Protein AF-0000000080648997 (afdb_homodimer)

InterPro domains:
  IPR002478 PUA domain [PF01472] (532-586)
  IPR002478 PUA domain [SM00359] (521-588)
  IPR002616 tRNA-guanine(15) transglycosylase-like [PF01702] (117-253)
  IPR004521 Uncharacterised domain CHP00451 [TIGR00451] (531-585)
  IPR015947 PUA-like superfamily [SSF88697] (525-586)
  IPR036511 Queuine tRNA-ribosyltransferase-like [G3DSA:3.20.20.105] (109-276)
  IPR036511 Queuine tRNA-ribosyltransferase-like [SSF51713] (10-275)
  IPR036895 Uracil-DNA glycosylase-like domain superfamily [SSF52141] (299-440)
  IPR036974 PUA domain superfamily [G3DSA:2.30.130.10] (521-588)
  IPR038250 TGT, patch-forming C2 domain superfamily [G3DSA:3.10.450.90] (456-517)
  IPR040777 Domain of unknown function DUF5591 [PF17884] (297-441)
  IPR050076 Archaeosine Synthase Type 1/Queuine TRNA-Ribosyltransferase [PTHR46499] (116-573)
  IPR053418 Archaeosine Synthase Type 1 [NF040592] (15-586)

Solvent-accessible surface area (backbone atoms only — not comparable to full-atom values): 60617 Å² total; per-residue (Å²): 131,78,77,77,73,77,87,52,74,70,41,80,32,24,36,64,76,44,64,44,34,49,17,48,34,29,39,37,62,35,70,66,67,40,60,29,58,38,74,54,59,70,86,46,48,47,65,64,41,47,32,82,81,34,98,36,64,66,53,28,51,48,50,39,70,65,46,75,84,60,80,34,29,36,34,26,49,40,36,76,88,49,56,74,92,44,74,79,86,69,83,64,79,82,71,91,65,96,54,44,29,30,41,79,44,53,65,70,58,85,68,72,68,78,67,39,22,26,40,31,44,41,42,33,64,69,55,72,49,31,69,56,39,44,50,32,48,51,51,51,57,72,53,42,62,74,33,36,39,31,31,36,48,38,59,40,41,39,40,46,38,53,49,44,26,48,63,39,41,27,31,30,26,59,56,39,34,36,54,36,2,60,71,38,35,37,54,40,56,71,44,74,41,54,53,86,75,46,92,64,74,38,58,82,46,73,39,47,59,47,40,76,78,41,93,47,37,65,37,36,15,51,39,21,47,50,41,34,52,32,40,50,38,43,43,52,52,23,37,77,50,57,40,40,69,50,50,28,65,22,40,22,47,62,40,33,54,45,35,23,24,53,57,53,46,51,68,41,45,69,69,44,49,56,42,28,52,63,62,70,90,46,70,46,68,41,60,51,77,71,44,58,56,32,54,66,35,48,49,48,37,47,30,50,62,67,18,36,67,74,76,90,32,46,24,37,36,38,34,56,67,62,88,46,55,35,46,73,76,20,70,64,44,44,50,51,51,60,43,42,51,76,56,54,49,21,43,42,55,34,28,40,35,82,78,47,25,64,39,46,62,64,48,27,50,21,57,52,63,28,38,52,46,54,46,75,74,79,71,70,53,62,56,55,41,52,51,28,44,50,50,50,52,55,40,47,71,75,47,71,56,81,38,36,38,29,35,32,44,68,54,60,34,48,41,45,55,71,67,65,60,80,55,49,74,33,43,46,56,84,47,73,65,31,36,48,42,41,30,51,52,48,51,62,61,36,70,83,39,59,74,51,77,57,65,66,60,50,24,50,30,33,46,33,6,48,73,63,30,62,60,37,20,58,46,59,50,53,85,48,62,42,78,59,90,58,35,34,22,34,69,86,66,43,60,23,34,31,60,45,97,66,43,42,68,44,66,30,69,61,26,38,62,50,46,54,86,74,45,59,38,39,34,31,36,45,87,47,67,73,93,54,56,40,40,9,69,48,36,68,43,41,28,71,75,30,26,20,62,34,63,34,36,35,38,36,74,29,19,39,29,27,28,33,23,61,32,19,14,61,44,23,52,61,18,64,52,44,62,24,26,50,53,77,48,77,42,80,93,130,80,76,76,71,76,88,51,75,70,42,82,28,27,36,65,76,45,64,44,34,50,19,49,34,29,39,37,62,36,70,66,66,40,58,29,59,37,74,54,57,70,87,46,49,47,64,61,40,49,33,83,83,35,98,37,65,66,53,28,49,48,50,42,69,65,46,75,85,61,80,35,30,38,34,27,50,40,35,76,87,50,56,73,92,44,75,81,87,70,84,63,78,83,70,90,64,96,52,44,30,31,41,79,42,54,64,70,58,86,69,72,66,77,66,37,22,27,38,31,43,40,43,35,62,68,56,72,50,32,70,57,38,45,51,31,48,49,51,50,58,71,55,42,62,73,32,35,40,32,30,36,47,37,57,39,40,39,40,45,37,54,50,44,27,50,61,38,42,27,31,32,26,59,56,37,34,37,55,36,1,59,72,38,36,37,54,40,57,71,42,72,40,54,52,87,75,45,93,62,75,38,60,83,46,72,39,46,57,48,39,74,77,40,92,44,38,65,36,37,14,52,39,21,48,50,43,35,51,32,41,49,37,43,43,52,52,24,36,77,50,57,41,40,68,50,51,28,65,23,41,22,46,62,41,34,53,46,36,23,25,52,56,54,45,51,68,40,44,69,69,44,47,55,41,28,52,62,62,70,90,46,71,46,66,41,60,50,78,70,44,57,56,33,53,66,36,48,48,48,38,46,30,52,63,68,19,36,66,76,76,90,32,45,24,36,36,38,34,56,68,64,90,45,56,35,46,73,77,22,69,63,44,43,52,49,50,60,42,41,53,76,57,54,50,22,43,42,55,35,28,41,37,84,78,46,24,62,40,44,62,63,48,27,50,21,57,53,63,28,36,52,47,54,45,74,74,77,72,70,53,64,55,56,43,50,51,28,44,51,51,49,51,55,40,49,73,77,48,70,58,82,39,35,38,30,36,32,43,67,54,61,34,49,41,44,54,73,66,64,60,80,54,50,74,33,42,48,56,84,46,74,66,30,37,48,41,42,30,51,51,48,52,63,60,40,67,83,40,59,74,51,76,60,65,66,60,50,24,49,30,32,47,32,6,48,72,63,29,62,61,35,19,58,44,60,50,52,85,48,62,40,77,58,92,56,34,34,22,35,70,86,66,44,60,23,35,32,59,45,97,66,44,42,66,44,64,30,69,61,26,38,62,50,46,54,85,75,44,60,40,38,35,31,36,46,87,48,67,73,91,55,57,38,39,8,68,47,37,70,42,42,27,71,74,31,25,21,62,35,63,33,36,36,39,36,74,30,19,38,29,26,29,34,24,61,32,18,15,61,43,23,53,62,18,65,54,44,60,25,27,50,54,77,45,76,42,80,94

Foldseek 3Di:
DPDPFQPDDAQDFKDFDFFQFLFTFIWGHFVDIDTWLDADDPVQEAELEECVVDPGLVVQLVSLQPDDPPGGHEYEGYDHADALPDDDPDDRDDDDDPHAYEYEDHLNDPDQDHAGQEYEYGNLLVPQALLSNLSSLLVNCVRYAVRHAYERELHDFLLCNLVCSNSNHIYYHLVNLLVCLQVQWAGANLGIDRVVVDPADPDDDPLSVVCVVPVGSNSRSVNRVVRRVVSRVVSVVCGVQSNSVVVQCVSQVSDPSSVVNLLSNLVVLVSRLQRHAQDGDAFAEDEDPSSLSHNNQVLLLCLCLFQFDFFQAQEEEEAEADQAPPRCPDPQNVLLCVLQDPLVQRYWYWYADPPNLIDTNLQCLAPPNGGYDYDDPLDDDPVRLVNNLVSVVSNCVRHPHNAYAYAEDGVNVVSNVVSVDDYHYLYHDSDPRSSNSSSVRSCVSRVPTDGTDDSLLSSQLRQLRSQQHHCSSVQLCPQHWDDDVQWIAHPVRHTAWGADSSRHIFGDLVVCVSCVVVDQAEWEFEPDFDPWFAWLQRTQFGHQNAAAQGWHWYDYPFKTFIFTARRGRVSSPNHPGDGGTGTDDMDTD/DPDDFQPDDAQDFKDFDFFQFLFTWIWGHFVDIDTWLDADDPVQEAELEECVVDPGLVVQLVSLQPDDQPGGHEYEGYDHADALPDDDPDDRDDDDDPHAYEYEDHLNDPDQDHAGQEYEYGNLLVPQALLSNLSSLLVNCVRYAVRHAYERELHDFLLCNLVCSNSNHIYYHLVNLLVCLQVQWAGANLGIDRVVVDPADPDDDPLSVVCVVPVGSNSSSVNRVVRRVVSRVVSVVCGVQSNSVVVQCVSQVSDVSSVVNLLSNLVVLVSRLQRHAQDGPAFAEDEDPSSLSHNNQVLLLCLCLFQFDFFQAQEEEEAEADQAPPRCPDPQNVLLCVLQDPLVQRYWYWYADPPNLIDTNLQCLAPPNGGYHYDDPLDDDPVRLVNNLVSVVSNCVRHPHNAYAYAEAGVNVVSNVVSVDDYHYLYHDSDPRSSNSSSVRSCVSRVPTDGTDDSLLSSQLRQLRSQQHHCSSVLLCPQHWDDDVQWIAHPVRHTAWGADSSRHIFGDLNVCVSCVVVDQAEWEFEPDFDPWFDWLQRTQFGHQNAAAQGWHWYDYPFKTFIFTARRGRVSSPNHPGDGGTGTDDMDTD

Secondary structure (DSSP, 8-state):
-------SPPP-SEEEEEEETTEEEEEE-SSS-EEESEE--GGGEEE--BGGGSS-HHHHHHHHHHS---TTSEEE--B----TTS----PPPP---SS-EEEEE-TT--SPPPP-SEEEETTGGG--SHHHHHHHHHHHHHHS-TTSEEEETT---TTTHHHHHHHT--EE-SHHHHHHHHTTEEEETTEEEEGGG-SS-S--SHHHHHHHH---HHHHHHHHHHHHHHHHHHHHHHHHHT-HHHHHHHHGGGSHHHHHHHHHHHH-HHHHHTTS-S--SS-EE--SGGGGGSHHHHHHHHHHHHT------SEEEEEE--SSSSGGGSHHHHHHHHHHGGGGGGSEEEEEETTTEEEEGGGTTSTTTTTEE----S---HHHHHHHHHHHHHHHHHS--SEEEE---HHHHHHHHHHT---EE--S--SHHHHHHHHHHHHHHTTTPPPPPPHHHHHHHHHHHHHH-TTHHHHHTTT-EEEETTEEEETT--EEEEE-TTS-EEE-HHHHHHHHTT-SSEEEE-SS--SSSEEGGGEEEE-TT--TT-EEEEE-SSEEEEEEESS-HHHHHH-SSSEEEEEEEEEE-/------SSPPP-SEEEEEEETTEEEEEE-SSS-EEESEE--GGGEEE--BGGGSSSHHHHHHHHHHS---TTSEEE--B----TTS----PPPP---SS-EEEEE-TT--SPPPP-SEEEETTGGG--SHHHHHHHHHHHHHHS-TTSEEEETT---TTTHHHHHHHT--EE-SHHHHHHHHTTEEEETTEEEEGGG-SS-S--SHHHHHHHH---HHHHHHHHHHHHHHHHHHHHHHHHHT-HHHHHHHHGGGSHHHHHHHHHHHH-HHHHHTTS-S--SS-EE--SGGGGGSHHHHHHHHHHHHT----S-SEEEEEE--SSSSGGGSHHHHHHHHHHGGGGGGSEEEEEETTTEEEEGGGTTSTTTTTEE----S---HHHHHHHHHHHHHHHHHS--SEEEE---HHHHHHHHHHT---EE--S--SHHHHHHHHHHHHHHTTTPPPPPPHHHHHHHHHHHHHH-TTHHHHHTTT-EEEETTEEEETT--EEEEE-TTS-EEE-HHHHHHHGGG-SSEEEE-SS--SSSEEGGGEEEE-TT--TT-EEEEE-SSEEEEEEESS-HHHHHH-SSSEEEEEEEEEE-

pLDDT: mean 92.35, std 8.34, range [25.53, 98.75]

Organism: Methanothrix harundinacea (strain 6Ac) (NCBI:txid1110509)

Radius of gyration: 33.57 Å; Cα contacts (8 Å, |Δi|>4): 2545; chains: 2; bounding box: 84×98×78 Å

Nearest PDB structures (foldseek):
  1it7-assembly1_B  TM=6.652E-01  e=1.684E-29  Pyrococcus horikoshii
  5lpq-assembly1_B  TM=6.885E-01  e=4.358E-09  Zymomonas mobilis subsp. mobilis ZM4 = ATCC 31821
  6yh1-assembly1_A-2  TM=6.629E-01  e=2.624E-09  Zymomonas mobilis subsp. mobilis ZM4 = ATCC 31821
  1r5y-assembly1_A-2  TM=6.917E-01  e=1.015E-08  Zymomonas mobilis
  6ygr-assembly1_A-2  TM=6.531E-01  e=5.160E-09  Zymomonas mobilis subsp. mobilis ZM4 = ATCC 31821

Structure (mmCIF, N/CA/C/O backbone):
data_AF-0000000080648997-model_v1
#
loop_
_entity.id
_entity.type
_entity.pdbx_description
1 polymer 'Archaeosine tRNA-ribosyltransferase'
#
loop_
_atom_site.group_PDB
_atom_site.id
_atom_site.type_symbol
_atom_site.label_atom_id
_atom_site.label_alt_id
_atom_site.label_comp_id
_atom_site.label_asym_id
_atom_site.label_entity_id
_atom_site.label_seq_id
_atom_site.pdbx_PDB_ins_code
_atom_site.Cartn_x
_atom_site.Cartn_y
_atom_site.Cartn_z
_atom_site.occupancy
_atom_site.B_iso_or_equiv
_atom_site.auth_seq_id
_atom_site.auth_comp_id
_atom_site.auth_asym_id
_atom_site.auth_atom_id
_atom_site.pdbx_PDB_model_num
ATOM 1 N N . MET A 1 1 ? 14.328 -26.734 -28.219 1 25.86 1 MET A N 1
ATOM 2 C CA . MET A 1 1 ? 15.328 -27.688 -27.75 1 25.86 1 MET A CA 1
ATOM 3 C C . MET A 1 1 ? 15.297 -27.797 -26.234 1 25.86 1 MET A C 1
ATOM 5 O O . MET A 1 1 ? 15.477 -26.812 -25.531 1 25.86 1 MET A O 1
ATOM 9 N N . GLY A 1 2 ? 14.547 -28.812 -25.688 1 32.19 2 GLY A N 1
ATOM 10 C CA . GLY A 1 2 ? 14.336 -29.078 -24.266 1 32.19 2 GLY A CA 1
ATOM 11 C C . GLY A 1 2 ? 15.633 -29.156 -23.469 1 32.19 2 GLY A C 1
ATOM 12 O O . GLY A 1 2 ? 16.672 -29.547 -24 1 32.19 2 GLY A O 1
ATOM 13 N N . ARG A 1 3 ? 15.797 -28.172 -22.625 1 45.62 3 ARG A N 1
ATOM 14 C CA . ARG A 1 3 ? 17.047 -28.141 -21.859 1 45.62 3 ARG A CA 1
ATOM 15 C C . ARG A 1 3 ? 17.438 -29.547 -21.422 1 45.62 3 ARG A C 1
ATOM 17 O O . ARG A 1 3 ? 16.578 -30.391 -21.141 1 45.62 3 ARG A O 1
ATOM 24 N N . PRO A 1 4 ? 18.656 -30.062 -21.625 1 43.81 4 PRO A N 1
ATOM 25 C CA . PRO A 1 4 ? 19.125 -31.375 -21.188 1 43.81 4 PRO A CA 1
ATOM 26 C C . PRO A 1 4 ? 18.812 -31.641 -19.719 1 43.81 4 PRO A C 1
ATOM 28 O O . PRO A 1 4 ? 18.766 -30.703 -18.922 1 43.81 4 PRO A O 1
ATOM 31 N N . PRO A 1 5 ? 18.25 -32.875 -19.391 1 47.06 5 PRO A N 1
ATOM 32 C CA . PRO A 1 5 ? 18 -33.281 -18.016 1 47.06 5 PRO A CA 1
ATOM 33 C C . PRO A 1 5 ? 19.203 -33.062 -17.109 1 47.06 5 PRO A C 1
ATOM 35 O O . PRO A 1 5 ? 20.344 -33.031 -17.578 1 47.06 5 PRO A O 1
ATOM 38 N N . TRP A 1 6 ? 19.031 -32.469 -15.984 1 47.78 6 TRP A N 1
ATOM 39 C CA . TRP A 1 6 ? 20.094 -32.312 -15 1 47.78 6 TRP A CA 1
ATOM 40 C C . TRP A 1 6 ? 20.953 -33.562 -14.922 1 47.78 6 TRP A C 1
ATOM 42 O O . TRP A 1 6 ? 20.438 -34.688 -14.898 1 47.78 6 TRP A O 1
ATOM 52 N N . GLU A 1 7 ? 21.984 -33.75 -15.633 1 45.06 7 GLU A N 1
ATOM 53 C CA . GLU A 1 7 ? 22.875 -34.875 -15.672 1 45.06 7 GLU A CA 1
ATOM 54 C C . GLU A 1 7 ? 23.094 -35.469 -14.281 1 45.06 7 GLU A C 1
ATOM 56 O O . GLU A 1 7 ? 23.641 -36.562 -14.133 1 45.06 7 GLU A O 1
ATOM 61 N N . GLY A 1 8 ? 23 -34.75 -13.133 1 47.62 8 GLY A N 1
ATOM 62 C CA . GLY A 1 8 ? 23.422 -35.219 -11.828 1 47.62 8 GLY A CA 1
ATOM 63 C C . GLY A 1 8 ? 22.281 -35.844 -11.016 1 47.62 8 GLY A C 1
ATOM 64 O O . GLY A 1 8 ? 21.125 -35.781 -11.438 1 47.62 8 GLY A O 1
ATOM 65 N N . GLU A 1 9 ? 22.703 -36.688 -9.859 1 52.25 9 GLU A N 1
ATOM 66 C CA . GLU A 1 9 ? 21.781 -37.312 -8.906 1 52.25 9 GLU A CA 1
ATOM 67 C C . GLU A 1 9 ? 20.734 -36.312 -8.422 1 52.25 9 GLU A C 1
ATOM 69 O O . GLU A 1 9 ? 21.047 -35.156 -8.133 1 52.25 9 GLU A O 1
ATOM 74 N N . MET A 1 10 ? 19.469 -36.594 -8.648 1 55.84 10 MET A N 1
ATOM 75 C CA . MET A 1 10 ? 18.188 -35.938 -8.453 1 55.84 10 MET A CA 1
ATOM 76 C C . MET A 1 10 ? 18.062 -35.406 -7.027 1 55.84 10 MET A C 1
ATOM 78 O O . MET A 1 10 ? 18.672 -35.938 -6.109 1 55.84 10 MET A O 1
ATOM 82 N N . THR A 1 11 ? 17.562 -34.188 -6.766 1 64.75 11 THR A N 1
ATOM 83 C CA . THR A 1 11 ? 17.125 -33.656 -5.477 1 64.75 11 THR A CA 1
ATOM 84 C C . THR A 1 11 ? 16.234 -34.656 -4.746 1 64.75 11 THR A C 1
ATOM 86 O O . THR A 1 11 ? 15.297 -35.188 -5.324 1 64.75 11 THR A O 1
ATOM 89 N N . ARG A 1 12 ? 16.719 -35.125 -3.564 1 81.31 12 ARG A N 1
ATOM 90 C CA . ARG A 1 12 ? 16 -36.219 -2.889 1 81.31 12 ARG A CA 1
ATOM 91 C C . ARG A 1 12 ? 15.445 -35.75 -1.547 1 81.31 12 ARG A C 1
ATOM 93 O O . ARG A 1 12 ? 14.57 -36.406 -0.976 1 81.31 12 ARG A O 1
ATOM 100 N N . HIS A 1 13 ? 15.812 -34.594 -1.245 1 90.44 13 HIS A N 1
ATOM 101 C CA . HIS A 1 13 ? 15.531 -34.312 0.16 1 90.44 13 HIS A CA 1
ATOM 102 C C . HIS A 1 13 ? 14.633 -33.094 0.314 1 90.44 13 HIS A C 1
ATOM 104 O O . HIS A 1 13 ? 14.5 -32.562 1.413 1 90.44 13 HIS A O 1
ATOM 110 N N . PHE A 1 14 ? 14.047 -32.625 -0.745 1 93.12 14 PHE A N 1
ATOM 111 C CA . PHE A 1 14 ? 13.117 -31.516 -0.634 1 93.12 14 PHE A CA 1
ATOM 112 C C . PHE A 1 14 ? 11.852 -31.766 -1.435 1 93.12 14 PHE A C 1
ATOM 114 O O . PHE A 1 14 ? 11.914 -32.25 -2.572 1 93.12 14 PHE A O 1
ATOM 121 N N . GLU A 1 15 ? 10.766 -31.516 -0.809 1 91.5 15 GLU A N 1
ATOM 122 C CA . GLU A 1 15 ? 9.453 -31.719 -1.429 1 91.5 15 GLU A CA 1
ATOM 123 C C . GLU A 1 15 ? 8.562 -30.5 -1.245 1 91.5 15 GLU A C 1
ATOM 125 O O . GLU A 1 15 ? 8.484 -29.938 -0.149 1 91.5 15 GLU A O 1
ATOM 130 N N . VAL A 1 16 ? 7.969 -30.078 -2.293 1 92.56 16 VAL A N 1
ATOM 131 C CA . VAL A 1 16 ? 7.016 -28.984 -2.217 1 92.56 16 VAL A CA 1
ATOM 132 C C . VAL A 1 16 ? 5.621 -29.516 -1.9 1 92.56 16 VAL A C 1
ATOM 134 O O . VAL A 1 16 ? 5.129 -30.422 -2.584 1 92.56 16 VAL A O 1
ATOM 137 N N . LYS A 1 17 ? 4.988 -28.969 -0.915 1 91.56 17 LYS A N 1
ATOM 138 C CA . LYS A 1 17 ? 3.688 -29.469 -0.46 1 91.56 17 LYS A CA 1
ATOM 139 C C . LYS A 1 17 ? 2.566 -28.516 -0.886 1 91.56 17 LYS A C 1
ATOM 141 O O . LYS A 1 17 ? 1.443 -28.953 -1.144 1 91.56 17 LYS A O 1
ATOM 146 N N . ASP A 1 18 ? 2.82 -27.344 -0.823 1 91.94 18 ASP A N 1
ATOM 147 C CA . ASP A 1 18 ? 1.86 -26.297 -1.167 1 91.94 18 ASP A CA 1
ATOM 148 C C . ASP A 1 18 ? 2.568 -25.062 -1.717 1 91.94 18 ASP A C 1
ATOM 150 O O . ASP A 1 18 ? 3.793 -24.953 -1.646 1 91.94 18 ASP A O 1
ATOM 154 N N . ARG A 1 19 ? 1.78 -24.281 -2.367 1 93.25 19 ARG A N 1
ATOM 155 C CA . ARG A 1 19 ? 2.424 -23.109 -2.941 1 93.25 19 ARG A CA 1
ATOM 156 C C . ARG A 1 19 ? 1.451 -21.938 -3.025 1 93.25 19 ARG A C 1
ATOM 158 O O . ARG A 1 19 ? 0.234 -22.125 -3.041 1 93.25 19 ARG A O 1
ATOM 165 N N . ASP A 1 20 ? 1.901 -20.719 -3.051 1 94.88 20 ASP A N 1
ATOM 166 C CA . ASP A 1 20 ? 1.238 -19.453 -3.33 1 94.88 20 ASP A CA 1
ATOM 167 C C . ASP A 1 20 ? 2.123 -18.547 -4.184 1 94.88 20 ASP A C 1
ATOM 169 O O . ASP A 1 20 ? 2.795 -17.656 -3.66 1 94.88 20 ASP A O 1
ATOM 173 N N . GLY A 1 21 ? 1.97 -18.75 -5.488 1 93.94 21 GLY A N 1
ATOM 174 C CA . GLY A 1 21 ? 2.961 -18.141 -6.359 1 93.94 21 GLY A CA 1
ATOM 175 C C . GLY A 1 21 ? 4.332 -18.781 -6.242 1 93.94 21 GLY A C 1
ATOM 176 O O . GLY A 1 21 ? 4.453 -20.016 -6.273 1 93.94 21 GLY A O 1
ATOM 177 N N . PRO A 1 22 ? 5.367 -17.953 -6.16 1 95.88 22 PRO A N 1
ATOM 178 C CA . PRO A 1 22 ? 6.711 -18.516 -5.996 1 95.88 22 PRO A CA 1
ATOM 179 C C . PRO A 1 22 ? 6.969 -19.016 -4.578 1 95.88 22 PRO A C 1
ATOM 181 O O . PRO A 1 22 ? 7.941 -19.734 -4.344 1 95.88 22 PRO A O 1
ATOM 184 N N . ALA A 1 23 ? 6.141 -18.547 -3.654 1 97.56 23 ALA A N 1
ATOM 185 C CA . ALA A 1 23 ? 6.293 -19 -2.273 1 97.56 23 ALA A CA 1
ATOM 186 C C . ALA A 1 23 ? 5.812 -20.438 -2.111 1 97.56 23 ALA A C 1
ATOM 188 O O . ALA A 1 23 ? 4.797 -20.828 -2.689 1 97.56 23 ALA A O 1
ATOM 189 N N . ARG A 1 24 ? 6.523 -21.203 -1.328 1 94.88 24 ARG A N 1
ATOM 190 C CA . ARG A 1 24 ? 6.234 -22.641 -1.219 1 94.88 24 ARG A CA 1
ATOM 191 C C . ARG A 1 24 ? 6.312 -23.094 0.231 1 94.88 24 ARG A C 1
ATOM 193 O O . ARG A 1 24 ? 7.188 -22.672 0.981 1 94.88 24 ARG A O 1
ATOM 200 N N . MET A 1 25 ? 5.328 -23.906 0.521 1 95.62 25 MET A N 1
ATOM 201 C CA . MET A 1 25 ? 5.461 -24.734 1.705 1 95.62 25 MET A CA 1
ATOM 202 C C . MET A 1 25 ? 6.102 -26.078 1.352 1 95.62 25 MET A C 1
ATOM 204 O O . MET A 1 25 ? 5.629 -26.781 0.454 1 95.62 25 MET A O 1
ATOM 208 N N . GLY A 1 26 ? 7.219 -26.344 1.975 1 95.25 26 GLY A N 1
ATOM 209 C CA . GLY A 1 26 ? 7.906 -27.578 1.659 1 95.25 26 GLY A CA 1
ATOM 210 C C . GLY A 1 26 ? 8.422 -28.312 2.887 1 95.25 26 GLY A C 1
ATOM 211 O O . GLY A 1 26 ? 8.094 -27.938 4.016 1 95.25 26 GLY A O 1
ATOM 212 N N . ARG A 1 27 ? 9.008 -29.375 2.607 1 94.81 27 ARG A N 1
ATOM 213 C CA . ARG A 1 27 ? 9.641 -30.203 3.629 1 94.81 27 ARG A CA 1
ATOM 214 C C . ARG A 1 27 ? 11.055 -30.594 3.225 1 94.81 27 ARG A C 1
ATOM 216 O O . ARG A 1 27 ? 11.266 -31.203 2.18 1 94.81 27 ARG A O 1
ATOM 223 N N . LEU A 1 28 ? 11.953 -30.094 3.998 1 94.38 28 LEU A N 1
ATOM 224 C CA . LEU A 1 28 ? 13.344 -30.531 3.867 1 94.38 28 LEU A CA 1
ATOM 225 C C . LEU A 1 28 ? 13.625 -31.75 4.746 1 94.38 28 LEU A C 1
ATOM 227 O O . LEU A 1 28 ? 13.57 -31.656 5.973 1 94.38 28 LEU A O 1
ATOM 231 N N . ARG A 1 29 ? 13.93 -32.812 4.102 1 91.69 29 ARG A N 1
ATOM 232 C CA . ARG A 1 29 ? 14.047 -34.125 4.781 1 91.69 29 ARG A CA 1
ATOM 233 C C . ARG A 1 29 ? 15.445 -34.312 5.348 1 91.69 29 ARG A C 1
ATOM 235 O O . ARG A 1 29 ? 16.266 -35.031 4.781 1 91.69 29 ARG A O 1
ATOM 242 N N . LEU A 1 30 ? 15.617 -33.781 6.512 1 92.25 30 LEU A N 1
ATOM 243 C CA . LEU A 1 30 ? 16.828 -33.969 7.309 1 92.25 30 LEU A CA 1
ATOM 244 C C . LEU A 1 30 ? 16.594 -35 8.406 1 92.25 30 LEU A C 1
ATOM 246 O O . LEU A 1 30 ? 15.578 -35.719 8.391 1 92.25 30 LEU A O 1
ATOM 250 N N . ALA A 1 31 ? 17.578 -35.188 9.281 1 87.5 31 ALA A N 1
ATOM 251 C CA . ALA A 1 31 ? 17.312 -36.062 10.422 1 87.5 31 ALA A CA 1
ATOM 252 C C . ALA A 1 31 ? 16.062 -35.625 11.172 1 87.5 31 ALA A C 1
ATOM 254 O O . ALA A 1 31 ? 15.203 -36.469 11.484 1 87.5 31 ALA A O 1
ATOM 255 N N . ALA A 1 32 ? 16.031 -34.375 11.375 1 88 32 ALA A N 1
ATOM 256 C CA . ALA A 1 32 ? 14.789 -33.75 11.797 1 88 32 ALA A CA 1
ATOM 257 C C . ALA A 1 32 ? 14.195 -32.906 10.672 1 88 32 ALA A C 1
ATOM 259 O O . ALA A 1 32 ? 14.773 -31.875 10.289 1 88 32 ALA A O 1
ATOM 260 N N . PRO A 1 33 ? 13.109 -33.344 10.219 1 91.88 33 PRO A N 1
ATOM 261 C CA . PRO A 1 33 ? 12.531 -32.656 9.07 1 91.88 33 PRO A CA 1
ATOM 262 C C . PRO A 1 33 ? 12.234 -31.188 9.367 1 91.88 33 PRO A C 1
ATOM 264 O O . PRO A 1 33 ? 11.812 -30.859 10.484 1 91.88 33 PRO A O 1
ATOM 267 N N . VAL A 1 34 ? 12.461 -30.391 8.375 1 95 34 VAL A N 1
ATOM 268 C CA . VAL A 1 34 ? 12.227 -28.953 8.5 1 95 34 VAL A CA 1
ATOM 269 C C . VAL A 1 34 ? 11.133 -28.531 7.52 1 95 34 VAL A C 1
ATOM 271 O O . VAL A 1 34 ? 11.25 -28.766 6.312 1 95 34 VAL A O 1
ATOM 274 N N . GLU A 1 35 ? 10.094 -27.984 8.047 1 95.81 35 GLU A N 1
ATOM 275 C CA . GLU A 1 35 ? 9.07 -27.406 7.18 1 95.81 35 GLU A CA 1
ATOM 276 C C . GLU A 1 35 ? 9.469 -26 6.707 1 95.81 35 GLU A C 1
ATOM 278 O O . GLU A 1 35 ? 9.914 -25.172 7.504 1 95.81 35 GLU A O 1
ATOM 283 N N . THR A 1 36 ? 9.414 -25.781 5.434 1 96.88 36 THR A N 1
ATOM 284 C CA . THR A 1 36 ? 9.75 -24.469 4.875 1 96.88 36 THR A CA 1
ATOM 285 C C . THR A 1 36 ? 8.492 -23.688 4.547 1 96.88 36 THR A C 1
ATOM 287 O O . THR A 1 36 ? 7.438 -24.266 4.277 1 96.88 36 THR A O 1
ATOM 290 N N . PRO A 1 37 ? 8.594 -22.359 4.551 1 97.94 37 PRO A N 1
ATOM 291 C CA . PRO A 1 37 ? 9.781 -21.562 4.871 1 97.94 37 PRO A CA 1
ATOM 292 C C . PRO A 1 37 ? 10.211 -21.703 6.328 1 97.94 37 PRO A C 1
ATOM 294 O O . PRO A 1 37 ? 9.391 -22 7.195 1 97.94 37 PRO A O 1
ATOM 297 N N . ALA A 1 38 ? 11.578 -21.469 6.551 1 98 38 ALA A N 1
ATOM 298 C CA . ALA A 1 38 ? 12.094 -21.688 7.902 1 98 38 ALA A CA 1
ATOM 299 C C . ALA A 1 38 ? 13.32 -20.828 8.164 1 98 38 ALA A C 1
ATOM 301 O O . ALA A 1 38 ? 13.977 -20.359 7.227 1 98 38 ALA A O 1
ATOM 302 N N . ILE A 1 39 ? 13.461 -20.547 9.445 1 97.75 39 ILE A N 1
ATOM 303 C CA . ILE A 1 39 ? 14.719 -19.984 9.922 1 97.75 39 ILE A CA 1
ATOM 304 C C . ILE A 1 39 ? 15.688 -21.109 10.289 1 97.75 39 ILE A C 1
ATOM 306 O O . ILE A 1 39 ? 15.461 -21.828 11.258 1 97.75 39 ILE A O 1
ATOM 310 N N . LEU A 1 40 ? 16.672 -21.172 9.508 1 95.06 40 LEU A N 1
ATOM 311 C CA . LEU A 1 40 ? 17.609 -22.281 9.633 1 95.06 40 LEU A CA 1
ATOM 312 C C . LEU A 1 40 ? 18.562 -22.062 10.805 1 95.06 40 LEU A C 1
ATOM 314 O O . LEU A 1 40 ? 19.141 -20.984 10.938 1 95.06 40 LEU A O 1
ATOM 318 N N . SER A 1 41 ? 18.656 -23.031 11.594 1 91.44 41 SER A N 1
ATOM 319 C CA . SER A 1 41 ? 19.641 -23.031 12.672 1 91.44 41 SER A CA 1
ATOM 320 C C . SER A 1 41 ? 21.016 -23.484 12.172 1 91.44 41 SER A C 1
ATOM 322 O O . SER A 1 41 ? 21.109 -24.344 11.297 1 91.44 41 SER A O 1
ATOM 324 N N . ARG A 1 42 ? 22.047 -23.109 12.766 1 85.81 42 ARG A N 1
ATOM 325 C CA . ARG A 1 42 ? 23.422 -23.406 12.352 1 85.81 42 ARG A CA 1
ATOM 326 C C . ARG A 1 42 ? 23.75 -24.875 12.57 1 85.81 42 ARG A C 1
ATOM 328 O O . ARG A 1 42 ? 24.578 -25.453 11.852 1 85.81 42 ARG A O 1
ATOM 335 N N . ASP A 1 43 ? 23.062 -25.406 13.445 1 88.75 43 ASP A N 1
ATOM 336 C CA . ASP A 1 43 ? 23.359 -26.797 13.797 1 88.75 43 ASP A CA 1
ATOM 337 C C . ASP A 1 43 ? 22.875 -27.75 12.711 1 88.75 43 ASP A C 1
ATOM 339 O O . ASP A 1 43 ? 23.281 -28.922 12.68 1 88.75 43 ASP A O 1
ATOM 343 N N . LEU A 1 44 ? 22.109 -27.234 11.789 1 92.31 44 LEU A N 1
ATOM 344 C CA . LEU A 1 44 ? 21.578 -28.078 10.727 1 92.31 44 LEU A CA 1
ATOM 345 C C . LEU A 1 44 ? 22.469 -28.031 9.484 1 92.31 44 LEU A C 1
ATOM 347 O O . LEU A 1 44 ? 22.203 -28.703 8.492 1 92.31 44 LEU A O 1
ATOM 351 N N . ILE A 1 45 ? 23.562 -27.266 9.586 1 91.94 45 ILE A N 1
ATOM 352 C CA . ILE A 1 45 ? 24.438 -27.094 8.445 1 91.94 45 ILE A CA 1
ATOM 353 C C . ILE A 1 45 ? 25.828 -27.625 8.781 1 91.94 45 ILE A C 1
ATOM 355 O O . ILE A 1 45 ? 26.359 -27.344 9.859 1 91.94 45 ILE A O 1
ATOM 359 N N . GLN A 1 46 ? 26.344 -28.438 8.039 1 90.31 46 GLN A N 1
ATOM 360 C CA . GLN A 1 46 ? 27.734 -28.844 8.062 1 90.31 46 GLN A CA 1
ATOM 361 C C . GLN A 1 46 ? 28.5 -28.25 6.879 1 90.31 46 GLN A C 1
ATOM 363 O O . GLN A 1 46 ? 28.422 -28.766 5.762 1 90.31 46 GLN A O 1
ATOM 368 N N . SER A 1 47 ? 29.219 -27.266 7.121 1 89.44 47 SER A N 1
ATOM 369 C CA . SER A 1 47 ? 29.906 -26.562 6.047 1 89.44 47 SER A CA 1
ATOM 370 C C . SER A 1 47 ? 31.422 -26.766 6.141 1 89.44 47 SER A C 1
ATOM 372 O O . SER A 1 47 ? 32 -26.688 7.23 1 89.44 47 SER A O 1
ATOM 374 N N . VAL A 1 48 ? 32 -27.062 5.004 1 88 48 VAL A N 1
ATOM 375 C CA . VAL A 1 48 ? 33.438 -27.156 4.938 1 88 48 VAL A CA 1
ATOM 376 C C . VAL A 1 48 ? 34.062 -25.75 5 1 88 48 VAL A C 1
ATOM 378 O O . VAL A 1 48 ? 35.156 -25.562 5.551 1 88 48 VAL A O 1
ATOM 381 N N . GLY A 1 49 ? 33.312 -24.828 4.43 1 86.56 49 GLY A N 1
ATOM 382 C CA . GLY A 1 49 ? 33.781 -23.438 4.477 1 86.56 49 GLY A CA 1
ATOM 383 C C . GLY A 1 49 ? 34.406 -22.984 3.176 1 86.56 49 GLY A C 1
ATOM 384 O O . GLY A 1 49 ? 34.438 -23.719 2.191 1 86.56 49 GLY A O 1
ATOM 385 N N . PRO A 1 50 ? 34.938 -21.781 3.201 1 88.75 50 PRO A N 1
ATOM 386 C CA . PRO A 1 50 ? 35.531 -21.219 1.992 1 88.75 50 PRO A CA 1
ATOM 387 C C . PRO A 1 50 ? 36.906 -21.828 1.681 1 88.75 50 PRO A C 1
ATOM 389 O O . PRO A 1 50 ? 37.656 -22.172 2.598 1 88.75 50 PRO A O 1
ATOM 392 N N . ILE A 1 51 ? 37.25 -21.875 0.483 1 88.94 51 ILE A N 1
ATOM 393 C CA . ILE A 1 51 ? 38.469 -22.484 0.032 1 88.94 51 ILE A CA 1
ATOM 394 C C . ILE A 1 51 ? 39.688 -21.672 0.53 1 88.94 51 ILE A C 1
ATOM 396 O O . ILE A 1 51 ? 40.781 -22.203 0.674 1 88.94 51 ILE A O 1
ATOM 400 N N . TRP A 1 52 ? 39.344 -20.453 0.794 1 87.62 52 TRP A N 1
ATOM 401 C CA . TRP A 1 52 ? 40.438 -19.562 1.208 1 87.62 52 TRP A CA 1
ATOM 402 C C . TRP A 1 52 ? 41 -19.984 2.553 1 87.62 52 TRP A C 1
ATOM 404 O O . TRP A 1 52 ? 42.094 -19.562 2.932 1 87.62 52 TRP A O 1
ATOM 414 N N . ALA A 1 53 ? 40.281 -20.766 3.254 1 87.38 53 ALA A N 1
ATOM 415 C CA . ALA A 1 53 ? 40.719 -21.25 4.559 1 87.38 53 ALA A CA 1
ATOM 416 C C . ALA A 1 53 ? 41.688 -22.406 4.414 1 87.38 53 ALA A C 1
ATOM 418 O O . ALA A 1 53 ? 42.312 -22.844 5.395 1 87.38 53 ALA A O 1
ATOM 419 N N . PHE A 1 54 ? 41.906 -22.812 3.205 1 89.94 54 PHE A N 1
ATOM 420 C CA . PHE A 1 54 ? 42.75 -23.969 2.922 1 89.94 54 PHE A CA 1
ATOM 421 C C . PHE A 1 54 ? 43.938 -23.547 2.045 1 89.94 54 PHE A C 1
ATOM 423 O O . PHE A 1 54 ? 43.844 -22.578 1.303 1 89.94 54 PHE A O 1
ATOM 430 N N . PRO A 1 55 ? 45.031 -24.328 2.168 1 90.31 55 PRO A N 1
ATOM 431 C CA . PRO A 1 55 ? 46.188 -24.016 1.351 1 90.31 55 PRO A CA 1
ATOM 432 C C . PRO A 1 55 ? 45.938 -24.203 -0.143 1 90.31 55 PRO A C 1
ATOM 434 O O . PRO A 1 55 ? 46.594 -23.578 -0.972 1 90.31 55 PRO A O 1
ATOM 437 N N . SER A 1 56 ? 45.062 -25.156 -0.466 1 88.31 56 SER A N 1
ATOM 438 C CA . SER A 1 56 ? 44.719 -25.406 -1.862 1 88.31 56 SER A CA 1
ATOM 439 C C . SER A 1 56 ? 43.281 -25.922 -2 1 88.31 56 SER A C 1
ATOM 441 O O . SER A 1 56 ? 42.688 -26.344 -1.017 1 88.31 56 SER A O 1
ATOM 443 N N . ILE A 1 57 ? 42.844 -25.828 -3.213 1 87.88 57 ILE A N 1
ATOM 444 C CA . ILE A 1 57 ? 41.5 -26.312 -3.514 1 87.88 57 ILE A CA 1
ATOM 445 C C . ILE A 1 57 ? 41.438 -27.828 -3.256 1 87.88 57 ILE A C 1
ATOM 447 O O . ILE A 1 57 ? 40.438 -28.328 -2.748 1 87.88 57 ILE A O 1
ATOM 451 N N . GLU A 1 58 ? 42.531 -28.453 -3.564 1 87.81 58 GLU A N 1
ATOM 452 C CA . GLU A 1 58 ? 42.594 -29.906 -3.383 1 87.81 58 GLU A CA 1
ATOM 453 C C . GLU A 1 58 ? 42.469 -30.281 -1.912 1 87.81 58 GLU A C 1
ATOM 455 O O . GLU A 1 58 ? 41.781 -31.25 -1.575 1 87.81 58 GLU A O 1
ATOM 460 N N . GLU A 1 59 ? 43.031 -29.531 -1.166 1 90.38 59 GLU A N 1
ATOM 461 C CA . GLU A 1 59 ? 42.938 -29.781 0.269 1 90.38 59 GLU A CA 1
ATOM 462 C C . GLU A 1 59 ? 41.531 -29.5 0.804 1 90.38 59 GLU A C 1
ATOM 464 O O . GLU A 1 59 ? 41.062 -30.188 1.702 1 90.38 59 GLU A O 1
ATOM 469 N N . ALA A 1 60 ? 41.031 -28.5 0.267 1 88.69 60 ALA A N 1
ATOM 470 C CA . ALA A 1 60 ? 39.688 -28.172 0.669 1 88.69 60 ALA A CA 1
ATOM 471 C C . ALA A 1 60 ? 38.719 -29.312 0.302 1 88.69 60 ALA A C 1
ATOM 473 O O . ALA A 1 60 ? 37.875 -29.688 1.105 1 88.69 60 ALA A O 1
ATOM 474 N N . VAL A 1 61 ? 38.906 -29.797 -0.885 1 88.06 61 VAL A N 1
ATOM 475 C CA . VAL A 1 61 ? 38.062 -30.891 -1.375 1 88.06 61 VAL A CA 1
ATOM 476 C C . VAL A 1 61 ? 38.281 -32.156 -0.547 1 88.06 61 VAL A C 1
ATOM 478 O O . VAL A 1 61 ? 37.344 -32.875 -0.205 1 88.06 61 VAL A O 1
ATOM 481 N N . SER A 1 62 ? 39.562 -32.312 -0.235 1 88.06 62 SER A N 1
ATOM 482 C CA . SER A 1 62 ? 39.906 -33.469 0.585 1 88.06 62 SER A CA 1
ATOM 483 C C . SER A 1 62 ? 39.281 -33.375 1.977 1 88.06 62 SER A C 1
ATOM 485 O O . SER A 1 62 ? 38.812 -34.375 2.523 1 88.06 62 SER A O 1
ATOM 487 N N . ALA A 1 63 ? 39.344 -32.25 2.461 1 85.5 63 ALA A N 1
ATOM 488 C CA . ALA A 1 63 ? 38.719 -32 3.77 1 85.5 63 ALA A CA 1
ATOM 489 C C . ALA A 1 63 ? 37.219 -32.281 3.732 1 85.5 63 ALA A C 1
ATOM 491 O O . ALA A 1 63 ? 36.656 -32.812 4.684 1 85.5 63 ALA A O 1
ATOM 492 N N . GLY A 1 64 ? 36.625 -31.859 2.715 1 85.06 64 GLY A N 1
ATOM 493 C CA . GLY A 1 64 ? 35.219 -32.094 2.533 1 85.06 64 GLY A CA 1
ATOM 494 C C . GLY A 1 64 ? 34.875 -33.594 2.396 1 85.06 64 GLY A C 1
ATOM 495 O O . GLY A 1 64 ? 33.906 -34.062 2.977 1 85.06 64 GLY A O 1
ATOM 496 N N . SER A 1 65 ? 35.688 -34.219 1.653 1 82.25 65 SER A N 1
ATOM 497 C CA . SER A 1 65 ? 35.469 -35.625 1.432 1 82.25 65 SER A CA 1
ATOM 498 C C . SER A 1 65 ? 35.656 -36.438 2.717 1 82.25 65 SER A C 1
ATOM 500 O O . SER A 1 65 ? 35.031 -37.469 2.908 1 82.25 65 SER A O 1
ATOM 502 N N . ALA A 1 66 ? 36.469 -35.906 3.539 1 80.31 66 ALA A N 1
ATOM 503 C CA . ALA A 1 66 ? 36.812 -36.594 4.781 1 80.31 66 ALA A CA 1
ATOM 504 C C . ALA A 1 66 ? 35.75 -36.344 5.855 1 80.31 66 ALA A C 1
ATOM 506 O O . ALA A 1 66 ? 35.688 -37.062 6.852 1 80.31 66 ALA A O 1
ATOM 507 N N . SER A 1 67 ? 35.031 -35.312 5.59 1 77 67 SER A N 1
ATOM 508 C CA . SER A 1 67 ? 34.031 -34.969 6.59 1 77 67 SER A CA 1
ATOM 509 C C . SER A 1 67 ? 32.969 -36.062 6.746 1 77 67 SER A C 1
ATOM 511 O O . SER A 1 67 ? 32.594 -36.719 5.766 1 77 67 SER A O 1
ATOM 513 N N . SER A 1 68 ? 32.75 -36.469 7.945 1 65.38 68 SER A N 1
ATOM 514 C CA . SER A 1 68 ? 31.797 -37.531 8.25 1 65.38 68 SER A CA 1
ATOM 515 C C . SER A 1 68 ? 30.422 -37.25 7.672 1 65.38 68 SER A C 1
ATOM 517 O O . SER A 1 68 ? 29.984 -36.094 7.641 1 65.38 68 SER A O 1
ATOM 519 N N . GLU A 1 69 ? 30.062 -38.281 6.977 1 63.88 69 GLU A N 1
ATOM 520 C CA . GLU A 1 69 ? 28.703 -38.188 6.469 1 63.88 69 GLU A CA 1
ATOM 521 C C . GLU A 1 69 ? 27.688 -38.25 7.605 1 63.88 69 GLU A C 1
ATOM 523 O O . GLU A 1 69 ? 27.531 -39.281 8.273 1 63.88 69 GLU A O 1
ATOM 528 N N . GLU A 1 70 ? 27.578 -37.188 8.414 1 60.31 70 GLU A N 1
ATOM 529 C CA . GLU A 1 70 ? 26.484 -37.219 9.375 1 60.31 70 GLU A CA 1
ATOM 530 C C . GLU A 1 70 ? 25.125 -37.062 8.688 1 60.31 70 GLU A C 1
ATOM 532 O O . GLU A 1 70 ? 24.828 -35.969 8.156 1 60.31 70 GLU A O 1
ATOM 537 N N . GLY A 1 71 ? 24.422 -38.156 8.484 1 63.53 71 GLY A N 1
ATOM 538 C CA . GLY A 1 71 ? 23.078 -38.312 7.926 1 63.53 71 GLY A CA 1
ATOM 539 C C . GLY A 1 71 ? 22.062 -37.375 8.562 1 63.53 71 GLY A C 1
ATOM 540 O O . GLY A 1 71 ? 22.188 -37.031 9.742 1 63.53 71 GLY A O 1
ATOM 541 N N . GLY A 1 72 ? 21.703 -36.125 7.922 1 80.5 72 GLY A N 1
ATOM 542 C CA . GLY A 1 72 ? 20.594 -35.375 8.469 1 80.5 72 GLY A CA 1
ATOM 543 C C . GLY A 1 72 ? 20.812 -33.875 8.469 1 80.5 72 GLY A C 1
ATOM 544 O O . GLY A 1 72 ? 19.953 -33.094 8.898 1 80.5 72 GLY A O 1
ATOM 545 N N . ARG A 1 73 ? 22.109 -33.562 8.188 1 90.38 73 ARG A N 1
ATOM 546 C CA . ARG A 1 73 ? 22.406 -32.156 8.062 1 90.38 73 ARG A CA 1
ATOM 547 C C . ARG A 1 73 ? 22.688 -31.781 6.605 1 90.38 73 ARG A C 1
ATOM 549 O O . ARG A 1 73 ? 23 -32.625 5.785 1 90.38 73 ARG A O 1
ATOM 556 N N . ILE A 1 74 ? 22.5 -30.484 6.34 1 92.88 74 ILE A N 1
ATOM 557 C CA . ILE A 1 74 ? 22.828 -30 5.004 1 92.88 74 ILE A CA 1
ATOM 558 C C . ILE A 1 74 ? 24.328 -29.875 4.859 1 92.88 74 ILE A C 1
ATOM 560 O O . ILE A 1 74 ? 24.969 -29.109 5.586 1 92.88 74 ILE A O 1
ATOM 564 N N . PHE A 1 75 ? 24.859 -30.594 3.979 1 92.19 75 PHE A N 1
ATOM 565 C CA . PHE A 1 75 ? 26.297 -30.516 3.742 1 92.19 75 PHE A CA 1
ATOM 566 C C . PHE A 1 75 ? 26.625 -29.469 2.676 1 92.19 75 PHE A C 1
ATOM 568 O O . PHE A 1 75 ? 26.156 -29.578 1.537 1 92.19 75 PHE A O 1
ATOM 575 N N . ILE A 1 76 ? 27.375 -28.531 3.045 1 91.56 76 ILE A N 1
ATOM 576 C CA . ILE A 1 76 ? 27.859 -27.531 2.098 1 91.56 76 ILE A CA 1
ATOM 577 C C . ILE A 1 76 ? 29.359 -27.719 1.87 1 91.56 76 ILE A C 1
ATOM 579 O O . ILE A 1 76 ? 30.156 -27.5 2.779 1 91.56 76 ILE A O 1
ATOM 583 N N . GLY A 1 77 ? 29.688 -28.109 0.695 1 88.38 77 GLY A N 1
ATOM 584 C CA . GLY A 1 77 ? 31.078 -28.328 0.355 1 88.38 77 GLY A CA 1
ATOM 585 C C . GLY A 1 77 ? 31.891 -27.047 0.282 1 88.38 77 GLY A C 1
ATOM 586 O O . GLY A 1 77 ? 31.359 -25.953 0.503 1 88.38 77 GLY A O 1
ATOM 587 N N . PRO A 1 78 ? 33.188 -27.219 0.035 1 89.88 78 PRO A N 1
ATOM 588 C CA . PRO A 1 78 ? 34.031 -26.016 -0.132 1 89.88 78 PRO A CA 1
ATOM 589 C C . PRO A 1 78 ? 33.5 -25.109 -1.24 1 89.88 78 PRO A C 1
ATOM 591 O O . PRO A 1 78 ? 33 -25.594 -2.26 1 89.88 78 PRO A O 1
ATOM 594 N N . HIS A 1 79 ? 33.562 -23.891 -0.972 1 89.12 79 HIS A N 1
ATOM 595 C CA . HIS A 1 79 ? 33.062 -22.922 -1.948 1 89.12 79 HIS A CA 1
ATOM 596 C C . HIS A 1 79 ? 33.938 -21.672 -1.972 1 89.12 79 HIS A C 1
ATOM 598 O O . HIS A 1 79 ? 34.75 -21.469 -1.067 1 89.12 79 HIS A O 1
ATOM 604 N N . ALA A 1 80 ? 33.906 -20.953 -3.006 1 86.88 80 ALA A N 1
ATOM 605 C CA . ALA A 1 80 ? 34.656 -19.703 -3.168 1 86.88 80 ALA A CA 1
ATOM 606 C C . ALA A 1 80 ? 33.719 -18.5 -3.02 1 86.88 80 ALA A C 1
ATOM 608 O O . ALA A 1 80 ? 32.969 -18.172 -3.934 1 86.88 80 ALA A O 1
ATOM 609 N N . PRO A 1 81 ? 33.844 -17.891 -1.875 1 82.56 81 PRO A N 1
ATOM 610 C CA . PRO A 1 81 ? 33 -16.734 -1.677 1 82.56 81 PRO A CA 1
ATOM 611 C C . PRO A 1 81 ? 33.469 -15.508 -2.457 1 82.56 81 PRO A C 1
ATOM 613 O O . PRO A 1 81 ? 34.625 -15.141 -2.383 1 82.56 81 PRO A O 1
ATOM 616 N N . PHE A 1 82 ? 32.625 -14.969 -3.324 1 85.94 82 PHE A N 1
ATOM 617 C CA . PHE A 1 82 ? 32.875 -13.75 -4.082 1 85.94 82 PHE A CA 1
ATOM 618 C C . PHE A 1 82 ? 31.891 -12.664 -3.711 1 85.94 82 PHE A C 1
ATOM 620 O O . PHE A 1 82 ? 30.75 -12.953 -3.338 1 85.94 82 PHE A O 1
ATOM 627 N N . SER A 1 83 ? 32.406 -11.477 -3.826 1 86.69 83 SER A N 1
ATOM 628 C CA . SER A 1 83 ? 31.469 -10.359 -3.666 1 86.69 83 SER A CA 1
ATOM 629 C C . SER A 1 83 ? 30.469 -10.312 -4.809 1 86.69 83 SER A C 1
ATOM 631 O O . SER A 1 83 ? 30.688 -10.906 -5.863 1 86.69 83 SER A O 1
ATOM 633 N N . LEU A 1 84 ? 29.422 -9.664 -4.586 1 88.56 84 LEU A N 1
ATOM 634 C CA . LEU A 1 84 ? 28.297 -9.672 -5.516 1 88.56 84 LEU A CA 1
ATOM 635 C C . LEU A 1 84 ? 28.734 -9.227 -6.906 1 88.56 84 LEU A C 1
ATOM 637 O O . LEU A 1 84 ? 28.344 -9.836 -7.906 1 88.56 84 LEU A O 1
ATOM 641 N N . HIS A 1 85 ? 29.641 -8.219 -6.973 1 87.75 85 HIS A N 1
ATOM 642 C CA . HIS A 1 85 ? 29.969 -7.629 -8.258 1 87.75 85 HIS A CA 1
ATOM 643 C C . HIS A 1 85 ? 31.312 -8.164 -8.773 1 87.75 85 HIS A C 1
ATOM 645 O O . HIS A 1 85 ? 31.938 -7.547 -9.641 1 87.75 85 HIS A O 1
ATOM 651 N N . THR A 1 86 ? 31.719 -9.281 -8.195 1 85.31 86 THR A N 1
ATOM 652 C CA . THR A 1 86 ? 32.906 -9.977 -8.664 1 85.31 86 THR A CA 1
ATOM 653 C C . THR A 1 86 ? 32.531 -11.273 -9.383 1 85.31 86 THR A C 1
ATOM 655 O O . THR A 1 86 ? 31.922 -12.156 -8.789 1 85.31 86 THR A O 1
ATOM 658 N N . GLU A 1 87 ? 32.906 -11.344 -10.609 1 82.81 87 GLU A N 1
ATOM 659 C CA . GLU A 1 87 ? 32.625 -12.562 -11.375 1 82.81 87 GLU A CA 1
ATOM 660 C C . GLU A 1 87 ? 33.438 -13.742 -10.836 1 82.81 87 GLU A C 1
ATOM 662 O O . GLU A 1 87 ? 34.656 -13.648 -10.664 1 82.81 87 GLU A O 1
ATOM 667 N N . PRO A 1 88 ? 32.719 -14.828 -10.594 1 80.38 88 PRO A N 1
ATOM 668 C CA . PRO A 1 88 ? 33.469 -16 -10.117 1 80.38 88 PRO A CA 1
ATOM 669 C C . PRO A 1 88 ? 34.438 -16.547 -11.156 1 80.38 88 PRO A C 1
ATOM 671 O O . PRO A 1 88 ? 34.062 -16.812 -12.289 1 80.38 88 PRO A O 1
ATOM 674 N N . THR A 1 89 ? 35.656 -16.625 -10.812 1 77.94 89 THR A N 1
ATOM 675 C CA . THR A 1 89 ? 36.656 -17.094 -11.734 1 77.94 89 THR A CA 1
ATOM 676 C C . THR A 1 89 ? 37.125 -18.5 -11.359 1 77.94 89 THR A C 1
ATOM 678 O O . THR A 1 89 ? 37.906 -19.125 -12.078 1 77.94 89 THR A O 1
ATOM 681 N N . LEU A 1 90 ? 36.625 -18.906 -10.281 1 80.12 90 LEU A N 1
ATOM 682 C CA . LEU A 1 90 ? 37.031 -20.219 -9.789 1 80.12 90 LEU A CA 1
ATOM 683 C C . LEU A 1 90 ? 35.844 -21.094 -9.516 1 80.12 90 LEU A C 1
ATOM 685 O O . LEU A 1 90 ? 34.844 -20.641 -8.945 1 80.12 90 LEU A O 1
ATOM 689 N N . ALA A 1 91 ? 35.781 -22.219 -10.078 1 77.38 91 ALA A N 1
ATOM 690 C CA . ALA A 1 91 ? 34.781 -23.219 -9.789 1 77.38 91 ALA A CA 1
ATOM 691 C C . ALA A 1 91 ? 35.312 -24.328 -8.891 1 77.38 91 ALA A C 1
ATOM 693 O O . ALA A 1 91 ? 36.438 -24.797 -9.094 1 77.38 91 ALA A O 1
ATOM 694 N N . VAL A 1 92 ? 34.594 -24.547 -7.836 1 82.25 92 VAL A N 1
ATOM 695 C CA . VAL A 1 92 ? 35 -25.625 -6.922 1 82.25 92 VAL A CA 1
ATOM 696 C C . VAL A 1 92 ? 34.219 -26.906 -7.266 1 82.25 92 VAL A C 1
ATOM 698 O O . VAL A 1 92 ? 33 -26.891 -7.352 1 82.25 92 VAL A O 1
ATOM 701 N N . PRO A 1 93 ? 34.906 -27.953 -7.5 1 79.38 93 PRO A N 1
ATOM 702 C CA . PRO A 1 93 ? 34.219 -29.203 -7.824 1 79.38 93 PRO A CA 1
ATOM 703 C C . PRO A 1 93 ? 33.281 -29.672 -6.715 1 79.38 93 PRO A C 1
ATOM 705 O O . PRO A 1 93 ? 33.594 -29.547 -5.531 1 79.38 93 PRO A O 1
ATOM 708 N N . PRO A 1 94 ? 32.125 -30.078 -7.07 1 78.38 94 PRO A N 1
ATOM 709 C CA . PRO A 1 94 ? 31.188 -30.594 -6.055 1 78.38 94 PRO A CA 1
ATOM 710 C C . PRO A 1 94 ? 31.688 -31.891 -5.414 1 78.38 94 PRO A C 1
ATOM 712 O O . PRO A 1 94 ? 32.375 -32.688 -6.059 1 78.38 94 PRO A O 1
ATOM 715 N N . ILE A 1 95 ? 31.406 -32 -4.262 1 79.94 95 ILE A N 1
ATOM 716 C CA . ILE A 1 95 ? 31.672 -33.25 -3.545 1 79.94 95 ILE A CA 1
ATOM 717 C C . ILE A 1 95 ? 30.406 -34.094 -3.48 1 79.94 95 ILE A C 1
ATOM 719 O O . ILE A 1 95 ? 29.422 -33.688 -2.84 1 79.94 95 ILE A O 1
ATOM 723 N N . PRO A 1 96 ? 30.391 -35.156 -4.148 1 75.31 96 PRO A N 1
ATOM 724 C CA . PRO A 1 96 ? 29.188 -36 -4.109 1 75.31 96 PRO A CA 1
ATOM 725 C C . PRO A 1 96 ? 28.906 -36.562 -2.711 1 75.31 96 PRO A C 1
ATOM 727 O O . PRO A 1 96 ? 29.812 -36.969 -2.002 1 75.31 96 PRO A O 1
ATOM 730 N N . ARG A 1 97 ? 27.75 -36.312 -2.305 1 76 97 ARG A N 1
ATOM 731 C CA . ARG A 1 97 ? 27.297 -36.844 -1.02 1 76 97 ARG A CA 1
ATOM 732 C C . ARG A 1 97 ? 25.953 -37.562 -1.161 1 76 97 ARG A C 1
ATOM 734 O O . ARG A 1 97 ? 25.156 -37.25 -2.045 1 76 97 ARG A O 1
ATOM 741 N N . GLY A 1 98 ? 25.812 -38.656 -0.382 1 74.69 98 GLY A N 1
ATOM 742 C CA . GLY A 1 98 ? 24.547 -39.406 -0.387 1 74.69 98 GLY A CA 1
ATOM 743 C C . GLY A 1 98 ? 23.453 -38.719 0.392 1 74.69 98 GLY A C 1
ATOM 744 O O . GLY A 1 98 ? 22.266 -39 0.202 1 74.69 98 GLY A O 1
ATOM 745 N N . GLY A 1 99 ? 23.797 -37.781 1.236 1 83.69 99 GLY A N 1
ATOM 746 C CA . GLY A 1 99 ? 22.828 -37.062 2.066 1 83.69 99 GLY A CA 1
ATOM 747 C C . GLY A 1 99 ? 22.438 -35.719 1.504 1 83.69 99 GLY A C 1
ATOM 748 O O . GLY A 1 99 ? 22.734 -35.406 0.347 1 83.69 99 GLY A O 1
ATOM 749 N N . PRO A 1 100 ? 21.625 -35.031 2.354 1 90.12 100 PRO A N 1
ATOM 750 C CA . PRO A 1 100 ? 21.234 -33.688 1.909 1 90.12 100 PRO A CA 1
ATOM 751 C C . PRO A 1 100 ? 22.422 -32.781 1.592 1 90.12 100 PRO A C 1
ATOM 753 O O . PRO A 1 100 ? 23.328 -32.656 2.416 1 90.12 100 PRO A O 1
ATOM 756 N N . SER A 1 101 ? 22.375 -32.219 0.501 1 90.38 101 SER A N 1
ATOM 757 C CA . SER A 1 101 ? 23.531 -31.469 0.022 1 90.38 101 SER A CA 1
ATOM 758 C C . SER A 1 101 ? 23.141 -30.016 -0.26 1 90.38 101 SER A C 1
ATOM 760 O O . SER A 1 101 ? 22 -29.719 -0.599 1 90.38 101 SER A O 1
ATOM 762 N N . GLY A 1 102 ? 24.156 -29.172 -0.093 1 92.25 102 GLY A N 1
ATOM 763 C CA . GLY A 1 102 ? 24.016 -27.766 -0.398 1 92.25 102 GLY A CA 1
ATOM 764 C C . GLY A 1 102 ? 25.125 -27.234 -1.296 1 92.25 102 GLY A C 1
ATOM 765 O O . GLY A 1 102 ? 26.266 -27.656 -1.194 1 92.25 102 GLY A O 1
ATOM 766 N N . VAL A 1 103 ? 24.734 -26.328 -2.162 1 92.25 103 VAL A N 1
ATOM 767 C CA . VAL A 1 103 ? 25.703 -25.734 -3.074 1 92.25 103 VAL A CA 1
ATOM 768 C C . VAL A 1 103 ? 25.531 -24.203 -3.066 1 92.25 103 VAL A C 1
ATOM 770 O O . VAL A 1 103 ? 24.422 -23.703 -3.127 1 92.25 103 VAL A O 1
ATOM 773 N N . VAL A 1 104 ? 26.672 -23.516 -2.928 1 93.19 104 VAL A N 1
ATOM 774 C CA . VAL A 1 104 ? 26.641 -22.047 -2.984 1 93.19 104 VAL A CA 1
ATOM 775 C C . VAL A 1 104 ? 26.625 -21.594 -4.438 1 93.19 104 VAL A C 1
ATOM 777 O O . VAL A 1 104 ? 27.453 -22.016 -5.25 1 93.19 104 VAL A O 1
ATOM 780 N N . VAL A 1 105 ? 25.656 -20.797 -4.777 1 93.38 105 VAL A N 1
ATOM 781 C CA . VAL A 1 105 ? 25.5 -20.312 -6.148 1 93.38 105 VAL A CA 1
ATOM 782 C C . VAL A 1 105 ? 25.641 -18.797 -6.176 1 93.38 105 VAL A C 1
ATOM 784 O O . VAL A 1 105 ? 24.844 -18.094 -5.543 1 93.38 105 VAL A O 1
ATOM 787 N N . HIS A 1 106 ? 26.609 -18.312 -6.906 1 92.62 106 HIS A N 1
ATOM 788 C CA . HIS A 1 106 ? 26.797 -16.875 -7.062 1 92.62 106 HIS A CA 1
ATOM 789 C C . HIS A 1 106 ? 25.812 -16.297 -8.07 1 92.62 106 HIS A C 1
ATOM 791 O O . HIS A 1 106 ? 25.562 -16.891 -9.117 1 92.62 106 HIS A O 1
ATOM 797 N N . PRO A 1 107 ? 25.219 -15.117 -7.816 1 91.75 107 PRO A N 1
ATOM 798 C CA . PRO A 1 107 ? 24.203 -14.523 -8.688 1 91.75 107 PRO A CA 1
ATOM 799 C C . PRO A 1 107 ? 24.719 -14.258 -10.102 1 91.75 107 PRO A C 1
ATOM 801 O O . PRO A 1 107 ? 23.953 -14.242 -11.055 1 91.75 107 PRO A O 1
ATOM 804 N N . LEU A 1 108 ? 26.016 -14.062 -10.258 1 89.62 108 LEU A N 1
ATOM 805 C CA . LEU A 1 108 ? 26.562 -13.719 -11.562 1 89.62 108 LEU A CA 1
ATOM 806 C C . LEU A 1 108 ? 27.031 -14.969 -12.305 1 89.62 108 LEU A C 1
ATOM 808 O O . LEU A 1 108 ? 27.594 -14.875 -13.398 1 89.62 108 LEU A O 1
ATOM 812 N N . THR A 1 109 ? 26.781 -16.094 -11.68 1 87.5 109 THR A N 1
ATOM 813 C CA . THR A 1 109 ? 27.188 -17.328 -12.352 1 87.5 109 THR A CA 1
ATOM 814 C C . THR A 1 109 ? 26.453 -17.484 -13.68 1 87.5 109 THR A C 1
ATOM 816 O O . THR A 1 109 ? 25.266 -17.172 -13.773 1 87.5 109 THR A O 1
ATOM 819 N N . MET A 1 110 ? 27.078 -18 -14.68 1 83.56 110 MET A N 1
ATOM 820 C CA . MET A 1 110 ? 26.469 -18.188 -15.992 1 83.56 110 MET A CA 1
ATOM 821 C C . MET A 1 110 ? 26.141 -19.672 -16.219 1 83.56 110 MET A C 1
ATOM 823 O O . MET A 1 110 ? 25.266 -20 -17.016 1 83.56 110 MET A O 1
ATOM 827 N N . ASP A 1 111 ? 26.828 -20.469 -15.492 1 84.56 111 ASP A N 1
ATOM 828 C CA . ASP A 1 111 ? 26.641 -21.906 -15.68 1 84.56 111 ASP A CA 1
ATOM 829 C C . ASP A 1 111 ? 25.609 -22.469 -14.695 1 84.56 111 ASP A C 1
ATOM 831 O O . ASP A 1 111 ? 25.484 -21.969 -13.57 1 84.56 111 ASP A O 1
ATOM 835 N N . ARG A 1 112 ? 24.953 -23.438 -15.086 1 87.38 112 ARG A N 1
ATOM 836 C CA . ARG A 1 112 ? 24.016 -24.141 -14.211 1 87.38 112 ARG A CA 1
ATOM 837 C C . ARG A 1 112 ? 24.75 -24.859 -13.086 1 87.38 112 ARG A C 1
ATOM 839 O O . ARG A 1 112 ? 25.703 -25.609 -13.336 1 87.38 112 ARG A O 1
ATOM 846 N N . PRO A 1 113 ? 24.312 -24.656 -11.93 1 88.62 113 PRO A N 1
ATOM 847 C CA . PRO A 1 113 ? 24.953 -25.359 -10.812 1 88.62 113 PRO A CA 1
ATOM 848 C C . PRO A 1 113 ? 24.609 -26.844 -10.781 1 88.62 113 PRO A C 1
ATOM 850 O O . PRO A 1 113 ? 23.625 -27.266 -11.406 1 88.62 113 PRO A O 1
ATOM 853 N N . PRO A 1 114 ? 25.469 -27.594 -10.156 1 85.88 114 PRO A N 1
ATOM 854 C CA . PRO A 1 114 ? 25.141 -29 -10.016 1 85.88 114 PRO A CA 1
ATOM 855 C C . PRO A 1 114 ? 23.875 -29.234 -9.188 1 85.88 114 PRO A C 1
ATOM 857 O O . PRO A 1 114 ? 23.453 -28.344 -8.438 1 85.88 114 PRO A O 1
ATOM 860 N N . ALA A 1 115 ? 23.297 -30.375 -9.367 1 84.69 115 ALA A N 1
ATOM 861 C CA . ALA A 1 115 ? 22.078 -30.703 -8.625 1 84.69 115 ALA A CA 1
ATOM 862 C C . ALA A 1 115 ? 22.359 -30.766 -7.125 1 84.69 115 ALA A C 1
ATOM 864 O O . ALA A 1 115 ? 23.375 -31.297 -6.699 1 84.69 115 ALA A O 1
ATOM 865 N N . ALA A 1 116 ? 21.578 -30.141 -6.395 1 91.06 116 ALA A N 1
ATOM 866 C CA . ALA A 1 116 ? 21.656 -30.109 -4.938 1 91.06 116 ALA A CA 1
ATOM 867 C C . ALA A 1 116 ? 20.281 -29.969 -4.312 1 91.06 116 ALA A C 1
ATOM 869 O O . ALA A 1 116 ? 19.312 -29.609 -5 1 91.06 116 ALA A O 1
ATOM 870 N N . ASP A 1 117 ? 20.234 -30.312 -3.051 1 92.75 117 ASP A N 1
ATOM 871 C CA . ASP A 1 117 ? 18.969 -30.219 -2.344 1 92.75 117 ASP A CA 1
ATOM 872 C C . ASP A 1 117 ? 18.703 -28.781 -1.884 1 92.75 117 ASP A C 1
ATOM 874 O O . ASP A 1 117 ? 17.562 -28.359 -1.756 1 92.75 117 ASP A O 1
ATOM 878 N N . VAL A 1 118 ? 19.781 -28.156 -1.562 1 95.5 118 VAL A N 1
ATOM 879 C CA . VAL A 1 118 ? 19.703 -26.781 -1.091 1 95.5 118 VAL A CA 1
ATOM 880 C C . VAL A 1 118 ? 20.688 -25.906 -1.862 1 95.5 118 VAL A C 1
ATOM 882 O O . VAL A 1 118 ? 21.875 -26.234 -1.945 1 95.5 118 VAL A O 1
ATOM 885 N N . TYR A 1 119 ? 20.188 -24.906 -2.459 1 95.94 119 TYR A N 1
ATOM 886 C CA . TYR A 1 119 ? 21.047 -23.906 -3.09 1 95.94 119 TYR A CA 1
ATOM 887 C C . TYR A 1 119 ? 21.188 -22.672 -2.211 1 95.94 119 TYR A C 1
ATOM 889 O O . TYR A 1 119 ? 20.188 -22.062 -1.828 1 95.94 119 TYR A O 1
ATOM 897 N N . VAL A 1 120 ? 22.453 -22.328 -1.906 1 95.5 120 VAL A N 1
ATOM 898 C CA . VAL A 1 120 ? 22.75 -21.188 -1.046 1 95.5 120 VAL A CA 1
ATOM 899 C C . VAL A 1 120 ? 23.031 -19.953 -1.901 1 95.5 120 VAL A C 1
ATOM 901 O O . VAL A 1 120 ? 23.922 -19.969 -2.752 1 95.5 120 VAL A O 1
ATOM 904 N N . LEU A 1 121 ? 22.266 -18.875 -1.693 1 95.75 121 LEU A N 1
ATOM 905 C CA . LEU A 1 121 ? 22.469 -17.625 -2.408 1 95.75 121 LEU A CA 1
ATOM 906 C C . LEU A 1 121 ? 23.781 -16.953 -1.993 1 95.75 121 LEU A C 1
ATOM 908 O O . LEU A 1 121 ? 23.891 -16.422 -0.89 1 95.75 121 LEU A O 1
ATOM 912 N N . GLY A 1 122 ? 24.734 -17 -2.893 1 92.19 122 GLY A N 1
ATOM 913 C CA . GLY A 1 122 ? 26.016 -16.391 -2.631 1 92.19 122 GLY A CA 1
ATOM 914 C C . GLY A 1 122 ? 25.938 -14.875 -2.527 1 92.19 122 GLY A C 1
ATOM 915 O O . GLY A 1 122 ? 25.203 -14.227 -3.281 1 92.19 122 GLY A O 1
ATOM 916 N N . ALA A 1 123 ? 26.641 -14.312 -1.56 1 90.5 123 ALA A N 1
ATOM 917 C CA . ALA A 1 123 ? 26.75 -12.875 -1.346 1 90.5 123 ALA A CA 1
ATOM 918 C C . ALA A 1 123 ? 25.391 -12.266 -1.021 1 90.5 123 ALA A C 1
ATOM 920 O O . ALA A 1 123 ? 25.141 -11.094 -1.333 1 90.5 123 ALA A O 1
ATOM 921 N N . ALA A 1 124 ? 24.531 -13.008 -0.468 1 90.31 124 ALA A N 1
ATOM 922 C CA . ALA A 1 124 ? 23.172 -12.578 -0.203 1 90.31 124 ALA A CA 1
ATOM 923 C C . ALA A 1 124 ? 23.141 -11.328 0.673 1 90.31 124 ALA A C 1
ATOM 925 O O . ALA A 1 124 ? 22.359 -10.406 0.432 1 90.31 124 ALA A O 1
ATOM 926 N N . GLY A 1 125 ? 24 -11.25 1.646 1 86.56 125 GLY A N 1
ATOM 927 C CA . GLY A 1 125 ? 24.016 -10.156 2.604 1 86.56 125 GLY A CA 1
ATOM 928 C C . GLY A 1 125 ? 24.297 -8.805 1.961 1 86.56 125 GLY A C 1
ATOM 929 O O . GLY A 1 125 ? 24.031 -7.766 2.561 1 86.56 125 GLY A O 1
ATOM 930 N N . SER A 1 126 ? 24.719 -8.836 0.714 1 86.25 126 SER A N 1
ATOM 931 C CA . SER A 1 126 ? 25.078 -7.602 0.032 1 86.25 126 SER A CA 1
ATOM 932 C C . SER A 1 126 ? 24 -7.168 -0.945 1 86.25 126 SER A C 1
ATOM 934 O O . SER A 1 126 ? 24.125 -6.129 -1.598 1 86.25 126 SER A O 1
ATOM 936 N N . LEU A 1 127 ? 23.016 -7.914 -1.04 1 91.38 127 LEU A N 1
ATOM 937 C CA . LEU A 1 127 ? 21.953 -7.602 -1.988 1 91.38 127 LEU A CA 1
ATOM 938 C C . LEU A 1 127 ? 21.031 -6.523 -1.432 1 91.38 127 LEU A C 1
ATOM 940 O O . LEU A 1 127 ? 19.922 -6.82 -0.981 1 91.38 127 LEU A O 1
ATOM 944 N N . ARG A 1 128 ? 21.438 -5.285 -1.594 1 86.56 128 ARG A N 1
ATOM 945 C CA . ARG A 1 128 ? 20.688 -4.141 -1.104 1 86.56 128 ARG A CA 1
ATOM 946 C C . ARG A 1 128 ? 19.859 -3.504 -2.225 1 86.56 128 ARG A C 1
ATOM 948 O O . ARG A 1 128 ? 18.797 -2.951 -1.979 1 86.56 128 ARG A O 1
ATOM 955 N N . ASN A 1 129 ? 20.406 -3.615 -3.381 1 92.75 129 ASN A N 1
ATOM 956 C CA . ASN A 1 129 ? 19.719 -3.086 -4.555 1 92.75 129 ASN A CA 1
ATOM 957 C C . ASN A 1 129 ? 18.547 -3.977 -4.969 1 92.75 129 ASN A C 1
ATOM 959 O O . ASN A 1 129 ? 18.75 -5.156 -5.266 1 92.75 129 ASN A O 1
ATOM 963 N N . PRO A 1 130 ? 17.375 -3.359 -5.031 1 95.62 130 PRO A N 1
ATOM 964 C CA . PRO A 1 130 ? 16.203 -4.172 -5.348 1 95.62 130 PRO A CA 1
ATOM 965 C C . PRO A 1 130 ? 16.312 -4.875 -6.695 1 95.62 130 PRO A C 1
ATOM 967 O O . PRO A 1 130 ? 15.867 -6.016 -6.844 1 95.62 130 PRO A O 1
ATOM 970 N N . ARG A 1 131 ? 16.859 -4.23 -7.695 1 94.88 131 ARG A N 1
ATOM 971 C CA . ARG A 1 131 ? 17.016 -4.836 -9.016 1 94.88 131 ARG A CA 1
ATOM 972 C C . ARG A 1 131 ? 17.906 -6.07 -8.953 1 94.88 131 ARG A C 1
ATOM 974 O O . ARG A 1 131 ? 17.594 -7.105 -9.531 1 94.88 131 ARG A O 1
ATOM 981 N N . GLU A 1 132 ? 18.953 -5.938 -8.227 1 95.44 132 GLU A N 1
ATOM 982 C CA . GLU A 1 132 ? 19.891 -7.051 -8.078 1 95.44 132 GLU A CA 1
ATOM 983 C C . GLU A 1 132 ? 19.266 -8.18 -7.258 1 95.44 132 GLU A C 1
ATOM 985 O O . GLU A 1 132 ? 19.469 -9.359 -7.559 1 95.44 132 GLU A O 1
ATOM 990 N N . LEU A 1 133 ? 18.594 -7.793 -6.262 1 96.94 133 LEU A N 1
ATOM 991 C CA . LEU A 1 133 ? 17.938 -8.781 -5.406 1 96.94 133 LEU A CA 1
ATOM 992 C C . LEU A 1 133 ? 16.984 -9.656 -6.211 1 96.94 133 LEU A C 1
ATOM 994 O O . LEU A 1 133 ? 17.078 -10.883 -6.188 1 96.94 133 LEU A O 1
ATOM 998 N N . VAL A 1 134 ? 16.047 -9.031 -6.953 1 97.75 134 VAL A N 1
ATOM 999 C CA . VAL A 1 134 ? 15.031 -9.75 -7.715 1 97.75 134 VAL A CA 1
ATOM 1000 C C . VAL A 1 134 ? 15.688 -10.555 -8.828 1 97.75 134 VAL A C 1
ATOM 1002 O O . VAL A 1 134 ? 15.406 -11.742 -8.992 1 97.75 134 VAL A O 1
ATOM 1005 N N . ALA A 1 135 ? 16.656 -9.922 -9.508 1 96.38 135 ALA A N 1
ATOM 1006 C CA . ALA A 1 135 ? 17.312 -10.586 -10.617 1 96.38 135 ALA A CA 1
ATOM 1007 C C . ALA A 1 135 ? 18.078 -11.82 -10.148 1 96.38 135 ALA A C 1
ATOM 1009 O O . ALA A 1 135 ? 18.062 -12.867 -10.812 1 96.38 135 ALA A O 1
ATOM 1010 N N . SER A 1 136 ? 18.734 -11.703 -9.016 1 96.56 136 SER A N 1
ATOM 1011 C CA . SER A 1 136 ? 19.531 -12.805 -8.484 1 96.56 136 SER A CA 1
ATOM 1012 C C . SER A 1 136 ? 18.656 -14 -8.125 1 96.56 136 SER A C 1
ATOM 1014 O O . SER A 1 136 ? 18.953 -15.125 -8.516 1 96.56 136 SER A O 1
ATOM 1016 N N . ILE A 1 137 ? 17.609 -13.773 -7.406 1 97.38 137 ILE A N 1
ATOM 1017 C CA . ILE A 1 137 ? 16.766 -14.852 -6.91 1 97.38 137 ILE A CA 1
ATOM 1018 C C . ILE A 1 137 ? 16.031 -15.508 -8.078 1 97.38 137 ILE A C 1
ATOM 1020 O O . ILE A 1 137 ? 15.984 -16.734 -8.18 1 97.38 137 ILE A O 1
ATOM 1024 N N . VAL A 1 138 ? 15.484 -14.68 -9 1 97.31 138 VAL A N 1
ATOM 1025 C CA . VAL A 1 138 ? 14.758 -15.203 -10.156 1 97.31 138 VAL A CA 1
ATOM 1026 C C . VAL A 1 138 ? 15.695 -16.047 -11.016 1 97.31 138 VAL A C 1
ATOM 1028 O O . VAL A 1 138 ? 15.344 -17.156 -11.422 1 97.31 138 VAL A O 1
ATOM 1031 N N . LYS A 1 139 ? 16.906 -15.531 -11.203 1 96 139 LYS A N 1
ATOM 1032 C CA . LYS A 1 139 ? 17.875 -16.25 -12.023 1 96 139 LYS A CA 1
ATOM 1033 C C . LYS A 1 139 ? 18.219 -17.594 -11.414 1 96 139 LYS A C 1
ATOM 1035 O O . LYS A 1 139 ? 18.203 -18.625 -12.102 1 96 139 LYS A O 1
ATOM 1040 N N . ILE A 1 140 ? 18.484 -17.656 -10.18 1 95.81 140 ILE A N 1
ATOM 1041 C CA . ILE A 1 140 ? 18.891 -18.891 -9.516 1 95.81 140 ILE A CA 1
ATOM 1042 C C . ILE A 1 140 ? 17.719 -19.875 -9.531 1 95.81 140 ILE A C 1
ATOM 1044 O O . ILE A 1 140 ? 17.906 -21.062 -9.805 1 95.81 140 ILE A O 1
ATOM 1048 N N . ARG A 1 141 ? 16.531 -19.391 -9.297 1 95.5 141 ARG A N 1
ATOM 1049 C CA . ARG A 1 141 ? 15.359 -20.25 -9.297 1 95.5 141 ARG A CA 1
ATOM 1050 C C . ARG A 1 141 ? 15.117 -20.844 -10.688 1 95.5 141 ARG A C 1
ATOM 1052 O O . ARG A 1 141 ? 14.672 -21.984 -10.812 1 95.5 141 ARG A O 1
ATOM 1059 N N . GLU A 1 142 ? 15.43 -20.125 -11.68 1 92.94 142 GLU A N 1
ATOM 1060 C CA . GLU A 1 142 ? 15.219 -20.594 -13.039 1 92.94 142 GLU A CA 1
ATOM 1061 C C . GLU A 1 142 ? 16.281 -21.609 -13.445 1 92.94 142 GLU A C 1
ATOM 1063 O O . GLU A 1 142 ? 16.047 -22.453 -14.312 1 92.94 142 GLU A O 1
ATOM 1068 N N . MET A 1 143 ? 17.422 -21.578 -12.719 1 92.56 143 MET A N 1
ATOM 1069 C CA . MET A 1 143 ? 18.531 -22.438 -13.109 1 92.56 143 MET A CA 1
ATOM 1070 C C . MET A 1 143 ? 18.594 -23.688 -12.227 1 92.56 143 MET A C 1
ATOM 1072 O O . MET A 1 143 ? 19.422 -24.562 -12.445 1 92.56 143 MET A O 1
ATOM 1076 N N . THR A 1 144 ? 17.781 -23.781 -11.281 1 92.81 144 THR A N 1
ATOM 1077 C CA . THR A 1 144 ? 17.859 -24.891 -10.328 1 92.81 144 THR A CA 1
ATOM 1078 C C . THR A 1 144 ? 16.578 -25.719 -10.375 1 92.81 144 THR A C 1
ATOM 1080 O O . THR A 1 144 ? 15.539 -25.25 -10.844 1 92.81 144 THR A O 1
ATOM 1083 N N . PRO A 1 145 ? 16.656 -26.984 -9.969 1 91.5 145 PRO A N 1
ATOM 1084 C CA . PRO A 1 145 ? 15.461 -27.844 -9.977 1 91.5 145 PRO A CA 1
ATOM 1085 C C . PRO A 1 145 ? 14.328 -27.266 -9.125 1 91.5 145 PRO A C 1
ATOM 1087 O O . PRO A 1 145 ? 14.578 -26.688 -8.07 1 91.5 145 PRO A O 1
ATOM 1090 N N . PRO A 1 146 ? 13.094 -27.5 -9.547 1 91.75 146 PRO A N 1
ATOM 1091 C CA . PRO A 1 146 ? 11.953 -26.953 -8.805 1 91.75 146 PRO A CA 1
ATOM 1092 C C . PRO A 1 146 ? 11.805 -27.547 -7.414 1 91.75 146 PRO A C 1
ATOM 1094 O O . PRO A 1 146 ? 11.227 -26.922 -6.523 1 91.75 146 PRO A O 1
ATOM 1097 N N . ASP A 1 147 ? 12.266 -28.734 -7.184 1 92.31 147 ASP A N 1
ATOM 1098 C CA . ASP A 1 147 ? 12.141 -29.391 -5.879 1 92.31 147 ASP A CA 1
ATOM 1099 C C . ASP A 1 147 ? 13.43 -29.25 -5.07 1 92.31 147 ASP A C 1
ATOM 1101 O O . ASP A 1 147 ? 13.906 -30.219 -4.488 1 92.31 147 ASP A O 1
ATOM 1105 N N . SER A 1 148 ? 14.062 -28.203 -5.141 1 94.81 148 SER A N 1
ATOM 1106 C CA . SER A 1 148 ? 15.203 -27.812 -4.312 1 94.81 148 SER A CA 1
ATOM 1107 C C . SER A 1 148 ? 14.906 -26.562 -3.506 1 94.81 148 SER A C 1
ATOM 1109 O O . SER A 1 148 ? 14.078 -25.734 -3.912 1 94.81 148 SER A O 1
ATOM 1111 N N . ALA A 1 149 ? 15.555 -26.484 -2.346 1 96.81 149 ALA A N 1
ATOM 1112 C CA . ALA A 1 149 ? 15.328 -25.328 -1.484 1 96.81 149 ALA A CA 1
ATOM 1113 C C . ALA A 1 149 ? 16.328 -24.203 -1.801 1 96.81 149 ALA A C 1
ATOM 1115 O O . ALA A 1 149 ? 17.453 -24.469 -2.201 1 96.81 149 ALA A O 1
ATOM 1116 N N . LEU A 1 150 ? 15.891 -23.016 -1.733 1 97.75 150 LEU A N 1
ATOM 1117 C CA . LEU A 1 150 ? 16.766 -21.859 -1.844 1 97.75 150 LEU A CA 1
ATOM 1118 C C . LEU A 1 150 ? 17 -21.219 -0.478 1 97.75 150 LEU A C 1
ATOM 1120 O O . LEU A 1 150 ? 16.047 -20.859 0.216 1 97.75 150 LEU A O 1
ATOM 1124 N N . TYR A 1 151 ? 18.25 -21.141 -0.073 1 97.56 151 TYR A N 1
ATOM 1125 C CA . TYR A 1 151 ? 18.688 -20.594 1.208 1 97.56 151 TYR A CA 1
ATOM 1126 C C . TYR A 1 151 ? 19.328 -19.219 1.021 1 97.56 151 TYR A C 1
ATOM 1128 O O . TYR A 1 151 ? 20.297 -19.078 0.277 1 97.56 151 TYR A O 1
ATOM 1136 N N . ALA A 1 152 ? 18.766 -18.156 1.651 1 97.38 152 ALA A N 1
ATOM 1137 C CA . ALA A 1 152 ? 19.312 -16.812 1.619 1 97.38 152 ALA A CA 1
ATOM 1138 C C . ALA A 1 152 ? 19.891 -16.422 2.975 1 97.38 152 ALA A C 1
ATOM 1140 O O . ALA A 1 152 ? 19.172 -15.891 3.834 1 97.38 152 ALA A O 1
ATOM 1141 N N . PRO A 1 153 ? 21.203 -16.484 3.137 1 95.38 153 PRO A N 1
ATOM 1142 C CA . PRO A 1 153 ? 21.797 -16.188 4.438 1 95.38 153 PRO A CA 1
ATOM 1143 C C . PRO A 1 153 ? 21.938 -14.688 4.695 1 95.38 153 PRO A C 1
ATOM 1145 O O . PRO A 1 153 ? 22.188 -13.914 3.764 1 95.38 153 PRO A O 1
ATOM 1148 N N . ALA A 1 154 ? 21.75 -14.273 5.918 1 94.94 154 ALA A N 1
ATOM 1149 C CA . ALA A 1 154 ? 22.047 -12.945 6.441 1 94.94 154 ALA A CA 1
ATOM 1150 C C . ALA A 1 154 ? 21.281 -11.867 5.676 1 94.94 154 ALA A C 1
ATOM 1152 O O . ALA A 1 154 ? 21.797 -10.781 5.438 1 94.94 154 ALA A O 1
ATOM 1153 N N . LEU A 1 155 ? 20.125 -12.172 5.238 1 95.81 155 LEU A N 1
ATOM 1154 C CA . LEU A 1 155 ? 19.344 -11.234 4.438 1 95.81 155 LEU A CA 1
ATOM 1155 C C . LEU A 1 155 ? 18.031 -10.891 5.121 1 95.81 155 LEU A C 1
ATOM 1157 O O . LEU A 1 155 ? 17.531 -9.773 4.984 1 95.81 155 LEU A O 1
ATOM 1161 N N . ALA A 1 156 ? 17.5 -11.789 5.859 1 97.06 156 ALA A N 1
ATOM 1162 C CA . ALA A 1 156 ? 16.125 -11.711 6.309 1 97.06 156 ALA A CA 1
ATOM 1163 C C . ALA A 1 156 ? 15.984 -10.781 7.512 1 97.06 156 ALA A C 1
ATOM 1165 O O . ALA A 1 156 ? 16.828 -10.797 8.414 1 97.06 156 ALA A O 1
ATOM 1166 N N . THR A 1 157 ? 15.094 -9.945 7.523 1 96.75 157 THR A N 1
ATOM 1167 C CA . THR A 1 157 ? 14.578 -9.133 8.617 1 96.75 157 THR A CA 1
ATOM 1168 C C . THR A 1 157 ? 13.062 -9.297 8.734 1 96.75 157 THR A C 1
ATOM 1170 O O . THR A 1 157 ? 12.406 -9.766 7.809 1 96.75 157 THR A O 1
ATOM 1173 N N . PRO A 1 158 ? 12.516 -8.953 9.867 1 96.62 158 PRO A N 1
ATOM 1174 C CA . PRO A 1 158 ? 11.055 -9.039 9.961 1 96.62 158 PRO A CA 1
ATOM 1175 C C . PRO A 1 158 ? 10.344 -8.211 8.891 1 96.62 158 PRO A C 1
ATOM 1177 O O . PRO A 1 158 ? 9.25 -8.57 8.453 1 96.62 158 PRO A O 1
ATOM 1180 N N . ALA A 1 159 ? 10.977 -7.199 8.438 1 96.31 159 ALA A N 1
ATOM 1181 C CA . ALA A 1 159 ? 10.344 -6.25 7.523 1 96.31 159 ALA A CA 1
ATOM 1182 C C . ALA A 1 159 ? 10.414 -6.75 6.082 1 96.31 159 ALA A C 1
ATOM 1184 O O . ALA A 1 159 ? 9.641 -6.297 5.227 1 96.31 159 ALA A O 1
ATOM 1185 N N . ASN A 1 160 ? 11.273 -7.676 5.719 1 97 160 ASN A N 1
ATOM 1186 C CA . ASN A 1 160 ? 11.414 -8.039 4.312 1 97 160 ASN A CA 1
ATOM 1187 C C . ASN A 1 160 ? 11.156 -9.531 4.09 1 97 160 ASN A C 1
ATOM 1189 O O . ASN A 1 160 ? 11.172 -10 2.951 1 97 160 ASN A O 1
ATOM 1193 N N . LEU A 1 161 ? 10.898 -10.242 5.156 1 98.25 161 LEU A N 1
ATOM 1194 C CA . LEU A 1 161 ? 10.797 -11.695 5.074 1 98.25 161 LEU A CA 1
ATOM 1195 C C . LEU A 1 161 ? 9.688 -12.117 4.117 1 98.25 161 LEU A C 1
ATOM 1197 O O . LEU A 1 161 ? 9.867 -13.031 3.309 1 98.25 161 LEU A O 1
ATOM 1201 N N . ALA A 1 162 ? 8.539 -11.484 4.207 1 98 162 ALA A N 1
ATOM 1202 C CA . ALA A 1 162 ? 7.41 -11.828 3.344 1 98 162 ALA A CA 1
ATOM 1203 C C . ALA A 1 162 ? 7.789 -11.703 1.87 1 98 162 ALA A C 1
ATOM 1205 O O . ALA A 1 162 ? 7.449 -12.57 1.062 1 98 162 ALA A O 1
ATOM 1206 N N . LEU A 1 163 ? 8.484 -10.625 1.543 1 98.19 163 LEU A N 1
ATOM 1207 C CA . LEU A 1 163 ? 8.906 -10.398 0.165 1 98.19 163 LEU A CA 1
ATOM 1208 C C . LEU A 1 163 ? 9.898 -11.469 -0.28 1 98.19 163 LEU A C 1
ATOM 1210 O O . LEU A 1 163 ? 9.797 -11.992 -1.395 1 98.19 163 LEU A O 1
ATOM 1214 N N . LEU A 1 164 ? 10.867 -11.789 0.629 1 98.25 164 LEU A N 1
ATOM 1215 C CA . LEU A 1 164 ? 11.867 -12.805 0.297 1 98.25 164 LEU A CA 1
ATOM 1216 C C . LEU A 1 164 ? 11.203 -14.148 0.005 1 98.25 164 LEU A C 1
ATOM 1218 O O . LEU A 1 164 ? 11.539 -14.805 -0.986 1 98.25 164 LEU A O 1
ATOM 1222 N N . VAL A 1 165 ? 10.297 -14.484 0.836 1 98.75 165 VAL A N 1
ATOM 1223 C CA . VAL A 1 165 ? 9.594 -15.758 0.655 1 98.75 165 VAL A CA 1
ATOM 1224 C C . VAL A 1 165 ? 8.758 -15.703 -0.619 1 98.75 165 VAL A C 1
ATOM 1226 O O . VAL A 1 165 ? 8.703 -16.672 -1.373 1 98.75 165 VAL A O 1
ATOM 1229 N N . TYR A 1 166 ? 8.156 -14.609 -0.887 1 98.38 166 TYR A N 1
ATOM 1230 C CA . TYR A 1 166 ? 7.34 -14.469 -2.088 1 98.38 166 TYR A CA 1
ATOM 1231 C C . TYR A 1 166 ? 8.203 -14.484 -3.342 1 98.38 166 TYR A C 1
ATOM 1233 O O . TYR A 1 166 ? 7.723 -14.805 -4.43 1 98.38 166 TYR A O 1
ATOM 1241 N N . LEU A 1 167 ? 9.492 -14.125 -3.195 1 98.12 167 LEU A N 1
ATOM 1242 C CA . LEU A 1 167 ? 10.438 -14.195 -4.305 1 98.12 167 LEU A CA 1
ATOM 1243 C C . LEU A 1 167 ? 10.836 -15.641 -4.586 1 98.12 167 LEU A C 1
ATOM 1245 O O . LEU A 1 167 ? 11.359 -15.945 -5.66 1 98.12 167 LEU A O 1
ATOM 1249 N N . GLY A 1 168 ? 10.633 -16.516 -3.625 1 97.69 168 GLY A N 1
ATOM 1250 C CA . GLY A 1 168 ? 10.93 -17.922 -3.826 1 97.69 168 GLY A CA 1
ATOM 1251 C C . GLY A 1 168 ? 11.953 -18.469 -2.846 1 97.69 168 GLY A C 1
ATOM 1252 O O . GLY A 1 168 ? 12.445 -19.578 -3.004 1 97.69 168 GLY A O 1
ATOM 1253 N N . VAL A 1 169 ? 12.297 -17.672 -1.819 1 98.44 169 VAL A N 1
ATOM 1254 C CA . VAL A 1 169 ? 13.25 -18.109 -0.808 1 98.44 169 VAL A CA 1
ATOM 1255 C C . VAL A 1 169 ? 12.562 -19.062 0.163 1 98.44 169 VAL A C 1
ATOM 1257 O O . VAL A 1 169 ? 11.453 -18.797 0.631 1 98.44 169 VAL A O 1
ATOM 1260 N N . ASP A 1 170 ? 13.242 -20.156 0.515 1 98.38 170 ASP A N 1
ATOM 1261 C CA . ASP A 1 170 ? 12.664 -21.172 1.385 1 98.38 170 ASP A CA 1
ATOM 1262 C C . ASP A 1 170 ? 13.273 -21.109 2.783 1 98.38 170 ASP A C 1
ATOM 1264 O O . ASP A 1 170 ? 12.609 -21.438 3.77 1 98.38 170 ASP A O 1
ATOM 1268 N N . LEU A 1 171 ? 14.531 -20.844 2.768 1 98.19 171 LEU A N 1
ATOM 1269 C CA . LEU A 1 171 ? 15.289 -20.875 4.016 1 98.19 171 LEU A CA 1
ATOM 1270 C C . LEU A 1 171 ? 16.016 -19.547 4.246 1 98.19 171 LEU A C 1
ATOM 1272 O O . LEU A 1 171 ? 16.562 -18.969 3.307 1 98.19 171 LEU A O 1
ATOM 1276 N N . VAL A 1 172 ? 15.875 -19.062 5.438 1 98.25 172 VAL A N 1
ATOM 1277 C CA . VAL A 1 172 ? 16.625 -17.875 5.871 1 98.25 172 VAL A CA 1
ATOM 1278 C C . VAL A 1 172 ? 17.312 -18.172 7.203 1 98.25 172 VAL A C 1
ATOM 1280 O O . VAL A 1 172 ? 17.203 -19.281 7.734 1 98.25 172 VAL A O 1
ATOM 1283 N N . ASP A 1 173 ? 18.125 -17.25 7.656 1 96.81 173 ASP A N 1
ATOM 1284 C CA . ASP A 1 173 ? 18.719 -17.375 8.984 1 96.81 173 ASP A CA 1
ATOM 1285 C C . ASP A 1 173 ? 18.594 -16.062 9.766 1 96.81 173 ASP A C 1
ATOM 1287 O O . ASP A 1 173 ? 18.031 -15.094 9.266 1 96.81 173 ASP A O 1
ATOM 1291 N N . GLY A 1 174 ? 18.984 -16.141 11.039 1 95.62 174 GLY A N 1
ATOM 1292 C CA . GLY A 1 174 ? 18.844 -14.977 11.906 1 95.62 174 GLY A CA 1
ATOM 1293 C C . GLY A 1 174 ? 20.125 -14.188 12.055 1 95.62 174 GLY A C 1
ATOM 1294 O O . GLY A 1 174 ? 20.234 -13.328 12.93 1 95.62 174 GLY A O 1
ATOM 1295 N N . ALA A 1 175 ? 21.078 -14.406 11.156 1 94.06 175 ALA A N 1
ATOM 1296 C CA . ALA A 1 175 ? 22.391 -13.789 11.32 1 94.06 175 ALA A CA 1
ATOM 1297 C C . ALA A 1 175 ? 22.297 -12.273 11.273 1 94.06 175 ALA A C 1
ATOM 1299 O O . ALA A 1 175 ? 22.844 -11.578 12.141 1 94.06 175 ALA A O 1
ATOM 1300 N N . ARG A 1 176 ? 21.594 -11.766 10.344 1 94.75 176 ARG A N 1
ATOM 1301 C CA . ARG A 1 176 ? 21.484 -10.32 10.156 1 94.75 176 ARG A CA 1
ATOM 1302 C C . ARG A 1 176 ? 20.828 -9.664 11.367 1 94.75 176 ARG A C 1
ATOM 1304 O O . ARG A 1 176 ? 21.359 -8.672 11.891 1 94.75 176 ARG A O 1
ATOM 1311 N N . ILE A 1 177 ? 19.766 -10.164 11.891 1 95.81 177 ILE A N 1
ATOM 1312 C CA . ILE A 1 177 ? 18.984 -9.508 12.938 1 95.81 177 ILE A CA 1
ATOM 1313 C C . ILE A 1 177 ? 19.719 -9.641 14.273 1 95.81 177 ILE A C 1
ATOM 1315 O O . ILE A 1 177 ? 19.609 -8.766 15.141 1 95.81 177 ILE A O 1
ATOM 1319 N N . VAL A 1 178 ? 20.422 -10.758 14.422 1 95.81 178 VAL A N 1
ATOM 1320 C CA . VAL A 1 178 ? 21.203 -10.93 15.648 1 95.81 178 VAL A CA 1
ATOM 1321 C C . VAL A 1 178 ? 22.328 -9.898 15.695 1 95.81 178 VAL A C 1
ATOM 1323 O O . VAL A 1 178 ? 22.5 -9.211 16.703 1 95.81 178 VAL A O 1
ATOM 1326 N N . VAL A 1 179 ? 23.078 -9.734 14.625 1 96 179 VAL A N 1
ATOM 1327 C CA . VAL A 1 179 ? 24.172 -8.758 14.555 1 96 179 VAL A CA 1
ATOM 1328 C C . VAL A 1 179 ? 23.609 -7.352 14.758 1 96 179 VAL A C 1
ATOM 1330 O O . VAL A 1 179 ? 24.156 -6.562 15.531 1 96 179 VAL A O 1
ATOM 1333 N N . ASP A 1 180 ? 22.531 -7.016 14.109 1 96.19 180 ASP A N 1
ATOM 1334 C CA . ASP A 1 180 ? 21.891 -5.711 14.266 1 96.19 180 ASP A CA 1
ATOM 1335 C C . ASP A 1 180 ? 21.469 -5.469 15.711 1 96.19 180 ASP A C 1
ATOM 1337 O O . ASP A 1 180 ? 21.625 -4.363 16.234 1 96.19 180 ASP A O 1
ATOM 1341 N N . GLY A 1 181 ? 20.938 -6.531 16.297 1 97.19 181 GLY A N 1
ATOM 1342 C CA . GLY A 1 181 ? 20.562 -6.41 17.688 1 97.19 181 GLY A CA 1
ATOM 1343 C C . GLY A 1 181 ? 21.734 -6.086 18.609 1 97.19 181 GLY A C 1
ATOM 1344 O O . GLY A 1 181 ? 21.625 -5.223 19.484 1 97.19 181 GLY A O 1
ATOM 1345 N N . LEU A 1 182 ? 22.875 -6.723 18.375 1 96.88 182 LEU A N 1
ATOM 1346 C CA . LEU A 1 182 ? 24.078 -6.492 19.172 1 96.88 182 LEU A CA 1
ATOM 1347 C C . LEU A 1 182 ? 24.625 -5.082 18.953 1 96.88 182 LEU A C 1
ATOM 1349 O O . LEU A 1 182 ? 25.297 -4.531 19.812 1 96.88 182 LEU A O 1
ATOM 1353 N N . LEU A 1 183 ? 24.281 -4.461 17.812 1 96.12 183 LEU A N 1
ATOM 1354 C CA . LEU A 1 183 ? 24.688 -3.102 17.484 1 96.12 183 LEU A CA 1
ATOM 1355 C C . LEU A 1 183 ? 23.641 -2.09 17.922 1 96.12 183 LEU A C 1
ATOM 1357 O O . LEU A 1 183 ? 23.75 -0.9 17.625 1 96.12 183 LEU A O 1
ATOM 1361 N N . GLY A 1 184 ? 22.656 -2.566 18.531 1 94.81 184 GLY A N 1
ATOM 1362 C CA . GLY A 1 184 ? 21.656 -1.672 19.094 1 94.81 184 GLY A CA 1
ATOM 1363 C C . GLY A 1 184 ? 20.547 -1.318 18.109 1 94.81 184 GLY A C 1
ATOM 1364 O O . GLY A 1 184 ? 19.844 -0.329 18.297 1 94.81 184 GLY A O 1
ATOM 1365 N N . ARG A 1 185 ? 20.453 -2.035 17.094 1 96.5 185 ARG A N 1
ATOM 1366 C CA . ARG A 1 185 ? 19.391 -1.801 16.109 1 96.5 185 ARG A CA 1
ATOM 1367 C C . ARG A 1 185 ? 18.156 -2.645 16.406 1 96.5 185 ARG A C 1
ATOM 1369 O O . ARG A 1 185 ? 18.219 -3.875 16.375 1 96.5 185 ARG A O 1
ATOM 1376 N N . TYR A 1 186 ? 17.047 -2.055 16.703 1 96.69 186 TYR A N 1
ATOM 1377 C CA . TYR A 1 186 ? 15.781 -2.631 17.125 1 96.69 186 TYR A CA 1
ATOM 1378 C C . TYR A 1 186 ? 14.852 -2.869 15.945 1 96.69 186 TYR A C 1
ATOM 1380 O O . TYR A 1 186 ? 14.367 -1.918 15.32 1 96.69 186 TYR A O 1
ATOM 1388 N N . HIS A 1 187 ? 14.609 -4.215 15.672 1 96.81 187 HIS A N 1
ATOM 1389 C CA . HIS A 1 187 ? 13.844 -4.566 14.484 1 96.81 187 HIS A CA 1
ATOM 1390 C C . HIS A 1 187 ? 12.383 -4.848 14.828 1 96.81 187 HIS A C 1
ATOM 1392 O O . HIS A 1 187 ? 12.094 -5.484 15.844 1 96.81 187 HIS A O 1
ATOM 1398 N N . LEU A 1 188 ? 11.484 -4.34 14.109 1 94.81 188 LEU A N 1
ATOM 1399 C CA . LEU A 1 188 ? 10.086 -4.734 14.016 1 94.81 188 LEU A CA 1
ATOM 1400 C C . LEU A 1 188 ? 9.703 -5.016 12.562 1 94.81 188 LEU A C 1
ATOM 1402 O O . LEU A 1 188 ? 10.508 -4.816 11.656 1 94.81 188 LEU A O 1
ATOM 1406 N N . ARG A 1 189 ? 8.555 -5.523 12.352 1 93.88 189 ARG A N 1
ATOM 1407 C CA . ARG A 1 189 ? 8.039 -5.73 11 1 93.88 189 ARG A CA 1
ATOM 1408 C C . ARG A 1 189 ? 7.891 -4.402 10.266 1 93.88 189 ARG A C 1
ATOM 1410 O O . ARG A 1 189 ? 7.832 -4.371 9.031 1 93.88 189 ARG A O 1
ATOM 1417 N N . ASP A 1 190 ? 7.891 -3.324 11.016 1 91.44 190 ASP A N 1
ATOM 1418 C CA . ASP A 1 190 ? 7.578 -1.999 10.484 1 91.44 190 ASP A CA 1
ATOM 1419 C C . ASP A 1 190 ? 8.852 -1.216 10.18 1 91.44 190 ASP A C 1
ATOM 1421 O O . ASP A 1 190 ? 8.797 -0.125 9.602 1 91.44 190 ASP A O 1
ATOM 1425 N N . GLY A 1 191 ? 9.977 -1.773 10.586 1 90.12 191 GLY A N 1
ATOM 1426 C CA . GLY A 1 191 ? 11.227 -1.067 10.352 1 90.12 191 GLY A CA 1
ATOM 1427 C C . GLY A 1 191 ? 12.273 -1.345 11.414 1 90.12 191 GLY A C 1
ATOM 1428 O O . GLY A 1 191 ? 12.172 -2.322 12.156 1 90.12 191 GLY A O 1
ATOM 1429 N N . VAL A 1 192 ? 13.305 -0.571 11.359 1 94.5 192 VAL A N 1
ATOM 1430 C CA . VAL A 1 192 ? 14.438 -0.703 12.273 1 94.5 192 VAL A CA 1
ATOM 1431 C C . VAL A 1 192 ? 14.758 0.654 12.891 1 94.5 192 VAL A C 1
ATOM 1433 O O . VAL A 1 192 ? 14.719 1.682 12.211 1 94.5 192 VAL A O 1
ATOM 1436 N N . TRP A 1 193 ? 14.977 0.693 14.203 1 93.5 193 TRP A N 1
ATOM 1437 C CA . TRP A 1 193 ? 15.312 1.915 14.93 1 93.5 193 TRP A CA 1
ATOM 1438 C C . TRP A 1 193 ? 16.516 1.692 15.836 1 93.5 193 TRP A C 1
ATOM 1440 O O . TRP A 1 193 ? 16.719 0.593 16.359 1 93.5 193 TRP A O 1
ATOM 1450 N N . PRO A 1 194 ? 17.312 2.76 16 1 93.88 194 PRO A N 1
ATOM 1451 C CA . PRO A 1 194 ? 18.203 2.678 17.156 1 93.88 194 PRO A CA 1
ATOM 1452 C C . PRO A 1 194 ? 17.453 2.613 18.484 1 93.88 194 PRO A C 1
ATOM 1454 O O . PRO A 1 194 ? 16.562 3.445 18.734 1 93.88 194 PRO A O 1
ATOM 1457 N N . VAL A 1 195 ? 17.781 1.662 19.219 1 92.81 195 VAL A N 1
ATOM 1458 C CA . VAL A 1 195 ? 17.031 1.428 20.453 1 92.81 195 VAL A CA 1
ATOM 1459 C C . VAL A 1 195 ? 17.078 2.674 21.328 1 92.81 195 VAL A C 1
ATOM 1461 O O . VAL A 1 195 ? 16.094 3.012 22 1 92.81 195 VAL A O 1
ATOM 1464 N N . GLU A 1 196 ? 18.141 3.459 21.281 1 89.94 196 GLU A N 1
ATOM 1465 C CA . GLU A 1 196 ? 18.328 4.637 22.125 1 89.94 196 GLU A CA 1
ATOM 1466 C C . GLU A 1 196 ? 17.438 5.789 21.672 1 89.94 196 GLU A C 1
ATOM 1468 O O . GLU A 1 196 ? 17.156 6.707 22.453 1 89.94 196 GLU A O 1
ATOM 1473 N N . ALA A 1 197 ? 17.016 5.684 20.469 1 88.06 197 ALA A N 1
ATOM 1474 C CA . ALA A 1 197 ? 16.188 6.762 19.922 1 88.06 197 ALA A CA 1
ATOM 1475 C C . ALA A 1 197 ? 14.719 6.57 20.281 1 88.06 197 ALA A C 1
ATOM 1477 O O . ALA A 1 197 ? 13.914 7.496 20.141 1 88.06 197 ALA A O 1
ATOM 1478 N N . LEU A 1 198 ? 14.398 5.383 20.844 1 89.69 198 LEU A N 1
ATOM 1479 C CA . LEU A 1 198 ? 13.008 5.078 21.156 1 89.69 198 LEU A CA 1
ATOM 1480 C C . LEU A 1 198 ? 12.648 5.535 22.562 1 89.69 198 LEU A C 1
ATOM 1482 O O . LEU A 1 198 ? 13.281 5.105 23.531 1 89.69 198 LEU A O 1
ATOM 1486 N N . LYS A 1 199 ? 11.688 6.477 22.609 1 86.81 199 LYS A N 1
ATOM 1487 C CA . LYS A 1 199 ? 11.227 6.93 23.922 1 86.81 199 LYS A CA 1
ATOM 1488 C C . LYS A 1 199 ? 10.633 5.773 24.719 1 86.81 199 LYS A C 1
ATOM 1490 O O . LYS A 1 199 ? 10.82 5.695 25.938 1 86.81 199 LYS A O 1
ATOM 1495 N N . GLU A 1 200 ? 9.891 4.961 24.047 1 87.94 200 GLU A N 1
ATOM 1496 C CA . GLU A 1 200 ? 9.32 3.73 24.594 1 87.94 200 GLU A CA 1
ATOM 1497 C C . GLU A 1 200 ? 9.406 2.59 23.578 1 87.94 200 GLU A C 1
ATOM 1499 O O . GLU A 1 200 ? 9.281 2.814 22.375 1 87.94 200 GLU A O 1
ATOM 1504 N N . LEU A 1 201 ? 9.656 1.419 24.125 1 90.5 201 LEU A N 1
ATOM 1505 C CA . LEU A 1 201 ? 9.695 0.27 23.234 1 90.5 201 LEU A CA 1
ATOM 1506 C C . LEU A 1 201 ? 8.289 -0.136 22.812 1 90.5 201 LEU A C 1
ATOM 1508 O O . LEU A 1 201 ? 7.43 -0.386 23.656 1 90.5 201 LEU A O 1
ATOM 1512 N N . PRO A 1 202 ? 8.109 -0.273 21.609 1 87.88 202 PRO A N 1
ATOM 1513 C CA . PRO A 1 202 ? 6.754 -0.569 21.141 1 87.88 202 PRO A CA 1
ATOM 1514 C C . PRO A 1 202 ? 6.348 -2.021 21.375 1 87.88 202 PRO A C 1
ATOM 1516 O O . PRO A 1 202 ? 5.16 -2.348 21.344 1 87.88 202 PRO A O 1
ATOM 1519 N N . CYS A 1 203 ? 7.234 -2.846 21.578 1 89.5 203 CYS A N 1
ATOM 1520 C CA . CYS A 1 203 ? 6.98 -4.266 21.797 1 89.5 203 CYS A CA 1
ATOM 1521 C C . CYS A 1 203 ? 6.871 -4.578 23.281 1 89.5 203 CYS A C 1
ATOM 1523 O O . CYS A 1 203 ? 7.531 -3.943 24.109 1 89.5 203 CYS A O 1
ATOM 1525 N N . ARG A 1 204 ? 6.035 -5.559 23.594 1 87.12 204 ARG A N 1
ATOM 1526 C CA . ARG A 1 204 ? 5.844 -5.934 25 1 87.12 204 ARG A CA 1
ATOM 1527 C C . ARG A 1 204 ? 6.324 -7.359 25.25 1 87.12 204 ARG A C 1
ATOM 1529 O O . ARG A 1 204 ? 5.781 -8.055 26.109 1 87.12 204 ARG A O 1
ATOM 1536 N N . CYS A 1 205 ? 7.223 -7.809 24.516 1 89.25 205 CYS A N 1
ATOM 1537 C CA . CYS A 1 205 ? 7.754 -9.148 24.719 1 89.25 205 CYS A CA 1
ATOM 1538 C C . CYS A 1 205 ? 8.625 -9.211 25.969 1 89.25 205 CYS A C 1
ATOM 1540 O O . CYS A 1 205 ? 8.969 -8.172 26.531 1 89.25 205 CYS A O 1
ATOM 1542 N N . PRO A 1 206 ? 8.953 -10.406 26.344 1 88.62 206 PRO A N 1
ATOM 1543 C CA . PRO A 1 206 ? 9.742 -10.547 27.578 1 88.62 206 PRO A CA 1
ATOM 1544 C C . PRO A 1 206 ? 11.109 -9.867 27.484 1 88.62 206 PRO A C 1
ATOM 1546 O O . PRO A 1 206 ? 11.602 -9.32 28.469 1 88.62 206 PRO A O 1
ATOM 1549 N N . PHE A 1 207 ? 11.703 -9.891 26.359 1 93.56 207 PHE A N 1
ATOM 1550 C CA . PHE A 1 207 ? 13.023 -9.289 26.188 1 93.56 207 PHE A CA 1
ATOM 1551 C C . PHE A 1 207 ? 12.938 -7.766 26.281 1 93.56 207 PHE A C 1
ATOM 1553 O O . PHE A 1 207 ? 13.812 -7.125 26.875 1 93.56 207 PHE A O 1
ATOM 1560 N N . CYS A 1 208 ? 11.914 -7.207 25.719 1 92.75 208 CYS A N 1
ATOM 1561 C CA . CYS A 1 208 ? 11.719 -5.766 25.797 1 92.75 208 CYS A CA 1
ATOM 1562 C C . CYS A 1 208 ? 11.461 -5.328 27.234 1 92.75 208 CYS A C 1
ATOM 1564 O O . CYS A 1 208 ? 11.938 -4.273 27.656 1 92.75 208 CYS A O 1
ATOM 1566 N N . ARG A 1 209 ? 10.656 -6.09 27.938 1 89.06 209 ARG A N 1
ATOM 1567 C CA . ARG A 1 209 ? 10.422 -5.789 29.344 1 89.06 209 ARG A CA 1
ATOM 1568 C C . ARG A 1 209 ? 11.734 -5.781 30.125 1 89.06 209 ARG A C 1
ATOM 1570 O O . ARG A 1 209 ? 11.961 -4.902 30.953 1 89.06 209 ARG A O 1
ATOM 1577 N N . ALA A 1 210 ? 12.539 -6.719 29.812 1 92.25 210 ALA A N 1
ATOM 1578 C CA . ALA A 1 210 ? 13.844 -6.805 30.469 1 92.25 210 ALA A CA 1
ATOM 1579 C C . ALA A 1 210 ? 14.734 -5.633 30.062 1 92.25 210 ALA A C 1
ATOM 1581 O O . ALA A 1 210 ? 15.531 -5.141 30.875 1 92.25 210 ALA A O 1
ATOM 1582 N N . LEU A 1 211 ? 14.609 -5.238 28.859 1 91.62 211 LEU A N 1
ATOM 1583 C CA . LEU A 1 211 ? 15.414 -4.148 28.297 1 91.62 211 LEU A CA 1
ATOM 1584 C C . LEU A 1 211 ? 15.094 -2.832 29 1 91.62 211 LEU A C 1
ATOM 1586 O O . LEU A 1 211 ? 15.938 -1.935 29.062 1 91.62 211 LEU A O 1
ATOM 1590 N N . GLU A 1 212 ? 13.875 -2.691 29.406 1 87.06 212 GLU A N 1
ATOM 1591 C CA . GLU A 1 212 ? 13.492 -1.48 30.141 1 87.06 212 GLU A CA 1
ATOM 1592 C C . GLU A 1 212 ? 14.273 -1.348 31.438 1 87.06 212 GLU A C 1
ATOM 1594 O O . GLU A 1 212 ? 14.523 -0.236 31.906 1 87.06 212 GLU A O 1
ATOM 1599 N N . GLU A 1 213 ? 14.75 -2.398 31.953 1 86.62 213 GLU A N 1
ATOM 1600 C CA . GLU A 1 213 ? 15.492 -2.408 33.219 1 86.62 213 GLU A CA 1
ATOM 1601 C C . GLU A 1 213 ? 17 -2.453 32.969 1 86.62 213 GLU A C 1
ATOM 1603 O O . GLU A 1 213 ? 17.766 -1.814 33.688 1 86.62 213 GLU A O 1
ATOM 1608 N N . GLU A 1 214 ? 17.359 -3.316 32 1 85.56 214 GLU A N 1
ATOM 1609 C CA . GLU A 1 214 ? 18.766 -3.551 31.688 1 85.56 214 GLU A CA 1
ATOM 1610 C C . GLU A 1 214 ? 19.078 -3.197 30.234 1 85.56 214 GLU A C 1
ATOM 1612 O O . GLU A 1 214 ? 18.484 -3.756 29.312 1 85.56 214 GLU A O 1
ATOM 1617 N N . GLN A 1 215 ? 19.938 -2.26 30.109 1 83.88 215 GLN A N 1
ATOM 1618 C CA . GLN A 1 215 ? 20.328 -1.932 28.75 1 83.88 215 GLN A CA 1
ATOM 1619 C C . GLN A 1 215 ? 21.391 -2.896 28.234 1 83.88 215 GLN A C 1
ATOM 1621 O O . GLN A 1 215 ? 22.578 -2.598 28.281 1 83.88 215 GLN A O 1
ATOM 1626 N N . ASP A 1 216 ? 21 -4.105 27.75 1 91.12 216 ASP A N 1
ATOM 1627 C CA . ASP A 1 216 ? 21.859 -5.156 27.219 1 91.12 216 ASP A CA 1
ATOM 1628 C C . ASP A 1 216 ? 21.562 -5.438 25.75 1 91.12 216 ASP A C 1
ATOM 1630 O O . ASP A 1 216 ? 20.469 -5.902 25.406 1 91.12 216 ASP A O 1
ATOM 1634 N N . PRO A 1 217 ? 22.516 -5.219 24.953 1 92.38 217 PRO A N 1
ATOM 1635 C CA . PRO A 1 217 ? 22.328 -5.457 23.531 1 92.38 217 PRO A CA 1
ATOM 1636 C C . PRO A 1 217 ? 21.891 -6.891 23.219 1 92.38 217 PRO A C 1
ATOM 1638 O O . PRO A 1 217 ? 21.234 -7.137 22.203 1 92.38 217 PRO A O 1
ATOM 1641 N N . LYS A 1 218 ? 22.25 -7.785 24.031 1 95.5 218 LYS A N 1
ATOM 1642 C CA . LYS A 1 218 ? 21.844 -9.18 23.828 1 95.5 218 LYS A CA 1
ATOM 1643 C C . LYS A 1 218 ? 20.328 -9.328 23.859 1 95.5 218 LYS A C 1
ATOM 1645 O O . LYS A 1 218 ? 19.766 -10.18 23.172 1 95.5 218 LYS A O 1
ATOM 1650 N N . LEU A 1 219 ? 19.719 -8.531 24.672 1 96.69 219 LEU A N 1
ATOM 1651 C CA . LEU A 1 219 ? 18.266 -8.57 24.781 1 96.69 219 LEU A CA 1
ATOM 1652 C C . LEU A 1 219 ? 17.625 -8.039 23.5 1 96.69 219 LEU A C 1
ATOM 1654 O O . LEU A 1 219 ? 16.547 -8.516 23.094 1 96.69 219 LEU A O 1
ATOM 1658 N N . VAL A 1 220 ? 18.312 -7.062 22.859 1 96.88 220 VAL A N 1
ATOM 1659 C CA . VAL A 1 220 ? 17.812 -6.547 21.594 1 96.88 220 VAL A CA 1
ATOM 1660 C C . VAL A 1 220 ? 17.906 -7.637 20.516 1 96.88 220 VAL A C 1
ATOM 1662 O O . VAL A 1 220 ? 16.969 -7.809 19.719 1 96.88 220 VAL A O 1
ATOM 1665 N N . ALA A 1 221 ? 19 -8.359 20.531 1 97.38 221 ALA A N 1
ATOM 1666 C CA . ALA A 1 221 ? 19.203 -9.453 19.578 1 97.38 221 ALA A CA 1
ATOM 1667 C C . ALA A 1 221 ? 18.125 -10.523 19.75 1 97.38 221 ALA A C 1
ATOM 1669 O O . ALA A 1 221 ? 17.594 -11.039 18.766 1 97.38 221 ALA A O 1
ATOM 1670 N N . GLU A 1 222 ? 17.859 -10.844 20.984 1 96.56 222 GLU A N 1
ATOM 1671 C CA . GLU A 1 222 ? 16.828 -11.844 21.281 1 96.56 222 GLU A CA 1
ATOM 1672 C C . GLU A 1 222 ? 15.445 -11.359 20.828 1 96.56 222 GLU A C 1
ATOM 1674 O O . GLU A 1 222 ? 14.664 -12.133 20.281 1 96.56 222 GLU A O 1
ATOM 1679 N N . HIS A 1 223 ? 15.211 -10.125 21.125 1 96.06 223 HIS A N 1
ATOM 1680 C CA . HIS A 1 223 ? 13.977 -9.508 20.641 1 96.06 223 HIS A CA 1
ATOM 1681 C C . HIS A 1 223 ? 13.867 -9.617 19.125 1 96.06 223 HIS A C 1
ATOM 1683 O O . HIS A 1 223 ? 12.82 -10.016 18.594 1 96.06 223 HIS A O 1
ATOM 1689 N N . ASN A 1 224 ? 14.93 -9.258 18.453 1 97.62 224 ASN A N 1
ATOM 1690 C CA . ASN A 1 224 ? 14.938 -9.281 16.984 1 97.62 224 ASN A CA 1
ATOM 1691 C C . ASN A 1 224 ? 14.656 -10.68 16.453 1 97.62 224 ASN A C 1
ATOM 1693 O O . ASN A 1 224 ? 13.898 -10.844 15.5 1 97.62 224 ASN A O 1
ATOM 1697 N N . GLN A 1 225 ? 15.25 -11.641 17.078 1 96.5 225 GLN A N 1
ATOM 1698 C CA . GLN A 1 225 ? 15.031 -13.031 16.688 1 96.5 225 GLN A CA 1
ATOM 1699 C C . GLN A 1 225 ? 13.57 -13.438 16.859 1 96.5 225 GLN A C 1
ATOM 1701 O O . GLN A 1 225 ? 12.992 -14.094 16 1 96.5 225 GLN A O 1
ATOM 1706 N N . LEU A 1 226 ? 13.055 -13.062 17.938 1 94.94 226 LEU A N 1
ATOM 1707 C CA . LEU A 1 226 ? 11.656 -13.375 18.219 1 94.94 226 LEU A CA 1
ATOM 1708 C C . LEU A 1 226 ? 10.742 -12.75 17.172 1 94.94 226 LEU A C 1
ATOM 1710 O O . LEU A 1 226 ? 9.789 -13.383 16.703 1 94.94 226 LEU A O 1
ATOM 1714 N N . LYS A 1 227 ? 11.023 -11.492 16.828 1 95.88 227 LYS A N 1
ATOM 1715 C CA . LYS A 1 227 ? 10.195 -10.805 15.836 1 95.88 227 LYS A CA 1
ATOM 1716 C C . LYS A 1 227 ? 10.297 -11.477 14.477 1 95.88 227 LYS A C 1
ATOM 1718 O O . LYS A 1 227 ? 9.312 -11.523 13.727 1 95.88 227 LYS A O 1
ATOM 1723 N N . LEU A 1 228 ? 11.453 -11.961 14.117 1 97.31 228 LEU A N 1
ATOM 1724 C CA . LEU A 1 228 ? 11.617 -12.695 12.867 1 97.31 228 LEU A CA 1
ATOM 1725 C C . LEU A 1 228 ? 10.805 -13.992 12.891 1 97.31 228 LEU A C 1
ATOM 1727 O O . LEU A 1 228 ? 10.156 -14.344 11.898 1 97.31 228 LEU A O 1
ATOM 1731 N N . GLU A 1 229 ? 10.812 -14.672 13.992 1 95.56 229 GLU A N 1
ATOM 1732 C CA . GLU A 1 229 ? 10.047 -15.906 14.148 1 95.56 229 GLU A CA 1
ATOM 1733 C C . GLU A 1 229 ? 8.547 -15.648 14.031 1 95.56 229 GLU A C 1
ATOM 1735 O O . GLU A 1 229 ? 7.828 -16.422 13.398 1 95.56 229 GLU A O 1
ATOM 1740 N N . GLU A 1 230 ? 8.148 -14.625 14.664 1 93.88 230 GLU A N 1
ATOM 1741 C CA . GLU A 1 230 ? 6.742 -14.258 14.57 1 93.88 230 GLU A CA 1
ATOM 1742 C C . GLU A 1 230 ? 6.348 -13.945 13.133 1 93.88 230 GLU A C 1
ATOM 1744 O O . GLU A 1 230 ? 5.281 -14.359 12.672 1 93.88 230 GLU A O 1
ATOM 1749 N N . GLU A 1 231 ? 7.219 -13.227 12.477 1 96.5 231 GLU A N 1
ATOM 1750 C CA . GLU A 1 231 ? 6.961 -12.898 11.078 1 96.5 231 GLU A CA 1
ATOM 1751 C C . GLU A 1 231 ? 6.883 -14.156 10.219 1 96.5 231 GLU A C 1
ATOM 1753 O O . GLU A 1 231 ? 6.027 -14.266 9.336 1 96.5 231 GLU A O 1
ATOM 1758 N N . LEU A 1 232 ? 7.754 -15.094 10.477 1 97.25 232 LEU A N 1
ATOM 1759 C CA . LEU A 1 232 ? 7.734 -16.344 9.734 1 97.25 232 LEU A CA 1
ATOM 1760 C C . LEU A 1 232 ? 6.406 -17.078 9.922 1 97.25 232 LEU A C 1
ATOM 1762 O O . LEU A 1 232 ? 5.852 -17.625 8.961 1 97.25 232 LEU A O 1
ATOM 1766 N N . SER A 1 233 ? 5.957 -17.047 11.086 1 94.81 233 SER A N 1
ATOM 1767 C CA . SER A 1 233 ? 4.691 -17.719 11.375 1 94.81 233 SER A CA 1
ATOM 1768 C C . SER A 1 233 ? 3.541 -17.078 10.602 1 94.81 233 SER A C 1
ATOM 1770 O O . SER A 1 233 ? 2.684 -17.781 10.062 1 94.81 233 SER A O 1
ATOM 1772 N N . ILE A 1 234 ? 3.529 -15.797 10.57 1 94.94 234 ILE A N 1
ATOM 1773 C CA . ILE A 1 234 ? 2.49 -15.094 9.828 1 94.94 234 ILE A CA 1
ATOM 1774 C C . ILE A 1 234 ? 2.621 -15.406 8.344 1 94.94 234 ILE A C 1
ATOM 1776 O O . ILE A 1 234 ? 1.619 -15.609 7.652 1 94.94 234 ILE A O 1
ATOM 1780 N N . VAL A 1 235 ? 3.809 -15.414 7.848 1 97 235 VAL A N 1
ATOM 1781 C CA . VAL A 1 235 ? 4.066 -15.688 6.438 1 97 235 VAL A CA 1
ATOM 1782 C C . VAL A 1 235 ? 3.545 -17.078 6.074 1 97 235 VAL A C 1
ATOM 1784 O O . VAL A 1 235 ? 2.873 -17.25 5.055 1 97 235 VAL A O 1
ATOM 1787 N N . LYS A 1 236 ? 3.811 -18.047 6.902 1 96.19 236 LYS A N 1
ATOM 1788 C CA . LYS A 1 236 ? 3.318 -19.406 6.668 1 96.19 236 LYS A CA 1
ATOM 1789 C C . LYS A 1 236 ? 1.793 -19.438 6.656 1 96.19 236 LYS A C 1
ATOM 1791 O O . LYS A 1 236 ? 1.191 -20.125 5.816 1 96.19 236 LYS A O 1
ATOM 1796 N N . THR A 1 237 ? 1.238 -18.734 7.566 1 93.12 237 THR A N 1
ATOM 1797 C CA . THR A 1 237 ? -0.217 -18.641 7.613 1 93.12 237 THR A CA 1
ATOM 1798 C C . THR A 1 237 ? -0.767 -18.047 6.32 1 93.12 237 THR A C 1
ATOM 1800 O O . THR A 1 237 ? -1.769 -18.531 5.789 1 93.12 237 THR A O 1
ATOM 1803 N N . MET A 1 238 ? -0.102 -17.047 5.82 1 95.12 238 MET A N 1
ATOM 1804 C CA . MET A 1 238 ? -0.54 -16.391 4.594 1 95.12 238 MET A CA 1
ATOM 1805 C C . MET A 1 238 ? -0.393 -17.328 3.396 1 95.12 238 MET A C 1
ATOM 1807 O O . MET A 1 238 ? -1.244 -17.344 2.504 1 95.12 238 MET A O 1
ATOM 1811 N N . ILE A 1 239 ? 0.678 -18.078 3.391 1 95.94 239 ILE A N 1
ATOM 1812 C CA . ILE A 1 239 ? 0.862 -19.031 2.303 1 95.94 239 ILE A CA 1
ATOM 1813 C C . ILE A 1 239 ? -0.271 -20.062 2.318 1 95.94 239 ILE A C 1
ATOM 1815 O O . ILE A 1 239 ? -0.887 -20.328 1.284 1 95.94 239 ILE A O 1
ATOM 1819 N N . ARG A 1 240 ? -0.601 -20.594 3.455 1 92.25 240 ARG A N 1
ATOM 1820 C CA . ARG A 1 240 ? -1.633 -21.625 3.592 1 92.25 240 ARG A CA 1
ATOM 1821 C C . ARG A 1 240 ? -2.994 -21.078 3.156 1 92.25 240 ARG A C 1
ATOM 1823 O O . ARG A 1 240 ? -3.803 -21.828 2.59 1 92.25 240 ARG A O 1
ATOM 1830 N N . SER A 1 241 ? -3.182 -19.828 3.354 1 90.38 241 SER A N 1
ATOM 1831 C CA . SER A 1 241 ? -4.465 -19.219 3.014 1 90.38 241 SER A CA 1
ATOM 1832 C C . SER A 1 241 ? -4.453 -18.656 1.597 1 90.38 241 SER A C 1
ATOM 1834 O O . SER A 1 241 ? -5.469 -18.156 1.11 1 90.38 241 SER A O 1
ATOM 1836 N N . GLY A 1 242 ? -3.338 -18.688 0.935 1 92.62 242 GLY A N 1
ATOM 1837 C CA . GLY A 1 242 ? -3.225 -18.156 -0.419 1 92.62 242 GLY A CA 1
ATOM 1838 C C . GLY A 1 242 ? -3.283 -16.641 -0.484 1 92.62 242 GLY A C 1
ATOM 1839 O O . GLY A 1 242 ? -3.828 -16.078 -1.434 1 92.62 242 GLY A O 1
ATOM 1840 N N . THR A 1 243 ? -2.797 -15.953 0.6 1 94.44 243 THR A N 1
ATOM 1841 C CA . THR A 1 243 ? -2.93 -14.5 0.657 1 94.44 243 THR A CA 1
ATOM 1842 C C . THR A 1 243 ? -1.574 -13.844 0.895 1 94.44 243 THR A C 1
ATOM 1844 O O . THR A 1 243 ? -1.505 -12.711 1.376 1 94.44 243 THR A O 1
ATOM 1847 N N . LEU A 1 244 ? -0.471 -14.531 0.599 1 96.94 244 LEU A N 1
ATOM 1848 C CA . LEU A 1 244 ? 0.853 -13.969 0.845 1 96.94 244 LEU A CA 1
ATOM 1849 C C . LEU A 1 244 ? 1.092 -12.734 -0.024 1 96.94 244 LEU A C 1
ATOM 1851 O O . LEU A 1 244 ? 1.746 -11.781 0.406 1 96.94 244 LEU A O 1
ATOM 1855 N N . ARG A 1 245 ? 0.587 -12.75 -1.261 1 97.06 245 ARG A N 1
ATOM 1856 C CA . ARG A 1 245 ? 0.758 -11.602 -2.145 1 97.06 245 ARG A CA 1
ATOM 1857 C C . ARG A 1 245 ? 0.159 -10.344 -1.526 1 97.06 245 ARG A C 1
ATOM 1859 O O . ARG A 1 245 ? 0.788 -9.281 -1.531 1 97.06 245 ARG A O 1
ATOM 1866 N N . GLU A 1 246 ? -1.05 -10.43 -0.951 1 96.31 246 GLU A N 1
ATOM 1867 C CA . GLU A 1 246 ? -1.685 -9.305 -0.273 1 96.31 246 GLU A CA 1
ATOM 1868 C C . GLU A 1 246 ? -0.837 -8.82 0.899 1 96.31 246 GLU A C 1
ATOM 1870 O O . GLU A 1 246 ? -0.65 -7.613 1.078 1 96.31 246 GLU A O 1
ATOM 1875 N N . TYR A 1 247 ? -0.386 -9.781 1.627 1 97.12 247 TYR A N 1
ATOM 1876 C CA . TYR A 1 247 ? 0.444 -9.445 2.777 1 97.12 247 TYR A CA 1
ATOM 1877 C C . TYR A 1 247 ? 1.734 -8.758 2.338 1 97.12 247 TYR A C 1
ATOM 1879 O O . TYR A 1 247 ? 2.172 -7.789 2.959 1 97.12 247 TYR A O 1
ATOM 1887 N N . ALA A 1 248 ? 2.367 -9.273 1.306 1 97.38 248 ALA A N 1
ATOM 1888 C CA . ALA A 1 248 ? 3.586 -8.672 0.77 1 97.38 248 ALA A CA 1
ATOM 1889 C C . ALA A 1 248 ? 3.338 -7.246 0.302 1 97.38 248 ALA A C 1
ATOM 1891 O O . ALA A 1 248 ? 4.176 -6.363 0.506 1 97.38 248 ALA A O 1
ATOM 1892 N N . GLU A 1 249 ? 2.211 -7 -0.346 1 96.44 249 GLU A N 1
ATOM 1893 C CA . GLU A 1 249 ? 1.864 -5.66 -0.807 1 96.44 249 GLU A CA 1
ATOM 1894 C C . GLU A 1 249 ? 1.799 -4.676 0.357 1 96.44 249 GLU A C 1
ATOM 1896 O O . GLU A 1 249 ? 2.121 -3.496 0.199 1 96.44 249 GLU A O 1
ATOM 1901 N N . ARG A 1 250 ? 1.391 -5.203 1.445 1 95.56 250 ARG A N 1
ATOM 1902 C CA . ARG A 1 250 ? 1.348 -4.383 2.652 1 95.56 250 ARG A CA 1
ATOM 1903 C C . ARG A 1 250 ? 2.75 -4.148 3.205 1 95.56 250 ARG A C 1
ATOM 1905 O O . ARG A 1 250 ? 3.146 -3.004 3.439 1 95.56 250 ARG A O 1
ATOM 1912 N N . GLN A 1 251 ? 3.539 -5.164 3.316 1 95.81 251 GLN A N 1
ATOM 1913 C CA . GLN A 1 251 ? 4.82 -5.141 4.012 1 95.81 251 GLN A CA 1
ATOM 1914 C C . GLN A 1 251 ? 5.859 -4.348 3.221 1 95.81 251 GLN A C 1
ATOM 1916 O O . GLN A 1 251 ? 6.727 -3.693 3.805 1 95.81 251 GLN A O 1
ATOM 1921 N N . VAL A 1 252 ? 5.703 -4.297 1.952 1 96.25 252 VAL A N 1
ATOM 1922 C CA . VAL A 1 252 ? 6.75 -3.701 1.129 1 96.25 252 VAL A CA 1
ATOM 1923 C C . VAL A 1 252 ? 6.703 -2.18 1.248 1 96.25 252 VAL A C 1
ATOM 1925 O O . VAL A 1 252 ? 7.605 -1.485 0.774 1 96.25 252 VAL A O 1
ATOM 1928 N N . ARG A 1 253 ? 5.711 -1.656 1.934 1 95.5 253 ARG A N 1
ATOM 1929 C CA . ARG A 1 253 ? 5.574 -0.21 2.072 1 95.5 253 ARG A CA 1
ATOM 1930 C C . ARG A 1 253 ? 6.469 0.32 3.189 1 95.5 253 ARG A C 1
ATOM 1932 O O . ARG A 1 253 ? 6.559 1.532 3.396 1 95.5 253 ARG A O 1
ATOM 1939 N N . VAL A 1 254 ? 7.156 -0.549 3.883 1 92.62 254 VAL A N 1
ATOM 1940 C CA . VAL A 1 254 ? 8.023 -0.169 4.992 1 92.62 254 VAL A CA 1
ATOM 1941 C C . VAL A 1 254 ? 9.195 0.66 4.473 1 92.62 254 VAL A C 1
ATOM 1943 O O . VAL A 1 254 ? 9.625 1.618 5.121 1 92.62 254 VAL A O 1
ATOM 1946 N N . ALA A 1 255 ? 9.672 0.342 3.283 1 91.81 255 ALA A N 1
ATOM 1947 C CA . ALA A 1 255 ? 10.812 1.023 2.678 1 91.81 255 ALA A CA 1
ATOM 1948 C C . ALA A 1 255 ? 10.68 1.067 1.157 1 91.81 255 ALA A C 1
ATOM 1950 O O . ALA A 1 255 ? 10.172 0.124 0.544 1 91.81 255 ALA A O 1
ATOM 1951 N N . PRO A 1 256 ? 11.141 2.102 0.554 1 94 256 PRO A N 1
ATOM 1952 C CA . PRO A 1 256 ? 11.008 2.234 -0.899 1 94 256 PRO A CA 1
ATOM 1953 C C . PRO A 1 256 ? 11.672 1.085 -1.658 1 94 256 PRO A C 1
ATOM 1955 O O . PRO A 1 256 ? 11.156 0.653 -2.695 1 94 256 PRO A O 1
ATOM 1958 N N . GLU A 1 257 ? 12.773 0.579 -1.13 1 94.5 257 GLU A N 1
ATOM 1959 C CA . GLU A 1 257 ? 13.508 -0.483 -1.814 1 94.5 257 GLU A CA 1
ATOM 1960 C C . GLU A 1 257 ? 12.664 -1.752 -1.922 1 94.5 257 GLU A C 1
ATOM 1962 O O . GLU A 1 257 ? 12.75 -2.477 -2.914 1 94.5 257 GLU A O 1
ATOM 1967 N N . GLU A 1 258 ? 11.906 -2.016 -0.906 1 96.12 258 GLU A N 1
ATOM 1968 C CA . GLU A 1 258 ? 11.062 -3.201 -0.923 1 96.12 258 GLU A CA 1
ATOM 1969 C C . GLU A 1 258 ? 9.906 -3.041 -1.913 1 96.12 258 GLU A C 1
ATOM 1971 O O . GLU A 1 258 ? 9.539 -3.994 -2.602 1 96.12 258 GLU A O 1
ATOM 1976 N N . THR A 1 259 ? 9.32 -1.836 -1.955 1 96.12 259 THR A N 1
ATOM 1977 C CA . THR A 1 259 ? 8.281 -1.561 -2.943 1 96.12 259 THR A CA 1
ATOM 1978 C C . THR A 1 259 ? 8.836 -1.706 -4.359 1 96.12 259 THR A C 1
ATOM 1980 O O . THR A 1 259 ? 8.188 -2.305 -5.223 1 96.12 259 THR A O 1
ATOM 1983 N N . ALA A 1 260 ? 10.047 -1.153 -4.551 1 96.56 260 ALA A N 1
ATOM 1984 C CA . ALA A 1 260 ? 10.695 -1.277 -5.852 1 96.56 260 ALA A CA 1
ATOM 1985 C C . ALA A 1 260 ? 10.906 -2.742 -6.223 1 96.56 260 ALA A C 1
ATOM 1987 O O . ALA A 1 260 ? 10.703 -3.133 -7.371 1 96.56 260 ALA A O 1
ATOM 1988 N N . ALA A 1 261 ? 11.305 -3.545 -5.254 1 97.62 261 ALA A N 1
ATOM 1989 C CA . ALA A 1 261 ? 11.555 -4.961 -5.5 1 97.62 261 ALA A CA 1
ATOM 1990 C C . ALA A 1 261 ? 10.281 -5.672 -5.957 1 97.62 261 ALA A C 1
ATOM 1992 O O . ALA A 1 261 ? 10.312 -6.477 -6.891 1 97.62 261 ALA A O 1
ATOM 1993 N N . LEU A 1 262 ? 9.195 -5.395 -5.297 1 97.5 262 LEU A N 1
ATOM 1994 C CA . LEU A 1 262 ? 7.934 -6.02 -5.691 1 97.5 262 LEU A CA 1
ATOM 1995 C C . LEU A 1 262 ? 7.539 -5.605 -7.102 1 97.5 262 LEU A C 1
ATOM 1997 O O . LEU A 1 262 ? 7.09 -6.434 -7.895 1 97.5 262 LEU A O 1
ATOM 2001 N N . ARG A 1 263 ? 7.688 -4.324 -7.398 1 95.94 263 ARG A N 1
ATOM 2002 C CA . ARG A 1 263 ? 7.355 -3.822 -8.727 1 95.94 263 ARG A CA 1
ATOM 2003 C C . ARG A 1 263 ? 8.219 -4.488 -9.797 1 95.94 263 ARG A C 1
ATOM 2005 O O . ARG A 1 263 ? 7.727 -4.832 -10.875 1 95.94 263 ARG A O 1
ATOM 2012 N N . LEU A 1 264 ? 9.508 -4.609 -9.477 1 97.06 264 LEU A N 1
ATOM 2013 C CA . LEU A 1 264 ? 10.414 -5.277 -10.398 1 97.06 264 LEU A CA 1
ATOM 2014 C C . LEU A 1 264 ? 10.031 -6.742 -10.578 1 97.06 264 LEU A C 1
ATOM 2016 O O . LEU A 1 264 ? 10.07 -7.266 -11.695 1 97.06 264 LEU A O 1
ATOM 2020 N N . LEU A 1 265 ? 9.672 -7.387 -9.484 1 97.62 265 LEU A N 1
ATOM 2021 C CA . LEU A 1 265 ? 9.227 -8.773 -9.562 1 97.62 265 LEU A CA 1
ATOM 2022 C C . LEU A 1 265 ? 8 -8.898 -10.461 1 97.62 265 LEU A C 1
ATOM 2024 O O . LEU A 1 265 ? 7.879 -9.859 -11.219 1 97.62 265 LEU A O 1
ATOM 2028 N N . ASP A 1 266 ? 7.113 -7.969 -10.367 1 95.88 266 ASP A N 1
ATOM 2029 C CA . ASP A 1 266 ? 5.891 -7.988 -11.164 1 95.88 266 ASP A CA 1
ATOM 2030 C C . ASP A 1 266 ? 6.207 -7.949 -12.656 1 95.88 266 ASP A C 1
ATOM 2032 O O . ASP A 1 266 ? 5.383 -8.344 -13.484 1 95.88 266 ASP A O 1
ATOM 2036 N N . GLN A 1 267 ? 7.395 -7.477 -12.992 1 94.88 267 GLN A N 1
ATOM 2037 C CA . GLN A 1 267 ? 7.812 -7.449 -14.391 1 94.88 267 GLN A CA 1
ATOM 2038 C C . GLN A 1 267 ? 8.312 -8.82 -14.844 1 94.88 267 GLN A C 1
ATOM 2040 O O . GLN A 1 267 ? 8.43 -9.078 -16.047 1 94.88 267 GLN A O 1
ATOM 2045 N N . GLU A 1 268 ? 8.695 -9.586 -13.844 1 96.44 268 GLU A N 1
ATOM 2046 C CA . GLU A 1 268 ? 9.07 -10.961 -14.148 1 96.44 268 GLU A CA 1
ATOM 2047 C C . GLU A 1 268 ? 7.84 -11.844 -14.305 1 96.44 268 GLU A C 1
ATOM 2049 O O . GLU A 1 268 ? 7.68 -12.828 -13.578 1 96.44 268 GLU A O 1
ATOM 2054 N N . HIS A 1 269 ? 7.066 -11.555 -15.336 1 94.38 269 HIS A N 1
ATOM 2055 C CA . HIS A 1 269 ? 5.742 -12.156 -15.492 1 94.38 269 HIS A CA 1
ATOM 2056 C C . HIS A 1 269 ? 5.844 -13.656 -15.75 1 94.38 269 HIS A C 1
ATOM 2058 O O . HIS A 1 269 ? 5.066 -14.438 -15.203 1 94.38 269 HIS A O 1
ATOM 2064 N N . ARG A 1 270 ? 6.77 -14.039 -16.609 1 94.56 270 ARG A N 1
ATOM 2065 C CA . ARG A 1 270 ? 6.922 -15.461 -16.922 1 94.56 270 ARG A CA 1
ATOM 2066 C C . ARG A 1 270 ? 7.238 -16.266 -15.656 1 94.56 270 ARG A C 1
ATOM 2068 O O . ARG A 1 270 ? 6.664 -17.328 -15.43 1 94.56 270 ARG A O 1
ATOM 2075 N N . TYR A 1 271 ? 8.164 -15.711 -14.898 1 96.62 271 TYR A N 1
ATOM 2076 C CA . TYR A 1 271 ? 8.547 -16.344 -13.641 1 96.62 271 TYR A CA 1
ATOM 2077 C C . TYR A 1 271 ? 7.344 -16.531 -12.727 1 96.62 271 TYR A C 1
ATOM 2079 O O . TYR A 1 271 ? 7.137 -17.609 -12.164 1 96.62 271 TYR A O 1
ATOM 2087 N N . LEU A 1 272 ? 6.547 -15.5 -12.578 1 97.19 272 LEU A N 1
ATOM 2088 C CA . LEU A 1 272 ? 5.395 -15.516 -11.688 1 97.19 272 LEU A CA 1
ATOM 2089 C C . LEU A 1 272 ? 4.281 -16.391 -12.25 1 97.19 272 LEU A C 1
ATOM 2091 O O . LEU A 1 272 ? 3.688 -17.188 -11.523 1 97.19 272 LEU A O 1
ATOM 2095 N N . GLU A 1 273 ? 4.012 -16.266 -13.523 1 96.12 273 GLU A N 1
ATOM 2096 C CA . GLU A 1 273 ? 2.91 -16.969 -14.172 1 96.12 273 GLU A CA 1
ATOM 2097 C C . GLU A 1 273 ? 3.088 -18.484 -14.07 1 96.12 273 GLU A C 1
ATOM 2099 O O . GLU A 1 273 ? 2.137 -19.203 -13.758 1 96.12 273 GLU A O 1
ATOM 2104 N N . ARG A 1 274 ? 4.262 -18.953 -14.242 1 94.5 274 ARG A N 1
ATOM 2105 C CA . ARG A 1 274 ? 4.535 -20.391 -14.258 1 94.5 274 ARG A CA 1
ATOM 2106 C C . ARG A 1 274 ? 4.359 -21 -12.867 1 94.5 274 ARG A C 1
ATOM 2108 O O . ARG A 1 274 ? 4.211 -22.219 -12.727 1 94.5 274 ARG A O 1
ATOM 2115 N N . ARG A 1 275 ? 4.32 -20.188 -11.883 1 95 275 ARG A N 1
ATOM 2116 C CA . ARG A 1 275 ? 4.355 -20.703 -10.516 1 95 275 ARG A CA 1
ATOM 2117 C C . ARG A 1 275 ? 3.055 -20.391 -9.781 1 95 275 ARG A C 1
ATOM 2119 O O . ARG A 1 275 ? 2.826 -20.906 -8.68 1 95 275 ARG A O 1
ATOM 2126 N N . THR A 1 276 ? 2.197 -19.609 -10.352 1 95.81 276 THR A N 1
ATOM 2127 C CA . THR A 1 276 ? 0.996 -19.141 -9.672 1 95.81 276 THR A CA 1
ATOM 2128 C C . THR A 1 276 ? -0.194 -20.031 -9.992 1 95.81 276 THR A C 1
ATOM 2130 O O . THR A 1 276 ? -0.503 -20.266 -11.164 1 95.81 276 THR A O 1
ATOM 2133 N N . PRO A 1 277 ? -0.86 -20.516 -8.984 1 94.19 277 PRO A N 1
ATOM 2134 C CA . PRO A 1 277 ? -2.043 -21.344 -9.219 1 94.19 277 PRO A CA 1
ATOM 2135 C C . PRO A 1 277 ? -3.154 -20.594 -9.953 1 94.19 277 PRO A C 1
ATOM 2137 O O . PRO A 1 277 ? -3.197 -19.359 -9.922 1 94.19 277 PRO A O 1
ATOM 2140 N N . THR A 1 278 ? -4.039 -21.344 -10.578 1 93.94 278 THR A N 1
ATOM 2141 C CA . THR A 1 278 ? -5.09 -20.75 -11.398 1 93.94 278 THR A CA 1
ATOM 2142 C C . THR A 1 278 ? -6.262 -20.297 -10.531 1 93.94 278 THR A C 1
ATOM 2144 O O . THR A 1 278 ? -7.102 -19.516 -10.977 1 93.94 278 THR A O 1
ATOM 2147 N N . ALA A 1 279 ? -6.344 -20.828 -9.32 1 90.5 279 ALA A N 1
ATOM 2148 C CA . ALA A 1 279 ? -7.438 -20.453 -8.43 1 90.5 279 ALA A CA 1
ATOM 2149 C C . ALA A 1 279 ? -7.008 -20.531 -6.969 1 90.5 279 ALA A C 1
ATOM 2151 O O . ALA A 1 279 ? -6.012 -21.188 -6.645 1 90.5 279 ALA A O 1
ATOM 2152 N N . ARG A 1 280 ? -7.699 -19.844 -6.18 1 88.31 280 ARG A N 1
ATOM 2153 C CA . ARG A 1 280 ? -7.5 -19.906 -4.734 1 88.31 280 ARG A CA 1
ATOM 2154 C C . ARG A 1 280 ? -8.836 -19.906 -3.998 1 88.31 280 ARG A C 1
ATOM 2156 O O . ARG A 1 280 ? -9.867 -19.578 -4.578 1 88.31 280 ARG A O 1
ATOM 2163 N N . ARG A 1 281 ? -8.805 -20.25 -2.85 1 81 281 ARG A N 1
ATOM 2164 C CA . ARG A 1 281 ? -10.016 -20.344 -2.037 1 81 281 ARG A CA 1
ATOM 2165 C C . ARG A 1 281 ? -10.312 -19.031 -1.341 1 81 281 ARG A C 1
ATOM 2167 O O . ARG A 1 281 ? -11.461 -18.719 -1.027 1 81 281 ARG A O 1
ATOM 2174 N N . SER A 1 282 ? -9.32 -18.234 -1.204 1 88.69 282 SER A N 1
ATOM 2175 C CA . SER A 1 282 ? -9.469 -16.969 -0.489 1 88.69 282 SER A CA 1
ATOM 2176 C C . SER A 1 282 ? -9.898 -15.844 -1.429 1 88.69 282 SER A C 1
ATOM 2178 O O . SER A 1 282 ? -9.852 -16 -2.65 1 88.69 282 SER A O 1
ATOM 2180 N N . VAL A 1 283 ? -10.383 -14.797 -0.828 1 92.81 283 VAL A N 1
ATOM 2181 C CA . VAL A 1 283 ? -10.734 -13.586 -1.568 1 92.81 283 VAL A CA 1
ATOM 2182 C C . VAL A 1 283 ? -9.461 -12.883 -2.035 1 92.81 283 VAL A C 1
ATOM 2184 O O . VAL A 1 283 ? -8.492 -12.773 -1.28 1 92.81 283 VAL A O 1
ATOM 2187 N N . MET A 1 284 ? -9.414 -12.523 -3.254 1 94.88 284 MET A N 1
ATOM 2188 C CA . MET A 1 284 ? -8.289 -11.75 -3.768 1 94.88 284 MET A CA 1
ATOM 2189 C C . MET A 1 284 ? -8.492 -10.258 -3.521 1 94.88 284 MET A C 1
ATOM 2191 O O . MET A 1 284 ? -9.375 -9.641 -4.129 1 94.88 284 MET A O 1
ATOM 2195 N N . TYR A 1 285 ? -7.742 -9.688 -2.666 1 95.31 285 TYR A N 1
ATOM 2196 C CA . TYR A 1 285 ? -7.824 -8.25 -2.4 1 95.31 285 TYR A CA 1
ATOM 2197 C C . TYR A 1 285 ? -6.93 -7.469 -3.354 1 95.31 285 TYR A C 1
ATOM 2199 O O . TYR A 1 285 ? -5.73 -7.734 -3.451 1 95.31 285 TYR A O 1
ATOM 2207 N N . ALA A 1 286 ? -7.484 -6.582 -4.062 1 94.56 286 ALA A N 1
ATOM 2208 C CA . ALA A 1 286 ? -6.738 -5.66 -4.914 1 94.56 286 ALA A CA 1
ATOM 2209 C C . ALA A 1 286 ? -6.758 -4.246 -4.344 1 94.56 286 ALA A C 1
ATOM 2211 O O . ALA A 1 286 ? -7.5 -3.387 -4.824 1 94.56 286 ALA A O 1
ATOM 2212 N N . ASN A 1 287 ? -5.812 -3.959 -3.41 1 93.31 287 ASN A N 1
ATOM 2213 C CA . ASN A 1 287 ? -5.883 -2.756 -2.59 1 93.31 287 ASN A CA 1
ATOM 2214 C C . ASN A 1 287 ? -4.934 -1.676 -3.096 1 93.31 287 ASN A C 1
ATOM 2216 O O . ASN A 1 287 ? -4.906 -0.565 -2.562 1 93.31 287 ASN A O 1
ATOM 2220 N N . CYS A 1 288 ? -4.121 -1.979 -4.082 1 91.88 288 CYS A N 1
ATOM 2221 C CA . CYS A 1 288 ? -3.131 -1.003 -4.523 1 91.88 288 CYS A CA 1
ATOM 2222 C C . CYS A 1 288 ? -2.854 -1.144 -6.016 1 91.88 288 CYS A C 1
ATOM 2224 O O . CYS A 1 288 ? -3.395 -2.037 -6.672 1 91.88 288 CYS A O 1
ATOM 2226 N N . ALA A 1 289 ? -2.107 -0.303 -6.566 1 89.38 289 ALA A N 1
ATOM 2227 C CA . ALA A 1 289 ? -1.81 -0.275 -7.996 1 89.38 289 ALA A CA 1
ATOM 2228 C C . ALA A 1 289 ? -1.078 -1.542 -8.43 1 89.38 289 ALA A C 1
ATOM 2230 O O . ALA A 1 289 ? -1.307 -2.053 -9.531 1 89.38 289 ALA A O 1
ATOM 2231 N N . GLU A 1 290 ? -0.181 -2.045 -7.535 1 92.12 290 GLU A N 1
ATOM 2232 C CA . GLU A 1 290 ? 0.583 -3.244 -7.859 1 92.12 290 GLU A CA 1
ATOM 2233 C C . GLU A 1 290 ? -0.333 -4.453 -8.031 1 92.12 290 GLU A C 1
ATOM 2235 O O . GLU A 1 290 ? 0.004 -5.395 -8.75 1 92.12 290 GLU A O 1
ATOM 2240 N N . SER A 1 291 ? -1.531 -4.367 -7.438 1 93.44 291 SER A N 1
ATOM 2241 C CA . SER A 1 291 ? -2.465 -5.484 -7.516 1 93.44 291 SER A CA 1
ATOM 2242 C C . SER A 1 291 ? -2.904 -5.738 -8.953 1 93.44 291 SER A C 1
ATOM 2244 O O . SER A 1 291 ? -3.238 -6.867 -9.32 1 93.44 291 SER A O 1
ATOM 2246 N N . LEU A 1 292 ? -2.91 -4.723 -9.859 1 90.69 292 LEU A N 1
ATOM 2247 C CA . LEU A 1 292 ? -3.332 -4.852 -11.25 1 90.69 292 LEU A CA 1
ATOM 2248 C C . LEU A 1 292 ? -2.312 -5.656 -12.055 1 90.69 292 LEU A C 1
ATOM 2250 O O . LEU A 1 292 ? -2.621 -6.145 -13.148 1 90.69 292 LEU A O 1
ATOM 2254 N N . GLN A 1 293 ? -1.099 -5.797 -11.461 1 92.19 293 GLN A N 1
ATOM 2255 C CA . GLN A 1 293 ? -0.029 -6.492 -12.164 1 92.19 293 GLN A CA 1
ATOM 2256 C C . GLN A 1 293 ? 0.029 -7.961 -11.766 1 92.19 293 GLN A C 1
ATOM 2258 O O . GLN A 1 293 ? 0.832 -8.727 -12.305 1 92.19 293 GLN A O 1
ATOM 2263 N N . ARG A 1 294 ? -0.808 -8.336 -10.891 1 95.38 294 ARG A N 1
ATOM 2264 C CA . ARG A 1 294 ? -0.819 -9.727 -10.43 1 95.38 294 ARG A CA 1
ATOM 2265 C C . ARG A 1 294 ? -1.138 -10.68 -11.578 1 95.38 294 ARG A C 1
ATOM 2267 O O . ARG A 1 294 ? -1.971 -10.367 -12.438 1 95.38 294 ARG A O 1
ATOM 2274 N N . VAL A 1 295 ? -0.578 -11.812 -11.477 1 95.81 295 VAL A N 1
ATOM 2275 C CA . VAL A 1 295 ? -0.743 -12.844 -12.5 1 95.81 295 VAL A CA 1
ATOM 2276 C C . VAL A 1 295 ? -2.217 -13.234 -12.609 1 95.81 295 VAL A C 1
ATOM 2278 O O . VAL A 1 295 ? -2.719 -13.492 -13.703 1 95.81 295 VAL A O 1
ATOM 2281 N N . GLU A 1 296 ? -2.934 -13.305 -11.516 1 95.88 296 GLU A N 1
ATOM 2282 C CA . GLU A 1 296 ? -4.34 -13.695 -11.523 1 95.88 296 GLU A CA 1
ATOM 2283 C C . GLU A 1 296 ? -5.184 -12.734 -12.344 1 95.88 296 GLU A C 1
ATOM 2285 O O . GLU A 1 296 ? -6.102 -13.148 -13.055 1 95.88 296 GLU A O 1
ATOM 2290 N N . VAL A 1 297 ? -4.812 -11.477 -12.258 1 96.12 297 VAL A N 1
ATOM 2291 C CA . VAL A 1 297 ? -5.535 -10.422 -12.969 1 96.12 297 VAL A CA 1
ATOM 2292 C C . VAL A 1 297 ? -5.176 -10.469 -14.453 1 96.12 297 VAL A C 1
ATOM 2294 O O . VAL A 1 297 ? -6.062 -10.523 -15.312 1 96.12 297 VAL A O 1
ATOM 2297 N N . THR A 1 298 ? -3.924 -10.5 -14.758 1 95.94 298 THR A N 1
ATOM 2298 C CA . THR A 1 298 ? -3.475 -10.438 -16.141 1 95.94 298 THR A CA 1
ATOM 2299 C C . THR A 1 298 ? -3.836 -11.727 -16.891 1 95.94 298 THR A C 1
ATOM 2301 O O . THR A 1 298 ? -4.219 -11.68 -18.062 1 95.94 298 THR A O 1
ATOM 2304 N N . ARG A 1 299 ? -3.658 -12.836 -16.156 1 96.19 299 ARG A N 1
ATOM 2305 C CA . ARG A 1 299 ? -4.043 -14.102 -16.766 1 96.19 299 ARG A CA 1
ATOM 2306 C C . ARG A 1 299 ? -5.523 -14.102 -17.141 1 96.19 299 ARG A C 1
ATOM 2308 O O . ARG A 1 299 ? -5.895 -14.539 -18.234 1 96.19 299 ARG A O 1
ATOM 2315 N N . PHE A 1 300 ? -6.379 -13.758 -16.281 1 97.06 300 PHE A N 1
ATOM 2316 C CA . PHE A 1 300 ? -7.812 -13.727 -16.547 1 97.06 300 PHE A CA 1
ATOM 2317 C C . PHE A 1 300 ? -8.109 -12.875 -17.781 1 97.06 300 PHE A C 1
ATOM 2319 O O . PHE A 1 300 ? -8.828 -13.305 -18.688 1 97.06 300 PHE A O 1
ATOM 2326 N N . ALA A 1 301 ? -7.613 -11.648 -17.75 1 97.38 301 ALA A N 1
ATOM 2327 C CA . ALA A 1 301 ? -7.836 -10.734 -18.875 1 97.38 301 ALA A CA 1
ATOM 2328 C C . ALA A 1 301 ? -7.309 -11.32 -20.172 1 97.38 301 ALA A C 1
ATOM 2330 O O . ALA A 1 301 ? -7.977 -11.258 -21.203 1 97.38 301 ALA A O 1
ATOM 2331 N N . GLU A 1 302 ? -6.164 -11.875 -20.109 1 96.44 302 GLU A N 1
ATOM 2332 C CA . GLU A 1 302 ? -5.559 -12.461 -21.297 1 96.44 302 GLU A CA 1
ATOM 2333 C C . GLU A 1 302 ? -6.398 -13.617 -21.828 1 96.44 302 GLU A C 1
ATOM 2335 O O . GLU A 1 302 ? -6.605 -13.727 -23.047 1 96.44 302 GLU A O 1
ATOM 2340 N N . ARG A 1 303 ? -6.805 -14.445 -20.906 1 97.06 303 ARG A N 1
ATOM 2341 C CA . ARG A 1 303 ? -7.617 -15.578 -21.328 1 97.06 303 ARG A CA 1
ATOM 2342 C C . ARG A 1 303 ? -8.945 -15.109 -21.922 1 97.06 303 ARG A C 1
ATOM 2344 O O . ARG A 1 303 ? -9.438 -15.68 -22.891 1 97.06 303 ARG A O 1
ATOM 2351 N N . VAL A 1 304 ? -9.516 -14.086 -21.359 1 97.81 304 VAL A N 1
ATOM 2352 C CA . VAL A 1 304 ? -10.766 -13.539 -21.891 1 97.81 304 VAL A CA 1
ATOM 2353 C C . VAL A 1 304 ? -10.523 -12.945 -23.266 1 97.81 304 VAL A C 1
ATOM 2355 O O . VAL A 1 304 ? -11.344 -13.125 -24.172 1 97.81 304 VAL A O 1
ATOM 2358 N N . LEU A 1 305 ? -9.453 -12.328 -23.469 1 97.69 305 LEU A N 1
ATOM 2359 C CA . LEU A 1 305 ? -9.188 -11.602 -24.703 1 97.69 305 LEU A CA 1
ATOM 2360 C C . LEU A 1 305 ? -8.68 -12.539 -25.781 1 97.69 305 LEU A C 1
ATOM 2362 O O . LEU A 1 305 ? -8.93 -12.312 -26.969 1 97.69 305 LEU A O 1
ATOM 2366 N N . GLU A 1 306 ? -8.039 -13.602 -25.359 1 96.44 306 GLU A N 1
ATOM 2367 C CA . GLU A 1 306 ? -7.348 -14.398 -26.375 1 96.44 306 GLU A CA 1
ATOM 2368 C C . GLU A 1 306 ? -8.023 -15.75 -26.578 1 96.44 306 GLU A C 1
ATOM 2370 O O . GLU A 1 306 ? -7.961 -16.328 -27.656 1 96.44 306 GLU A O 1
ATOM 2375 N N . ARG A 1 307 ? -8.617 -16.234 -25.516 1 96.88 307 ARG A N 1
ATOM 2376 C CA . ARG A 1 307 ? -9.156 -17.594 -25.578 1 96.88 307 ARG A CA 1
ATOM 2377 C C . ARG A 1 307 ? -10.672 -17.578 -25.703 1 96.88 307 ARG A C 1
ATOM 2379 O O . ARG A 1 307 ? -11.258 -18.359 -26.453 1 96.88 307 ARG A O 1
ATOM 2386 N N . TYR A 1 308 ? -11.305 -16.656 -25.047 1 96.06 308 TYR A N 1
ATOM 2387 C CA . TYR A 1 308 ? -12.758 -16.578 -24.969 1 96.06 308 TYR A CA 1
ATOM 2388 C C . TYR A 1 308 ? -13.352 -16.031 -26.25 1 96.06 308 TYR A C 1
ATOM 2390 O O . TYR A 1 308 ? -12.805 -15.094 -26.844 1 96.06 308 TYR A O 1
ATOM 2398 N N . ARG A 1 309 ? -14.398 -16.672 -26.688 1 92.25 309 ARG A N 1
ATOM 2399 C CA . ARG A 1 309 ? -15.211 -16.141 -27.781 1 92.25 309 ARG A CA 1
ATOM 2400 C C . ARG A 1 309 ? -16.641 -15.883 -27.328 1 92.25 309 ARG A C 1
ATOM 2402 O O . ARG A 1 309 ? -17.312 -16.781 -26.828 1 92.25 309 ARG A O 1
ATOM 2409 N N . ALA A 1 310 ? -17.078 -14.734 -27.562 1 94.69 310 ALA A N 1
ATOM 2410 C CA . ALA A 1 310 ? -18.438 -14.352 -27.188 1 94.69 310 ALA A CA 1
ATOM 2411 C C . ALA A 1 310 ? -19.484 -15.07 -28.031 1 94.69 310 ALA A C 1
ATOM 2413 O O . ALA A 1 310 ? -19.188 -15.508 -29.141 1 94.69 310 ALA A O 1
ATOM 2414 N N . PRO A 1 311 ? -20.641 -15.211 -27.422 1 92.94 311 PRO A N 1
ATOM 2415 C CA . PRO A 1 311 ? -21.719 -15.719 -28.25 1 92.94 311 PRO A CA 1
ATOM 2416 C C . PRO A 1 311 ? -22.016 -14.812 -29.453 1 92.94 311 PRO A C 1
ATOM 2418 O O . PRO A 1 311 ? -21.781 -13.609 -29.391 1 92.94 311 PRO A O 1
ATOM 2421 N N . GLU A 1 312 ? -22.438 -15.469 -30.469 1 90.19 312 GLU A N 1
ATOM 2422 C CA . GLU A 1 312 ? -22.781 -14.688 -31.641 1 90.19 312 GLU A CA 1
ATOM 2423 C C . GLU A 1 312 ? -24.031 -13.852 -31.391 1 90.19 312 GLU A C 1
ATOM 2425 O O . GLU A 1 312 ? -25.156 -14.32 -31.578 1 90.19 312 GLU A O 1
ATOM 2430 N N . SER A 1 313 ? -23.828 -12.633 -31 1 92.5 313 SER A N 1
ATOM 2431 C CA . SER A 1 313 ? -24.891 -11.703 -30.688 1 92.5 313 SER A CA 1
ATOM 2432 C C . SER A 1 313 ? -24.75 -10.406 -31.469 1 92.5 313 SER A C 1
ATOM 2434 O O . SER A 1 313 ? -23.641 -9.953 -31.734 1 92.5 313 SER A O 1
ATOM 2436 N N . ASP A 1 314 ? -25.906 -9.797 -31.781 1 95.25 314 ASP A N 1
ATOM 2437 C CA . ASP A 1 314 ? -25.906 -8.5 -32.469 1 95.25 314 ASP A CA 1
ATOM 2438 C C . ASP A 1 314 ? -25.75 -7.359 -31.453 1 95.25 314 ASP A C 1
ATOM 2440 O O . ASP A 1 314 ? -25.359 -6.25 -31.812 1 95.25 314 ASP A O 1
ATOM 2444 N N . VAL A 1 315 ? -26.109 -7.691 -30.234 1 98.12 315 VAL A N 1
ATOM 2445 C CA . VAL A 1 315 ? -26.203 -6.617 -29.25 1 98.12 315 VAL A CA 1
ATOM 2446 C C . VAL A 1 315 ? -25.312 -6.926 -28.062 1 98.12 315 VAL A C 1
ATOM 2448 O O . VAL A 1 315 ? -25.344 -8.031 -27.516 1 98.12 315 VAL A O 1
ATOM 2451 N N . LEU A 1 316 ? -24.469 -5.926 -27.672 1 98.38 316 LEU A N 1
ATOM 2452 C CA . LEU A 1 316 ? -23.641 -6.004 -26.484 1 98.38 316 LEU A CA 1
ATOM 2453 C C . LEU A 1 316 ? -24.141 -5.055 -25.406 1 98.38 316 LEU A C 1
ATOM 2455 O O . LEU A 1 316 ? -24.422 -3.887 -25.688 1 98.38 316 LEU A O 1
ATOM 2459 N N . LEU A 1 317 ? -24.344 -5.547 -24.25 1 98.56 317 LEU A N 1
ATOM 2460 C CA . LEU A 1 317 ? -24.719 -4.727 -23.109 1 98.56 317 LEU A CA 1
ATOM 2461 C C . LEU A 1 317 ? -23.562 -4.629 -22.109 1 98.56 317 LEU A C 1
ATOM 2463 O O . LEU A 1 317 ? -23.109 -5.645 -21.578 1 98.56 317 LEU A O 1
ATOM 2467 N N . LEU A 1 318 ? -23.062 -3.424 -21.891 1 98.5 318 LEU A N 1
ATOM 2468 C CA . LEU A 1 318 ? -22.031 -3.158 -20.891 1 98.5 318 LEU A CA 1
ATOM 2469 C C . LEU A 1 318 ? -22.656 -2.832 -19.531 1 98.5 318 LEU A C 1
ATOM 2471 O O . LEU A 1 318 ? -23.516 -1.956 -19.438 1 98.5 318 LEU A O 1
ATOM 2475 N N . LEU A 1 319 ? -22.266 -3.539 -18.547 1 98.25 319 LEU A N 1
ATOM 2476 C CA . LEU A 1 319 ? -22.812 -3.361 -17.203 1 98.25 319 LEU A CA 1
ATOM 2477 C C . LEU A 1 319 ? -21.703 -3.084 -16.203 1 98.25 319 LEU A C 1
ATOM 2479 O O . LEU A 1 319 ? -20.547 -3.496 -16.406 1 98.25 319 LEU A O 1
ATOM 2483 N N . PRO A 1 320 ? -22 -2.383 -15.125 1 95.88 320 PRO A N 1
ATOM 2484 C CA . PRO A 1 320 ? -21.016 -2.168 -14.07 1 95.88 320 PRO A CA 1
ATOM 2485 C C . PRO A 1 320 ? -20.844 -3.383 -13.156 1 95.88 320 PRO A C 1
ATOM 2487 O O . PRO A 1 320 ? -21.672 -4.293 -13.18 1 95.88 320 PRO A O 1
ATOM 2490 N N . CYS A 1 321 ? -19.844 -3.383 -12.391 1 93.94 321 CYS A N 1
ATOM 2491 C CA . CYS A 1 321 ? -19.609 -4.445 -11.414 1 93.94 321 CYS A CA 1
ATOM 2492 C C . CYS A 1 321 ? -20.484 -4.258 -10.18 1 93.94 321 CYS A C 1
ATOM 2494 O O . CYS A 1 321 ? -21.281 -3.324 -10.117 1 93.94 321 CYS A O 1
ATOM 2496 N N . SER A 1 322 ? -20.422 -5.223 -9.242 1 92.81 322 SER A N 1
ATOM 2497 C CA . SER A 1 322 ? -21.172 -5.188 -7.992 1 92.81 322 SER A CA 1
ATOM 2498 C C . SER A 1 322 ? -20.297 -5.598 -6.809 1 92.81 322 SER A C 1
ATOM 2500 O O . SER A 1 322 ? -19.219 -6.164 -6.996 1 92.81 322 SER A O 1
ATOM 2502 N N . ALA A 1 323 ? -20.734 -5.27 -5.664 1 88.5 323 ALA A N 1
ATOM 2503 C CA . ALA A 1 323 ? -20.016 -5.645 -4.453 1 88.5 323 ALA A CA 1
ATOM 2504 C C . ALA A 1 323 ? -20.078 -7.148 -4.219 1 88.5 323 ALA A C 1
ATOM 2506 O O . ALA A 1 323 ? -19.078 -7.773 -3.867 1 88.5 323 ALA A O 1
ATOM 2507 N N . ARG A 1 324 ? -21.219 -7.652 -4.441 1 91.75 324 ARG A N 1
ATOM 2508 C CA . ARG A 1 324 ? -21.406 -9.086 -4.254 1 91.75 324 ARG A CA 1
ATOM 2509 C C . ARG A 1 324 ? -21.078 -9.852 -5.535 1 91.75 324 ARG A C 1
ATOM 2511 O O . ARG A 1 324 ? -21.469 -9.43 -6.629 1 91.75 324 ARG A O 1
ATOM 2518 N N . LYS A 1 325 ? -20.328 -10.922 -5.453 1 92.19 325 LYS A N 1
ATOM 2519 C CA . LYS A 1 325 ? -20.031 -11.828 -6.559 1 92.19 325 LYS A CA 1
ATOM 2520 C C . LYS A 1 325 ? -20.469 -13.25 -6.242 1 92.19 325 LYS A C 1
ATOM 2522 O O . LYS A 1 325 ? -20.484 -13.664 -5.082 1 92.19 325 LYS A O 1
ATOM 2527 N N . PRO A 1 326 ? -20.734 -13.992 -7.215 1 94.25 326 PRO A N 1
ATOM 2528 C CA . PRO A 1 326 ? -20.844 -13.594 -8.617 1 94.25 326 PRO A CA 1
ATOM 2529 C C . PRO A 1 326 ? -21.859 -12.477 -8.836 1 94.25 326 PRO A C 1
ATOM 2531 O O . PRO A 1 326 ? -22.812 -12.344 -8.062 1 94.25 326 PRO A O 1
ATOM 2534 N N . TYR A 1 327 ? -21.719 -11.688 -9.938 1 96.56 327 TYR A N 1
ATOM 2535 C CA . TYR A 1 327 ? -22.469 -10.461 -10.172 1 96.56 327 TYR A CA 1
ATOM 2536 C C . TYR A 1 327 ? -23.969 -10.742 -10.234 1 96.56 327 TYR A C 1
ATOM 2538 O O . TYR A 1 327 ? -24.766 -9.953 -9.727 1 96.56 327 TYR A O 1
ATOM 2546 N N . SER A 1 328 ? -24.328 -11.883 -10.75 1 95.25 328 SER A N 1
ATOM 2547 C CA . SER A 1 328 ? -25.719 -12.219 -10.984 1 95.25 328 SER A CA 1
ATOM 2548 C C . SER A 1 328 ? -26.484 -12.367 -9.672 1 95.25 328 SER A C 1
ATOM 2550 O O . SER A 1 328 ? -27.719 -12.289 -9.648 1 95.25 328 SER A O 1
ATOM 2552 N N . THR A 1 329 ? -25.781 -12.562 -8.602 1 94.75 329 THR A N 1
ATOM 2553 C CA . THR A 1 329 ? -26.422 -12.773 -7.312 1 94.75 329 THR A CA 1
ATOM 2554 C C . THR A 1 329 ? -26.594 -11.445 -6.574 1 94.75 329 THR A C 1
ATOM 2556 O O . THR A 1 329 ? -27.219 -11.391 -5.516 1 94.75 329 THR A O 1
ATOM 2559 N N . SER A 1 330 ? -26.109 -10.453 -7.125 1 95.94 330 SER A N 1
ATOM 2560 C CA . SER A 1 330 ? -26.203 -9.141 -6.484 1 95.94 330 SER A CA 1
ATOM 2561 C C . SER A 1 330 ? -27.562 -8.5 -6.723 1 95.94 330 SER A C 1
ATOM 2563 O O . SER A 1 330 ? -28.25 -8.82 -7.699 1 95.94 330 SER A O 1
ATOM 2565 N N . ARG A 1 331 ? -27.938 -7.59 -5.875 1 95.5 331 ARG A N 1
ATOM 2566 C CA . ARG A 1 331 ? -29.203 -6.875 -6.012 1 95.5 331 ARG A CA 1
ATOM 2567 C C . ARG A 1 331 ? -29.234 -6.059 -7.301 1 95.5 331 ARG A C 1
ATOM 2569 O O . ARG A 1 331 ? -30.234 -6.086 -8.031 1 95.5 331 ARG A O 1
ATOM 2576 N N . SER A 1 332 ? -28.219 -5.355 -7.605 1 96.06 332 SER A N 1
ATOM 2577 C CA . SER A 1 332 ? -28.172 -4.508 -8.789 1 96.06 332 SER A CA 1
ATOM 2578 C C . SER A 1 332 ? -28.359 -5.328 -10.062 1 96.06 332 SER A C 1
ATOM 2580 O O . SER A 1 332 ? -29.203 -4.992 -10.906 1 96.06 332 SER A O 1
ATOM 2582 N N . HIS A 1 333 ? -27.656 -6.445 -10.18 1 97.56 333 HIS A N 1
ATOM 2583 C CA . HIS A 1 333 ? -27.719 -7.234 -11.398 1 97.56 333 HIS A CA 1
ATOM 2584 C C . HIS A 1 333 ? -29.047 -7.973 -11.516 1 97.56 333 HIS A C 1
ATOM 2586 O O . HIS A 1 333 ? -29.516 -8.258 -12.617 1 97.56 333 HIS A O 1
ATOM 2592 N N . ARG A 1 334 ? -29.656 -8.242 -10.375 1 97.25 334 ARG A N 1
ATOM 2593 C CA . ARG A 1 334 ? -31.016 -8.797 -10.422 1 97.25 334 ARG A CA 1
ATOM 2594 C C . ARG A 1 334 ? -32 -7.773 -10.961 1 97.25 334 ARG A C 1
ATOM 2596 O O . ARG A 1 334 ? -32.906 -8.117 -11.727 1 97.25 334 ARG A O 1
ATOM 2603 N N . LEU A 1 335 ? -31.781 -6.539 -10.562 1 97.75 335 LEU A N 1
ATOM 2604 C CA . LEU A 1 335 ? -32.625 -5.465 -11.055 1 97.75 335 LEU A CA 1
ATOM 2605 C C . LEU A 1 335 ? -32.375 -5.223 -12.547 1 97.75 335 LEU A C 1
ATOM 2607 O O . LEU A 1 335 ? -33.344 -4.969 -13.297 1 97.75 335 LEU A O 1
ATOM 2611 N N . PHE A 1 336 ? -31.156 -5.289 -13.008 1 98.25 336 PHE A N 1
ATOM 2612 C CA . PHE A 1 336 ? -30.859 -5.172 -14.43 1 98.25 336 PHE A CA 1
ATOM 2613 C C . PHE A 1 336 ? -31.562 -6.277 -15.219 1 98.25 336 PHE A C 1
ATOM 2615 O O . PHE A 1 336 ? -32.188 -6.012 -16.25 1 98.25 336 PHE A O 1
ATOM 2622 N N . ALA A 1 337 ? -31.406 -7.523 -14.703 1 97.44 337 ALA A N 1
ATOM 2623 C CA . ALA A 1 337 ? -32 -8.672 -15.375 1 97.44 337 ALA A CA 1
ATOM 2624 C C . ALA A 1 337 ? -33.531 -8.5 -15.492 1 97.44 337 ALA A C 1
ATOM 2626 O O . ALA A 1 337 ? -34.125 -8.836 -16.531 1 97.44 337 ALA A O 1
ATOM 2627 N N . SER A 1 338 ? -34.094 -8.016 -14.43 1 97.25 338 SER A N 1
ATOM 2628 C CA . SER A 1 338 ? -35.531 -7.785 -14.43 1 97.25 338 SER A CA 1
ATOM 2629 C C . SER A 1 338 ? -35.906 -6.727 -15.461 1 97.25 338 SER A C 1
ATOM 2631 O O . SER A 1 338 ? -36.938 -6.848 -16.125 1 97.25 338 SER A O 1
ATOM 2633 N N . ALA A 1 339 ? -35.125 -5.734 -15.531 1 97.5 339 ALA A N 1
ATOM 2634 C CA . ALA A 1 339 ? -35.375 -4.656 -16.484 1 97.5 339 ALA A CA 1
ATOM 2635 C C . ALA A 1 339 ? -35.25 -5.148 -17.922 1 97.5 339 ALA A C 1
ATOM 2637 O O . ALA A 1 339 ? -35.938 -4.672 -18.812 1 97.5 339 ALA A O 1
ATOM 2638 N N . LEU A 1 340 ? -34.375 -6.035 -18.172 1 97.25 340 LEU A N 1
ATOM 2639 C CA . LEU A 1 340 ? -34.125 -6.566 -19.516 1 97.25 340 LEU A CA 1
ATOM 2640 C C . LEU A 1 340 ? -35.25 -7.48 -19.953 1 97.25 340 LEU A C 1
ATOM 2642 O O . LEU A 1 340 ? -35.625 -7.492 -21.141 1 97.25 340 LEU A O 1
ATOM 2646 N N . GLY A 1 341 ? -35.781 -8.312 -18.984 1 95.12 341 GLY A N 1
ATOM 2647 C CA . GLY A 1 341 ? -36.844 -9.242 -19.297 1 95.12 341 GLY A CA 1
ATOM 2648 C C . GLY A 1 341 ? -36.438 -10.289 -20.328 1 95.12 341 GLY A C 1
ATOM 2649 O O . GLY A 1 341 ? -35.406 -10.922 -20.188 1 95.12 341 GLY A O 1
ATOM 2650 N N . GLU A 1 342 ? -37.219 -10.422 -21.375 1 94.06 342 GLU A N 1
ATOM 2651 C CA . GLU A 1 342 ? -36.969 -11.453 -22.375 1 94.06 342 GLU A CA 1
ATOM 2652 C C . GLU A 1 342 ? -35.844 -11.039 -23.344 1 94.06 342 GLU A C 1
ATOM 2654 O O . GLU A 1 342 ? -35.25 -11.891 -23.969 1 94.06 342 GLU A O 1
ATOM 2659 N N . ALA A 1 343 ? -35.656 -9.773 -23.359 1 96.06 343 ALA A N 1
ATOM 2660 C CA . ALA A 1 343 ? -34.625 -9.266 -24.25 1 96.06 343 ALA A CA 1
ATOM 2661 C C . ALA A 1 343 ? -33.25 -9.797 -23.859 1 96.06 343 ALA A C 1
ATOM 2663 O O . ALA A 1 343 ? -32.312 -9.781 -24.656 1 96.06 343 ALA A O 1
ATOM 2664 N N . ARG A 1 344 ? -33.156 -10.258 -22.594 1 95.44 344 ARG A N 1
ATOM 2665 C CA . ARG A 1 344 ? -31.891 -10.758 -22.078 1 95.44 344 ARG A CA 1
ATOM 2666 C C . ARG A 1 344 ? -31.391 -11.961 -22.875 1 95.44 344 ARG A C 1
ATOM 2668 O O . ARG A 1 344 ? -30.188 -12.234 -22.922 1 95.44 344 ARG A O 1
ATOM 2675 N N . ARG A 1 345 ? -32.281 -12.633 -23.547 1 95.31 345 ARG A N 1
ATOM 2676 C CA . ARG A 1 345 ? -31.938 -13.82 -24.312 1 95.31 345 ARG A CA 1
ATOM 2677 C C . ARG A 1 345 ? -31.406 -13.453 -25.688 1 95.31 345 ARG A C 1
ATOM 2679 O O . ARG A 1 345 ? -30.984 -14.32 -26.453 1 95.31 345 ARG A O 1
ATOM 2686 N N . ARG A 1 346 ? -31.359 -12.172 -25.984 1 96.88 346 ARG A N 1
ATOM 2687 C CA . ARG A 1 346 ? -30.984 -11.734 -27.328 1 96.88 346 ARG A CA 1
ATOM 2688 C C . ARG A 1 346 ? -29.75 -10.852 -27.297 1 96.88 346 ARG A C 1
ATOM 2690 O O . ARG A 1 346 ? -29.406 -10.203 -28.281 1 96.88 346 ARG A O 1
ATOM 2697 N N . LEU A 1 347 ? -29.125 -10.781 -26.125 1 97.44 347 LEU A N 1
ATOM 2698 C CA . LEU A 1 347 ? -27.969 -9.906 -26.047 1 97.44 347 LEU A CA 1
ATOM 2699 C C . LEU A 1 347 ? -26.859 -10.555 -25.219 1 97.44 347 LEU A C 1
ATOM 2701 O O . LEU A 1 347 ? -27.109 -11.492 -24.469 1 97.44 347 LEU A O 1
ATOM 2705 N N . HIS A 1 348 ? -25.609 -10.109 -25.469 1 97.56 348 HIS A N 1
ATOM 2706 C CA . HIS A 1 348 ? -24.422 -10.523 -24.719 1 97.56 348 HIS A CA 1
ATOM 2707 C C . HIS A 1 348 ? -24.109 -9.531 -23.594 1 97.56 348 HIS A C 1
ATOM 2709 O O . HIS A 1 348 ? -24.094 -8.32 -23.828 1 97.56 348 HIS A O 1
ATOM 2715 N N . GLU A 1 349 ? -23.969 -10 -22.406 1 98.12 349 GLU A N 1
ATOM 2716 C CA . GLU A 1 349 ? -23.656 -9.141 -21.266 1 98.12 349 GLU A CA 1
ATOM 2717 C C . GLU A 1 349 ? -22.172 -9.156 -20.953 1 98.12 349 GLU A C 1
ATOM 2719 O O . GLU A 1 349 ? -21.562 -10.227 -20.891 1 98.12 349 GLU A O 1
ATOM 2724 N N . LEU A 1 350 ? -21.594 -8.016 -20.75 1 98.44 350 LEU A N 1
ATOM 2725 C CA . LEU A 1 350 ? -20.203 -7.836 -20.391 1 98.44 350 LEU A CA 1
ATOM 2726 C C . LEU A 1 350 ? -20.062 -6.891 -19.203 1 98.44 350 LEU A C 1
ATOM 2728 O O . LEU A 1 350 ? -20.5 -5.738 -19.266 1 98.44 350 LEU A O 1
ATOM 2732 N N . ILE A 1 351 ? -19.516 -7.379 -18.156 1 98.31 351 ILE A N 1
ATOM 2733 C CA . ILE A 1 351 ? -19.359 -6.566 -16.953 1 98.31 351 ILE A CA 1
ATOM 2734 C C . ILE A 1 351 ? -18 -5.867 -16.984 1 98.31 351 ILE A C 1
ATOM 2736 O O . ILE A 1 351 ? -16.984 -6.504 -17.25 1 98.31 351 ILE A O 1
ATOM 2740 N N . LEU A 1 352 ? -18.031 -4.605 -16.797 1 97 352 LEU A N 1
ATOM 2741 C CA . LEU A 1 352 ? -16.812 -3.807 -16.703 1 97 352 LEU A CA 1
ATOM 2742 C C . LEU A 1 352 ? -16.391 -3.605 -15.25 1 97 352 LEU A C 1
ATOM 2744 O O . LEU A 1 352 ? -17.219 -3.229 -14.414 1 97 352 LEU A O 1
ATOM 2748 N N . THR A 1 353 ? -15.188 -3.959 -14.984 1 93.69 353 THR A N 1
ATOM 2749 C CA . THR A 1 353 ? -14.773 -3.863 -13.586 1 93.69 353 THR A CA 1
ATOM 2750 C C . THR A 1 353 ? -13.266 -3.65 -13.484 1 93.69 353 THR A C 1
ATOM 2752 O O . THR A 1 353 ? -12.523 -3.967 -14.422 1 93.69 353 THR A O 1
ATOM 2755 N N . SER A 1 354 ? -12.891 -2.982 -12.547 1 90.19 354 SER A N 1
ATOM 2756 C CA . SER A 1 354 ? -11.516 -3.008 -12.07 1 90.19 354 SER A CA 1
ATOM 2757 C C . SER A 1 354 ? -11.359 -3.938 -10.875 1 90.19 354 SER A C 1
ATOM 2759 O O . SER A 1 354 ? -12.164 -3.896 -9.938 1 90.19 354 SER A O 1
ATOM 2761 N N . PRO A 1 355 ? -10.438 -4.871 -10.852 1 92.06 355 PRO A N 1
ATOM 2762 C CA . PRO A 1 355 ? -9.188 -4.809 -11.617 1 92.06 355 PRO A CA 1
ATOM 2763 C C . PRO A 1 355 ? -9.227 -5.672 -12.875 1 92.06 355 PRO A C 1
ATOM 2765 O O . PRO A 1 355 ? -8.297 -5.625 -13.688 1 92.06 355 PRO A O 1
ATOM 2768 N N . LEU A 1 356 ? -10.266 -6.41 -13.18 1 96.38 356 LEU A N 1
ATOM 2769 C CA . LEU A 1 356 ? -10.219 -7.457 -14.195 1 96.38 356 LEU A CA 1
ATOM 2770 C C . LEU A 1 356 ? -10.555 -6.895 -15.57 1 96.38 356 LEU A C 1
ATOM 2772 O O . LEU A 1 356 ? -10.469 -7.602 -16.578 1 96.38 356 LEU A O 1
ATOM 2776 N N . ALA A 1 357 ? -10.969 -5.641 -15.68 1 95.75 357 ALA A N 1
ATOM 2777 C CA . ALA A 1 357 ? -11.344 -4.906 -16.891 1 95.75 357 ALA A CA 1
ATOM 2778 C C . ALA A 1 357 ? -12.68 -5.402 -17.438 1 95.75 357 ALA A C 1
ATOM 2780 O O . ALA A 1 357 ? -13.688 -4.691 -17.359 1 95.75 357 ALA A O 1
ATOM 2781 N N . LEU A 1 358 ? -12.68 -6.699 -17.891 1 98.12 358 LEU A N 1
ATOM 2782 C CA . LEU A 1 358 ? -13.875 -7.254 -18.531 1 98.12 358 LEU A CA 1
ATOM 2783 C C . LEU A 1 358 ? -14.203 -8.625 -17.953 1 98.12 358 LEU A C 1
ATOM 2785 O O . LEU A 1 358 ? -13.336 -9.492 -17.859 1 98.12 358 LEU A O 1
ATOM 2789 N N . VAL A 1 359 ? -15.445 -8.797 -17.625 1 98.44 359 VAL A N 1
ATOM 2790 C CA . VAL A 1 359 ? -15.906 -10.117 -17.188 1 98.44 359 VAL A CA 1
ATOM 2791 C C . VAL A 1 359 ? -17.156 -10.508 -17.969 1 98.44 359 VAL A C 1
ATOM 2793 O O . VAL A 1 359 ? -18.266 -10.062 -17.641 1 98.44 359 VAL A O 1
ATOM 2796 N N . PRO A 1 360 ? -16.969 -11.352 -18.953 1 98.25 360 PRO A N 1
ATOM 2797 C CA . PRO A 1 360 ? -18.188 -11.883 -19.578 1 98.25 360 PRO A CA 1
ATOM 2798 C C . PRO A 1 360 ? -19.109 -12.594 -18.594 1 98.25 360 PRO A C 1
ATOM 2800 O O . PRO A 1 360 ? -18.625 -13.281 -17.672 1 98.25 360 PRO A O 1
ATOM 2803 N N . ARG A 1 361 ? -20.344 -12.461 -18.797 1 97.25 361 ARG A N 1
ATOM 2804 C CA . ARG A 1 361 ? -21.344 -13.055 -17.891 1 97.25 361 ARG A CA 1
ATOM 2805 C C . ARG A 1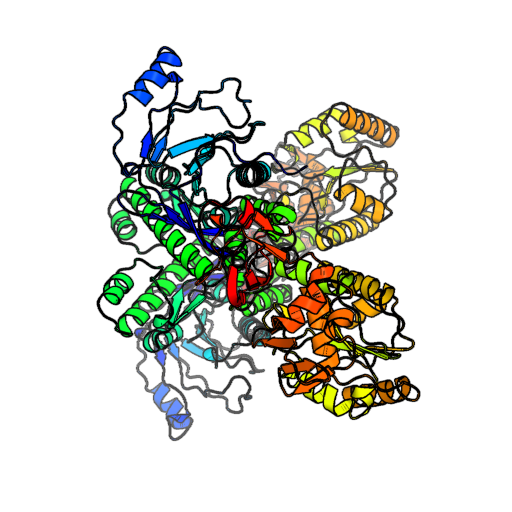 361 ? -21.094 -14.547 -17.719 1 97.25 361 ARG A C 1
ATOM 2807 O O . ARG A 1 361 ? -21.25 -15.086 -16.625 1 97.25 361 ARG A O 1
ATOM 2814 N N . GLU A 1 362 ? -20.703 -15.219 -18.734 1 96 362 GLU A N 1
ATOM 2815 C CA . GLU A 1 362 ? -20.484 -16.672 -18.719 1 96 362 GLU A CA 1
ATOM 2816 C C . GLU A 1 362 ? -19.328 -17.047 -17.828 1 96 362 GLU A C 1
ATOM 2818 O O . GLU A 1 362 ? -19.219 -18.203 -17.406 1 96 362 GLU A O 1
ATOM 2823 N N . LEU A 1 363 ? -18.453 -16.078 -17.516 1 97.12 363 LEU A N 1
ATOM 2824 C CA . LEU A 1 363 ? -17.234 -16.375 -16.766 1 97.12 363 LEU A CA 1
ATOM 2825 C C . LEU A 1 363 ? -17.266 -15.719 -15.398 1 97.12 363 LEU A C 1
ATOM 2827 O O . LEU A 1 363 ? -16.234 -15.648 -14.719 1 97.12 363 LEU A O 1
ATOM 2831 N N . GLU A 1 364 ? -18.422 -15.234 -14.93 1 96.75 364 GLU A N 1
ATOM 2832 C CA . GLU A 1 364 ? -18.5 -14.453 -13.695 1 96.75 364 GLU A CA 1
ATOM 2833 C C . GLU A 1 364 ? -18.203 -15.32 -12.477 1 96.75 364 GLU A C 1
ATOM 2835 O O . GLU A 1 364 ? -17.891 -14.797 -11.398 1 96.75 364 GLU A O 1
ATOM 2840 N N . GLU A 1 365 ? -18.203 -16.688 -12.641 1 95.25 365 GLU A N 1
ATOM 2841 C CA . GLU A 1 365 ? -17.969 -17.578 -11.5 1 95.25 365 GLU A CA 1
ATOM 2842 C C . GLU A 1 365 ? -16.516 -18.031 -11.438 1 95.25 365 GLU A C 1
ATOM 2844 O O . GLU A 1 365 ? -16.109 -18.688 -10.484 1 95.25 365 GLU A O 1
ATOM 2849 N N . VAL A 1 366 ? -15.781 -17.641 -12.445 1 95.62 366 VAL A N 1
ATOM 2850 C CA . VAL A 1 366 ? -14.391 -18.062 -12.523 1 95.62 366 VAL A CA 1
ATOM 2851 C C . VAL A 1 366 ? -13.531 -17.188 -11.602 1 95.62 366 VAL A C 1
ATOM 2853 O O . VAL A 1 366 ? -13.758 -15.969 -11.5 1 95.62 366 VAL A O 1
ATOM 2856 N N . TYR A 1 367 ? -12.562 -17.75 -11.008 1 94.5 367 TYR A N 1
ATOM 2857 C CA . TYR A 1 367 ? -11.57 -17 -10.25 1 94.5 367 TYR A CA 1
ATOM 2858 C C . TYR A 1 367 ? -10.656 -16.219 -11.188 1 94.5 367 TYR A C 1
ATOM 2860 O O . TYR A 1 367 ? -10.211 -16.734 -12.211 1 94.5 367 TYR A O 1
ATOM 2868 N N . PRO A 1 368 ? -10.477 -14.977 -10.844 1 95.5 368 PRO A N 1
ATOM 2869 C CA . PRO A 1 368 ? -10.82 -14.25 -9.617 1 95.5 368 PRO A CA 1
ATOM 2870 C C . PRO A 1 368 ? -12.102 -13.43 -9.75 1 95.5 368 PRO A C 1
ATOM 2872 O O . PRO A 1 368 ? -12.477 -12.703 -8.828 1 95.5 368 PRO A O 1
ATOM 2875 N N . ALA A 1 369 ? -12.805 -13.555 -10.828 1 96.44 369 ALA A N 1
ATOM 2876 C CA . ALA A 1 369 ? -14.008 -12.758 -11.062 1 96.44 369 ALA A CA 1
ATOM 2877 C C . ALA A 1 369 ? -15.039 -12.977 -9.969 1 96.44 369 ALA A C 1
ATOM 2879 O O . ALA A 1 369 ? -15.75 -12.047 -9.578 1 96.44 369 ALA A O 1
ATOM 2880 N N . ALA A 1 370 ? -15.086 -14.125 -9.414 1 94.88 370 ALA A N 1
ATOM 2881 C CA . ALA A 1 370 ? -16.109 -14.5 -8.445 1 94.88 370 ALA A CA 1
ATOM 2882 C C . ALA A 1 370 ? -15.695 -14.125 -7.027 1 94.88 370 ALA A C 1
ATOM 2884 O O . ALA A 1 370 ? -16.516 -14.164 -6.102 1 94.88 370 ALA A O 1
ATOM 2885 N N . SER A 1 371 ? -14.445 -13.75 -6.875 1 92.38 371 SER A N 1
ATOM 2886 C CA . SER A 1 371 ? -14.008 -13.68 -5.488 1 92.38 371 SER A CA 1
ATOM 2887 C C . SER A 1 371 ? -13.023 -12.539 -5.273 1 92.38 371 SER A C 1
ATOM 2889 O O . SER A 1 371 ? -12.219 -12.57 -4.336 1 92.38 371 SER A O 1
ATOM 2891 N N . TYR A 1 372 ? -13 -11.539 -5.992 1 94.69 372 TYR A N 1
ATOM 2892 C CA . TYR A 1 372 ? -12.102 -10.414 -5.746 1 94.69 372 TYR A CA 1
ATOM 2893 C C . TYR A 1 372 ? -12.812 -9.32 -4.957 1 94.69 372 TYR A C 1
ATOM 2895 O O . TYR A 1 372 ? -14.039 -9.281 -4.902 1 94.69 372 TYR A O 1
ATOM 2903 N N . ASP A 1 373 ? -12.07 -8.547 -4.301 1 94.56 373 ASP A N 1
ATOM 2904 C CA . ASP A 1 373 ? -12.562 -7.359 -3.613 1 94.56 373 ASP A CA 1
ATOM 2905 C C . ASP A 1 373 ? -11.617 -6.18 -3.801 1 94.56 373 ASP A C 1
ATOM 2907 O O . ASP A 1 373 ? -10.406 -6.363 -3.922 1 94.56 373 ASP A O 1
ATOM 2911 N N . VAL A 1 374 ? -12.148 -4.961 -3.926 1 93.38 374 VAL A N 1
ATOM 2912 C CA . VAL A 1 374 ? -11.375 -3.758 -4.219 1 93.38 374 VAL A CA 1
ATOM 2913 C C . VAL A 1 374 ? -11.898 -2.588 -3.389 1 93.38 374 VAL A C 1
ATOM 2915 O O . VAL A 1 374 ? -13.062 -2.588 -2.973 1 93.38 374 VAL A O 1
ATOM 2918 N N . PRO A 1 375 ? -10.961 -1.686 -3.078 1 91.94 375 PRO A N 1
ATOM 2919 C CA . PRO A 1 375 ? -11.453 -0.463 -2.443 1 91.94 375 PRO A CA 1
ATOM 2920 C C . PRO A 1 375 ? -12.406 0.323 -3.342 1 91.94 375 PRO A C 1
ATOM 2922 O O . PRO A 1 375 ? -12.07 0.627 -4.488 1 91.94 375 PRO A O 1
ATOM 2925 N N . VAL A 1 376 ? -13.586 0.641 -2.836 1 85.94 376 VAL A N 1
ATOM 2926 C CA . VAL A 1 376 ? -14.586 1.326 -3.645 1 85.94 376 VAL A CA 1
ATOM 2927 C C . VAL A 1 376 ? -14.734 2.77 -3.17 1 85.94 376 VAL A C 1
ATOM 2929 O O . VAL A 1 376 ? -15.227 3.021 -2.068 1 85.94 376 VAL A O 1
ATOM 2932 N N . THR A 1 377 ? -14.266 3.686 -4.004 1 84.19 377 THR A N 1
ATOM 2933 C CA . THR A 1 377 ? -14.422 5.105 -3.711 1 84.19 377 THR A CA 1
ATOM 2934 C C . THR A 1 377 ? -15.266 5.789 -4.785 1 84.19 377 THR A C 1
ATOM 2936 O O . THR A 1 377 ? -15.703 6.926 -4.605 1 84.19 377 THR A O 1
ATOM 2939 N N . GLY A 1 378 ? -15.555 5.055 -5.816 1 71.94 378 GLY A N 1
ATOM 2940 C CA . GLY A 1 378 ? -16.25 5.633 -6.957 1 71.94 378 GLY A CA 1
ATOM 2941 C C . GLY A 1 378 ? -15.32 6.293 -7.953 1 71.94 378 GLY A C 1
ATOM 2942 O O . GLY A 1 378 ? -15.742 6.676 -9.047 1 71.94 378 GLY A O 1
ATOM 2943 N N . ARG A 1 379 ? -14.078 6.328 -7.598 1 77.56 379 ARG A N 1
ATOM 2944 C CA . ARG A 1 379 ? -13.086 6.957 -8.461 1 77.56 379 ARG A CA 1
ATOM 2945 C C . ARG A 1 379 ? -12.094 5.93 -9 1 77.56 379 ARG A C 1
ATOM 2947 O O . ARG A 1 379 ? -11.719 4.992 -8.297 1 77.56 379 ARG A O 1
ATOM 2954 N N . TRP A 1 380 ? -11.805 6.035 -10.258 1 78.12 380 TRP A N 1
ATOM 2955 C CA . TRP A 1 380 ? -10.828 5.176 -10.914 1 78.12 380 TRP A CA 1
ATOM 2956 C C . TRP A 1 380 ? -9.562 5.961 -11.258 1 78.12 380 TRP A C 1
ATOM 2958 O O . TRP A 1 380 ? -9.641 7.07 -11.789 1 78.12 380 TRP A O 1
ATOM 2968 N N . ASP A 1 381 ? -8.531 5.32 -10.953 1 79.38 381 ASP A N 1
ATOM 2969 C CA . ASP A 1 381 ? -7.289 5.992 -11.328 1 79.38 381 ASP A CA 1
ATOM 2970 C C . ASP A 1 381 ? -7.023 5.867 -12.828 1 79.38 381 ASP A C 1
ATOM 2972 O O . ASP A 1 381 ? -7.707 5.113 -13.523 1 79.38 381 ASP A O 1
ATOM 2976 N N . LEU A 1 382 ? -6.18 6.656 -13.305 1 82.06 382 LEU A N 1
ATOM 2977 C CA . LEU A 1 382 ? -5.895 6.738 -14.734 1 82.06 382 LEU A CA 1
ATOM 2978 C C . LEU A 1 382 ? -5.418 5.395 -15.273 1 82.06 382 LEU A C 1
ATOM 2980 O O . LEU A 1 382 ? -5.73 5.023 -16.406 1 82.06 382 LEU A O 1
ATOM 2984 N N . LEU A 1 383 ? -4.695 4.707 -14.414 1 82.31 383 LEU A N 1
ATOM 2985 C CA . LEU A 1 383 ? -4.195 3.398 -14.828 1 82.31 383 LEU A CA 1
ATOM 2986 C C . LEU A 1 383 ? -5.348 2.412 -15.008 1 82.31 383 LEU A C 1
ATOM 2988 O O . LEU A 1 383 ? -5.363 1.645 -15.977 1 82.31 383 LEU A O 1
ATOM 2992 N N . GLU A 1 384 ? -6.227 2.42 -14.102 1 86.69 384 GLU A N 1
ATOM 2993 C CA . GLU A 1 384 ? -7.391 1.541 -14.172 1 86.69 384 GLU A CA 1
ATOM 2994 C C . GLU A 1 384 ? -8.234 1.848 -15.406 1 86.69 384 GLU A C 1
ATOM 2996 O O . GLU A 1 384 ? -8.703 0.933 -16.094 1 86.69 384 GLU A O 1
ATOM 3001 N N . ARG A 1 385 ? -8.43 3.09 -15.672 1 89.62 385 ARG A N 1
ATOM 3002 C CA . ARG A 1 385 ? -9.227 3.51 -16.812 1 89.62 385 ARG A CA 1
ATOM 3003 C C . ARG A 1 385 ? -8.586 3.057 -18.125 1 89.62 385 ARG A C 1
ATOM 3005 O O . ARG A 1 385 ? -9.266 2.506 -19 1 89.62 385 ARG A O 1
ATOM 3012 N N . LYS A 1 386 ? -7.309 3.309 -18.219 1 89.62 386 LYS A N 1
ATOM 3013 C CA . LYS A 1 386 ? -6.586 2.924 -19.422 1 89.62 386 LYS A CA 1
ATOM 3014 C C . LYS A 1 386 ? -6.586 1.409 -19.609 1 89.62 386 LYS A C 1
ATOM 3016 O O . LYS A 1 386 ? -6.727 0.913 -20.719 1 89.62 386 LYS A O 1
ATOM 3021 N N . TRP A 1 387 ? -6.395 0.752 -18.5 1 91.12 387 TRP A N 1
ATOM 3022 C CA . TRP A 1 387 ? -6.422 -0.707 -18.531 1 91.12 387 TRP A CA 1
ATOM 3023 C C . TRP A 1 387 ? -7.766 -1.216 -19.047 1 91.12 387 TRP A C 1
ATOM 3025 O O . TRP A 1 387 ? -7.812 -2.064 -19.938 1 91.12 387 TRP A O 1
ATOM 3035 N N . LEU A 1 388 ? -8.805 -0.71 -18.562 1 94.75 388 LEU A N 1
ATOM 3036 C CA . LEU A 1 388 ? -10.148 -1.128 -18.922 1 94.75 388 LEU A CA 1
ATOM 3037 C C . LEU A 1 388 ? -10.438 -0.819 -20.391 1 94.75 388 LEU A C 1
ATOM 3039 O O . LEU A 1 388 ? -10.914 -1.681 -21.125 1 94.75 388 LEU A O 1
ATOM 3043 N N . THR A 1 389 ? -10.133 0.351 -20.844 1 95.56 389 THR A N 1
ATOM 3044 C CA . THR A 1 389 ? -10.461 0.769 -22.203 1 95.56 389 THR A CA 1
ATOM 3045 C C . THR A 1 389 ? -9.617 0.002 -23.219 1 95.56 389 THR A C 1
ATOM 3047 O O . THR A 1 389 ? -10.109 -0.35 -24.297 1 95.56 389 THR A O 1
ATOM 3050 N N . ARG A 1 390 ? -8.43 -0.248 -22.844 1 94.94 390 ARG A N 1
ATOM 3051 C CA . ARG A 1 390 ? -7.574 -1.039 -23.719 1 94.94 390 ARG A CA 1
ATOM 3052 C C . ARG A 1 390 ? -8.125 -2.455 -23.875 1 94.94 390 ARG A C 1
ATOM 3054 O O . ARG A 1 390 ? -8.125 -3 -24.984 1 94.94 390 ARG A O 1
ATOM 3061 N N . CYS A 1 391 ? -8.477 -3.025 -22.797 1 97.12 391 CYS A N 1
ATOM 3062 C CA . CYS A 1 391 ? -9.039 -4.371 -22.844 1 97.12 391 CYS A CA 1
ATOM 3063 C C . CYS A 1 391 ? -10.344 -4.387 -23.641 1 97.12 391 CYS A C 1
ATOM 3065 O O . CYS A 1 391 ? -10.586 -5.305 -24.422 1 97.12 391 CYS A O 1
ATOM 3067 N N . LEU A 1 392 ? -11.156 -3.389 -23.422 1 97.44 392 LEU A N 1
ATOM 3068 C CA . LEU A 1 392 ? -12.438 -3.316 -24.125 1 97.44 392 LEU A CA 1
ATOM 3069 C C . LEU A 1 392 ? -12.227 -3.162 -25.625 1 97.44 392 LEU A C 1
ATOM 3071 O O . LEU A 1 392 ? -12.922 -3.803 -26.422 1 97.44 392 LEU A O 1
ATOM 3075 N N . GLU A 1 393 ? -11.297 -2.346 -26 1 96.81 393 GLU A N 1
ATOM 3076 C CA . GLU A 1 393 ? -10.977 -2.166 -27.422 1 96.81 393 GLU A CA 1
ATOM 3077 C C . GLU A 1 393 ? -10.523 -3.48 -28.047 1 96.81 393 GLU A C 1
ATOM 3079 O O . GLU A 1 393 ? -10.992 -3.84 -29.141 1 96.81 393 GLU A O 1
ATOM 3084 N N . ARG A 1 394 ? -9.68 -4.133 -27.391 1 96.69 394 ARG A N 1
ATOM 3085 C CA . ARG A 1 394 ? -9.203 -5.414 -27.891 1 96.69 394 ARG A CA 1
ATOM 3086 C C . ARG A 1 394 ? -10.336 -6.434 -27.969 1 96.69 394 ARG A C 1
ATOM 3088 O O . ARG A 1 394 ? -10.398 -7.23 -28.906 1 96.69 394 ARG A O 1
ATOM 3095 N N . TYR A 1 395 ? -11.141 -6.383 -26.969 1 97.69 395 TYR A N 1
ATOM 3096 C CA . TYR A 1 395 ? -12.289 -7.277 -26.938 1 97.69 395 TYR A CA 1
ATOM 3097 C C . TYR A 1 395 ? -13.203 -7.035 -28.125 1 97.69 395 TYR A C 1
ATOM 3099 O O . TYR A 1 395 ? -13.672 -7.988 -28.766 1 97.69 395 TYR A O 1
ATOM 3107 N N . LEU A 1 396 ? -13.43 -5.816 -28.5 1 96.5 396 LEU A N 1
ATOM 3108 C CA . LEU A 1 396 ? -14.352 -5.438 -29.562 1 96.5 396 LEU A CA 1
ATOM 3109 C C . LEU A 1 396 ? -13.719 -5.637 -30.938 1 96.5 396 LEU A C 1
ATOM 3111 O O . LEU A 1 396 ? -14.414 -5.641 -31.953 1 96.5 396 LEU A O 1
ATOM 3115 N N . GLU A 1 397 ? -12.438 -5.785 -30.938 1 94.56 397 GLU A N 1
ATOM 3116 C CA . GLU A 1 397 ? -11.766 -6.137 -32.188 1 94.56 397 GLU A CA 1
ATOM 3117 C C . GLU A 1 397 ? -12.055 -7.582 -32.562 1 94.56 397 GLU A C 1
ATOM 3119 O O . GLU A 1 397 ? -12.164 -7.898 -33.75 1 94.56 397 GLU A O 1
ATOM 3124 N N . ARG A 1 398 ? -12.211 -8.367 -31.547 1 93 398 ARG A N 1
ATOM 3125 C CA . ARG A 1 398 ? -12.375 -9.797 -31.797 1 93 398 ARG A CA 1
ATOM 3126 C C . ARG A 1 398 ? -13.844 -10.188 -31.797 1 93 398 ARG A C 1
ATOM 3128 O O . ARG A 1 398 ? -14.219 -11.227 -32.344 1 93 398 ARG A O 1
ATOM 3135 N N . ASN A 1 399 ? -14.641 -9.445 -31.094 1 93.88 399 ASN A N 1
ATOM 3136 C CA . ASN A 1 399 ? -16.078 -9.68 -31 1 93.88 399 ASN A CA 1
ATOM 3137 C C . ASN A 1 399 ? -16.875 -8.492 -31.516 1 93.88 399 ASN A C 1
ATOM 3139 O O . ASN A 1 399 ? -16.953 -7.457 -30.859 1 93.88 399 ASN A O 1
ATOM 3143 N N . ARG A 1 400 ? -17.562 -8.719 -32.594 1 91.69 400 ARG A N 1
ATOM 3144 C CA . ARG A 1 400 ? -18.234 -7.598 -33.25 1 91.69 400 ARG A CA 1
ATOM 3145 C C . ARG A 1 400 ? -19.719 -7.578 -32.906 1 91.69 400 ARG A C 1
ATOM 3147 O O . ARG A 1 400 ? -20.359 -8.633 -32.812 1 91.69 400 ARG A O 1
ATOM 3154 N N . TYR A 1 401 ? -20.188 -6.379 -32.688 1 96.12 401 TYR A N 1
ATOM 3155 C CA . TYR A 1 401 ? -21.594 -6.148 -32.375 1 96.12 401 TYR A CA 1
ATOM 3156 C C . TYR A 1 401 ? -22.156 -5.023 -33.219 1 96.12 401 TYR A C 1
ATOM 3158 O O . TYR A 1 401 ? -21.453 -4.074 -33.562 1 96.12 401 TYR A O 1
ATOM 3166 N N . ARG A 1 402 ? -23.406 -5.145 -33.562 1 95.5 402 ARG A N 1
ATOM 3167 C CA . ARG A 1 402 ? -24.078 -4.105 -34.344 1 95.5 402 ARG A CA 1
ATOM 3168 C C . ARG A 1 402 ? -24.453 -2.922 -33.469 1 95.5 402 ARG A C 1
ATOM 3170 O O . ARG A 1 402 ? -24.406 -1.773 -33.906 1 95.5 402 ARG A O 1
ATOM 3177 N N . ARG A 1 403 ? -24.875 -3.254 -32.312 1 97.69 403 ARG A N 1
ATOM 3178 C CA . ARG A 1 403 ? -25.312 -2.238 -31.359 1 97.69 403 ARG A CA 1
ATOM 3179 C C . ARG A 1 403 ? -24.719 -2.498 -29.984 1 97.69 403 ARG A C 1
ATOM 3181 O O . ARG A 1 403 ? -24.609 -3.648 -29.547 1 97.69 403 ARG A O 1
ATOM 3188 N N . ILE A 1 404 ? -24.344 -1.405 -29.359 1 98.31 404 ILE A N 1
ATOM 3189 C CA . ILE A 1 404 ? -23.812 -1.492 -28 1 98.31 404 ILE A CA 1
ATOM 3190 C C . ILE A 1 404 ? -24.625 -0.587 -27.078 1 98.31 404 ILE A C 1
ATOM 3192 O O . ILE A 1 404 ? -24.844 0.586 -27.391 1 98.31 404 ILE A O 1
ATOM 3196 N N . VAL A 1 405 ? -25.141 -1.148 -26.047 1 98.56 405 VAL A N 1
ATOM 3197 C CA . VAL A 1 405 ? -25.797 -0.398 -24.984 1 98.56 405 VAL A CA 1
ATOM 3198 C C . VAL A 1 405 ? -24.922 -0.415 -23.734 1 98.56 405 VAL A C 1
ATOM 3200 O O . VAL A 1 405 ? -24.375 -1.457 -23.359 1 98.56 405 VAL A O 1
ATOM 3203 N N . ALA A 1 406 ? -24.719 0.763 -23.109 1 98.56 406 ALA A N 1
ATOM 3204 C CA . ALA A 1 406 ? -23.859 0.866 -21.938 1 98.56 406 ALA A CA 1
ATOM 3205 C C . ALA A 1 406 ? -24.656 1.403 -20.734 1 98.56 406 ALA A C 1
ATOM 3207 O O . ALA A 1 406 ? -25.094 2.557 -20.75 1 98.56 406 ALA A O 1
ATOM 3208 N N . HIS A 1 407 ? -24.875 0.525 -19.781 1 98.44 407 HIS A N 1
ATOM 3209 C CA . HIS A 1 407 ? -25.5 0.937 -18.547 1 98.44 407 HIS A CA 1
ATOM 3210 C C . HIS A 1 407 ? -24.469 1.133 -17.438 1 98.44 407 HIS A C 1
ATOM 3212 O O . HIS A 1 407 ? -24.406 0.337 -16.5 1 98.44 407 HIS A O 1
ATOM 3218 N N . ILE A 1 408 ? -23.734 2.152 -17.516 1 96.56 408 ILE A N 1
ATOM 3219 C CA . ILE A 1 408 ? -22.656 2.502 -16.609 1 96.56 408 ILE A CA 1
ATOM 3220 C C . ILE A 1 408 ? -22.703 3.994 -16.297 1 96.56 408 ILE A C 1
ATOM 3222 O O . ILE A 1 408 ? -23.375 4.762 -16.984 1 96.56 408 ILE A O 1
ATOM 3226 N N . GLU A 1 409 ? -22.109 4.371 -15.219 1 93.69 409 GLU A N 1
ATOM 3227 C CA . GLU A 1 409 ? -22.141 5.77 -14.797 1 93.69 409 GLU A CA 1
ATOM 3228 C C . GLU A 1 409 ? -20.797 6.215 -14.227 1 93.69 409 GLU A C 1
ATOM 3230 O O . GLU A 1 409 ? -19.875 5.414 -14.125 1 93.69 409 GLU A O 1
ATOM 3235 N N . GLY A 1 410 ? -20.688 7.449 -14.031 1 90.56 410 GLY A N 1
ATOM 3236 C CA . GLY A 1 410 ? -19.516 7.992 -13.367 1 90.56 410 GLY A CA 1
ATOM 3237 C C . GLY A 1 410 ? -18.25 7.918 -14.219 1 90.56 410 GLY A C 1
ATOM 3238 O O . GLY A 1 410 ? -18.312 8.133 -15.43 1 90.56 410 GLY A O 1
ATOM 3239 N N . GLU A 1 411 ? -17.172 7.641 -13.562 1 89.38 411 GLU A N 1
ATOM 3240 C CA . GLU A 1 411 ? -15.875 7.625 -14.219 1 89.38 411 GLU A CA 1
ATOM 3241 C C . GLU A 1 411 ? -15.773 6.473 -15.219 1 89.38 411 GLU A C 1
ATOM 3243 O O . GLU A 1 411 ? -15.055 6.57 -16.219 1 89.38 411 GLU A O 1
ATOM 3248 N N . LEU A 1 412 ? -16.5 5.473 -14.875 1 91.69 412 LEU A N 1
ATOM 3249 C CA . LEU A 1 412 ? -16.516 4.348 -15.805 1 91.69 412 LEU A CA 1
ATOM 3250 C C . LEU A 1 412 ? -17.125 4.758 -17.141 1 91.69 412 LEU A C 1
ATOM 3252 O O . LEU A 1 412 ? -16.578 4.434 -18.203 1 91.69 412 LEU A O 1
ATOM 3256 N N . GLU A 1 413 ? -18.234 5.457 -17.078 1 94.5 413 GLU A N 1
ATOM 3257 C CA . GLU A 1 413 ? -18.875 5.957 -18.281 1 94.5 413 GLU A CA 1
ATOM 3258 C C . GLU A 1 413 ? -17.953 6.922 -19.031 1 94.5 413 GLU A C 1
ATOM 3260 O O . GLU A 1 413 ? -17.828 6.848 -20.25 1 94.5 413 GLU A O 1
ATOM 3265 N N . GLU A 1 414 ? -17.312 7.754 -18.25 1 93.31 414 GLU A N 1
ATOM 3266 C CA . GLU A 1 414 ? -16.391 8.719 -18.844 1 93.31 414 GLU A CA 1
ATOM 3267 C C . GLU A 1 414 ? -15.266 8.008 -19.594 1 93.31 414 GLU A C 1
ATOM 3269 O O . GLU A 1 414 ? -14.883 8.422 -20.688 1 93.31 414 GLU A O 1
ATOM 3274 N N . ALA A 1 415 ? -14.773 6.996 -18.984 1 92.5 415 ALA A N 1
ATOM 3275 C CA . ALA A 1 415 ? -13.664 6.254 -19.594 1 92.5 415 ALA A CA 1
ATOM 3276 C C . ALA A 1 415 ? -14.078 5.621 -20.906 1 92.5 415 ALA A C 1
ATOM 3278 O O . ALA A 1 415 ? -13.328 5.652 -21.891 1 92.5 415 ALA A O 1
ATOM 3279 N N . VAL A 1 416 ? -15.289 5.094 -20.953 1 95.25 416 VAL A N 1
ATOM 3280 C CA . VAL A 1 416 ? -15.758 4.414 -22.156 1 95.25 416 VAL A CA 1
ATOM 3281 C C . VAL A 1 416 ? -16.078 5.441 -23.234 1 95.25 416 VAL A C 1
ATOM 3283 O O . VAL A 1 416 ? -15.766 5.238 -24.422 1 95.25 416 VAL A O 1
ATOM 3286 N N . VAL A 1 417 ? -16.656 6.555 -22.812 1 95 417 VAL A N 1
ATOM 3287 C CA . VAL A 1 417 ? -16.953 7.629 -23.75 1 95 417 VAL A CA 1
ATOM 3288 C C . VAL A 1 417 ? -15.656 8.164 -24.359 1 95 417 VAL A C 1
ATOM 3290 O O . VAL A 1 417 ? -15.57 8.352 -25.562 1 95 417 VAL A O 1
ATOM 3293 N N . ASP A 1 418 ? -14.734 8.312 -23.5 1 91.5 418 ASP A N 1
ATOM 3294 C CA . ASP A 1 418 ? -13.453 8.867 -23.922 1 91.5 418 ASP A CA 1
ATOM 3295 C C . ASP A 1 418 ? -12.727 7.93 -24.875 1 91.5 418 ASP A C 1
ATOM 3297 O O . ASP A 1 418 ? -11.883 8.367 -25.672 1 91.5 418 ASP A O 1
ATOM 3301 N N . SER A 1 419 ? -13.039 6.703 -24.812 1 92.62 419 SER A N 1
ATOM 3302 C CA . SER A 1 419 ? -12.375 5.727 -25.656 1 92.62 419 SER A CA 1
ATOM 3303 C C . SER A 1 419 ? -12.938 5.754 -27.078 1 92.62 419 SER A C 1
ATOM 3305 O O . SER A 1 419 ? -12.344 5.199 -28 1 92.62 419 SER A O 1
ATOM 3307 N N . GLY A 1 420 ? -14.109 6.375 -27.281 1 92.44 420 GLY A N 1
ATOM 3308 C CA . GLY A 1 420 ? -14.672 6.543 -28.609 1 92.44 420 GLY A CA 1
ATOM 3309 C C . GLY A 1 420 ? -15.609 5.418 -29.016 1 92.44 420 GLY A C 1
ATOM 3310 O O . GLY A 1 420 ? -15.984 5.301 -30.188 1 92.44 420 GLY A O 1
ATOM 3311 N N . ILE A 1 421 ? -15.945 4.609 -28.078 1 93.06 421 ILE A N 1
ATOM 3312 C CA . ILE A 1 421 ? -16.859 3.504 -28.359 1 93.06 421 ILE A CA 1
ATOM 3313 C C . ILE A 1 421 ? -18.266 4.039 -28.578 1 93.06 421 ILE A C 1
ATOM 3315 O O . ILE A 1 421 ? -18.797 4.773 -27.734 1 93.06 421 ILE A O 1
ATOM 3319 N N . ASP A 1 422 ? -18.844 3.688 -29.719 1 93.94 422 ASP A N 1
ATOM 3320 C CA . ASP A 1 422 ? -20.203 4.102 -30.047 1 93.94 422 ASP A CA 1
ATOM 3321 C C . ASP A 1 422 ? -21.219 3.246 -29.297 1 93.94 422 ASP A C 1
ATOM 3323 O O . ASP A 1 422 ? -21.469 2.096 -29.656 1 93.94 422 ASP A O 1
ATOM 3327 N N . ALA A 1 423 ? -21.812 3.814 -28.281 1 97.12 423 ALA A N 1
ATOM 3328 C CA . ALA A 1 423 ? -22.766 3.094 -27.438 1 97.12 423 ALA A CA 1
ATOM 3329 C C . ALA A 1 423 ? -23.906 4.008 -27 1 97.12 423 ALA A C 1
ATOM 3331 O O . ALA A 1 423 ? -23.766 5.23 -27 1 97.12 423 ALA A O 1
ATOM 3332 N N . VAL A 1 424 ? -25 3.436 -26.781 1 97.94 424 VAL A N 1
ATOM 3333 C CA . VAL A 1 424 ? -26.109 4.156 -26.156 1 97.94 424 VAL A CA 1
ATOM 3334 C C . VAL A 1 424 ? -25.969 4.109 -24.625 1 97.94 424 VAL A C 1
ATOM 3336 O O . VAL A 1 424 ? -26.109 3.049 -24.016 1 97.94 424 VAL A O 1
ATOM 3339 N N . PHE A 1 425 ? -25.75 5.27 -24.078 1 97.5 425 PHE A N 1
ATOM 3340 C CA . PHE A 1 425 ? -25.5 5.34 -22.641 1 97.5 425 PHE A CA 1
ATOM 3341 C C . PHE A 1 425 ? -26.812 5.59 -21.891 1 97.5 425 PHE A C 1
ATOM 3343 O O . PHE A 1 425 ? -27.516 6.555 -22.172 1 97.5 425 PHE A O 1
ATOM 3350 N N . THR A 1 426 ? -27.141 4.691 -21.016 1 96.94 426 THR A N 1
ATOM 3351 C CA . THR A 1 426 ? -28.422 4.773 -20.312 1 96.94 426 THR A CA 1
ATOM 3352 C C . THR A 1 426 ? -28.219 5.191 -18.859 1 96.94 426 THR A C 1
ATOM 3354 O O . THR A 1 426 ? -29.172 5.23 -18.078 1 96.94 426 THR A O 1
ATOM 3357 N N . GLY A 1 427 ? -27.078 5.395 -18.562 1 87.69 427 GLY A N 1
ATOM 3358 C CA . GLY A 1 427 ? -26.781 5.668 -17.172 1 87.69 427 GLY A CA 1
ATOM 3359 C C . GLY A 1 427 ? -26.562 4.41 -16.359 1 87.69 427 GLY A C 1
ATOM 3360 O O . GLY A 1 427 ? -26.703 3.297 -16.859 1 87.69 427 GLY A O 1
ATOM 3361 N N . GLY A 1 428 ? -25.922 4.172 -15.211 1 85.31 428 GLY A N 1
ATOM 3362 C CA . GLY A 1 428 ? -25.469 3.064 -14.398 1 85.31 428 GLY A CA 1
ATOM 3363 C C . GLY A 1 428 ? -26.25 2.895 -13.117 1 85.31 428 GLY A C 1
ATOM 3364 O O . GLY A 1 428 ? -25.938 2.023 -12.297 1 85.31 428 GLY A O 1
ATOM 3365 N N . GLY A 1 429 ? -27.422 3.418 -12.938 1 89 429 GLY A N 1
ATOM 3366 C CA . GLY A 1 429 ? -28.109 3.412 -11.656 1 89 429 GLY A CA 1
ATOM 3367 C C . GLY A 1 429 ? -29.188 2.35 -11.555 1 89 429 GLY A C 1
ATOM 3368 O O . GLY A 1 429 ? -29.453 1.638 -12.531 1 89 429 GLY A O 1
ATOM 3369 N N . THR A 1 430 ? -29.641 2.047 -10.344 1 94.44 430 THR A N 1
ATOM 3370 C CA . THR A 1 430 ? -30.672 1.035 -10.094 1 94.44 430 THR A CA 1
ATOM 3371 C C . THR A 1 430 ? -32 1.689 -9.766 1 94.44 430 THR A C 1
ATOM 3373 O O . THR A 1 430 ? -32.969 1.006 -9.391 1 94.44 430 THR A O 1
ATOM 3376 N N . ASP A 1 431 ? -32 2.941 -9.922 1 93.75 431 ASP A N 1
ATOM 3377 C CA . ASP A 1 431 ? -33.281 3.637 -9.672 1 93.75 431 ASP A CA 1
ATOM 3378 C C . ASP A 1 431 ? -34.25 3.424 -10.828 1 93.75 431 ASP A C 1
ATOM 3380 O O . ASP A 1 431 ? -33.844 2.977 -11.906 1 93.75 431 ASP A O 1
ATOM 3384 N N . GLY A 1 432 ? -35.5 3.77 -10.602 1 93.69 432 GLY A N 1
ATOM 3385 C CA . GLY A 1 432 ? -36.562 3.527 -11.578 1 93.69 432 GLY A CA 1
ATOM 3386 C C . GLY A 1 432 ? -36.312 4.211 -12.906 1 93.69 432 GLY A C 1
ATOM 3387 O O . GLY A 1 432 ? -36.562 3.635 -13.969 1 93.69 432 GLY A O 1
ATOM 3388 N N . GLU A 1 433 ? -35.75 5.344 -12.852 1 95.75 433 GLU A N 1
ATOM 3389 C CA . GLU A 1 433 ? -35.5 6.102 -14.078 1 95.75 433 GLU A CA 1
ATOM 3390 C C . GLU A 1 433 ? -34.406 5.465 -14.906 1 95.75 433 GLU A C 1
ATOM 3392 O O . GLU A 1 433 ? -34.531 5.305 -16.125 1 95.75 433 GLU A O 1
ATOM 3397 N N . ALA A 1 434 ? -33.375 5.188 -14.32 1 96.06 434 ALA A N 1
ATOM 3398 C CA . ALA A 1 434 ? -32.25 4.574 -15 1 96.06 434 ALA A CA 1
ATOM 3399 C C . ALA A 1 434 ? -32.625 3.209 -15.57 1 96.06 434 ALA A C 1
ATOM 3401 O O . ALA A 1 434 ? -32.219 2.867 -16.688 1 96.06 434 ALA A O 1
ATOM 3402 N N . LEU A 1 435 ? -33.344 2.412 -14.852 1 97.62 435 LEU A N 1
ATOM 3403 C CA . LEU A 1 435 ? -33.781 1.092 -15.297 1 97.62 435 LEU A CA 1
ATOM 3404 C C . LEU A 1 435 ? -34.75 1.201 -16.469 1 97.62 435 LEU A C 1
ATOM 3406 O O . LEU A 1 435 ? -34.75 0.343 -17.359 1 97.62 435 LEU A O 1
ATOM 3410 N N . GLY A 1 436 ? -35.531 2.25 -16.359 1 97.38 436 GLY A N 1
ATOM 3411 C CA . GLY A 1 436 ? -36.406 2.504 -17.484 1 97.38 436 GLY A CA 1
ATOM 3412 C C . GLY A 1 436 ? -35.656 2.801 -18.781 1 97.38 436 GLY A C 1
ATOM 3413 O O . GLY A 1 436 ? -36 2.281 -19.844 1 97.38 436 GLY A O 1
ATOM 3414 N N . ARG A 1 437 ? -34.656 3.627 -18.688 1 97.81 437 ARG A N 1
ATOM 3415 C CA . ARG A 1 437 ? -33.844 3.941 -19.844 1 97.81 437 ARG A CA 1
ATOM 3416 C C . ARG A 1 437 ? -33.125 2.691 -20.375 1 97.81 437 ARG A C 1
ATOM 3418 O O . ARG A 1 437 ? -33 2.518 -21.594 1 97.81 437 ARG A O 1
ATOM 3425 N N . LEU A 1 438 ? -32.688 1.877 -19.484 1 98.25 438 LEU A N 1
ATOM 3426 C CA . LEU A 1 438 ? -32.062 0.626 -19.875 1 98.25 438 LEU A CA 1
ATOM 3427 C C . LEU A 1 438 ? -33 -0.267 -20.656 1 98.25 438 LEU A C 1
ATOM 3429 O O . LEU A 1 438 ? -32.688 -0.781 -21.719 1 98.25 438 LEU A O 1
ATOM 3433 N N . SER A 1 439 ? -34.188 -0.472 -20.094 1 97.88 439 SER A N 1
ATOM 3434 C CA . SER A 1 439 ? -35.188 -1.312 -20.719 1 97.88 439 SER A CA 1
ATOM 3435 C C . SER A 1 439 ? -35.531 -0.821 -22.125 1 97.88 439 SER A C 1
ATOM 3437 O O . SER A 1 439 ? -35.594 -1.615 -23.062 1 97.88 439 SER A O 1
ATOM 3439 N N . GLU A 1 440 ? -35.656 0.445 -22.219 1 97.81 440 GLU A N 1
ATOM 3440 C CA . GLU A 1 440 ? -36 1.041 -23.5 1 97.81 440 GLU A CA 1
ATOM 3441 C C . GLU A 1 440 ? -34.875 0.879 -24.516 1 97.81 440 GLU A C 1
ATOM 3443 O O . GLU A 1 440 ? -35.125 0.504 -25.672 1 97.81 440 GLU A O 1
ATOM 3448 N N . ALA A 1 441 ? -33.719 1.195 -24.125 1 98.31 441 ALA A N 1
ATOM 3449 C CA . ALA A 1 441 ? -32.562 1.118 -25.016 1 98.31 441 ALA A CA 1
ATOM 3450 C C . ALA A 1 441 ? -32.312 -0.312 -25.5 1 98.31 441 ALA A C 1
ATOM 3452 O O . ALA A 1 441 ? -31.984 -0.535 -26.672 1 98.31 441 ALA A O 1
ATOM 3453 N N . VAL A 1 442 ? -32.469 -1.243 -24.609 1 98.06 442 VAL A N 1
ATOM 3454 C CA . VAL A 1 442 ? -32.219 -2.643 -24.953 1 98.06 442 VAL A CA 1
ATOM 3455 C C . VAL A 1 442 ? -33.344 -3.146 -25.875 1 98.06 442 VAL A C 1
ATOM 3457 O O . VAL A 1 442 ? -33.094 -3.91 -26.797 1 98.06 442 VAL A O 1
ATOM 3460 N N . ALA A 1 443 ? -34.531 -2.791 -25.547 1 97.31 443 ALA A N 1
ATOM 3461 C CA . ALA A 1 443 ? -35.656 -3.168 -26.422 1 97.31 443 ALA A CA 1
ATOM 3462 C C . ALA A 1 443 ? -35.406 -2.688 -27.844 1 97.31 443 ALA A C 1
ATOM 3464 O O . ALA A 1 443 ? -35.656 -3.42 -28.812 1 97.31 443 ALA A O 1
ATOM 3465 N N . GLU A 1 444 ? -34.969 -1.51 -27.875 1 97.5 444 GLU A N 1
ATOM 3466 C CA . GLU A 1 444 ? -34.688 -0.945 -29.188 1 97.5 444 GLU A CA 1
ATOM 3467 C C . GLU A 1 444 ? -33.531 -1.676 -29.859 1 97.5 444 GLU A C 1
ATOM 3469 O O . GLU A 1 444 ? -33.594 -1.991 -31.047 1 97.5 444 GLU A O 1
ATOM 3474 N N . ALA A 1 445 ? -32.531 -1.94 -29.156 1 97.81 445 ALA A N 1
ATOM 3475 C CA . ALA A 1 445 ? -31.328 -2.553 -29.703 1 97.81 445 ALA A CA 1
ATOM 3476 C C . ALA A 1 445 ? -31.578 -3.996 -30.125 1 97.81 445 ALA A C 1
ATOM 3478 O O . ALA A 1 445 ? -30.953 -4.488 -31.062 1 97.81 445 ALA A O 1
ATOM 3479 N N . THR A 1 446 ? -32.5 -4.645 -29.422 1 97.38 446 THR A N 1
ATOM 3480 C CA . THR A 1 446 ? -32.688 -6.074 -29.672 1 97.38 446 THR A CA 1
ATOM 3481 C C . THR A 1 446 ? -33.906 -6.316 -30.562 1 97.38 446 THR A C 1
ATOM 3483 O O . THR A 1 446 ? -34.312 -7.461 -30.75 1 97.38 446 THR A O 1
ATOM 3486 N N . CYS A 1 447 ? -34.5 -5.398 -31.078 1 94.88 447 CYS A N 1
ATOM 3487 C CA . CYS A 1 447 ? -35.781 -5.512 -31.812 1 94.88 447 CYS A CA 1
ATOM 3488 C C . CYS A 1 447 ? -35.625 -6.5 -32.969 1 94.88 447 CYS A C 1
ATOM 3490 O O . CYS A 1 447 ? -36.562 -7.238 -33.25 1 94.88 447 CYS A O 1
ATOM 3492 N N . ASP A 1 448 ? -34.531 -6.598 -33.562 1 94.25 448 ASP A N 1
ATOM 3493 C CA . ASP A 1 448 ? -34.344 -7.508 -34.688 1 94.25 448 ASP A CA 1
ATOM 3494 C C . ASP A 1 448 ? -33.219 -8.5 -34.406 1 94.25 448 ASP A C 1
ATOM 3496 O O . ASP A 1 448 ? -32.656 -9.086 -35.344 1 94.25 448 ASP A O 1
ATOM 3500 N N . ALA A 1 449 ? -32.844 -8.594 -33.219 1 95.44 449 ALA A N 1
ATOM 3501 C CA . ALA A 1 449 ? -31.734 -9.469 -32.844 1 95.44 449 ALA A CA 1
ATOM 3502 C C . ALA A 1 449 ? -32.219 -10.914 -32.688 1 95.44 449 ALA A C 1
ATOM 3504 O O . ALA A 1 449 ? -33.312 -11.156 -32.188 1 95.44 449 ALA A O 1
ATOM 3505 N N . ARG A 1 450 ? -31.422 -11.789 -33.031 1 91.62 450 ARG A N 1
ATOM 3506 C CA . ARG A 1 450 ? -31.75 -13.211 -32.906 1 91.62 450 ARG A CA 1
ATOM 3507 C C . ARG A 1 450 ? -31.5 -13.695 -31.484 1 91.62 450 ARG A C 1
ATOM 3509 O O . ARG A 1 450 ? -30.562 -13.234 -30.812 1 91.62 450 ARG A O 1
ATOM 3516 N N . PRO A 1 451 ? -32.312 -14.672 -31.078 1 94.12 451 PRO A N 1
ATOM 3517 C CA . PRO A 1 451 ? -32.062 -15.242 -29.75 1 94.12 451 PRO A CA 1
ATOM 3518 C C . PRO A 1 451 ? -30.75 -16.031 -29.703 1 94.12 451 PRO A C 1
ATOM 3520 O O . PRO A 1 451 ? -30.359 -16.641 -30.688 1 94.12 451 PRO A O 1
ATOM 3523 N N . LEU A 1 452 ? -30.188 -16.047 -28.547 1 94.5 452 LEU A N 1
ATOM 3524 C CA . LEU A 1 452 ? -28.938 -16.766 -28.328 1 94.5 452 LEU A CA 1
ATOM 3525 C C . LEU A 1 452 ? -29.203 -18.188 -27.844 1 94.5 452 LEU A C 1
ATOM 3527 O O . LEU A 1 452 ? -30.328 -18.5 -27.422 1 94.5 452 LEU A O 1
ATOM 3531 N N . GLU A 1 453 ? -28.156 -18.953 -27.938 1 89.31 453 GLU A N 1
ATOM 3532 C CA . GLU A 1 453 ? -28.234 -20.297 -27.375 1 89.31 453 GLU A CA 1
ATOM 3533 C C . GLU A 1 453 ? -28.469 -20.25 -25.859 1 89.31 453 GLU A C 1
ATOM 3535 O O . GLU A 1 453 ? -28.375 -19.188 -25.25 1 89.31 453 GLU A O 1
ATOM 3540 N N . GLY A 1 454 ? -28.859 -21.453 -25.297 1 90.44 454 GLY A N 1
ATOM 3541 C CA . GLY A 1 454 ? -29.062 -21.516 -23.859 1 90.44 454 GLY A CA 1
ATOM 3542 C C . GLY A 1 454 ? -27.844 -21.078 -23.078 1 90.44 454 GLY A C 1
ATOM 3543 O O . GLY A 1 454 ? -26.703 -21.359 -23.453 1 90.44 454 GLY A O 1
ATOM 3544 N N . PHE A 1 455 ? -28.078 -20.438 -22 1 91.38 455 PHE A N 1
ATOM 3545 C CA . PHE A 1 455 ? -27 -19.812 -21.234 1 91.38 455 PHE A CA 1
ATOM 3546 C C . PHE A 1 455 ? -26.016 -20.859 -20.75 1 91.38 455 PHE A C 1
ATOM 3548 O O . PHE A 1 455 ? -24.812 -20.609 -20.703 1 91.38 455 PHE A O 1
ATOM 3555 N N . PHE A 1 456 ? -26.516 -22 -20.328 1 93.19 456 PHE A N 1
ATOM 3556 C CA . PHE A 1 456 ? -25.625 -23.016 -19.797 1 93.19 456 PHE A CA 1
ATOM 3557 C C . PHE A 1 456 ? -24.703 -23.562 -20.875 1 93.19 456 PHE A C 1
ATOM 3559 O O . PHE A 1 456 ? -23.547 -23.891 -20.609 1 93.19 456 PHE A O 1
ATOM 3566 N N . ILE A 1 457 ? -25.25 -23.672 -22.031 1 94.25 457 ILE A N 1
ATOM 3567 C CA . ILE A 1 457 ? -24.422 -24.109 -23.156 1 94.25 457 ILE A CA 1
ATOM 3568 C C . ILE A 1 457 ? -23.344 -23.062 -23.453 1 94.25 457 ILE A C 1
ATOM 3570 O O . ILE A 1 457 ? -22.188 -23.406 -23.688 1 94.25 457 ILE A O 1
ATOM 3574 N N . GLN A 1 458 ? -23.766 -21.812 -23.344 1 94.56 458 GLN A N 1
ATOM 3575 C CA . GLN A 1 458 ? -22.812 -20.719 -23.516 1 94.56 458 GLN A CA 1
ATOM 3576 C C . GLN A 1 458 ? -21.719 -20.766 -22.453 1 94.56 458 GLN A C 1
ATOM 3578 O O . GLN A 1 458 ? -20.547 -20.516 -22.734 1 94.56 458 GLN A O 1
ATOM 3583 N N . LYS A 1 459 ? -22.125 -21.078 -21.281 1 94.56 459 LYS A N 1
ATOM 3584 C CA . LYS A 1 459 ? -21.203 -21.141 -20.141 1 94.56 459 LYS A CA 1
ATOM 3585 C C . LYS A 1 459 ? -20.188 -22.266 -20.344 1 94.56 459 LYS A C 1
ATOM 3587 O O . LYS A 1 459 ? -18.984 -22.062 -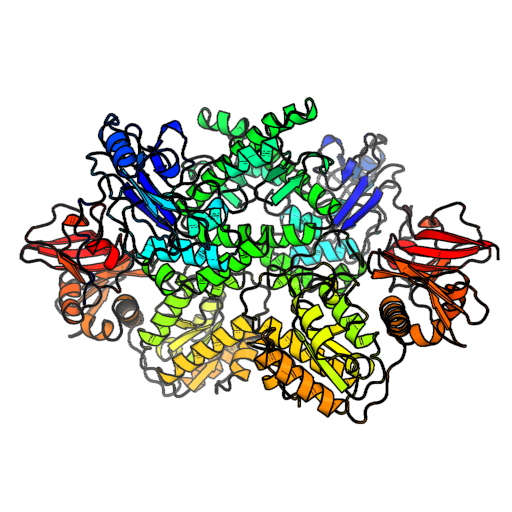20.094 1 94.56 459 LYS A O 1
ATOM 3592 N N . PHE A 1 460 ? -20.641 -23.406 -20.781 1 96.25 460 PHE A N 1
ATOM 3593 C CA . PHE A 1 460 ? -19.734 -24.516 -21.031 1 96.25 460 PHE A CA 1
ATOM 3594 C C . PHE A 1 460 ? -18.766 -24.172 -22.156 1 96.25 460 PHE A C 1
ATOM 3596 O O . PHE A 1 460 ? -17.562 -24.469 -22.062 1 96.25 460 PHE A O 1
ATOM 3603 N N . ARG A 1 461 ? -19.297 -23.609 -23.188 1 95.81 461 ARG A N 1
ATOM 3604 C CA . ARG A 1 461 ? -18.438 -23.203 -24.297 1 95.81 461 ARG A CA 1
ATOM 3605 C C . ARG A 1 461 ? -17.375 -22.219 -23.828 1 95.81 461 ARG A C 1
ATOM 3607 O O . ARG A 1 461 ? -16.203 -22.375 -24.156 1 95.81 461 ARG A O 1
ATOM 3614 N N . ALA A 1 462 ? -17.812 -21.25 -23.094 1 96.5 462 ALA A N 1
ATOM 3615 C CA . ALA A 1 462 ? -16.906 -20.203 -22.594 1 96.5 462 ALA A CA 1
ATOM 3616 C C . ALA A 1 462 ? -15.844 -20.781 -21.672 1 96.5 462 ALA A C 1
ATOM 3618 O O . ALA A 1 462 ? -14.656 -20.453 -21.812 1 96.5 462 ALA A O 1
ATOM 3619 N N . LEU A 1 463 ? -16.25 -21.641 -20.797 1 96.31 463 LEU A N 1
ATOM 3620 C CA . LEU A 1 463 ? -15.336 -22.234 -19.828 1 96.31 463 LEU A CA 1
ATOM 3621 C C . LEU A 1 463 ? -14.328 -23.141 -20.531 1 96.31 463 LEU A C 1
ATOM 3623 O O . LEU A 1 463 ? -13.156 -23.188 -20.125 1 96.31 463 LEU A O 1
ATOM 3627 N N . ALA A 1 464 ? -14.844 -23.891 -21.5 1 97.25 464 ALA A N 1
ATOM 3628 C CA . ALA A 1 464 ? -13.945 -24.75 -22.266 1 97.25 464 ALA A CA 1
ATOM 3629 C C . ALA A 1 464 ? -12.883 -23.938 -22.984 1 97.25 464 ALA A C 1
ATOM 3631 O O . ALA A 1 464 ? -11.695 -24.234 -22.922 1 97.25 464 ALA A O 1
ATOM 3632 N N . ASP A 1 465 ? -13.32 -22.906 -23.641 1 97.38 465 ASP A N 1
ATOM 3633 C CA . ASP A 1 465 ? -12.375 -22.016 -24.328 1 97.38 465 ASP A CA 1
ATOM 3634 C C . ASP A 1 465 ? -11.414 -21.375 -23.344 1 97.38 465 ASP A C 1
ATOM 3636 O O . ASP A 1 465 ? -10.203 -21.344 -23.578 1 97.38 465 ASP A O 1
ATOM 3640 N N . TYR A 1 466 ? -11.969 -20.891 -22.281 1 96.88 466 TYR A N 1
ATOM 3641 C CA . TYR A 1 466 ? -11.18 -20.203 -21.266 1 96.88 466 TYR A CA 1
ATOM 3642 C C . TYR A 1 466 ? -10.125 -21.125 -20.672 1 96.88 466 TYR A C 1
ATOM 3644 O O . TYR A 1 466 ? -8.984 -20.719 -20.453 1 96.88 466 TYR A O 1
ATOM 3652 N N . SER A 1 467 ? -10.453 -22.375 -20.469 1 96.62 467 SER A N 1
ATOM 3653 C CA . SER A 1 467 ? -9.602 -23.297 -19.734 1 96.62 467 SER A CA 1
ATOM 3654 C C . SER A 1 467 ? -8.609 -24 -20.672 1 96.62 467 SER A C 1
ATOM 3656 O O . SER A 1 467 ? -7.457 -24.219 -20.312 1 96.62 467 SER A O 1
ATOM 3658 N N . PHE A 1 468 ? -9.086 -24.312 -21.953 1 97.25 468 PHE A N 1
ATOM 3659 C CA . PHE A 1 468 ? -8.273 -25.188 -22.797 1 97.25 468 PHE A CA 1
ATOM 3660 C C . PHE A 1 468 ? -7.832 -24.469 -24.062 1 97.25 468 PHE A C 1
ATOM 3662 O O . PHE A 1 468 ? -7.082 -25.016 -24.859 1 97.25 468 PHE A O 1
ATOM 3669 N N . GLY A 1 469 ? -8.273 -23.266 -24.234 1 96.38 469 GLY A N 1
ATOM 3670 C CA . GLY A 1 469 ? -7.867 -22.484 -25.391 1 96.38 469 GLY A CA 1
ATOM 3671 C C . GLY A 1 469 ? -8.984 -22.266 -26.391 1 96.38 469 GLY A C 1
ATOM 3672 O O . GLY A 1 469 ? -10.016 -22.938 -26.328 1 96.38 469 GLY A O 1
ATOM 3673 N N . LEU A 1 470 ? -8.711 -21.375 -27.281 1 95.94 470 LEU A N 1
ATOM 3674 C CA . LEU A 1 470 ? -9.695 -21 -28.297 1 95.94 470 LEU A CA 1
ATOM 3675 C C . LEU A 1 470 ? -10.117 -22.219 -29.125 1 95.94 470 LEU A C 1
ATOM 3677 O O . LEU A 1 470 ? -9.266 -22.953 -29.625 1 95.94 470 LEU A O 1
ATOM 3681 N N . GLY A 1 471 ? -11.406 -22.469 -29.234 1 96.06 471 GLY A N 1
ATOM 3682 C CA . GLY A 1 471 ? -11.914 -23.562 -30.047 1 96.06 471 GLY A CA 1
ATOM 3683 C C . GLY A 1 471 ? -12.242 -24.797 -29.234 1 96.06 471 GLY A C 1
ATOM 3684 O O . GLY A 1 471 ? -12.93 -25.703 -29.734 1 96.06 471 GLY A O 1
ATOM 3685 N N . ALA A 1 472 ? -11.789 -24.859 -28.047 1 97.81 472 ALA A N 1
ATOM 3686 C CA . ALA A 1 472 ? -12.078 -26.016 -27.188 1 97.81 472 ALA A CA 1
ATOM 3687 C C . ALA A 1 472 ? -13.586 -26.188 -26.984 1 97.81 472 ALA A C 1
ATOM 3689 O O . ALA A 1 472 ? -14.086 -27.312 -26.906 1 97.81 472 ALA A O 1
ATOM 3690 N N . GLY A 1 473 ? -14.266 -25.031 -26.844 1 96.75 473 GLY A N 1
ATOM 3691 C CA . GLY A 1 473 ? -15.711 -25.094 -26.703 1 96.75 473 GLY A CA 1
ATOM 3692 C C . GLY A 1 473 ? -16.391 -25.75 -27.891 1 96.75 473 GLY A C 1
ATOM 3693 O O . GLY A 1 473 ? -17.297 -26.578 -27.703 1 96.75 473 GLY A O 1
ATOM 3694 N N . ARG A 1 474 ? -15.945 -25.391 -29.031 1 95.56 474 ARG A N 1
ATOM 3695 C CA . ARG A 1 474 ? -16.484 -25.984 -30.25 1 95.56 474 ARG A CA 1
ATOM 3696 C C . ARG A 1 474 ? -16.25 -27.5 -30.281 1 95.56 474 ARG A C 1
ATOM 3698 O O . ARG A 1 474 ? -17.141 -28.266 -30.609 1 95.56 474 ARG A O 1
ATOM 3705 N N . ASP A 1 475 ? -15.086 -27.922 -29.891 1 97.12 475 ASP A N 1
ATOM 3706 C CA . ASP A 1 475 ? -14.719 -29.328 -29.922 1 97.12 475 ASP A CA 1
ATOM 3707 C C . ASP A 1 475 ? -15.484 -30.125 -28.859 1 97.12 475 ASP A C 1
ATOM 3709 O O . ASP A 1 475 ? -15.969 -31.219 -29.125 1 97.12 475 ASP A O 1
ATOM 3713 N N . LEU A 1 476 ? -15.562 -29.562 -27.734 1 97.06 476 LEU A N 1
ATOM 3714 C CA . LEU A 1 476 ? -16.234 -30.234 -26.609 1 97.06 476 LEU A CA 1
ATOM 3715 C C . LEU A 1 476 ? -17.719 -30.406 -26.906 1 97.06 476 LEU A C 1
ATOM 3717 O O . LEU A 1 476 ? -18.312 -31.422 -26.531 1 97.06 476 LEU A O 1
ATOM 3721 N N . LEU A 1 477 ? -18.328 -29.422 -27.594 1 95.94 477 LEU A N 1
ATOM 3722 C CA . LEU A 1 477 ? -19.766 -29.406 -27.781 1 95.94 477 LEU A CA 1
ATOM 3723 C C . LEU A 1 477 ? -20.125 -29.938 -29.172 1 95.94 477 LEU A C 1
ATOM 3725 O O . LEU A 1 477 ? -21.266 -29.797 -29.625 1 95.94 477 LEU A O 1
ATOM 3729 N N . ALA A 1 478 ? -19.156 -30.5 -29.812 1 94.75 478 ALA A N 1
ATOM 3730 C CA . ALA A 1 478 ? -19.391 -31.016 -31.156 1 94.75 478 ALA A CA 1
ATOM 3731 C C . ALA A 1 478 ? -20.469 -32.094 -31.141 1 94.75 478 ALA A C 1
ATOM 3733 O O . ALA A 1 478 ? -20.5 -32.938 -30.234 1 94.75 478 ALA A O 1
ATOM 3734 N N . GLY A 1 479 ? -21.375 -32.219 -32.219 1 91.88 479 GLY A N 1
ATOM 3735 C CA . GLY A 1 479 ? -22.344 -33.281 -32.406 1 91.88 479 GLY A CA 1
ATOM 3736 C C . GLY A 1 479 ? -23.578 -33.125 -31.547 1 91.88 479 GLY A C 1
ATOM 3737 O O . GLY A 1 479 ? -24.312 -34.094 -31.312 1 91.88 479 GLY A O 1
ATOM 3738 N N . GLY A 1 480 ? -23.938 -31.984 -31 1 89.12 480 GLY A N 1
ATOM 3739 C CA . GLY A 1 480 ? -25.094 -31.781 -30.141 1 89.12 480 GLY A CA 1
ATOM 3740 C C . GLY A 1 480 ? -24.859 -32.188 -28.703 1 89.12 480 GLY A C 1
ATOM 3741 O O . GLY A 1 480 ? -24.156 -33.156 -28.438 1 89.12 480 GLY A O 1
ATOM 3742 N N . VAL A 1 481 ? -25.328 -31.469 -27.828 1 95.44 481 VAL A N 1
ATOM 3743 C CA . VAL A 1 481 ? -25.078 -31.719 -26.422 1 95.44 481 VAL A CA 1
ATOM 3744 C C . VAL A 1 481 ? -26.344 -31.453 -25.609 1 95.44 481 VAL A C 1
ATOM 3746 O O . VAL A 1 481 ? -27.312 -30.875 -26.125 1 95.44 481 VAL A O 1
ATOM 3749 N N . ARG A 1 482 ? -26.359 -32.031 -24.469 1 94.75 482 ARG A N 1
ATOM 3750 C CA . ARG A 1 482 ? -27.422 -31.812 -23.484 1 94.75 482 ARG A CA 1
ATOM 3751 C C . ARG A 1 482 ? -26.859 -31.312 -22.172 1 94.75 482 ARG A C 1
ATOM 3753 O O . ARG A 1 482 ? -25.781 -31.734 -21.75 1 94.75 482 ARG A O 1
ATOM 3760 N N . VAL A 1 483 ? -27.625 -30.375 -21.594 1 95.12 483 VAL A N 1
ATOM 3761 C CA . VAL A 1 483 ? -27.188 -29.828 -20.312 1 95.12 483 VAL A CA 1
ATOM 3762 C C . VAL A 1 483 ? -28.234 -30.141 -19.234 1 95.12 483 VAL A C 1
ATOM 3764 O O . VAL A 1 483 ? -29.422 -29.922 -19.438 1 95.12 483 VAL A O 1
ATOM 3767 N N . ARG A 1 484 ? -27.859 -30.719 -18.141 1 92.25 484 ARG A N 1
ATOM 3768 C CA . ARG A 1 484 ? -28.688 -30.953 -16.953 1 92.25 484 ARG A CA 1
ATOM 3769 C C . ARG A 1 484 ? -27.984 -30.422 -15.695 1 92.25 484 ARG A C 1
ATOM 3771 O O . ARG A 1 484 ? -27.109 -31.094 -15.156 1 92.25 484 ARG A O 1
ATOM 3778 N N . GLY A 1 485 ? -28.516 -29.328 -15.211 1 85.81 485 GLY A N 1
ATOM 3779 C CA . GLY A 1 485 ? -27.828 -28.719 -14.078 1 85.81 485 GLY A CA 1
ATOM 3780 C C . GLY A 1 485 ? -26.406 -28.297 -14.398 1 85.81 485 GLY A C 1
ATOM 3781 O O . GLY A 1 485 ? -26.188 -27.484 -15.297 1 85.81 485 GLY A O 1
ATOM 3782 N N . ARG A 1 486 ? -25.484 -28.969 -13.68 1 90.88 486 ARG A N 1
ATOM 3783 C CA . ARG A 1 486 ? -24.078 -28.625 -13.844 1 90.88 486 ARG A CA 1
ATOM 3784 C C . ARG A 1 486 ? -23.375 -29.625 -14.734 1 90.88 486 ARG A C 1
ATOM 3786 O O . ARG A 1 486 ? -22.141 -29.609 -14.836 1 90.88 486 ARG A O 1
ATOM 3793 N N . GLU A 1 487 ? -24.141 -30.422 -15.469 1 95.56 487 GLU A N 1
ATOM 3794 C CA . GLU A 1 487 ? -23.547 -31.516 -16.219 1 95.56 487 GLU A CA 1
ATOM 3795 C C . GLU A 1 487 ? -23.812 -31.375 -17.719 1 95.56 487 GLU A C 1
ATOM 3797 O O . GLU A 1 487 ? -24.922 -31.016 -18.125 1 95.56 487 GLU A O 1
ATOM 3802 N N . LEU A 1 488 ? -22.812 -31.578 -18.422 1 97.19 488 LEU A N 1
ATOM 3803 C CA . LEU A 1 488 ? -22.875 -31.594 -19.875 1 97.19 488 LEU A CA 1
ATOM 3804 C C . LEU A 1 488 ? -22.734 -33 -20.422 1 97.19 488 LEU A C 1
ATOM 3806 O O . LEU A 1 488 ? -21.812 -33.75 -20.031 1 97.19 488 LEU A O 1
ATOM 3810 N N . SER A 1 489 ? -23.594 -33.406 -21.281 1 97.56 489 SER A N 1
ATOM 3811 C CA . SER A 1 489 ? -23.547 -34.75 -21.891 1 97.56 489 SER A CA 1
ATOM 3812 C C . SER A 1 489 ? -23.719 -34.688 -23.406 1 97.56 489 SER A C 1
ATOM 3814 O O . SER A 1 489 ? -24.234 -33.688 -23.922 1 97.56 489 SER A O 1
ATOM 3816 N N . SER A 1 490 ? -23.203 -35.719 -24 1 96.06 490 SER A N 1
ATOM 3817 C CA . SER A 1 490 ? -23.375 -35.812 -25.438 1 96.06 490 SER A CA 1
ATOM 3818 C C . SER A 1 490 ? -24.828 -36.156 -25.797 1 96.06 490 SER A C 1
ATOM 3820 O O . SER A 1 490 ? -25.641 -36.438 -24.906 1 96.06 490 SER A O 1
ATOM 3822 N N . ALA A 1 491 ? -25.031 -36.094 -27.125 1 93.94 491 ALA A N 1
ATOM 3823 C CA . ALA A 1 491 ? -26.359 -36.438 -27.609 1 93.94 491 ALA A CA 1
ATOM 3824 C C . ALA A 1 491 ? -26.75 -37.844 -27.188 1 93.94 491 ALA A C 1
ATOM 3826 O O . ALA A 1 491 ? -27.922 -38.125 -26.906 1 93.94 491 ALA A O 1
ATOM 3827 N N . ASP A 1 492 ? -25.812 -38.75 -27.062 1 93.69 492 ASP A N 1
ATOM 3828 C CA . ASP A 1 492 ? -26.031 -40.156 -26.672 1 93.69 492 ASP A CA 1
ATOM 3829 C C . ASP A 1 492 ? -25.938 -40.312 -25.156 1 93.69 492 ASP A C 1
ATOM 3831 O O . ASP A 1 492 ? -25.672 -41.406 -24.656 1 93.69 492 ASP A O 1
ATOM 3835 N N . ARG A 1 493 ? -25.938 -39.25 -24.406 1 94.25 493 ARG A N 1
ATOM 3836 C CA . ARG A 1 493 ? -26.031 -39.188 -22.953 1 94.25 493 ARG A CA 1
ATOM 3837 C C . ARG A 1 493 ? -24.734 -39.656 -22.297 1 94.25 493 ARG A C 1
ATOM 3839 O O . ARG A 1 493 ? -24.75 -40.188 -21.203 1 94.25 493 ARG A O 1
ATOM 3846 N N . LYS A 1 494 ? -23.672 -39.5 -22.969 1 95.75 494 LYS A N 1
ATOM 3847 C CA . LYS A 1 494 ? -22.375 -39.719 -22.344 1 95.75 494 LYS A CA 1
ATOM 3848 C C . LYS A 1 494 ? -21.859 -38.438 -21.672 1 95.75 494 LYS A C 1
ATOM 3850 O O . LYS A 1 494 ? -21.875 -37.375 -22.266 1 95.75 494 LYS A O 1
ATOM 3855 N N . PRO A 1 495 ? -21.453 -38.656 -20.438 1 96.75 495 PRO A N 1
ATOM 3856 C CA . PRO A 1 495 ? -20.969 -37.469 -19.766 1 96.75 495 PRO A CA 1
ATOM 3857 C C . PRO A 1 495 ? -19.75 -36.844 -20.453 1 96.75 495 PRO A C 1
ATOM 3859 O O . PRO A 1 495 ? -18.844 -37.562 -20.891 1 96.75 495 PRO A O 1
ATOM 3862 N N . LEU A 1 496 ? -19.703 -35.531 -20.562 1 97.81 496 LEU A N 1
ATOM 3863 C CA . LEU A 1 496 ? -18.594 -34.844 -21.203 1 97.81 496 LEU A CA 1
ATOM 3864 C C . LEU A 1 496 ? -17.844 -33.969 -20.188 1 97.81 496 LEU A C 1
ATOM 3866 O O . LEU A 1 496 ? -16.609 -34 -20.156 1 97.81 496 LEU A O 1
ATOM 3870 N N . ALA A 1 497 ? -18.547 -33.188 -19.422 1 97.81 497 ALA A N 1
ATOM 3871 C CA . ALA A 1 497 ? -17.922 -32.281 -18.484 1 97.81 497 ALA A CA 1
ATOM 3872 C C . ALA A 1 497 ? -18.922 -31.797 -17.422 1 97.81 497 ALA A C 1
ATOM 3874 O O . ALA A 1 497 ? -20.125 -32.031 -17.547 1 97.81 497 ALA A O 1
ATOM 3875 N N . SER A 1 498 ? -18.469 -31.219 -16.406 1 96.25 498 SER A N 1
ATOM 3876 C CA . SER A 1 498 ? -19.281 -30.578 -15.375 1 96.25 498 SER A CA 1
ATOM 3877 C C . SER A 1 498 ? -18.609 -29.297 -14.875 1 96.25 498 SER A C 1
ATOM 3879 O O . SER A 1 498 ? -17.406 -29.109 -15.039 1 96.25 498 SER A O 1
ATOM 3881 N N . PHE A 1 499 ? -19.422 -28.375 -14.32 1 91.25 499 PHE A N 1
ATOM 3882 C CA . PHE A 1 499 ? -18.844 -27.203 -13.656 1 91.25 499 PHE A CA 1
ATOM 3883 C C . PHE A 1 499 ? -18.625 -27.484 -12.172 1 91.25 499 PHE A C 1
ATOM 3885 O O . PHE A 1 499 ? -19.438 -28.125 -11.523 1 91.25 499 PHE A O 1
ATOM 3892 N N . THR A 1 500 ? -17.5 -27.047 -11.703 1 88.25 500 THR A N 1
ATOM 3893 C CA . THR A 1 500 ? -17.203 -27.172 -10.273 1 88.25 500 THR A CA 1
ATOM 3894 C C . THR A 1 500 ? -17.734 -25.969 -9.508 1 88.25 500 THR A C 1
ATOM 3896 O O . THR A 1 500 ? -18.047 -24.922 -10.102 1 88.25 500 THR A O 1
ATOM 3899 N N . PRO A 1 501 ? -17.891 -26.078 -8.234 1 79.31 501 PRO A N 1
ATOM 3900 C CA . PRO A 1 501 ? -18.344 -24.938 -7.426 1 79.31 501 PRO A CA 1
ATOM 3901 C C . PRO A 1 501 ? -17.375 -23.766 -7.461 1 79.31 501 PRO A C 1
ATOM 3903 O O . PRO A 1 501 ? -17.75 -22.625 -7.133 1 79.31 501 PRO A O 1
ATOM 3906 N N . HIS A 1 502 ? -16.234 -24 -7.938 1 80.12 502 HIS A N 1
ATOM 3907 C CA . HIS A 1 502 ? -15.227 -22.938 -7.957 1 80.12 502 HIS A CA 1
ATOM 3908 C C . HIS A 1 502 ? -15.133 -22.297 -9.336 1 80.12 502 HIS A C 1
ATOM 3910 O O . HIS A 1 502 ? -14.227 -21.484 -9.586 1 80.12 502 HIS A O 1
ATOM 3916 N N . GLY A 1 503 ? -16.047 -22.672 -10.164 1 85 503 GLY A N 1
ATOM 3917 C CA . GLY A 1 503 ? -16.125 -22.016 -11.461 1 85 503 GLY A CA 1
ATOM 3918 C C . GLY A 1 503 ? -15.164 -22.594 -12.477 1 85 503 GLY A C 1
ATOM 3919 O O . GLY A 1 503 ? -14.711 -21.891 -13.375 1 85 503 GLY A O 1
ATOM 3920 N N . THR A 1 504 ? -14.719 -23.828 -12.25 1 91.56 504 THR A N 1
ATOM 3921 C CA . THR A 1 504 ? -13.852 -24.5 -13.211 1 91.56 504 THR A CA 1
ATOM 3922 C C . THR A 1 504 ? -14.594 -25.641 -13.906 1 91.56 504 THR A C 1
ATOM 3924 O O . THR A 1 504 ? -15.703 -26 -13.508 1 91.56 504 THR A O 1
ATOM 3927 N N . ILE A 1 505 ? -14 -26.078 -14.961 1 95.25 505 ILE A N 1
ATOM 3928 C CA . ILE A 1 505 ? -14.594 -27.172 -15.742 1 95.25 505 ILE A CA 1
ATOM 3929 C C . ILE A 1 505 ? -13.891 -28.484 -15.414 1 95.25 505 ILE A C 1
ATOM 3931 O O . ILE A 1 505 ? -12.672 -28.516 -15.25 1 95.25 505 ILE A O 1
ATOM 3935 N N . ALA A 1 506 ? -14.609 -29.516 -15.117 1 96.62 506 ALA A N 1
ATOM 3936 C CA . ALA A 1 506 ? -14.117 -30.875 -14.914 1 96.62 506 ALA A CA 1
ATOM 3937 C C . ALA A 1 506 ? -14.5 -31.781 -16.078 1 96.62 506 ALA A C 1
ATOM 3939 O O . ALA A 1 506 ? -15.688 -31.938 -16.375 1 96.62 506 ALA A O 1
ATOM 3940 N N . LEU A 1 507 ? -13.547 -32.438 -16.641 1 97.62 507 LEU A N 1
ATOM 3941 C CA . LEU A 1 507 ? -13.797 -33.25 -17.812 1 97.62 507 LEU A CA 1
ATOM 3942 C C . LEU A 1 507 ? -14.086 -34.688 -17.422 1 97.62 507 LEU A C 1
ATOM 3944 O O . LEU A 1 507 ? -13.57 -35.188 -16.406 1 97.62 507 LEU A O 1
ATOM 3948 N N . SER A 1 508 ? -14.906 -35.344 -18.219 1 96.94 508 SER A N 1
ATOM 3949 C CA . SER A 1 508 ? -14.984 -36.812 -18.25 1 96.94 508 SER A CA 1
ATOM 3950 C C . SER A 1 508 ? -13.992 -37.375 -19.25 1 96.94 508 SER A C 1
ATOM 3952 O O . SER A 1 508 ? -13.398 -36.656 -20.047 1 96.94 508 SER A O 1
ATOM 3954 N N . PRO A 1 509 ? -13.75 -38.688 -19.125 1 96.62 509 PRO A N 1
ATOM 3955 C CA . PRO A 1 509 ? -12.875 -39.281 -20.125 1 96.62 509 PRO A CA 1
ATOM 3956 C C . PRO A 1 509 ? -13.344 -39.031 -21.562 1 96.62 509 PRO A C 1
ATOM 3958 O O . PRO A 1 509 ? -12.531 -38.75 -22.438 1 96.62 509 PRO A O 1
ATOM 3961 N N . GLU A 1 510 ? -14.664 -39.062 -21.734 1 96.25 510 GLU A N 1
ATOM 3962 C CA . GLU A 1 510 ? -15.203 -38.812 -23.078 1 96.25 510 GLU A CA 1
ATOM 3963 C C . GLU A 1 510 ? -14.953 -37.375 -23.5 1 96.25 510 GLU A C 1
ATOM 3965 O O . GLU A 1 510 ? -14.586 -37.094 -24.641 1 96.25 510 GLU A O 1
ATOM 3970 N N . GLY A 1 511 ? -15.25 -36.469 -22.594 1 97.31 511 GLY A N 1
ATOM 3971 C CA . GLY A 1 511 ? -14.945 -35.062 -22.891 1 97.31 511 GLY A CA 1
ATOM 3972 C C . GLY A 1 511 ? -13.477 -34.812 -23.172 1 97.31 511 GLY A C 1
ATOM 3973 O O . GLY A 1 511 ? -13.133 -34.031 -24.047 1 97.31 511 GLY A O 1
ATOM 3974 N N . ALA A 1 512 ? -12.641 -35.531 -22.422 1 98.06 512 ALA A N 1
ATOM 3975 C CA . ALA A 1 512 ? -11.203 -35.406 -22.609 1 98.06 512 ALA A CA 1
ATOM 3976 C C . ALA A 1 512 ? -10.773 -35.875 -23.984 1 98.06 512 ALA A C 1
ATOM 3978 O O . ALA A 1 512 ? -9.883 -35.312 -24.609 1 98.06 512 ALA A O 1
ATOM 3979 N N . ARG A 1 513 ? -11.328 -36.906 -24.453 1 96.75 513 ARG A N 1
ATOM 3980 C CA . ARG A 1 513 ? -10.992 -37.469 -25.766 1 96.75 513 ARG A CA 1
ATOM 3981 C C . ARG A 1 513 ? -11.312 -36.469 -26.859 1 96.75 513 ARG A C 1
ATOM 3983 O O . ARG A 1 513 ? -10.609 -36.375 -27.875 1 96.75 513 ARG A O 1
ATOM 3990 N N . ARG A 1 514 ? -12.352 -35.656 -26.641 1 97 514 ARG A N 1
ATOM 3991 C CA . ARG A 1 514 ? -12.75 -34.688 -27.625 1 97 514 ARG A CA 1
ATOM 3992 C C . ARG A 1 514 ? -11.727 -33.531 -27.703 1 97 514 ARG A C 1
ATOM 3994 O O . ARG A 1 514 ? -11.609 -32.875 -28.734 1 97 514 ARG A O 1
ATOM 4001 N N . LEU A 1 515 ? -11.031 -33.344 -26.594 1 97.56 515 LEU A N 1
ATOM 4002 C CA . LEU A 1 515 ? -10.133 -32.188 -26.531 1 97.56 515 LEU A CA 1
ATOM 4003 C C . LEU A 1 515 ? -8.68 -32.625 -26.688 1 97.56 515 LEU A C 1
ATOM 4005 O O . LEU A 1 515 ? -7.785 -31.797 -26.828 1 97.56 515 LEU A O 1
ATOM 4009 N N . LEU A 1 516 ? -8.391 -33.906 -26.688 1 97.12 516 LEU A N 1
ATOM 4010 C CA . LEU A 1 516 ? -7.035 -34.469 -26.641 1 97.12 516 LEU A CA 1
ATOM 4011 C C . LEU A 1 516 ? -6.215 -33.969 -27.828 1 97.12 516 LEU A C 1
ATOM 4013 O O . LEU A 1 516 ? -5.039 -33.625 -27.672 1 97.12 516 LEU A O 1
ATOM 4017 N N . SER A 1 517 ? -6.809 -33.875 -28.984 1 94.62 517 SER A N 1
ATOM 4018 C CA . SER A 1 517 ? -6.09 -33.531 -30.203 1 94.62 517 SER A CA 1
ATOM 4019 C C . SER A 1 517 ? -5.629 -32.062 -30.188 1 94.62 517 SER A C 1
ATOM 4021 O O . SER A 1 517 ? -4.727 -31.703 -30.938 1 94.62 517 SER A O 1
ATOM 4023 N N . ARG A 1 518 ? -6.246 -31.281 -29.406 1 94.06 518 ARG A N 1
ATOM 4024 C CA . ARG A 1 518 ? -5.891 -29.875 -29.328 1 94.06 518 ARG A CA 1
ATOM 4025 C C . ARG A 1 518 ? -4.555 -29.672 -28.625 1 94.06 518 ARG A C 1
ATOM 4027 O O . ARG A 1 518 ? -3.822 -28.734 -28.922 1 94.06 518 ARG A O 1
ATOM 4034 N N . GLY A 1 519 ? -4.301 -30.547 -27.641 1 93.94 519 GLY A N 1
ATOM 4035 C CA . GLY A 1 519 ? -3.096 -30.391 -26.844 1 93.94 519 GLY A CA 1
ATOM 4036 C C . GLY A 1 519 ? -3.154 -29.219 -25.875 1 93.94 519 GLY A C 1
ATOM 4037 O O . GLY A 1 519 ? -4.238 -28.719 -25.562 1 93.94 519 GLY A O 1
ATOM 4038 N N . GLY A 1 520 ? -1.993 -28.859 -25.281 1 95.25 520 GLY A N 1
ATOM 4039 C CA . GLY A 1 520 ? -1.848 -27.719 -24.406 1 95.25 520 GLY A CA 1
ATOM 4040 C C . GLY A 1 520 ? -1.975 -28.047 -22.938 1 95.25 520 GLY A C 1
ATOM 4041 O O . GLY A 1 520 ? -1.406 -27.375 -22.078 1 95.25 520 GLY A O 1
ATOM 4042 N N . TYR A 1 521 ? -2.842 -29.016 -22.656 1 98.06 521 TYR A N 1
ATOM 4043 C CA . TYR A 1 521 ? -3.064 -29.406 -21.266 1 98.06 521 TYR A CA 1
ATOM 4044 C C . TYR A 1 521 ? -3.041 -30.922 -21.109 1 98.06 521 TYR A C 1
ATOM 4046 O O . TYR A 1 521 ? -3.91 -31.5 -20.453 1 98.06 521 TYR A O 1
ATOM 4054 N N . VAL A 1 522 ? -2.027 -31.469 -21.703 1 98.5 522 VAL A N 1
ATOM 4055 C CA . VAL A 1 522 ? -1.851 -32.938 -21.703 1 98.5 522 VAL A CA 1
ATOM 4056 C C . VAL A 1 522 ? -0.606 -33.281 -20.906 1 98.5 522 VAL A C 1
ATOM 4058 O O . VAL A 1 522 ? 0.426 -32.625 -21 1 98.5 522 VAL A O 1
ATOM 4061 N N . VAL A 1 523 ? -0.73 -34.281 -20.062 1 98.44 523 VAL A N 1
ATOM 4062 C CA . VAL A 1 523 ? 0.362 -34.875 -19.312 1 98.44 523 VAL A CA 1
ATOM 4063 C C . VAL A 1 523 ? 0.582 -36.312 -19.766 1 98.44 523 VAL A C 1
ATOM 4065 O O . VAL A 1 523 ? -0.318 -37.156 -19.656 1 98.44 523 VAL A O 1
ATOM 4068 N N . GLU A 1 524 ? 1.702 -36.594 -20.281 1 98.25 524 GLU A N 1
ATOM 4069 C CA . GLU A 1 524 ? 2.047 -37.938 -20.719 1 98.25 524 GLU A CA 1
ATOM 4070 C C . GLU A 1 524 ? 2.826 -38.688 -19.641 1 98.25 524 GLU A C 1
ATOM 4072 O O . GLU A 1 524 ? 3.842 -38.188 -19.156 1 98.25 524 GLU A O 1
ATOM 4077 N N . ILE A 1 525 ? 2.324 -39.812 -19.328 1 97.5 525 ILE A N 1
ATOM 4078 C CA . ILE A 1 525 ? 2.979 -40.594 -18.266 1 97.5 525 ILE A CA 1
ATOM 4079 C C . ILE A 1 525 ? 3.615 -41.844 -18.875 1 97.5 525 ILE A C 1
ATOM 4081 O O . ILE A 1 525 ? 3.385 -42.156 -20.031 1 97.5 525 ILE A O 1
ATOM 4085 N N . GLY A 1 526 ? 4.449 -42.5 -18.109 1 94.75 526 GLY A N 1
ATOM 4086 C CA . GLY A 1 526 ? 5.098 -43.75 -18.547 1 94.75 526 GLY A CA 1
ATOM 4087 C C . GLY A 1 526 ? 4.141 -44.906 -18.688 1 94.75 526 GLY A C 1
ATOM 4088 O O . GLY A 1 526 ? 2.922 -44.719 -18.703 1 94.75 526 GLY A O 1
ATOM 4089 N N . ASP A 1 527 ? 4.75 -46.062 -18.844 1 94.38 527 ASP A N 1
ATOM 4090 C CA . ASP A 1 527 ? 3.967 -47.281 -19.109 1 94.38 527 ASP A CA 1
ATOM 4091 C C . ASP A 1 527 ? 3.473 -47.906 -17.812 1 94.38 527 ASP A C 1
ATOM 4093 O O . ASP A 1 527 ? 3.957 -48.969 -17.422 1 94.38 527 ASP A O 1
ATOM 4097 N N . PHE A 1 528 ? 2.559 -47.25 -17.281 1 94.25 528 PHE A N 1
ATOM 4098 C CA . PHE A 1 528 ? 1.954 -47.781 -16.062 1 94.25 528 PHE A CA 1
ATOM 4099 C C . PHE A 1 528 ? 0.537 -47.25 -15.891 1 94.25 528 PHE A C 1
ATOM 4101 O O . PHE A 1 528 ? 0.149 -46.281 -16.547 1 94.25 528 PHE A O 1
ATOM 4108 N N . VAL A 1 529 ? -0.234 -47.906 -15.055 1 94.88 529 VAL A N 1
ATOM 4109 C CA . VAL A 1 529 ? -1.555 -47.438 -14.656 1 94.88 529 VAL A CA 1
ATOM 4110 C C . VAL A 1 529 ? -1.491 -46.844 -13.25 1 94.88 529 VAL A C 1
ATOM 4112 O O . VAL A 1 529 ? -1.225 -47.562 -12.281 1 94.88 529 VAL A O 1
ATOM 4115 N N . PRO A 1 530 ? -1.771 -45.594 -13.18 1 93.25 530 PRO A N 1
ATOM 4116 C CA . PRO A 1 530 ? -1.697 -44.969 -11.852 1 93.25 530 PRO A CA 1
ATOM 4117 C C . PRO A 1 530 ? -2.725 -45.562 -10.875 1 93.25 530 PRO A C 1
ATOM 4119 O O . PRO A 1 530 ? -3.871 -45.812 -11.258 1 93.25 530 PRO A O 1
ATOM 4122 N N . ARG A 1 531 ? -2.48 -45.938 -9.656 1 88.81 531 ARG A N 1
ATOM 4123 C CA . ARG A 1 531 ? -3.377 -46.406 -8.609 1 88.81 531 ARG A CA 1
ATOM 4124 C C . ARG A 1 531 ? -3.918 -45.25 -7.781 1 88.81 531 ARG A C 1
ATOM 4126 O O . ARG A 1 531 ? -4.906 -45.406 -7.062 1 88.81 531 ARG A O 1
ATOM 4133 N N . GLY A 1 532 ? -3.361 -44.156 -7.926 1 91.81 532 GLY A N 1
ATOM 4134 C CA . GLY A 1 532 ? -3.725 -42.906 -7.277 1 91.81 532 GLY A CA 1
ATOM 4135 C C . GLY A 1 532 ? -3.311 -41.688 -8.07 1 91.81 532 GLY A C 1
ATOM 4136 O O . GLY A 1 532 ? -3.57 -41.594 -9.273 1 91.81 532 GLY A O 1
ATOM 4137 N N . ASP A 1 533 ? -2.732 -40.812 -7.301 1 95.12 533 ASP A N 1
ATOM 4138 C CA . ASP A 1 533 ? -2.273 -39.594 -7.965 1 95.12 533 ASP A CA 1
ATOM 4139 C C . ASP A 1 533 ? -1.047 -39.844 -8.828 1 95.12 533 ASP A C 1
ATOM 4141 O O . ASP A 1 533 ? -0.317 -40.812 -8.594 1 95.12 533 ASP A O 1
ATOM 4145 N N . VAL A 1 534 ? -0.934 -39.156 -9.812 1 96.19 534 VAL A N 1
ATOM 4146 C CA . VAL A 1 534 ? 0.266 -39.25 -10.641 1 96.19 534 VAL A CA 1
ATOM 4147 C C . VAL A 1 534 ? 1.398 -38.438 -9.992 1 96.19 534 VAL A C 1
ATOM 4149 O O . VAL A 1 534 ? 1.275 -37.25 -9.781 1 96.19 534 VAL A O 1
ATOM 4152 N N . LEU A 1 535 ? 2.455 -39.125 -9.688 1 94.56 535 LEU A N 1
ATOM 4153 C CA . LEU A 1 535 ? 3.623 -38.469 -9.094 1 94.56 535 LEU A CA 1
ATOM 4154 C C . LEU A 1 535 ? 4.57 -37.969 -10.18 1 94.56 535 LEU A C 1
ATOM 4156 O O . LEU A 1 535 ? 4.586 -38.5 -11.289 1 94.56 535 LEU A O 1
ATOM 4160 N N . ALA A 1 536 ? 5.414 -37.031 -9.828 1 92.94 536 ALA A N 1
ATOM 4161 C CA . ALA A 1 536 ? 6.285 -36.312 -10.773 1 92.94 536 ALA A CA 1
ATOM 4162 C C . ALA A 1 536 ? 7.215 -37.281 -11.484 1 92.94 536 ALA A C 1
ATOM 4164 O O . ALA A 1 536 ? 7.402 -37.219 -12.703 1 92.94 536 ALA A O 1
ATOM 4165 N N . PRO A 1 537 ? 7.773 -38.25 -10.836 1 91.31 537 PRO A N 1
ATOM 4166 C CA . PRO A 1 537 ? 8.688 -39.188 -11.523 1 91.31 537 PRO A CA 1
ATOM 4167 C C . PRO A 1 537 ? 8 -40 -12.609 1 91.31 537 PRO A C 1
ATOM 4169 O O . PRO A 1 537 ? 8.664 -40.531 -13.508 1 91.31 537 PRO A O 1
ATOM 4172 N N . GLY A 1 538 ? 6.738 -40.062 -12.57 1 93.56 538 GLY A N 1
ATOM 4173 C CA . GLY A 1 538 ? 5.996 -40.844 -13.555 1 93.56 538 GLY A CA 1
ATOM 4174 C C . GLY A 1 538 ? 5.633 -40.062 -14.797 1 93.56 538 GLY A C 1
ATOM 4175 O O . GLY A 1 538 ? 5.094 -40.594 -15.758 1 93.56 538 GLY A O 1
ATOM 4176 N N . VAL A 1 539 ? 5.953 -38.812 -14.828 1 96.88 539 VAL A N 1
ATOM 4177 C CA . VAL A 1 539 ? 5.582 -37.938 -15.938 1 96.88 539 VAL A CA 1
ATOM 4178 C C . VAL A 1 539 ? 6.703 -37.906 -16.969 1 96.88 539 VAL A C 1
ATOM 4180 O O . VAL A 1 539 ? 7.855 -37.625 -16.641 1 96.88 539 VAL A O 1
ATOM 4183 N N . ALA A 1 540 ? 6.352 -38.25 -18.172 1 96.38 540 ALA A N 1
ATOM 4184 C CA . ALA A 1 540 ? 7.32 -38.219 -19.266 1 96.38 540 ALA A CA 1
ATOM 4185 C C . ALA A 1 540 ? 7.344 -36.844 -19.938 1 96.38 540 ALA A C 1
ATOM 4187 O O . ALA A 1 540 ? 8.414 -36.312 -20.219 1 96.38 540 ALA A O 1
ATOM 4188 N N . ARG A 1 541 ? 6.207 -36.344 -20.219 1 97 541 ARG A N 1
ATOM 4189 C CA . ARG A 1 541 ? 6.043 -35.031 -20.844 1 97 541 ARG A CA 1
ATOM 4190 C C . ARG A 1 541 ? 4.797 -34.344 -20.312 1 97 541 ARG A C 1
ATOM 4192 O O . ARG A 1 541 ? 3.826 -34.969 -19.922 1 97 541 ARG A O 1
ATOM 4199 N N . ALA A 1 542 ? 4.879 -33.094 -20.312 1 98 542 ALA A N 1
ATOM 4200 C CA . ALA A 1 542 ? 3.742 -32.25 -19.906 1 98 542 ALA A CA 1
ATOM 4201 C C . ALA A 1 542 ? 3.75 -30.922 -20.641 1 98 542 ALA A C 1
ATOM 4203 O O . ALA A 1 542 ? 4.812 -30.328 -20.844 1 98 542 ALA A O 1
ATOM 4204 N N . ASP A 1 543 ? 2.635 -30.484 -21 1 97.75 543 ASP A N 1
ATOM 4205 C CA . ASP A 1 543 ? 2.537 -29.234 -21.734 1 97.75 543 ASP A CA 1
ATOM 4206 C C . ASP A 1 543 ? 2.955 -28.047 -20.859 1 97.75 543 ASP A C 1
ATOM 4208 O O . ASP A 1 543 ? 2.598 -28 -19.672 1 97.75 543 ASP A O 1
ATOM 4212 N N . ASP A 1 544 ? 3.627 -27.078 -21.422 1 95 544 ASP A N 1
ATOM 4213 C CA . ASP A 1 544 ? 4.227 -25.953 -20.703 1 95 544 ASP A CA 1
ATOM 4214 C C . ASP A 1 544 ? 3.152 -25 -20.188 1 95 544 ASP A C 1
ATOM 4216 O O . ASP A 1 544 ? 3.385 -24.25 -19.234 1 95 544 ASP A O 1
ATOM 4220 N N . GLN A 1 545 ? 2.004 -24.984 -20.75 1 95 545 GLN A N 1
ATOM 4221 C CA . GLN A 1 545 ? 0.95 -24.047 -20.406 1 95 545 GLN A CA 1
ATOM 4222 C C . GLN A 1 545 ? 0.272 -24.438 -19.094 1 95 545 GLN A C 1
ATOM 4224 O O . GLN A 1 545 ? -0.462 -23.641 -18.5 1 95 545 GLN A O 1
ATOM 4229 N N . ILE A 1 546 ? 0.517 -25.641 -18.688 1 97.56 546 ILE A N 1
ATOM 4230 C CA . ILE A 1 546 ? -0.165 -26.172 -17.516 1 97.56 546 ILE A CA 1
ATOM 4231 C C . ILE A 1 546 ? 0.288 -25.406 -16.266 1 97.56 546 ILE A C 1
ATOM 4233 O O . ILE A 1 546 ? 1.482 -25.172 -16.078 1 97.56 546 ILE A O 1
ATOM 4237 N N . ARG A 1 547 ? -0.646 -24.969 -15.492 1 96.56 547 ARG A N 1
ATOM 4238 C CA . ARG A 1 547 ? -0.437 -24.344 -14.188 1 96.56 547 ARG A CA 1
ATOM 4239 C C . ARG A 1 547 ? -1.102 -25.156 -13.078 1 96.56 547 ARG A C 1
ATOM 4241 O O . ARG A 1 547 ? -2.018 -25.938 -13.344 1 96.56 547 ARG A O 1
ATOM 4248 N N . PRO A 1 548 ? -0.61 -24.953 -11.812 1 94.69 548 PRO A N 1
ATOM 4249 C CA . PRO A 1 548 ? -1.327 -25.625 -10.727 1 94.69 548 PRO A CA 1
ATOM 4250 C C . PRO A 1 548 ? -2.801 -25.234 -10.656 1 94.69 548 PRO A C 1
ATOM 4252 O O . PRO A 1 548 ? -3.127 -24.047 -10.688 1 94.69 548 PRO A O 1
ATOM 4255 N N . GLY A 1 549 ? -3.643 -26.234 -10.602 1 93.25 549 GLY A N 1
ATOM 4256 C CA . GLY A 1 549 ? -5.074 -25.969 -10.555 1 93.25 549 GLY A CA 1
ATOM 4257 C C . GLY A 1 549 ? -5.773 -26.234 -11.875 1 93.25 549 GLY A C 1
ATOM 4258 O O . GLY A 1 549 ? -7 -26.359 -11.914 1 93.25 549 GLY A O 1
ATOM 4259 N N . ASP A 1 550 ? -5.09 -26.422 -12.93 1 96.31 550 ASP A N 1
ATOM 4260 C CA . ASP A 1 550 ? -5.676 -26.656 -14.25 1 96.31 550 ASP A CA 1
ATOM 4261 C C . ASP A 1 550 ? -6.246 -28.062 -14.359 1 96.31 550 ASP A C 1
ATOM 4263 O O . ASP A 1 550 ? -5.715 -29 -13.758 1 96.31 550 ASP A O 1
ATOM 4267 N N . GLU A 1 551 ? -7.309 -28.188 -15.07 1 97.19 551 GLU A N 1
ATOM 4268 C CA . GLU A 1 551 ? -7.777 -29.484 -15.539 1 97.19 551 GLU A CA 1
ATOM 4269 C C . GLU A 1 551 ? -6.879 -30.031 -16.641 1 97.19 551 GLU A C 1
ATOM 4271 O O . GLU A 1 551 ? -6.551 -29.328 -17.594 1 97.19 551 GLU A O 1
ATOM 4276 N N . VAL A 1 552 ? -6.449 -31.297 -16.453 1 98.25 552 VAL A N 1
ATOM 4277 C CA . VAL A 1 552 ? -5.496 -31.844 -17.422 1 98.25 552 VAL A CA 1
ATOM 4278 C C . VAL A 1 552 ? -5.941 -33.219 -17.875 1 98.25 552 VAL A C 1
ATOM 4280 O O . VAL A 1 552 ? -6.719 -33.906 -17.188 1 98.25 552 VAL A O 1
ATOM 4283 N N . ILE A 1 553 ? -5.496 -33.562 -19.047 1 98.44 553 ILE A N 1
ATOM 4284 C CA . ILE A 1 553 ? -5.695 -34.875 -19.625 1 98.44 553 ILE A CA 1
ATOM 4285 C C . ILE A 1 553 ? -4.418 -35.719 -19.484 1 98.44 553 ILE A C 1
ATOM 4287 O O . ILE A 1 553 ? -3.34 -35.25 -19.891 1 98.44 553 ILE A O 1
ATOM 4291 N N . VAL A 1 554 ? -4.531 -36.844 -18.844 1 98.25 554 VAL A N 1
ATOM 4292 C CA . VAL A 1 554 ? -3.387 -37.719 -18.641 1 98.25 554 VAL A CA 1
ATOM 4293 C C . VAL A 1 554 ? -3.41 -38.875 -19.656 1 98.25 554 VAL A C 1
ATOM 4295 O O . VAL A 1 554 ? -4.402 -39.594 -19.766 1 98.25 554 VAL A O 1
ATOM 4298 N N . THR A 1 555 ? -2.301 -38.969 -20.375 1 97.69 555 THR A N 1
ATOM 4299 C CA . THR A 1 555 ? -2.217 -40 -21.391 1 97.69 555 THR A CA 1
ATOM 4300 C C . THR A 1 555 ? -0.977 -40.875 -21.188 1 97.69 555 THR A C 1
ATOM 4302 O O . THR A 1 555 ? 0.046 -40.406 -20.703 1 97.69 555 THR A O 1
ATOM 4305 N N . GLY A 1 556 ? -1.103 -42.062 -21.391 1 95.81 556 GLY A N 1
ATOM 4306 C CA . GLY A 1 556 ? -0.023 -43.031 -21.391 1 95.81 556 GLY A CA 1
ATOM 4307 C C . GLY A 1 556 ? -0.323 -44.25 -22.234 1 95.81 556 GLY A C 1
ATOM 4308 O O . GLY A 1 556 ? -1.417 -44.375 -22.797 1 95.81 556 GLY A O 1
ATOM 4309 N N . GLU A 1 557 ? 0.653 -45.094 -22.375 1 95.38 557 GLU A N 1
ATOM 4310 C CA . GLU A 1 557 ? 0.469 -46.344 -23.125 1 95.38 557 GLU A CA 1
ATOM 4311 C C . GLU A 1 557 ? -0.574 -47.25 -22.469 1 95.38 557 GLU A C 1
ATOM 4313 O O . GLU A 1 557 ? -1.341 -47.906 -23.156 1 95.38 557 GLU A O 1
ATOM 4318 N N . ALA A 1 558 ? -0.609 -47.125 -21.203 1 95.88 558 ALA A N 1
ATOM 4319 C CA . ALA A 1 558 ? -1.449 -48.062 -20.484 1 95.88 558 ALA A CA 1
ATOM 4320 C C . ALA A 1 558 ? -2.641 -47.375 -19.828 1 95.88 558 ALA A C 1
ATOM 4322 O O . ALA A 1 558 ? -3.562 -48.031 -19.344 1 95.88 558 ALA A O 1
ATOM 4323 N N . ALA A 1 559 ? -2.553 -46.125 -19.875 1 96.12 559 ALA A N 1
ATOM 4324 C CA . ALA A 1 559 ? -3.566 -45.438 -19.062 1 96.12 559 ALA A CA 1
ATOM 4325 C C . ALA A 1 559 ? -4.035 -44.156 -19.75 1 96.12 559 ALA A C 1
ATOM 4327 O O . ALA A 1 559 ? -3.262 -43.469 -20.438 1 96.12 559 ALA A O 1
ATOM 4328 N N . PHE A 1 560 ? -5.285 -43.812 -19.562 1 97.44 560 PHE A N 1
ATOM 4329 C CA . PHE A 1 560 ? -5.93 -42.562 -19.953 1 97.44 560 PHE A CA 1
ATOM 4330 C C . PHE A 1 560 ? -6.793 -42.031 -18.828 1 97.44 560 PHE A C 1
ATOM 4332 O O . PHE A 1 560 ? -7.539 -42.781 -18.188 1 97.44 560 PHE A O 1
ATOM 4339 N N . GLY A 1 561 ? -6.566 -40.781 -18.516 1 96.69 561 GLY A N 1
ATOM 4340 C CA . GLY A 1 561 ? -7.336 -40.25 -17.406 1 96.69 561 GLY A CA 1
ATOM 4341 C C . GLY A 1 561 ? -7.41 -38.75 -17.391 1 96.69 561 GLY A C 1
ATOM 4342 O O . GLY A 1 561 ? -6.953 -38.094 -18.344 1 96.69 561 GLY A O 1
ATOM 4343 N N . VAL A 1 562 ? -8.203 -38.219 -16.422 1 97.69 562 VAL A N 1
ATOM 4344 C CA . VAL A 1 562 ? -8.359 -36.781 -16.234 1 97.69 562 VAL A CA 1
ATOM 4345 C C . VAL A 1 562 ? -8.156 -36.438 -14.758 1 97.69 562 VAL A C 1
ATOM 4347 O O . VAL A 1 562 ? -8.406 -37.25 -13.875 1 97.69 562 VAL A O 1
ATOM 4350 N N . GLY A 1 563 ? -7.586 -35.281 -14.562 1 97.06 563 GLY A N 1
ATOM 4351 C CA . GLY A 1 563 ? -7.352 -34.812 -13.203 1 97.06 563 GLY A CA 1
ATOM 4352 C C . GLY A 1 563 ? -6.98 -33.344 -13.117 1 97.06 563 GLY A C 1
ATOM 4353 O O . GLY A 1 563 ? -7.191 -32.594 -14.07 1 97.06 563 GLY A O 1
ATOM 4354 N N . ARG A 1 564 ? -6.59 -32.969 -11.961 1 96 564 ARG A N 1
ATOM 4355 C CA . ARG A 1 564 ? -6.191 -31.578 -11.688 1 96 564 ARG A CA 1
ATOM 4356 C C . ARG A 1 564 ? -4.691 -31.484 -11.445 1 96 564 ARG A C 1
ATOM 4358 O O . ARG A 1 564 ? -4.133 -32.219 -10.648 1 96 564 ARG A O 1
ATOM 4365 N N . ALA A 1 565 ? -4.102 -30.547 -12.117 1 97 565 ALA A N 1
ATOM 4366 C CA . ALA A 1 565 ? -2.66 -30.359 -11.961 1 97 565 ALA A CA 1
ATOM 4367 C C . ALA A 1 565 ? -2.324 -29.781 -10.586 1 97 565 ALA A C 1
ATOM 4369 O O . ALA A 1 565 ? -2.967 -28.844 -10.117 1 97 565 ALA A O 1
ATOM 4370 N N . LYS A 1 566 ? -1.299 -30.344 -9.961 1 95 566 LYS A N 1
ATOM 4371 C CA . LYS A 1 566 ? -0.813 -29.859 -8.672 1 95 566 LYS A CA 1
ATOM 4372 C C . LYS A 1 566 ? 0.507 -29.109 -8.836 1 95 566 LYS A C 1
ATOM 4374 O O . LYS A 1 566 ? 0.939 -28.406 -7.926 1 95 566 LYS A O 1
ATOM 4379 N N . MET A 1 567 ? 1.076 -29.297 -10.047 1 93.56 567 MET A N 1
ATOM 4380 C CA . MET A 1 567 ? 2.303 -28.594 -10.43 1 93.56 567 MET A CA 1
ATOM 4381 C C . MET A 1 567 ? 2.215 -28.078 -11.859 1 93.56 567 MET A C 1
ATOM 4383 O O . MET A 1 567 ? 1.345 -28.5 -12.625 1 93.56 567 MET A O 1
ATOM 4387 N N . SER A 1 568 ? 3.098 -27.172 -12.117 1 95.75 568 SER A N 1
ATOM 4388 C CA . SER A 1 568 ? 3.172 -26.672 -13.484 1 95.75 568 SER A CA 1
ATOM 4389 C C . SER A 1 568 ? 3.777 -27.719 -14.422 1 95.75 568 SER A C 1
ATOM 4391 O O . SER A 1 568 ? 4.5 -28.609 -13.977 1 95.75 568 SER A O 1
ATOM 4393 N N . GLY A 1 569 ? 3.455 -27.562 -15.703 1 96.56 569 GLY A N 1
ATOM 4394 C CA . GLY A 1 569 ? 3.949 -28.516 -16.688 1 96.56 569 GLY A CA 1
ATOM 4395 C C . GLY A 1 569 ? 5.457 -28.688 -16.641 1 96.56 569 GLY A C 1
ATOM 4396 O O . GLY A 1 569 ? 5.949 -29.812 -16.594 1 96.56 569 GLY A O 1
ATOM 4397 N N . TRP A 1 570 ? 6.148 -27.594 -16.562 1 93.94 570 TRP A N 1
ATOM 4398 C CA . TRP A 1 570 ? 7.605 -27.688 -16.531 1 93.94 570 TRP A CA 1
ATOM 4399 C C . TRP A 1 570 ? 8.086 -28.344 -15.25 1 93.94 570 TRP A C 1
ATOM 4401 O O . TRP A 1 570 ? 9.047 -29.125 -15.273 1 93.94 570 TRP A O 1
ATOM 4411 N N . GLU A 1 571 ? 7.445 -28.078 -14.141 1 93.88 571 GLU A N 1
ATOM 4412 C CA . GLU A 1 571 ? 7.809 -28.672 -12.859 1 93.88 571 GLU A CA 1
ATOM 4413 C C . GLU A 1 571 ? 7.578 -30.172 -12.867 1 93.88 571 GLU A C 1
ATOM 4415 O O . GLU A 1 571 ? 8.344 -30.938 -12.266 1 93.88 571 GLU A O 1
ATOM 4420 N N . MET A 1 572 ? 6.484 -30.625 -13.555 1 95.44 572 MET A N 1
ATOM 4421 C CA . MET A 1 572 ? 6.16 -32.062 -13.625 1 95.44 572 MET A CA 1
ATOM 4422 C C . MET A 1 572 ? 7.305 -32.844 -14.258 1 95.44 572 MET A C 1
ATOM 4424 O O . MET A 1 572 ? 7.582 -33.969 -13.852 1 95.44 572 MET A O 1
ATOM 4428 N N . VAL A 1 573 ? 7.855 -32.188 -15.148 1 93.81 573 VAL A N 1
ATOM 4429 C CA . VAL A 1 573 ? 8.875 -32.875 -15.938 1 93.81 573 VAL A CA 1
ATOM 4430 C C . VAL A 1 573 ? 10.211 -32.812 -15.211 1 93.81 573 VAL A C 1
ATOM 4432 O O . VAL A 1 573 ? 10.977 -33.781 -15.219 1 93.81 573 VAL A O 1
ATOM 4435 N N . GLU A 1 574 ? 10.43 -31.719 -14.484 1 90.5 574 GLU A N 1
ATOM 4436 C CA . GLU A 1 574 ? 11.758 -31.484 -13.922 1 90.5 574 GLU A CA 1
ATOM 4437 C C . GLU A 1 574 ? 11.836 -31.969 -12.477 1 90.5 574 GLU A C 1
ATOM 4439 O O . GLU A 1 574 ? 12.93 -32.219 -11.961 1 90.5 574 GLU A O 1
ATOM 4444 N N . ALA A 1 575 ? 10.758 -32.125 -11.844 1 90.62 575 ALA A N 1
ATOM 4445 C CA . ALA A 1 575 ? 10.758 -32.5 -10.43 1 90.62 575 ALA A CA 1
ATOM 4446 C C . ALA A 1 575 ? 10.961 -34 -10.258 1 90.62 575 ALA A C 1
ATOM 4448 O O . ALA A 1 575 ? 10.586 -34.781 -11.133 1 90.62 575 ALA A O 1
ATOM 4449 N N . THR A 1 576 ? 11.5 -34.375 -9.109 1 89.12 576 THR A N 1
ATOM 4450 C CA . THR A 1 576 ? 11.711 -35.781 -8.797 1 89.12 576 THR A CA 1
ATOM 4451 C C . THR A 1 576 ? 10.742 -36.25 -7.715 1 89.12 576 THR A C 1
ATOM 4453 O O . THR A 1 576 ? 10.656 -37.469 -7.43 1 89.12 576 THR A O 1
ATOM 4456 N N . ARG A 1 577 ? 10.078 -35.344 -7.195 1 89 577 ARG A N 1
ATOM 4457 C CA . ARG A 1 577 ? 9.141 -35.656 -6.125 1 89 577 ARG A CA 1
ATOM 4458 C C . ARG A 1 577 ? 7.895 -34.781 -6.215 1 89 577 ARG A C 1
ATOM 4460 O O . ARG A 1 577 ? 7.914 -33.719 -6.848 1 89 577 ARG A O 1
ATOM 4467 N N . GLY A 1 578 ? 6.852 -35.375 -5.508 1 89.31 578 GLY A N 1
ATOM 4468 C CA . GLY A 1 578 ? 5.629 -34.594 -5.395 1 89.31 578 GLY A CA 1
ATOM 4469 C C . GLY A 1 578 ? 4.5 -35.094 -6.258 1 89.31 578 GLY A C 1
ATOM 4470 O O . GLY A 1 578 ? 4.719 -35.969 -7.129 1 89.31 578 GLY A O 1
ATOM 4471 N N . ILE A 1 579 ? 3.4 -34.594 -6.023 1 93.31 579 ILE A N 1
ATOM 4472 C CA . ILE A 1 579 ? 2.213 -34.969 -6.785 1 93.31 579 ILE A CA 1
ATOM 4473 C C . ILE A 1 579 ? 2.088 -34.062 -8.008 1 93.31 579 ILE A C 1
ATOM 4475 O O . ILE A 1 579 ? 2.018 -32.844 -7.883 1 93.31 579 ILE A O 1
ATOM 4479 N N . ALA A 1 580 ? 2.084 -34.656 -9.156 1 96.25 580 ALA A N 1
ATOM 4480 C CA . ALA A 1 580 ? 1.95 -33.906 -10.391 1 96.25 580 ALA A CA 1
ATOM 4481 C C . ALA A 1 580 ? 0.483 -33.625 -10.711 1 96.25 580 ALA A C 1
ATOM 4483 O O . ALA A 1 580 ? 0.103 -32.469 -10.992 1 96.25 580 ALA A O 1
ATOM 4484 N N . VAL A 1 581 ? -0.319 -34.688 -10.609 1 97.69 581 VAL A N 1
ATOM 4485 C CA . VAL A 1 581 ? -1.729 -34.594 -10.961 1 97.69 581 VAL A CA 1
ATOM 4486 C C . VAL A 1 581 ? -2.58 -35.344 -9.945 1 97.69 581 VAL A C 1
ATOM 4488 O O . VAL A 1 581 ? -2.318 -36.5 -9.648 1 97.69 581 VAL A O 1
ATOM 4491 N N . GLU A 1 582 ? -3.506 -34.719 -9.375 1 96.69 582 GLU A N 1
ATOM 4492 C CA . GLU A 1 582 ? -4.566 -35.375 -8.641 1 96.69 582 GLU A CA 1
ATOM 4493 C C . GLU A 1 582 ? -5.586 -36 -9.586 1 96.69 582 GLU A C 1
ATOM 4495 O O . GLU A 1 582 ? -6.453 -35.312 -10.125 1 96.69 582 GLU A O 1
ATOM 4500 N N . LEU A 1 583 ? -5.473 -37.281 -9.695 1 96 583 LEU A N 1
ATOM 4501 C CA . LEU A 1 583 ? -6.242 -38 -10.695 1 96 583 LEU A CA 1
ATOM 4502 C C . LEU A 1 583 ? -7.668 -38.25 -10.219 1 96 583 LEU A C 1
ATOM 4504 O O . LEU A 1 583 ? -7.883 -38.656 -9.07 1 96 583 LEU A O 1
ATOM 4508 N N . ARG A 1 584 ? -8.656 -37.969 -10.953 1 94.25 584 ARG A N 1
ATOM 4509 C CA . ARG A 1 584 ? -10.055 -38.188 -10.633 1 94.25 584 ARG A CA 1
ATOM 4510 C C . ARG A 1 584 ? -10.594 -39.438 -11.328 1 94.25 584 ARG A C 1
ATOM 4512 O O . ARG A 1 584 ? -11.344 -40.219 -10.734 1 94.25 584 ARG A O 1
ATOM 4519 N N . HIS A 1 585 ? -10.32 -39.625 -12.727 1 93.56 585 HIS A N 1
ATOM 4520 C CA . HIS A 1 585 ? -10.742 -40.781 -13.516 1 93.56 585 HIS A CA 1
ATOM 4521 C C . HIS A 1 585 ? -9.578 -41.344 -14.305 1 93.56 585 HIS A C 1
ATOM 4523 O O . HIS A 1 585 ? -8.773 -40.625 -14.875 1 93.56 585 HIS A O 1
ATOM 4529 N N . VAL A 1 586 ? -9.461 -42.625 -14.195 1 94.31 586 VAL A N 1
ATOM 4530 C CA . VAL A 1 586 ? -8.406 -43.312 -14.945 1 94.31 586 VAL A CA 1
ATOM 4531 C C . VAL A 1 586 ? -8.953 -44.594 -15.562 1 94.31 586 VAL A C 1
ATOM 4533 O O . VAL A 1 586 ? -9.742 -45.312 -14.938 1 94.31 586 VAL A O 1
ATOM 4536 N N . GLU A 1 587 ? -8.664 -44.75 -16.812 1 94.38 587 GLU A N 1
ATOM 4537 C CA . GLU A 1 587 ? -9.023 -45.969 -17.531 1 94.38 587 GLU A CA 1
ATOM 4538 C C . GLU A 1 587 ? -7.793 -46.656 -18.109 1 94.38 587 GLU A C 1
ATOM 4540 O O . GLU A 1 587 ? -6.832 -46 -18.5 1 94.38 587 GLU A O 1
ATOM 4545 N N . ARG A 1 588 ? -7.883 -47.969 -18.172 1 93.25 588 ARG A N 1
ATOM 4546 C CA . ARG A 1 588 ? -6.832 -48.719 -18.828 1 93.25 588 ARG A CA 1
ATOM 4547 C C . ARG A 1 588 ? -7.016 -48.719 -20.328 1 93.25 588 ARG A C 1
ATOM 4549 O O . ARG A 1 588 ? -8.141 -48.844 -20.828 1 93.25 588 ARG A O 1
ATOM 4556 N N . VAL A 1 589 ? -5.91 -48.469 -20.953 1 87.94 589 VAL A N 1
ATOM 4557 C CA . VAL A 1 589 ? -5.949 -48.5 -22.422 1 87.94 589 VAL A CA 1
ATOM 4558 C C . VAL A 1 589 ? -5.527 -49.875 -22.922 1 87.94 589 VAL A C 1
ATOM 4560 O O . VAL A 1 589 ? -4.629 -50.5 -22.359 1 87.94 589 VAL A O 1
ATOM 4563 N N . MET B 1 1 ? -17.578 35.844 7.781 1 25.53 1 MET B N 1
ATOM 4564 C CA . MET B 1 1 ? -18.188 36 9.094 1 25.53 1 MET B CA 1
ATOM 4565 C C . MET B 1 1 ? -17.672 34.938 10.055 1 25.53 1 MET B C 1
ATOM 4567 O O . MET B 1 1 ? -17.766 33.719 9.781 1 25.53 1 MET B O 1
ATOM 4571 N N . GLY B 1 2 ? -16.672 35.281 10.914 1 32.09 2 GLY B N 1
ATOM 4572 C CA . GLY B 1 2 ? -16 34.406 11.875 1 32.09 2 GLY B CA 1
ATOM 4573 C C . GLY B 1 2 ? -16.969 33.688 12.781 1 32.09 2 GLY B C 1
ATOM 4574 O O . GLY B 1 2 ? -18.047 34.188 13.078 1 32.09 2 GLY B O 1
ATOM 4575 N N . ARG B 1 3 ? -16.984 32.406 12.609 1 45.97 3 ARG B N 1
ATOM 4576 C CA . ARG B 1 3 ? -17.922 31.609 13.414 1 45.97 3 ARG B CA 1
ATOM 4577 C C . ARG B 1 3 ? -17.969 32.125 14.852 1 45.97 3 ARG B C 1
ATOM 4579 O O . ARG B 1 3 ? -16.953 32.625 15.375 1 45.97 3 ARG B O 1
ATOM 4586 N N . PRO B 1 4 ? -19.109 32.438 15.453 1 43.91 4 PRO B N 1
ATOM 4587 C CA . PRO B 1 4 ? -19.203 32.875 16.844 1 43.91 4 PRO B CA 1
ATOM 4588 C C . PRO B 1 4 ? -18.438 32 17.812 1 43.91 4 PRO B C 1
ATOM 4590 O O . PRO B 1 4 ? -18.281 30.797 17.578 1 43.91 4 PRO B O 1
ATOM 4593 N N . PRO B 1 5 ? -17.641 32.656 18.75 1 47.22 5 PRO B N 1
ATOM 4594 C CA . PRO B 1 5 ? -16.906 31.906 19.781 1 47.22 5 PRO B CA 1
ATOM 4595 C C . PRO B 1 5 ? -17.797 30.906 20.531 1 47.22 5 PRO B C 1
ATOM 4597 O O . PRO B 1 5 ? -19.016 31.078 20.578 1 47.22 5 PRO B O 1
ATOM 4600 N N . TRP B 1 6 ? -17.328 29.734 20.703 1 47.78 6 TRP B N 1
ATOM 4601 C CA . TRP B 1 6 ? -18.047 28.734 21.5 1 47.78 6 TRP B CA 1
ATOM 4602 C C . TRP B 1 6 ? -18.656 29.375 22.734 1 47.78 6 TRP B C 1
ATOM 4604 O O . TRP B 1 6 ? -18.016 30.172 23.422 1 47.78 6 TRP B O 1
ATOM 4614 N N . GLU B 1 7 ? -19.844 29.812 22.766 1 45.41 7 GLU B N 1
ATOM 4615 C CA . GLU B 1 7 ? -20.531 30.438 23.891 1 45.41 7 GLU B CA 1
ATOM 4616 C C . GLU B 1 7 ? -20.203 29.734 25.203 1 45.41 7 GLU B C 1
ATOM 4618 O O . GLU B 1 7 ? -20.531 30.234 26.281 1 45.41 7 GLU B O 1
ATOM 4623 N N . GLY B 1 8 ? -19.75 28.453 25.281 1 48.16 8 GLY B N 1
ATOM 4624 C CA . GLY B 1 8 ? -19.625 27.734 26.547 1 48.16 8 GLY B CA 1
ATOM 4625 C C . GLY B 1 8 ? -18.203 27.719 27.094 1 48.16 8 GLY B C 1
ATOM 4626 O O . GLY B 1 8 ? -17.281 28.203 26.438 1 48.16 8 GLY B O 1
ATOM 4627 N N . GLU B 1 9 ? -18.094 27.375 28.531 1 52.09 9 GLU B N 1
ATOM 4628 C CA . GLU B 1 9 ? -16.812 27.266 29.234 1 52.09 9 GLU B CA 1
ATOM 4629 C C . GLU B 1 9 ? -15.828 26.422 28.453 1 52.09 9 GLU B C 1
ATOM 4631 O O . GLU B 1 9 ? -16.188 25.391 27.891 1 52.09 9 GLU B O 1
ATOM 4636 N N . MET B 1 10 ? -14.727 27 28.109 1 55.94 10 MET B N 1
ATOM 4637 C CA . MET B 1 10 ? -13.586 26.578 27.297 1 55.94 10 MET B CA 1
ATOM 4638 C C . MET B 1 10 ? -13.055 25.219 27.75 1 55.94 10 MET B C 1
ATOM 4640 O O . MET B 1 10 ? -13.242 24.844 28.906 1 55.94 10 MET B O 1
ATOM 4644 N N . THR B 1 11 ? -12.656 24.281 26.859 1 65.94 11 THR B N 1
ATOM 4645 C CA . THR B 1 11 ? -11.938 23.031 27.125 1 65.94 11 THR B CA 1
ATOM 4646 C C . THR B 1 11 ? -10.734 23.297 28.031 1 65.94 11 THR B C 1
ATOM 4648 O O . THR B 1 11 ? -9.977 24.234 27.797 1 65.94 11 THR B O 1
ATOM 4651 N N . ARG B 1 12 ? -10.719 22.656 29.219 1 81.31 12 ARG B N 1
ATOM 4652 C CA . ARG B 1 12 ? -9.672 22.953 30.188 1 81.31 12 ARG B CA 1
ATOM 4653 C C . ARG B 1 12 ? -8.789 21.75 30.438 1 81.31 12 ARG B C 1
ATOM 4655 O O . ARG B 1 12 ? -7.691 21.859 30.984 1 81.31 12 ARG B O 1
ATOM 4662 N N . HIS B 1 13 ? -9.195 20.703 29.844 1 90.38 13 HIS B N 1
ATOM 4663 C CA . HIS B 1 13 ? -8.523 19.516 30.359 1 90.38 13 HIS B CA 1
ATOM 4664 C C . HIS B 1 13 ? -7.824 18.75 29.25 1 90.38 13 HIS B C 1
ATOM 4666 O O . HIS B 1 13 ? -7.43 17.594 29.438 1 90.38 13 HIS B O 1
ATOM 4672 N N . PHE B 1 14 ? -7.676 19.328 28.094 1 93.06 14 PHE B N 1
ATOM 4673 C CA . PHE B 1 14 ? -6.949 18.656 27.031 1 93.06 14 PHE B CA 1
ATOM 4674 C C . PHE B 1 14 ? -5.984 19.609 26.344 1 93.06 14 PHE B C 1
ATOM 4676 O O . PHE B 1 14 ? -6.336 20.766 26.062 1 93.06 14 PHE B O 1
ATOM 4683 N N . GLU B 1 15 ? -4.809 19.141 26.156 1 91.31 15 GLU B N 1
ATOM 4684 C CA . GLU B 1 15 ? -3.76 19.938 25.516 1 91.31 15 GLU B CA 1
ATOM 4685 C C . GLU B 1 15 ? -3.057 19.141 24.422 1 91.31 15 GLU B C 1
ATOM 4687 O O . GLU B 1 15 ? -2.715 17.969 24.625 1 91.31 15 GLU B O 1
ATOM 4692 N N . VAL B 1 16 ? -2.902 19.734 23.312 1 92.56 16 VAL B N 1
ATOM 4693 C CA . VAL B 1 16 ? -2.16 19.109 22.234 1 92.56 16 VAL B CA 1
ATOM 4694 C C . VAL B 1 16 ? -0.673 19.438 22.359 1 92.56 16 VAL B C 1
ATOM 4696 O O . VAL B 1 16 ? -0.296 20.609 22.469 1 92.56 16 VAL B O 1
ATOM 4699 N N . LYS B 1 17 ? 0.154 18.453 22.312 1 91.31 17 LYS B N 1
ATOM 4700 C CA . LYS B 1 17 ? 1.588 18.625 22.531 1 91.31 17 LYS B CA 1
ATOM 4701 C C . LYS B 1 17 ? 2.352 18.5 21.219 1 91.31 17 LYS B C 1
ATOM 4703 O O . LYS B 1 17 ? 3.385 19.141 21.016 1 91.31 17 LYS B O 1
ATOM 4708 N N . ASP B 1 18 ? 1.957 17.641 20.453 1 91.88 18 ASP B N 1
ATOM 4709 C CA . ASP B 1 18 ? 2.582 17.359 19.172 1 91.88 18 ASP B CA 1
ATOM 4710 C C . ASP B 1 18 ? 1.556 16.859 18.156 1 91.88 18 ASP B C 1
ATOM 4712 O O . ASP B 1 18 ? 0.42 16.547 18.516 1 91.88 18 ASP B O 1
ATOM 4716 N N . ARG B 1 19 ? 1.958 16.969 16.938 1 93.12 19 ARG B N 1
ATOM 4717 C CA . ARG B 1 19 ? 0.991 16.531 15.938 1 93.12 19 ARG B CA 1
ATOM 4718 C C . ARG B 1 19 ? 1.695 15.984 14.703 1 93.12 19 ARG B C 1
ATOM 4720 O O . ARG B 1 19 ? 2.857 16.312 14.445 1 93.12 19 ARG B O 1
ATOM 4727 N N . ASP B 1 20 ? 1.083 15.148 13.93 1 94.81 20 ASP B N 1
ATOM 4728 C CA . ASP B 1 20 ? 1.42 14.625 12.609 1 94.81 20 ASP B CA 1
ATOM 4729 C C . ASP B 1 20 ? 0.179 14.531 11.727 1 94.81 20 ASP B C 1
ATOM 4731 O O . ASP B 1 20 ? -0.409 13.453 11.586 1 94.81 20 ASP B O 1
ATOM 4735 N N . GLY B 1 21 ? -0.072 15.648 11.07 1 93.88 21 GLY B N 1
ATOM 4736 C CA . GLY B 1 21 ? -1.375 15.742 10.43 1 93.88 21 GLY B CA 1
ATOM 4737 C C . GLY B 1 21 ? -2.518 15.867 11.422 1 93.88 21 GLY B C 1
ATOM 4738 O O . GLY B 1 21 ? -2.453 16.672 12.352 1 93.88 21 GLY B O 1
ATOM 4739 N N . PRO B 1 22 ? -3.588 15.102 11.18 1 95.81 22 PRO B N 1
ATOM 4740 C CA . PRO B 1 22 ? -4.699 15.141 12.133 1 95.81 22 PRO B CA 1
ATOM 4741 C C . PRO B 1 22 ? -4.402 14.375 13.422 1 95.81 22 PRO B C 1
ATOM 4743 O O . PRO B 1 22 ? -5.125 14.523 14.414 1 95.81 22 PRO B O 1
ATOM 4746 N N . ALA B 1 23 ? -3.396 13.508 13.336 1 97.5 23 ALA B N 1
ATOM 4747 C CA . ALA B 1 23 ? -3.02 12.758 14.531 1 97.5 23 ALA B CA 1
ATOM 4748 C C . ALA B 1 23 ? -2.299 13.648 15.539 1 97.5 23 ALA B C 1
ATOM 4750 O O . ALA B 1 23 ? -1.487 14.492 15.156 1 97.5 23 ALA B O 1
ATOM 4751 N N . ARG B 1 24 ? -2.594 13.461 16.797 1 94.88 24 ARG B N 1
ATOM 4752 C CA . ARG B 1 24 ? -2.064 14.352 17.828 1 94.88 24 ARG B CA 1
ATOM 4753 C C . ARG B 1 24 ? -1.601 13.562 19.047 1 94.88 24 ARG B C 1
ATOM 4755 O O . ARG B 1 24 ? -2.242 12.586 19.453 1 94.88 24 ARG B O 1
ATOM 4762 N N . MET B 1 25 ? -0.462 14.016 19.5 1 95.62 25 MET B N 1
ATOM 4763 C CA . MET B 1 25 ? -0.08 13.664 20.859 1 95.62 25 MET B CA 1
ATOM 4764 C C . MET B 1 25 ? -0.592 14.703 21.859 1 95.62 25 MET B C 1
ATOM 4766 O O . MET B 1 25 ? -0.343 15.898 21.703 1 95.62 25 MET B O 1
ATOM 4770 N N . GLY B 1 26 ? -1.39 14.234 22.797 1 95.19 26 GLY B N 1
ATOM 4771 C CA . GLY B 1 26 ? -1.947 15.172 23.75 1 95.19 26 GLY B CA 1
ATOM 4772 C C . GLY B 1 26 ? -1.919 14.656 25.172 1 95.19 26 GLY B C 1
ATOM 4773 O O . GLY B 1 26 ? -1.299 13.625 25.453 1 95.19 26 GLY B O 1
ATOM 4774 N N . ARG B 1 27 ? -2.391 15.477 25.984 1 94.75 27 ARG B N 1
ATOM 4775 C CA . ARG B 1 27 ? -2.52 15.164 27.406 1 94.75 27 ARG B CA 1
ATOM 4776 C C . ARG B 1 27 ? -3.916 15.5 27.922 1 94.75 27 ARG B C 1
ATOM 4778 O O . ARG B 1 27 ? -4.355 16.641 27.828 1 94.75 27 ARG B O 1
ATOM 4785 N N . LEU B 1 28 ? -4.578 14.461 28.297 1 94.38 28 LEU B N 1
ATOM 4786 C CA . LEU B 1 28 ? -5.848 14.625 29 1 94.38 28 LEU B CA 1
ATOM 4787 C C . LEU B 1 28 ? -5.641 14.727 30.5 1 94.38 28 LEU B C 1
ATOM 4789 O O . LEU B 1 28 ? -5.203 13.758 31.141 1 94.38 28 LEU B O 1
ATOM 4793 N N . ARG B 1 29 ? -5.969 15.867 31.016 1 91.69 29 ARG B N 1
ATOM 4794 C CA . ARG B 1 29 ? -5.664 16.188 32.406 1 91.69 29 ARG B CA 1
ATOM 4795 C C . ARG B 1 29 ? -6.754 15.68 33.344 1 91.69 29 ARG B C 1
ATOM 4797 O O . ARG B 1 29 ? -7.574 16.453 33.844 1 91.69 29 ARG B O 1
ATOM 4804 N N . LEU B 1 30 ? -6.625 14.438 33.688 1 92.25 30 LEU B N 1
ATOM 4805 C CA . LEU B 1 30 ? -7.461 13.789 34.688 1 92.25 30 LEU B CA 1
ATOM 4806 C C . LEU B 1 30 ? -6.73 13.68 36.031 1 92.25 30 LEU B C 1
ATOM 4808 O O . LEU B 1 30 ? -5.691 14.312 36.219 1 92.25 30 LEU B O 1
ATOM 4812 N N . ALA B 1 31 ? -7.34 13 37 1 87.44 31 ALA B N 1
ATOM 4813 C CA . ALA B 1 31 ? -6.602 12.758 38.219 1 87.44 31 ALA B CA 1
ATOM 4814 C C . ALA B 1 31 ? -5.246 12.117 37.938 1 87.44 31 ALA B C 1
ATOM 4816 O O . ALA B 1 31 ? -4.223 12.562 38.469 1 87.44 31 ALA B O 1
ATOM 4817 N N . ALA B 1 32 ? -5.328 11.164 37.125 1 87.94 32 ALA B N 1
ATOM 4818 C CA . ALA B 1 32 ? -4.133 10.625 36.5 1 87.94 32 ALA B CA 1
ATOM 4819 C C . ALA B 1 32 ? -4.074 11 35.031 1 87.94 32 ALA B C 1
ATOM 4821 O O . ALA B 1 32 ? -4.895 10.539 34.219 1 87.94 32 ALA B O 1
ATOM 4822 N N . PRO B 1 33 ? -3.133 11.797 34.75 1 91.88 33 PRO B N 1
ATOM 4823 C CA . PRO B 1 33 ? -3.074 12.281 33.344 1 91.88 33 PRO B CA 1
ATOM 4824 C C . PRO B 1 33 ? -2.924 11.141 32.344 1 91.88 33 PRO B C 1
ATOM 4826 O O . PRO B 1 33 ? -2.223 10.164 32.625 1 91.88 33 PRO B O 1
ATOM 4829 N N . VAL B 1 34 ? -3.578 11.328 31.25 1 95.06 34 VAL B N 1
ATOM 4830 C CA . VAL B 1 34 ? -3.539 10.336 30.188 1 95.06 34 VAL B CA 1
ATOM 4831 C C . VAL B 1 34 ? -2.908 10.945 28.938 1 95.06 34 VAL B C 1
ATOM 4833 O O . VAL B 1 34 ? -3.373 11.977 28.438 1 95.06 34 VAL B O 1
ATOM 4836 N N . GLU B 1 35 ? -1.844 10.359 28.484 1 95.81 35 GLU B N 1
ATOM 4837 C CA . GLU B 1 35 ? -1.259 10.781 27.219 1 95.81 35 GLU B CA 1
ATOM 4838 C C . GLU B 1 35 ? -1.998 10.156 26.031 1 95.81 35 GLU B C 1
ATOM 4840 O O . GLU B 1 35 ? -2.273 8.953 26.031 1 95.81 35 GLU B O 1
ATOM 4845 N N . THR B 1 36 ? -2.398 10.969 25.109 1 96.88 36 THR B N 1
ATOM 4846 C CA . THR B 1 36 ? -3.096 10.477 23.922 1 96.88 36 THR B CA 1
ATOM 4847 C C . THR B 1 36 ? -2.146 10.398 22.734 1 96.88 36 THR B C 1
ATOM 4849 O O . THR B 1 36 ? -1.167 11.141 22.656 1 96.88 36 THR B O 1
ATOM 4852 N N . PRO B 1 37 ? -2.441 9.508 21.781 1 97.94 37 PRO B N 1
ATOM 4853 C CA . PRO B 1 37 ? -3.568 8.57 21.766 1 97.94 37 PRO B CA 1
ATOM 4854 C C . PRO B 1 37 ? -3.475 7.52 22.859 1 97.94 37 PRO B C 1
ATOM 4856 O O . PRO B 1 37 ? -2.377 7.199 23.328 1 97.94 37 PRO B O 1
ATOM 4859 N N . ALA B 1 38 ? -4.715 6.996 23.266 1 98.06 38 ALA B N 1
ATOM 4860 C CA . ALA B 1 38 ? -4.723 6.055 24.375 1 98.06 38 ALA B CA 1
ATOM 4861 C C . ALA B 1 38 ? -5.918 5.113 24.297 1 98.06 38 ALA B C 1
ATOM 4863 O O . ALA B 1 38 ? -6.906 5.414 23.625 1 98.06 38 ALA B O 1
ATOM 4864 N N . ILE B 1 39 ? -5.68 3.953 24.875 1 97.75 39 ILE B N 1
ATOM 4865 C CA . ILE B 1 39 ? -6.785 3.039 25.141 1 97.75 39 ILE B CA 1
ATOM 4866 C C . ILE B 1 39 ? -7.395 3.357 26.5 1 97.75 39 ILE B C 1
ATOM 4868 O O . ILE B 1 39 ? -6.766 3.143 27.547 1 97.75 39 ILE B O 1
ATOM 4872 N N . LEU B 1 40 ? -8.562 3.844 26.422 1 95.06 40 LEU B N 1
ATOM 4873 C CA . LEU B 1 40 ? -9.227 4.336 27.625 1 95.06 40 LEU B CA 1
ATOM 4874 C C . LEU B 1 40 ? -9.781 3.182 28.453 1 95.06 40 LEU B C 1
ATOM 4876 O O . LEU B 1 40 ? -10.438 2.287 27.922 1 95.06 40 LEU B O 1
ATOM 4880 N N . SER B 1 41 ? -9.461 3.215 29.672 1 91.44 41 SER B N 1
ATOM 4881 C CA . SER B 1 41 ? -10.031 2.258 30.609 1 91.44 41 SER B CA 1
ATOM 4882 C C . SER B 1 41 ? -11.406 2.709 31.094 1 91.44 41 SER B C 1
ATOM 4884 O O . SER B 1 41 ? -11.648 3.906 31.25 1 91.44 41 SER B O 1
ATOM 4886 N N . ARG B 1 42 ? -12.234 1.865 31.5 1 85.88 42 ARG B N 1
ATOM 4887 C CA . ARG B 1 42 ? -13.602 2.156 31.938 1 85.88 42 ARG B CA 1
ATOM 4888 C C . ARG B 1 42 ? -13.609 2.9 33.25 1 85.88 42 ARG B C 1
ATOM 4890 O O . ARG B 1 42 ? -14.523 3.68 33.531 1 85.88 42 ARG B O 1
ATOM 4897 N N . ASP B 1 43 ? -12.602 2.699 33.938 1 88.88 43 ASP B N 1
ATOM 4898 C CA . ASP B 1 43 ? -12.547 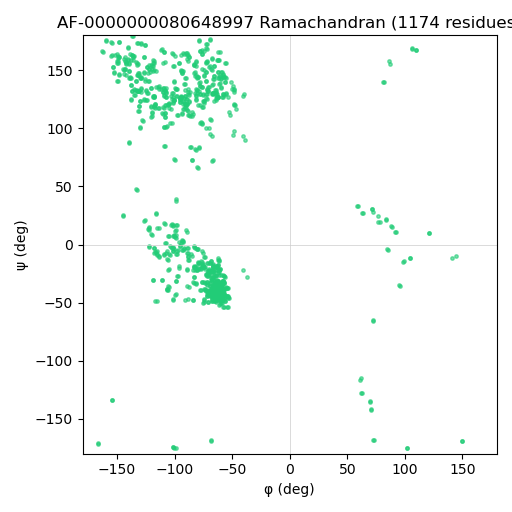3.287 35.281 1 88.88 43 ASP B CA 1
ATOM 4899 C C . ASP B 1 43 ? -12.305 4.793 35.188 1 88.88 43 ASP B C 1
ATOM 4901 O O . ASP B 1 43 ? -12.516 5.508 36.188 1 88.88 43 ASP B O 1
ATOM 4905 N N . LEU B 1 44 ? -11.977 5.27 34.031 1 92.38 44 LEU B N 1
ATOM 4906 C CA . LEU B 1 44 ? -11.695 6.691 33.875 1 92.38 44 LEU B CA 1
ATOM 4907 C C . LEU B 1 44 ? -12.938 7.438 33.375 1 92.38 44 LEU B C 1
ATOM 4909 O O . LEU B 1 44 ? -12.906 8.656 33.219 1 92.38 44 LEU B O 1
ATOM 4913 N N . ILE B 1 45 ? -14.031 6.703 33.219 1 92 45 ILE B N 1
ATOM 4914 C CA . ILE B 1 45 ? -15.258 7.305 32.719 1 92 45 ILE B CA 1
ATOM 4915 C C . ILE B 1 45 ? -16.359 7.191 33.781 1 92 45 ILE B C 1
ATOM 4917 O O . ILE B 1 45 ? -16.547 6.133 34.375 1 92 45 ILE B O 1
ATOM 4921 N N . GLN B 1 46 ? -16.938 8.195 34.094 1 90.38 46 GLN B N 1
ATOM 4922 C CA . GLN B 1 46 ? -18.188 8.234 34.875 1 90.38 46 GLN B CA 1
ATOM 4923 C C . GLN B 1 46 ? -19.375 8.609 34 1 90.38 46 GLN B C 1
ATOM 4925 O O . GLN B 1 46 ? -19.578 9.789 33.688 1 90.38 46 GLN B O 1
ATOM 4930 N N . SER B 1 47 ? -20.109 7.68 33.625 1 89.44 47 SER B N 1
ATOM 4931 C CA . SER B 1 47 ? -21.219 7.91 32.719 1 89.44 47 SER B CA 1
ATOM 4932 C C . SER B 1 47 ? -22.562 7.738 33.406 1 89.44 47 SER B C 1
ATOM 4934 O O . SER B 1 47 ? -22.766 6.793 34.156 1 89.44 47 SER B O 1
ATOM 4936 N N . VAL B 1 48 ? -23.438 8.695 33.125 1 87.88 48 VAL B N 1
ATOM 4937 C CA . VAL B 1 48 ? -24.797 8.57 33.625 1 87.88 48 VAL B CA 1
ATOM 4938 C C . VAL B 1 48 ? -25.547 7.52 32.812 1 87.88 48 VAL B C 1
ATOM 4940 O O . VAL B 1 48 ? -26.422 6.82 33.344 1 87.88 48 VAL B O 1
ATOM 4943 N N . GLY B 1 49 ? -25.188 7.441 31.562 1 86.44 49 GLY B N 1
ATOM 4944 C CA . GLY B 1 49 ? -25.797 6.438 30.719 1 86.44 49 GLY B CA 1
ATOM 4945 C C . GLY B 1 49 ? -26.891 7.004 29.812 1 86.44 49 GLY B C 1
ATOM 4946 O O . GLY B 1 49 ? -27.109 8.211 29.797 1 86.44 49 GLY B O 1
ATOM 4947 N N . PRO B 1 50 ? -27.531 6.121 29.109 1 88.62 50 PRO B N 1
ATOM 4948 C CA . PRO B 1 50 ? -28.578 6.555 28.188 1 88.62 50 PRO B CA 1
ATOM 4949 C C . PRO B 1 50 ? -29.875 6.969 28.891 1 88.62 50 PRO B C 1
ATOM 4951 O O . PRO B 1 50 ? -30.219 6.398 29.938 1 88.62 50 PRO B O 1
ATOM 4954 N N . ILE B 1 51 ? -30.562 7.836 28.344 1 88.69 51 ILE B N 1
ATOM 4955 C CA . ILE B 1 51 ? -31.781 8.375 28.938 1 88.69 51 ILE B CA 1
ATOM 4956 C C . ILE B 1 51 ? -32.844 7.293 29.016 1 88.69 51 ILE B C 1
ATOM 4958 O O . ILE B 1 51 ? -33.75 7.359 29.844 1 88.69 51 ILE B O 1
ATOM 4962 N N . TRP B 1 52 ? -32.625 6.352 28.156 1 87.31 52 TRP B N 1
ATOM 4963 C CA . TRP B 1 52 ? -33.656 5.297 28.094 1 87.31 52 TRP B CA 1
ATOM 4964 C C . TRP B 1 52 ? -33.688 4.488 29.375 1 87.31 52 TRP B C 1
ATOM 4966 O O . TRP B 1 52 ? -34.625 3.764 29.641 1 87.31 52 TRP B O 1
ATOM 4976 N N . ALA B 1 53 ? -32.656 4.59 30.125 1 87 53 ALA B N 1
ATOM 4977 C CA . ALA B 1 53 ? -32.562 3.867 31.406 1 87 53 ALA B CA 1
ATOM 4978 C C . ALA B 1 53 ? -33.344 4.59 32.5 1 87 53 ALA B C 1
ATOM 4980 O O . ALA B 1 53 ? -33.531 4.059 33.594 1 87 53 ALA B O 1
ATOM 4981 N N . PHE B 1 54 ? -33.875 5.719 32.156 1 89.69 54 PHE B N 1
ATOM 4982 C CA . PHE B 1 54 ? -34.594 6.547 33.094 1 89.69 54 PHE B CA 1
ATOM 4983 C C . PHE B 1 54 ? -36.062 6.746 32.656 1 89.69 54 PHE B C 1
ATOM 4985 O O . PHE B 1 54 ? -36.375 6.66 31.484 1 89.69 54 PHE B O 1
ATOM 4992 N N . PRO B 1 55 ? -36.906 6.996 33.656 1 90 55 PRO B N 1
ATOM 4993 C CA . PRO B 1 55 ? -38.312 7.207 33.344 1 90 55 PRO B CA 1
ATOM 4994 C C . PRO B 1 55 ? -38.531 8.477 32.531 1 90 55 PRO B C 1
ATOM 4996 O O . PRO B 1 55 ? -39.5 8.578 31.781 1 90 55 PRO B O 1
ATOM 4999 N N . SER B 1 56 ? -37.656 9.477 32.75 1 88.06 56 SER B N 1
ATOM 5000 C CA . SER B 1 56 ? -37.781 10.734 32 1 88.06 56 SER B CA 1
ATOM 5001 C C . SER B 1 56 ? -36.406 11.398 31.844 1 88.06 56 SER B C 1
ATOM 5003 O O . SER B 1 56 ? -35.438 11.039 32.531 1 88.06 56 SER B O 1
ATOM 5005 N N . ILE B 1 57 ? -36.406 12.297 30.906 1 87.69 57 ILE B N 1
ATOM 5006 C CA . ILE B 1 57 ? -35.188 13.055 30.672 1 87.69 57 ILE B CA 1
ATOM 5007 C C . ILE B 1 57 ? -34.812 13.852 31.922 1 87.69 57 ILE B C 1
ATOM 5009 O O . ILE B 1 57 ? -33.625 13.969 32.281 1 87.69 57 ILE B O 1
ATOM 5013 N N . GLU B 1 58 ? -35.844 14.32 32.562 1 87.56 58 GLU B N 1
ATOM 5014 C CA . GLU B 1 58 ? -35.625 15.125 33.781 1 87.56 58 GLU B CA 1
ATOM 5015 C C . GLU B 1 58 ? -34.969 14.297 34.875 1 87.56 58 GLU B C 1
ATOM 5017 O O . GLU B 1 58 ? -34.062 14.781 35.562 1 87.56 58 GLU B O 1
ATOM 5022 N N . GLU B 1 59 ? -35.344 13.156 34.906 1 90.25 59 GLU B N 1
ATOM 5023 C CA . GLU B 1 59 ? -34.781 12.273 35.938 1 90.25 59 GLU B CA 1
ATOM 5024 C C . GLU B 1 59 ? -33.344 11.914 35.562 1 90.25 59 GLU B C 1
ATOM 5026 O O . GLU B 1 59 ? -32.5 11.766 36.469 1 90.25 59 GLU B O 1
ATOM 5031 N N . ALA B 1 60 ? -33.188 11.742 34.375 1 88.56 60 ALA B N 1
ATOM 5032 C CA . ALA B 1 60 ? -31.844 11.445 33.906 1 88.56 60 ALA B CA 1
ATOM 5033 C C . ALA B 1 60 ? -30.891 12.602 34.219 1 88.56 60 ALA B C 1
ATOM 5035 O O . ALA B 1 60 ? -29.781 12.391 34.719 1 88.56 60 ALA B O 1
ATOM 5036 N N . VAL B 1 61 ? -31.375 13.773 33.969 1 88 61 VAL B N 1
ATOM 5037 C CA . VAL B 1 61 ? -30.578 14.977 34.219 1 88 61 VAL B CA 1
ATOM 5038 C C . VAL B 1 61 ? -30.359 15.148 35.719 1 88 61 VAL B C 1
ATOM 5040 O O . VAL B 1 61 ? -29.25 15.508 36.125 1 88 61 VAL B O 1
ATOM 5043 N N . SER B 1 62 ? -31.375 14.836 36.438 1 88.06 62 SER B N 1
ATOM 5044 C CA . SER B 1 62 ? -31.281 14.922 37.875 1 88.06 62 SER B CA 1
ATOM 5045 C C . SER B 1 62 ? -30.266 13.922 38.438 1 88.06 62 SER B C 1
ATOM 5047 O O . SER B 1 62 ? -29.5 14.242 39.344 1 88.06 62 SER B O 1
ATOM 5049 N N . ALA B 1 63 ? -30.312 12.828 37.875 1 85.38 63 ALA B N 1
ATOM 5050 C CA . ALA B 1 63 ? -29.359 11.797 38.281 1 85.38 63 ALA B CA 1
ATOM 5051 C C . ALA B 1 63 ? -27.922 12.234 37.969 1 85.38 63 ALA B C 1
ATOM 5053 O O . ALA B 1 63 ? -27.016 11.969 38.75 1 85.38 63 ALA B O 1
ATOM 5054 N N . GLY B 1 64 ? -27.766 12.789 36.844 1 85.12 64 GLY B N 1
ATOM 5055 C CA . GLY B 1 64 ? -26.469 13.312 36.469 1 85.12 64 GLY B CA 1
ATOM 5056 C C . GLY B 1 64 ? -25.984 14.422 37.375 1 85.12 64 GLY B C 1
ATOM 5057 O O . GLY B 1 64 ? -24.797 14.461 37.75 1 85.12 64 GLY B O 1
ATOM 5058 N N . SER B 1 65 ? -26.859 15.266 37.688 1 82.12 65 SER B N 1
ATOM 5059 C CA . SER B 1 65 ? -26.516 16.391 38.531 1 82.12 65 SER B CA 1
ATOM 5060 C C . SER B 1 65 ? -26.172 15.93 39.938 1 82.12 65 SER B C 1
ATOM 5062 O O . SER B 1 65 ? -25.375 16.562 40.625 1 82.12 65 SER B O 1
ATOM 5064 N N . ALA B 1 66 ? -26.734 14.859 40.312 1 80.25 66 ALA B N 1
ATOM 5065 C CA . ALA B 1 66 ? -26.562 14.328 41.656 1 80.25 66 ALA B CA 1
ATOM 5066 C C . ALA B 1 66 ? -25.25 13.539 41.781 1 80.25 66 ALA B C 1
ATOM 5068 O O . ALA B 1 66 ? -24.766 13.281 42.875 1 80.25 66 ALA B O 1
ATOM 5069 N N . SER B 1 67 ? -24.812 13.195 40.594 1 77.12 67 SER B N 1
ATOM 5070 C CA . SER B 1 67 ? -23.609 12.375 40.594 1 77.12 67 SER B CA 1
ATOM 5071 C C . SER B 1 67 ? -22.422 13.141 41.188 1 77.12 67 SER B C 1
ATOM 5073 O O . SER B 1 67 ? -22.281 14.344 40.969 1 77.12 67 SER B O 1
ATOM 5075 N N . SER B 1 68 ? -21.734 12.539 42.094 1 65.69 68 SER B N 1
ATOM 5076 C CA . SER B 1 68 ? -20.594 13.148 42.781 1 65.69 68 SER B CA 1
ATOM 5077 C C . SER B 1 68 ? -19.547 13.594 41.75 1 65.69 68 SER B C 1
ATOM 5079 O O . SER B 1 68 ? -19.328 12.938 40.75 1 65.69 68 SER B O 1
ATOM 5081 N N . GLU B 1 69 ? -19.281 14.852 42.031 1 64 69 GLU B N 1
ATOM 5082 C CA . GLU B 1 69 ? -18.188 15.375 41.219 1 64 69 GLU B CA 1
ATOM 5083 C C . GLU B 1 69 ? -16.875 14.703 41.562 1 64 69 GLU B C 1
ATOM 5085 O O . GLU B 1 69 ? -16.344 14.898 42.688 1 64 69 GLU B O 1
ATOM 5090 N N . GLU B 1 70 ? -16.656 13.453 41.188 1 60.62 70 GLU B N 1
ATOM 5091 C CA . GLU B 1 70 ? -15.312 12.914 41.438 1 60.62 70 GLU B CA 1
ATOM 5092 C C . GLU B 1 70 ? -14.297 13.523 40.469 1 60.62 70 GLU B C 1
ATOM 5094 O O . GLU B 1 70 ? -14.344 13.258 39.25 1 60.62 70 GLU B O 1
ATOM 5099 N N . GLY B 1 71 ? -13.539 14.508 40.938 1 63.84 71 GLY B N 1
ATOM 5100 C CA . GLY B 1 71 ? -12.453 15.234 40.312 1 63.84 71 GLY B CA 1
ATOM 5101 C C . GLY B 1 71 ? -11.422 14.328 39.688 1 63.84 71 GLY B C 1
ATOM 5102 O O . GLY B 1 71 ? -11.164 13.234 40.156 1 63.84 71 GLY B O 1
ATOM 5103 N N . GLY B 1 72 ? -11.516 13.969 38.25 1 80.62 72 GLY B N 1
ATOM 5104 C CA . GLY B 1 72 ? -10.406 13.25 37.656 1 80.62 72 GLY B CA 1
ATOM 5105 C C . GLY B 1 72 ? -10.844 12.242 36.625 1 80.62 72 GLY B C 1
ATOM 5106 O O . GLY B 1 72 ? -10.008 11.562 36 1 80.62 72 GLY B O 1
ATOM 5107 N N . ARG B 1 73 ? -12.172 12.07 36.625 1 90.38 73 ARG B N 1
ATOM 5108 C CA . ARG B 1 73 ? -12.719 11.195 35.594 1 90.38 73 ARG B CA 1
ATOM 5109 C C . ARG B 1 73 ? -13.5 11.984 34.562 1 90.38 73 ARG B C 1
ATOM 5111 O O . ARG B 1 73 ? -13.93 13.109 34.812 1 90.38 73 ARG B O 1
ATOM 5118 N N . ILE B 1 74 ? -13.602 11.383 33.375 1 92.88 74 ILE B N 1
ATOM 5119 C CA . ILE B 1 74 ? -14.414 12.008 32.344 1 92.88 74 ILE B CA 1
ATOM 5120 C C . ILE B 1 74 ? -15.891 11.805 32.656 1 92.88 74 ILE B C 1
ATOM 5122 O O . ILE B 1 74 ? -16.375 10.672 32.719 1 92.88 74 ILE B O 1
ATOM 5126 N N . PHE B 1 75 ? -16.562 12.844 32.844 1 92.19 75 PHE B N 1
ATOM 5127 C CA . PHE B 1 75 ? -18 12.75 33.125 1 92.19 75 PHE B CA 1
ATOM 5128 C C . PHE B 1 75 ? -18.797 12.812 31.828 1 92.19 75 PHE B C 1
ATOM 5130 O O . PHE B 1 75 ? -18.719 13.797 31.078 1 92.19 75 PHE B O 1
ATOM 5137 N N . ILE B 1 76 ? -19.531 11.812 31.594 1 91.56 76 ILE B N 1
ATOM 5138 C CA . ILE B 1 76 ? -20.438 11.789 30.453 1 91.56 76 ILE B CA 1
ATOM 5139 C C . ILE B 1 76 ? -21.875 11.844 30.938 1 91.56 76 ILE B C 1
ATOM 5141 O O . ILE B 1 76 ? -22.375 10.898 31.562 1 91.56 76 ILE B O 1
ATOM 5145 N N . GLY B 1 77 ? -22.516 12.922 30.641 1 88.25 77 GLY B N 1
ATOM 5146 C CA . GLY B 1 77 ? -23.891 13.102 31.047 1 88.25 77 GLY B CA 1
ATOM 5147 C C . GLY B 1 77 ? -24.859 12.188 30.328 1 88.25 77 GLY B C 1
ATOM 5148 O O . GLY B 1 77 ? -24.453 11.391 29.469 1 88.25 77 GLY B O 1
ATOM 5149 N N . PRO B 1 78 ? -26.141 12.273 30.75 1 89.75 78 PRO B N 1
ATOM 5150 C CA . PRO B 1 78 ? -27.141 11.484 30.016 1 89.75 78 PRO B CA 1
ATOM 5151 C C . PRO B 1 78 ? -27.156 11.789 28.531 1 89.75 78 PRO B C 1
ATOM 5153 O O . PRO B 1 78 ? -26.953 12.938 28.125 1 89.75 78 PRO B O 1
ATOM 5156 N N . HIS B 1 79 ? -27.297 10.797 27.797 1 89.06 79 HIS B N 1
ATOM 5157 C CA . HIS B 1 79 ? -27.297 10.969 26.344 1 89.06 79 HIS B CA 1
ATOM 5158 C C . HIS B 1 79 ? -28.312 10.039 25.688 1 89.06 79 HIS B C 1
ATOM 5160 O O . HIS B 1 79 ? -28.812 9.109 26.328 1 89.06 79 HIS B O 1
ATOM 5166 N N . ALA B 1 80 ? -28.75 10.344 24.547 1 86.69 80 ALA B N 1
ATOM 5167 C CA . ALA B 1 80 ? -29.672 9.531 23.75 1 86.69 80 ALA B CA 1
ATOM 5168 C C . ALA B 1 80 ? -28.953 8.781 22.641 1 86.69 80 ALA B C 1
ATOM 5170 O O . ALA B 1 80 ? -28.578 9.375 21.625 1 86.69 80 ALA B O 1
ATOM 5171 N N . PRO B 1 81 ? -28.797 7.516 22.891 1 82.5 81 PRO B N 1
ATOM 5172 C CA . PRO B 1 81 ? -28.094 6.746 21.859 1 82.5 81 PRO B CA 1
ATOM 5173 C C . PRO B 1 81 ? -28.984 6.477 20.641 1 82.5 81 PRO B C 1
ATOM 5175 O O . PRO B 1 81 ? -30.125 6.043 20.781 1 82.5 81 PRO B O 1
ATOM 5178 N N . PHE B 1 82 ? -28.547 6.875 19.469 1 85.81 82 PHE B N 1
ATOM 5179 C CA . PHE B 1 82 ? -29.219 6.613 18.203 1 85.81 82 PHE B CA 1
ATOM 5180 C C . PHE B 1 82 ? -28.328 5.781 17.281 1 85.81 82 PHE B C 1
ATOM 5182 O O . PHE B 1 82 ? -27.094 5.855 17.359 1 85.81 82 PHE B O 1
ATOM 5189 N N . SER B 1 83 ? -29.016 5.012 16.484 1 86.56 83 SER B N 1
ATOM 5190 C CA . SER B 1 83 ? -28.266 4.312 15.445 1 86.56 83 SER B CA 1
ATOM 5191 C C . SER B 1 83 ? -27.703 5.281 14.422 1 86.56 83 SER B C 1
ATOM 5193 O O . SER B 1 83 ? -28.172 6.418 14.312 1 86.56 83 SER B O 1
ATOM 5195 N N . LEU B 1 84 ? -26.75 4.855 13.742 1 88.5 84 LEU B N 1
ATOM 5196 C CA . LEU B 1 84 ? -26 5.723 12.844 1 88.5 84 LEU B CA 1
ATOM 5197 C C . LEU B 1 84 ? -26.922 6.398 11.836 1 88.5 84 LEU B C 1
ATOM 5199 O O . LEU B 1 84 ? -26.797 7.598 11.57 1 88.5 84 LEU B O 1
ATOM 5203 N N . HIS B 1 85 ? -27.953 5.66 11.344 1 87.75 85 HIS B N 1
ATOM 5204 C CA . HIS B 1 85 ? -28.766 6.18 10.258 1 87.75 85 HIS B CA 1
ATOM 5205 C C . HIS B 1 85 ? -30.094 6.723 10.773 1 87.75 85 HIS B C 1
ATOM 5207 O O . HIS B 1 85 ? -31.047 6.895 10.008 1 87.75 85 HIS B O 1
ATOM 5213 N N . THR B 1 86 ? -30.125 6.949 12.094 1 85.38 86 THR B N 1
ATOM 5214 C CA . THR B 1 86 ? -31.281 7.574 12.711 1 85.38 86 THR B CA 1
ATOM 5215 C C . THR B 1 86 ? -30.969 9.008 13.141 1 85.38 86 THR B C 1
ATOM 5217 O O . THR B 1 86 ? -30.062 9.234 13.945 1 85.38 86 THR B O 1
ATOM 5220 N N . GLU B 1 87 ? -31.703 9.914 12.594 1 82.75 87 GLU B N 1
ATOM 5221 C CA . GLU B 1 87 ? -31.516 11.312 12.961 1 82.75 87 GLU B CA 1
ATOM 5222 C C . GLU B 1 87 ? -31.922 11.555 14.414 1 82.75 87 GLU B C 1
ATOM 5224 O O . GLU B 1 87 ? -33.031 11.188 14.82 1 82.75 87 GLU B O 1
ATOM 5229 N N . PRO B 1 88 ? -31.031 12.195 15.148 1 80.19 88 PRO B N 1
ATOM 5230 C CA . PRO B 1 88 ? -31.406 12.484 16.531 1 80.19 88 PRO B CA 1
ATOM 5231 C C . PRO B 1 88 ? -32.594 13.445 16.641 1 80.19 88 PRO B C 1
ATOM 5233 O O . PRO B 1 88 ? -32.562 14.516 16.031 1 80.19 88 PRO B O 1
ATOM 5236 N N . THR B 1 89 ? -33.562 13.047 17.297 1 77.44 89 THR B N 1
ATOM 5237 C CA . THR B 1 89 ? -34.75 13.867 17.438 1 77.44 89 THR B CA 1
ATOM 5238 C C . THR B 1 89 ? -34.844 14.445 18.859 1 77.44 89 THR B C 1
ATOM 5240 O O . THR B 1 89 ? -35.75 15.25 19.141 1 77.44 89 THR B O 1
ATOM 5243 N N . LEU B 1 90 ? -33.969 13.984 19.625 1 79.56 90 LEU B N 1
ATOM 5244 C CA . LEU B 1 90 ? -34 14.414 21.016 1 79.56 90 LEU B CA 1
ATOM 5245 C C . LEU B 1 90 ? -32.625 14.969 21.438 1 79.56 90 LEU B C 1
ATOM 5247 O O . LEU B 1 90 ? -31.594 14.406 21.094 1 79.56 90 LEU B O 1
ATOM 5251 N N . ALA B 1 91 ? -32.594 16.141 21.922 1 77.19 91 ALA B N 1
ATOM 5252 C CA . ALA B 1 91 ? -31.391 16.719 22.5 1 77.19 91 ALA B CA 1
ATOM 5253 C C . ALA B 1 91 ? -31.438 16.703 24.031 1 77.19 91 ALA B C 1
ATOM 5255 O O . ALA B 1 91 ? -32.469 17 24.625 1 77.19 91 ALA B O 1
ATOM 5256 N N . VAL B 1 92 ? -30.391 16.172 24.594 1 81.94 92 VAL B N 1
ATOM 5257 C CA . VAL B 1 92 ? -30.297 16.125 26.047 1 81.94 92 VAL B CA 1
ATOM 5258 C C . VAL B 1 92 ? -29.5 17.328 26.547 1 81.94 92 VAL B C 1
ATOM 5260 O O . VAL B 1 92 ? -28.391 17.578 26.094 1 81.94 92 VAL B O 1
ATOM 5263 N N . PRO B 1 93 ? -30.062 18.078 27.406 1 79.12 93 PRO B N 1
ATOM 5264 C CA . PRO B 1 93 ? -29.344 19.25 27.922 1 79.12 93 PRO B CA 1
ATOM 5265 C C . PRO B 1 93 ? -28.031 18.875 28.609 1 79.12 93 PRO B C 1
ATOM 5267 O O . PRO B 1 93 ? -27.969 17.859 29.312 1 79.12 93 PRO B O 1
ATOM 5270 N N . PRO B 1 94 ? -27 19.578 28.328 1 78.06 94 PRO B N 1
ATOM 5271 C CA . PRO B 1 94 ? -25.734 19.297 29.016 1 78.06 94 PRO B CA 1
ATOM 5272 C C . PRO B 1 94 ? -25.781 19.594 30.516 1 78.06 94 PRO B C 1
ATOM 5274 O O . PRO B 1 94 ? -26.531 20.484 30.938 1 78.06 94 PRO B O 1
ATOM 5277 N N . ILE B 1 95 ? -25.141 18.859 31.188 1 79.88 95 ILE B N 1
ATOM 5278 C CA . ILE B 1 95 ? -24.969 19.094 32.625 1 79.88 95 ILE B CA 1
ATOM 5279 C C . ILE B 1 95 ? -23.641 19.797 32.875 1 79.88 95 ILE B C 1
ATOM 5281 O O . ILE B 1 95 ? -22.578 19.219 32.625 1 79.88 95 ILE B O 1
ATOM 5285 N N . PRO B 1 96 ? -23.703 20.984 33.281 1 75.19 96 PRO B N 1
ATOM 5286 C CA . PRO B 1 96 ? -22.438 21.688 33.562 1 75.19 96 PRO B CA 1
ATOM 5287 C C . PRO B 1 96 ? -21.625 21.047 34.688 1 75.19 96 PRO B C 1
ATOM 5289 O O . PRO B 1 96 ? -22.203 20.656 35.719 1 75.19 96 PRO B O 1
ATOM 5292 N N . ARG B 1 97 ? -20.453 20.781 34.375 1 76.12 97 ARG B N 1
ATOM 5293 C CA . ARG B 1 97 ? -19.531 20.234 35.375 1 76.12 97 ARG B CA 1
ATOM 5294 C C . ARG B 1 97 ? -18.219 21.016 35.406 1 76.12 97 ARG B C 1
ATOM 5296 O O . ARG B 1 97 ? -17.812 21.578 34.375 1 76.12 97 ARG B O 1
ATOM 5303 N N . GLY B 1 98 ? -17.656 21.172 36.625 1 74.81 98 GLY B N 1
ATOM 5304 C CA . GLY B 1 98 ? -16.375 21.844 36.781 1 74.81 98 GLY B CA 1
ATOM 5305 C C . GLY B 1 98 ? -15.195 20.984 36.344 1 74.81 98 GLY B C 1
ATOM 5306 O O . GLY B 1 98 ? -14.102 21.5 36.094 1 74.81 98 GLY B O 1
ATOM 5307 N N . GLY B 1 99 ? -15.383 19.688 36.219 1 83.75 99 GLY B N 1
ATOM 5308 C CA . GLY B 1 99 ? -14.32 18.766 35.875 1 83.75 99 GLY B CA 1
ATOM 5309 C C . GLY B 1 99 ? -14.336 18.359 34.406 1 83.75 99 GLY B C 1
ATOM 5310 O O . GLY B 1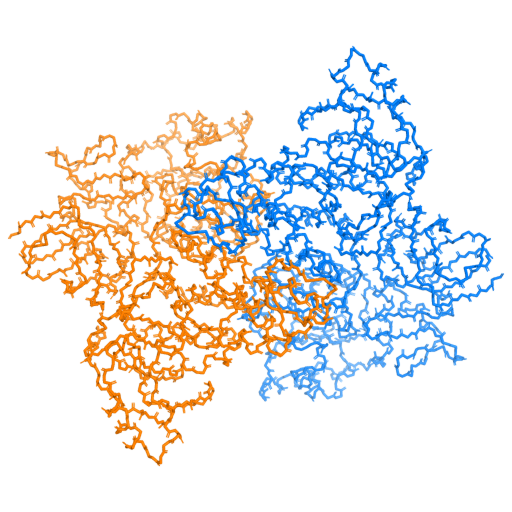 99 ? -15.039 18.984 33.594 1 83.75 99 GLY B O 1
ATOM 5311 N N . PRO B 1 100 ? -13.406 17.422 34.125 1 90.12 100 PRO B N 1
ATOM 5312 C CA . PRO B 1 100 ? -13.383 16.953 32.75 1 90.12 100 PRO B CA 1
ATOM 5313 C C . PRO B 1 100 ? -14.742 16.422 32.281 1 90.12 100 PRO B C 1
ATOM 5315 O O . PRO B 1 100 ? -15.336 15.578 32.969 1 90.12 100 PRO B O 1
ATOM 5318 N N . SER B 1 101 ? -15.125 16.859 31.219 1 90.38 101 SER B N 1
ATOM 5319 C CA . SER B 1 101 ? -16.469 16.547 30.734 1 90.38 101 SER B CA 1
ATOM 5320 C C . SER B 1 101 ? -16.422 15.867 29.375 1 90.38 101 SER B C 1
ATOM 5322 O O . SER B 1 101 ? -15.5 16.109 28.594 1 90.38 101 SER B O 1
ATOM 5324 N N . GLY B 1 102 ? -17.453 15.039 29.172 1 92.19 102 GLY B N 1
ATOM 5325 C CA . GLY B 1 102 ? -17.625 14.367 27.906 1 92.19 102 GLY B CA 1
ATOM 5326 C C . GLY B 1 102 ? -19.031 14.523 27.344 1 92.19 102 GLY B C 1
ATOM 5327 O O . GLY B 1 102 ? -20 14.555 28.094 1 92.19 102 GLY B O 1
ATOM 5328 N N . VAL B 1 103 ? -19.078 14.641 26.047 1 92.19 103 VAL B N 1
ATOM 5329 C CA . VAL B 1 103 ? -20.375 14.781 25.375 1 92.19 103 VAL B CA 1
ATOM 5330 C C . VAL B 1 103 ? -20.453 13.805 24.203 1 92.19 103 VAL B C 1
ATOM 5332 O O . VAL B 1 103 ? -19.5 13.688 23.422 1 92.19 103 VAL B O 1
ATOM 5335 N N . VAL B 1 104 ? -21.562 13.078 24.125 1 93.12 104 VAL B N 1
ATOM 5336 C CA . VAL B 1 104 ? -21.781 12.172 23 1 93.12 104 VAL B CA 1
ATOM 5337 C C . VAL B 1 104 ? -22.297 12.953 21.797 1 93.12 104 VAL B C 1
ATOM 5339 O O . VAL B 1 104 ? -23.266 13.711 21.906 1 93.12 104 VAL B O 1
ATOM 5342 N N . VAL B 1 105 ? -21.625 12.836 20.703 1 93.31 105 VAL B N 1
ATOM 5343 C CA . VAL B 1 105 ? -22 13.562 19.484 1 93.31 105 VAL B CA 1
ATOM 5344 C C . VAL B 1 105 ? -22.359 12.57 18.391 1 93.31 105 VAL B C 1
ATOM 5346 O O . VAL B 1 105 ? -21.531 11.758 17.969 1 93.31 105 VAL B O 1
ATOM 5349 N N . HIS B 1 106 ? -23.578 12.648 17.922 1 92.62 106 HIS B N 1
ATOM 5350 C CA . HIS B 1 106 ? -24.016 11.797 16.812 1 92.62 106 HIS B CA 1
ATOM 5351 C C . HIS B 1 106 ? -23.516 12.32 15.477 1 92.62 106 HIS B C 1
ATOM 5353 O O . HIS B 1 106 ? -23.531 13.523 15.227 1 92.62 106 HIS B O 1
ATOM 5359 N N . PRO B 1 107 ? -23.078 11.445 14.562 1 91.62 107 PRO B N 1
ATOM 5360 C CA . PRO B 1 107 ? -22.5 11.859 13.281 1 91.62 107 PRO B CA 1
ATOM 5361 C C . PRO B 1 107 ? -23.484 12.656 12.422 1 91.62 107 PRO B C 1
ATOM 5363 O O . PRO B 1 107 ? -23.062 13.469 11.602 1 91.62 107 PRO B O 1
ATOM 5366 N N . LEU B 1 108 ? -24.75 12.461 12.594 1 89.69 108 LEU B N 1
ATOM 5367 C CA . LEU B 1 108 ? -25.75 13.117 11.758 1 89.69 108 LEU B CA 1
ATOM 5368 C C . LEU B 1 108 ? -26.219 14.414 12.398 1 89.69 108 LEU B C 1
ATOM 5370 O O . LEU B 1 108 ? -27.109 15.094 11.867 1 89.69 108 LEU B O 1
ATOM 5374 N N . THR B 1 109 ? -25.625 14.719 13.531 1 87.38 109 THR B N 1
ATOM 5375 C CA . THR B 1 109 ? -26.047 15.961 14.18 1 87.38 109 THR B CA 1
ATOM 5376 C C . THR B 1 109 ? -25.75 17.156 13.281 1 87.38 109 THR B C 1
ATOM 5378 O O . THR B 1 109 ? -24.719 17.203 12.609 1 87.38 109 THR B O 1
ATOM 5381 N N . MET B 1 110 ? -26.594 18.141 13.266 1 83.38 110 MET B N 1
ATOM 5382 C CA . MET B 1 110 ? -26.406 19.328 12.453 1 83.38 110 MET B CA 1
ATOM 5383 C C . MET B 1 110 ? -25.969 20.516 13.305 1 83.38 110 MET B C 1
ATOM 5385 O O . MET B 1 110 ? -25.344 21.453 12.797 1 83.38 110 MET B O 1
ATOM 5389 N N . ASP B 1 111 ? -26.25 20.391 14.547 1 84.38 111 ASP B N 1
ATOM 5390 C CA . ASP B 1 111 ? -25.922 21.5 15.445 1 84.38 111 ASP B CA 1
ATOM 5391 C C . ASP B 1 111 ? -24.562 21.281 16.094 1 84.38 111 ASP B C 1
ATOM 5393 O O . ASP B 1 111 ? -24.156 20.141 16.344 1 84.38 111 ASP B O 1
ATOM 5397 N N . ARG B 1 112 ? -23.922 22.312 16.391 1 87.25 112 ARG B N 1
ATOM 5398 C CA . ARG B 1 112 ? -22.656 22.266 17.125 1 87.25 112 ARG B CA 1
ATOM 5399 C C . ARG B 1 112 ? -22.875 21.781 18.547 1 87.25 112 ARG B C 1
ATOM 5401 O O . ARG B 1 112 ? -23.734 22.297 19.266 1 87.25 112 ARG B O 1
ATOM 5408 N N . PRO B 1 113 ? -22.109 20.859 18.938 1 88.5 113 PRO B N 1
ATOM 5409 C CA . PRO B 1 113 ? -22.234 20.391 20.312 1 88.5 113 PRO B CA 1
ATOM 5410 C C . PRO B 1 113 ? -21.688 21.391 21.328 1 88.5 113 PRO B C 1
ATOM 5412 O O . PRO B 1 113 ? -20.906 22.281 20.969 1 88.5 113 PRO B O 1
ATOM 5415 N N . PRO B 1 114 ? -22.172 21.281 22.516 1 85.62 114 PRO B N 1
ATOM 5416 C CA . PRO B 1 114 ? -21.609 22.141 23.547 1 85.62 114 PRO B CA 1
ATOM 5417 C C . PRO B 1 114 ? -20.125 21.875 23.797 1 85.62 114 PRO B C 1
ATOM 5419 O O . PRO B 1 114 ? -19.625 20.797 23.453 1 85.62 114 PRO B O 1
ATOM 5422 N N . ALA B 1 115 ? -19.484 22.828 24.344 1 84.31 115 ALA B N 1
ATOM 5423 C CA . ALA B 1 115 ? -18.062 22.688 24.641 1 84.31 115 ALA B CA 1
ATOM 5424 C C . ALA B 1 115 ? -17.812 21.578 25.656 1 84.31 115 ALA B C 1
ATOM 5426 O O . ALA B 1 115 ? -18.547 21.438 26.625 1 84.31 115 ALA B O 1
ATOM 5427 N N . ALA B 1 116 ? -16.953 20.75 25.359 1 91.06 116 ALA B N 1
ATOM 5428 C CA . ALA B 1 116 ? -16.562 19.625 26.219 1 91.06 116 ALA B CA 1
ATOM 5429 C C . ALA B 1 116 ? -15.078 19.281 26.031 1 91.06 116 ALA B C 1
ATOM 5431 O O . ALA B 1 116 ? -14.453 19.719 25.062 1 91.06 116 ALA B O 1
ATOM 5432 N N . ASP B 1 117 ? -14.586 18.578 27.031 1 92.75 117 ASP B N 1
ATOM 5433 C CA . ASP B 1 117 ? -13.18 18.188 26.953 1 92.75 117 ASP B CA 1
ATOM 5434 C C . ASP B 1 117 ? -13.008 16.953 26.078 1 92.75 117 ASP B C 1
ATOM 5436 O O . ASP B 1 117 ? -11.945 16.766 25.469 1 92.75 117 ASP B O 1
ATOM 5440 N N . VAL B 1 118 ? -13.992 16.141 26.141 1 95.5 118 VAL B N 1
ATOM 5441 C CA . VAL B 1 118 ? -13.977 14.906 25.375 1 95.5 118 VAL B CA 1
ATOM 5442 C C . VAL B 1 118 ? -15.289 14.758 24.594 1 95.5 118 VAL B C 1
ATOM 5444 O O . VAL B 1 118 ? -16.375 14.852 25.172 1 95.5 118 VAL B O 1
ATOM 5447 N N . TYR B 1 119 ? -15.156 14.617 23.328 1 95.88 119 TYR B N 1
ATOM 5448 C CA . TYR B 1 119 ? -16.312 14.312 22.516 1 95.88 119 TYR B CA 1
ATOM 5449 C C . TYR B 1 119 ? -16.344 12.828 22.141 1 95.88 119 TYR B C 1
ATOM 5451 O O . TYR B 1 119 ? -15.383 12.297 21.594 1 95.88 119 TYR B O 1
ATOM 5459 N N . VAL B 1 120 ? -17.469 12.188 22.469 1 95.5 120 VAL B N 1
ATOM 5460 C CA . VAL B 1 120 ? -17.641 10.758 22.219 1 95.5 120 VAL B CA 1
ATOM 5461 C C . VAL B 1 120 ? -18.375 10.547 20.891 1 95.5 120 VAL B C 1
ATOM 5463 O O . VAL B 1 120 ? -19.484 11.055 20.703 1 95.5 120 VAL B O 1
ATOM 5466 N N . LEU B 1 121 ? -17.766 9.805 19.969 1 95.75 121 LEU B N 1
ATOM 5467 C CA . LEU B 1 121 ? -18.375 9.492 18.688 1 95.75 121 LEU B CA 1
ATOM 5468 C C . LEU B 1 121 ? -19.562 8.547 18.859 1 95.75 121 LEU B C 1
ATOM 5470 O O . LEU B 1 121 ? -19.375 7.359 19.141 1 95.75 121 LEU B O 1
ATOM 5474 N N . GLY B 1 122 ? -20.734 9.094 18.672 1 92.19 122 GLY B N 1
ATOM 5475 C CA . GLY B 1 122 ? -21.938 8.297 18.797 1 92.19 122 GLY B CA 1
ATOM 5476 C C . GLY B 1 122 ? -22.062 7.25 17.703 1 92.19 122 GLY B C 1
ATOM 5477 O O . GLY B 1 122 ? -21.734 7.504 16.547 1 92.19 122 GLY B O 1
ATOM 5478 N N . ALA B 1 123 ? -22.469 6.059 18.078 1 90.62 123 ALA B N 1
ATOM 5479 C CA . ALA B 1 123 ? -22.719 4.945 17.172 1 90.62 123 ALA B CA 1
ATOM 5480 C C . ALA B 1 123 ? -21.438 4.516 16.469 1 90.62 123 ALA B C 1
ATOM 5482 O O . ALA B 1 123 ? -21.484 4.027 15.336 1 90.62 123 ALA B O 1
ATOM 5483 N N . ALA B 1 124 ? -20.359 4.723 17.062 1 90.38 124 ALA B N 1
ATOM 5484 C CA . ALA B 1 124 ? -19.062 4.457 16.453 1 90.38 124 ALA B CA 1
ATOM 5485 C C . ALA B 1 124 ? -18.953 2.994 16.031 1 90.38 124 ALA B C 1
ATOM 5487 O O . ALA B 1 124 ? -18.438 2.693 14.945 1 90.38 124 ALA B O 1
ATOM 5488 N N . GLY B 1 125 ? -19.438 2.09 16.812 1 86.69 125 GLY B N 1
ATOM 5489 C CA . GLY B 1 125 ? -19.312 0.663 16.578 1 86.69 125 GLY B CA 1
ATOM 5490 C C . GLY B 1 125 ? -19.969 0.219 15.281 1 86.69 125 GLY B C 1
ATOM 5491 O O . GLY B 1 125 ? -19.688 -0.868 14.773 1 86.69 125 GLY B O 1
ATOM 5492 N N . SER B 1 126 ? -20.781 1.1 14.711 1 86.56 126 SER B N 1
ATOM 5493 C CA . SER B 1 126 ? -21.531 0.743 13.516 1 86.56 126 SER B CA 1
ATOM 5494 C C . SER B 1 126 ? -20.891 1.353 12.266 1 86.56 126 SER B C 1
ATOM 5496 O O . SER B 1 126 ? -21.375 1.144 11.156 1 86.56 126 SER B O 1
ATOM 5498 N N . LEU B 1 127 ? -19.906 2.053 12.445 1 91.56 127 LEU B N 1
ATOM 5499 C CA . LEU B 1 127 ? -19.266 2.717 11.312 1 91.56 127 LEU B CA 1
ATOM 5500 C C . LEU B 1 127 ? -18.391 1.741 10.539 1 91.56 127 LEU B C 1
ATOM 5502 O O . LEU B 1 127 ? -17.156 1.761 10.672 1 91.56 127 LEU B O 1
ATOM 5506 N N . ARG B 1 128 ? -19 0.997 9.656 1 86.75 128 ARG B N 1
ATOM 5507 C CA . ARG B 1 128 ? -18.312 0.003 8.844 1 86.75 128 ARG B CA 1
ATOM 5508 C C . ARG B 1 128 ? -18 0.548 7.449 1 86.75 128 ARG B C 1
ATOM 5510 O O . ARG B 1 128 ? -17 0.177 6.836 1 86.75 128 ARG B O 1
ATOM 5517 N N . ASN B 1 129 ? -18.875 1.395 7.031 1 92.88 129 ASN B N 1
ATOM 5518 C CA . ASN B 1 129 ? -18.703 2.029 5.73 1 92.88 129 ASN B CA 1
ATOM 5519 C C . ASN B 1 129 ? -17.609 3.096 5.773 1 92.88 129 ASN B C 1
ATOM 5521 O O . ASN B 1 129 ? -17.703 4.055 6.543 1 92.88 129 ASN B O 1
ATOM 5525 N N . PRO B 1 130 ? -16.625 2.928 4.898 1 95.75 130 PRO B N 1
ATOM 5526 C CA . PRO B 1 130 ? -15.516 3.871 4.938 1 95.75 130 PRO B CA 1
ATOM 5527 C C . PRO B 1 130 ? -15.953 5.316 4.715 1 95.75 130 PRO B C 1
ATOM 5529 O O . PRO B 1 130 ? -15.406 6.234 5.328 1 95.75 130 PRO B O 1
ATOM 5532 N N . ARG B 1 131 ? -16.875 5.559 3.824 1 95 131 ARG B N 1
ATOM 5533 C CA . ARG B 1 131 ? -17.359 6.906 3.555 1 95 131 ARG B CA 1
ATOM 5534 C C . ARG B 1 131 ? -17.984 7.523 4.801 1 95 131 ARG B C 1
ATOM 5536 O O . ARG B 1 131 ? -17.719 8.68 5.129 1 95 131 ARG B O 1
ATOM 5543 N N . GLU B 1 132 ? -18.75 6.738 5.469 1 95.5 132 GLU B N 1
ATOM 5544 C CA . GLU B 1 132 ? -19.406 7.203 6.688 1 95.5 132 GLU B CA 1
ATOM 5545 C C . GLU B 1 132 ? -18.391 7.426 7.805 1 95.5 132 GLU B C 1
ATOM 5547 O O . GLU B 1 132 ? -18.5 8.383 8.578 1 95.5 132 GLU B O 1
ATOM 5552 N N . LEU B 1 133 ? -17.484 6.539 7.879 1 97 133 LEU B N 1
ATOM 5553 C CA . LEU B 1 133 ? -16.453 6.648 8.898 1 97 133 LEU B CA 1
ATOM 5554 C C . LEU B 1 133 ? -15.688 7.957 8.766 1 97 133 LEU B C 1
ATOM 5556 O O . LEU B 1 133 ? -15.578 8.727 9.727 1 97 133 LEU B O 1
ATOM 5560 N N . VAL B 1 134 ? -15.148 8.25 7.57 1 97.75 134 VAL B N 1
ATOM 5561 C CA . VAL B 1 134 ? -14.336 9.438 7.324 1 97.75 134 VAL B CA 1
ATOM 5562 C C . VAL B 1 134 ? -15.188 10.695 7.484 1 97.75 134 VAL B C 1
ATOM 5564 O O . VAL B 1 134 ? -14.797 11.633 8.18 1 97.75 134 VAL B O 1
ATOM 5567 N N . ALA B 1 135 ? -16.406 10.633 6.934 1 96.44 135 ALA B N 1
ATOM 5568 C CA . ALA B 1 135 ? -17.281 11.797 6.992 1 96.44 135 ALA B CA 1
ATOM 5569 C C . ALA B 1 135 ? -17.656 12.133 8.43 1 96.44 135 ALA B C 1
ATOM 5571 O O . ALA B 1 135 ? -17.688 13.312 8.812 1 96.44 135 ALA B O 1
ATOM 5572 N N . SER B 1 136 ? -17.922 11.109 9.219 1 96.5 136 SER B N 1
ATOM 5573 C CA . SER B 1 136 ? -18.328 11.312 10.602 1 96.5 136 SER B CA 1
ATOM 5574 C C . SER B 1 136 ? -17.219 11.953 11.422 1 96.5 136 SER B C 1
ATOM 5576 O O . SER B 1 136 ? -17.453 12.938 12.125 1 96.5 136 SER B O 1
ATOM 5578 N N . ILE B 1 137 ? -16.031 11.438 11.336 1 97.38 137 ILE B N 1
ATOM 5579 C CA . ILE B 1 137 ? -14.922 11.898 12.156 1 97.38 137 ILE B CA 1
ATOM 5580 C C . ILE B 1 137 ? -14.516 13.305 11.719 1 97.38 137 ILE B C 1
ATOM 5582 O O . ILE B 1 137 ? -14.32 14.188 12.562 1 97.38 137 ILE B O 1
ATOM 5586 N N . VAL B 1 138 ? -14.43 13.539 10.391 1 97.25 138 VAL B N 1
ATOM 5587 C CA . VAL B 1 138 ? -14.047 14.844 9.867 1 97.25 138 VAL B CA 1
ATOM 5588 C C . VAL B 1 138 ? -15.07 15.891 10.297 1 97.25 138 VAL B C 1
ATOM 5590 O O . VAL B 1 138 ? -14.703 16.969 10.766 1 97.25 138 VAL B O 1
ATOM 5593 N N . LYS B 1 139 ? -16.328 15.516 10.188 1 95.94 139 LYS B N 1
ATOM 5594 C CA . LYS B 1 139 ? -17.406 16.438 10.555 1 95.94 139 LYS B CA 1
ATOM 5595 C C . LYS B 1 139 ? -17.312 16.812 12.031 1 95.94 139 LYS B C 1
ATOM 5597 O O . LYS B 1 139 ? -17.375 18 12.383 1 95.94 139 LYS B O 1
ATOM 5602 N N . ILE B 1 140 ? -17.156 15.891 12.875 1 95.75 140 ILE B N 1
ATOM 5603 C CA . ILE B 1 140 ? -17.125 16.141 14.312 1 95.75 140 ILE B CA 1
ATOM 5604 C C . ILE B 1 140 ? -15.898 16.969 14.664 1 95.75 140 ILE B C 1
ATOM 5606 O O . ILE B 1 140 ? -15.984 17.922 15.445 1 95.75 140 ILE B O 1
ATOM 5610 N N . ARG B 1 141 ? -14.781 16.656 14.055 1 95.44 141 ARG B N 1
ATOM 5611 C CA . ARG B 1 141 ? -13.555 17.406 14.32 1 95.44 141 ARG B CA 1
ATOM 5612 C C . ARG B 1 141 ? -13.688 18.859 13.867 1 95.44 141 ARG B C 1
ATOM 5614 O O . ARG B 1 141 ? -13.133 19.766 14.492 1 95.44 141 ARG B O 1
ATOM 5621 N N . GLU B 1 142 ? -14.414 19.078 12.852 1 92.88 142 GLU B N 1
ATOM 5622 C CA . GLU B 1 142 ? -14.586 20.422 12.336 1 92.88 142 GLU B CA 1
ATOM 5623 C C . GLU B 1 142 ? -15.555 21.234 13.195 1 92.88 142 GLU B C 1
ATOM 5625 O O . GLU B 1 142 ? -15.484 22.469 13.234 1 92.88 142 GLU B O 1
ATOM 5630 N N . MET B 1 143 ? -16.391 20.5 13.969 1 92.38 143 MET B N 1
ATOM 5631 C CA . MET B 1 143 ? -17.422 21.188 14.734 1 92.38 143 MET B CA 1
ATOM 5632 C C . MET B 1 143 ? -17.016 21.328 16.203 1 92.38 143 MET B C 1
ATOM 5634 O O . MET B 1 143 ? -17.734 21.938 16.984 1 92.38 143 MET B O 1
ATOM 5638 N N . THR B 1 144 ? -15.93 20.812 16.562 1 92.75 144 THR B N 1
ATOM 5639 C CA . THR B 1 144 ? -15.523 20.812 17.953 1 92.75 144 THR B CA 1
ATOM 5640 C C . THR B 1 144 ? -14.219 21.594 18.141 1 92.75 144 THR B C 1
ATOM 5642 O O . THR B 1 144 ? -13.469 21.797 17.188 1 92.75 144 THR B O 1
ATOM 5645 N N . PRO B 1 145 ? -13.961 22.094 19.344 1 91.44 145 PRO B N 1
ATOM 5646 C CA . PRO B 1 145 ? -12.727 22.828 19.594 1 91.44 145 PRO B CA 1
ATOM 5647 C C . PRO B 1 145 ? -11.477 22 19.297 1 91.44 145 PRO B C 1
ATOM 5649 O O . PRO B 1 145 ? -11.453 20.797 19.578 1 91.44 145 PRO B O 1
ATOM 5652 N N . PRO B 1 146 ? -10.43 22.656 18.812 1 91.69 146 PRO B N 1
ATOM 5653 C CA . PRO B 1 146 ? -9.211 21.922 18.469 1 91.69 146 PRO B CA 1
ATOM 5654 C C . PRO B 1 146 ? -8.531 21.297 19.688 1 91.69 146 PRO B C 1
ATOM 5656 O O . PRO B 1 146 ? -7.793 20.312 19.547 1 91.69 146 PRO B O 1
ATOM 5659 N N . ASP B 1 147 ? -8.703 21.844 20.859 1 92.25 147 ASP B N 1
ATOM 5660 C CA . ASP B 1 147 ? -8.062 21.312 22.062 1 92.25 147 ASP B CA 1
ATOM 5661 C C . ASP B 1 147 ? -9.031 20.438 22.844 1 92.25 147 ASP B C 1
ATOM 5663 O O . ASP B 1 147 ? -9.141 20.578 24.062 1 92.25 147 ASP B O 1
ATOM 5667 N N . SER B 1 148 ? -9.797 19.688 22.234 1 94.75 148 SER B N 1
ATOM 5668 C CA . SER B 1 148 ? -10.648 18.656 22.812 1 94.75 148 SER B CA 1
ATOM 5669 C C . SER B 1 148 ? -10.297 17.281 22.25 1 94.75 148 SER B C 1
ATOM 5671 O O . SER B 1 148 ? -9.781 17.172 21.125 1 94.75 148 SER B O 1
ATOM 5673 N N . ALA B 1 149 ? -10.547 16.266 23.078 1 96.81 149 ALA B N 1
ATOM 5674 C CA . ALA B 1 149 ? -10.242 14.906 22.641 1 96.81 149 ALA B CA 1
ATOM 5675 C C . ALA B 1 149 ? -11.438 14.266 21.953 1 96.81 149 ALA B C 1
ATOM 5677 O O . ALA B 1 149 ? -12.586 14.562 22.281 1 96.81 149 ALA B O 1
ATOM 5678 N N . LEU B 1 150 ? -11.195 13.508 20.969 1 97.75 150 LEU B N 1
ATOM 5679 C CA . LEU B 1 150 ? -12.219 12.703 20.328 1 97.75 150 LEU B CA 1
ATOM 5680 C C . LEU B 1 150 ? -12.086 11.234 20.719 1 97.75 150 LEU B C 1
ATOM 5682 O O . LEU B 1 150 ? -11.023 10.633 20.562 1 97.75 150 LEU B O 1
ATOM 5686 N N . TYR B 1 151 ? -13.141 10.688 21.312 1 97.56 151 TYR B N 1
ATOM 5687 C CA . TYR B 1 151 ? -13.211 9.312 21.781 1 97.56 151 TYR B CA 1
ATOM 5688 C C . TYR B 1 151 ? -14.078 8.461 20.859 1 97.56 151 TYR B C 1
ATOM 5690 O O . TYR B 1 151 ? -15.25 8.781 20.641 1 97.56 151 TYR B O 1
ATOM 5698 N N . ALA B 1 152 ? -13.508 7.391 20.266 1 97.38 152 ALA B N 1
ATOM 5699 C CA . ALA B 1 152 ? -14.234 6.453 19.422 1 97.38 152 ALA B CA 1
ATOM 5700 C C . ALA B 1 152 ? -14.398 5.102 20.109 1 97.38 152 ALA B C 1
ATOM 5702 O O . ALA B 1 152 ? -13.539 4.227 19.984 1 97.38 152 ALA B O 1
ATOM 5703 N N . PRO B 1 153 ? -15.562 4.824 20.672 1 95.44 153 PRO B N 1
ATOM 5704 C CA . PRO B 1 153 ? -15.75 3.572 21.406 1 95.44 153 PRO B CA 1
ATOM 5705 C C . PRO B 1 153 ? -16.016 2.383 20.484 1 95.44 153 PRO B C 1
ATOM 5707 O O . PRO B 1 153 ? -16.672 2.535 19.453 1 95.44 153 PRO B O 1
ATOM 5710 N N . ALA B 1 154 ? -15.5 1.237 20.828 1 94.94 154 ALA B N 1
ATOM 5711 C CA . ALA B 1 154 ? -15.812 -0.064 20.25 1 94.94 154 ALA B CA 1
ATOM 5712 C C . ALA B 1 154 ? -15.508 -0.078 18.75 1 94.94 154 ALA B C 1
ATOM 5714 O O . ALA B 1 154 ? -16.234 -0.693 17.969 1 94.94 154 ALA B O 1
ATOM 5715 N N . LEU B 1 155 ? -14.523 0.624 18.344 1 95.81 155 LEU B N 1
ATOM 5716 C CA . LEU B 1 155 ? -14.203 0.729 16.922 1 95.81 155 LEU B CA 1
ATOM 5717 C C . LEU B 1 155 ? -12.805 0.194 16.641 1 95.81 155 LEU B C 1
ATOM 5719 O O . LEU B 1 155 ? -12.547 -0.355 15.57 1 95.81 155 LEU B O 1
ATOM 57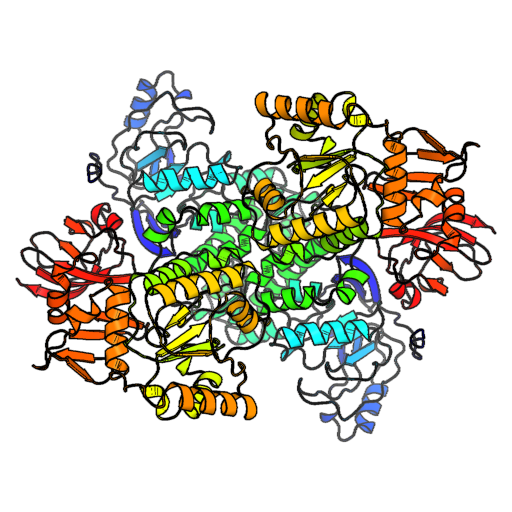23 N N . ALA B 1 156 ? -11.945 0.311 17.562 1 97.06 156 ALA B N 1
ATOM 5724 C CA . ALA B 1 156 ? -10.516 0.135 17.328 1 97.06 156 ALA B CA 1
ATOM 5725 C C . ALA B 1 156 ? -10.141 -1.345 17.297 1 97.06 156 ALA B C 1
ATOM 5727 O O . ALA B 1 156 ? -10.641 -2.133 18.109 1 97.06 156 ALA B O 1
ATOM 5728 N N . THR B 1 157 ? -9.43 -1.755 16.391 1 96.81 157 THR B N 1
ATOM 5729 C CA . THR B 1 157 ? -8.719 -3.018 16.266 1 96.81 157 THR B CA 1
ATOM 5730 C C . THR B 1 157 ? -7.238 -2.773 15.961 1 96.81 157 THR B C 1
ATOM 5732 O O . THR B 1 157 ? -6.855 -1.674 15.562 1 96.81 157 THR B O 1
ATOM 5735 N N . PRO B 1 158 ? -6.422 -3.756 16.188 1 96.69 158 PRO B N 1
ATOM 5736 C CA . PRO B 1 158 ? -5.016 -3.551 15.828 1 96.69 158 PRO B CA 1
ATOM 5737 C C . PRO B 1 158 ? -4.824 -3.188 14.359 1 96.69 158 PRO B C 1
ATOM 5739 O O . PRO B 1 158 ? -3.889 -2.461 14.016 1 96.69 158 PRO B O 1
ATOM 5742 N N . ALA B 1 159 ? -5.715 -3.604 13.547 1 96.38 159 ALA B N 1
ATOM 5743 C CA . ALA B 1 159 ? -5.566 -3.445 12.102 1 96.38 159 ALA B CA 1
ATOM 5744 C C . ALA B 1 159 ? -6.016 -2.057 11.648 1 96.38 159 ALA B C 1
ATOM 5746 O O . ALA B 1 159 ? -5.637 -1.594 10.57 1 96.38 159 ALA B O 1
ATOM 5747 N N . ASN B 1 160 ? -6.805 -1.319 12.406 1 97.06 160 ASN B N 1
ATOM 5748 C CA . ASN B 1 160 ? -7.336 -0.059 11.898 1 97.06 160 ASN B CA 1
ATOM 5749 C C . ASN B 1 160 ? -6.941 1.114 12.797 1 97.06 160 ASN B C 1
ATOM 5751 O O . ASN B 1 160 ? -7.246 2.268 12.484 1 97.06 160 ASN B O 1
ATOM 5755 N N . LEU B 1 161 ? -6.242 0.83 13.867 1 98.25 161 LEU B N 1
ATOM 5756 C CA . LEU B 1 161 ? -5.957 1.853 14.867 1 98.25 161 LEU B CA 1
ATOM 5757 C C . LEU B 1 161 ? -5.164 3.004 14.258 1 98.25 161 LEU B C 1
ATOM 5759 O O . LEU B 1 161 ? -5.453 4.172 14.523 1 98.25 161 LEU B O 1
ATOM 5763 N N . ALA B 1 162 ? -4.152 2.695 13.461 1 98 162 ALA B N 1
ATOM 5764 C CA . ALA B 1 162 ? -3.326 3.729 12.844 1 98 162 ALA B CA 1
ATOM 5765 C C . ALA B 1 162 ? -4.176 4.691 12.016 1 98 162 ALA B C 1
ATOM 5767 O O . ALA B 1 162 ? -3.988 5.906 12.078 1 98 162 ALA B O 1
ATOM 5768 N N . LEU B 1 163 ? -5.102 4.133 11.25 1 98.19 163 LEU B N 1
ATOM 5769 C CA . LEU B 1 163 ? -5.98 4.945 10.422 1 98.19 163 LEU B CA 1
ATOM 5770 C C . LEU B 1 163 ? -6.883 5.824 11.273 1 98.19 163 LEU B C 1
ATOM 5772 O O . LEU B 1 163 ? -7.074 7.008 10.977 1 98.19 163 LEU B O 1
ATOM 5776 N N . LEU B 1 164 ? -7.445 5.215 12.367 1 98.25 164 LEU B N 1
ATOM 5777 C CA . LEU B 1 164 ? -8.328 5.965 13.25 1 98.25 164 LEU B CA 1
ATOM 5778 C C . LEU B 1 164 ? -7.602 7.156 13.859 1 98.25 164 LEU B C 1
ATOM 5780 O O . LEU B 1 164 ? -8.133 8.273 13.875 1 98.2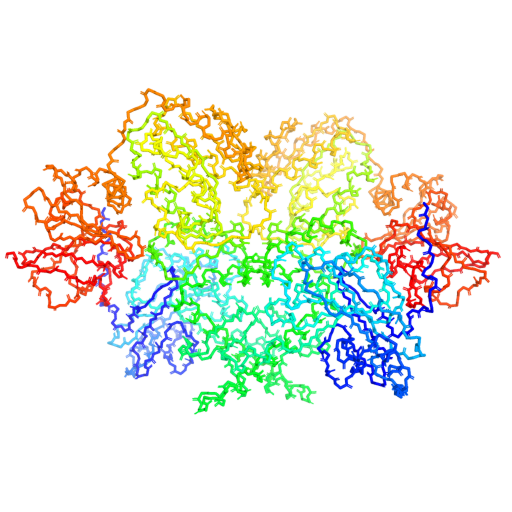5 164 LEU B O 1
ATOM 5784 N N . VAL B 1 165 ? -6.43 6.898 14.297 1 98.75 165 VAL B N 1
ATOM 5785 C CA . VAL B 1 165 ? -5.645 7.965 14.914 1 98.75 165 VAL B CA 1
ATOM 5786 C C . VAL B 1 165 ? -5.281 9.008 13.859 1 98.75 165 VAL B C 1
ATOM 5788 O O . VAL B 1 165 ? -5.324 10.211 14.125 1 98.75 165 VAL B O 1
ATOM 5791 N N . TYR B 1 166 ? -4.977 8.578 12.688 1 98.38 166 TYR B N 1
ATOM 5792 C CA . TYR B 1 166 ? -4.625 9.508 11.625 1 98.38 166 TYR B CA 1
ATOM 5793 C C . TYR B 1 166 ? -5.84 10.32 11.18 1 98.38 166 TYR B C 1
ATOM 5795 O O . TYR B 1 166 ? -5.695 11.414 10.625 1 98.38 166 TYR B O 1
ATOM 5803 N N . LEU B 1 167 ? -7.047 9.781 11.43 1 98.12 167 LEU B N 1
ATOM 5804 C CA . LEU B 1 167 ? -8.281 10.508 11.141 1 98.12 167 LEU B CA 1
ATOM 5805 C C . LEU B 1 167 ? -8.516 11.594 12.18 1 98.12 167 LEU B C 1
ATOM 5807 O O . LEU B 1 167 ? -9.312 12.516 11.953 1 98.12 167 LEU B O 1
ATOM 5811 N N . GLY B 1 168 ? -7.883 11.484 13.32 1 97.69 168 GLY B N 1
ATOM 5812 C CA . GLY B 1 168 ? -8.016 12.508 14.352 1 97.69 168 GLY B CA 1
ATOM 5813 C C . GLY B 1 168 ? -8.57 11.969 15.656 1 97.69 168 GLY B C 1
ATOM 5814 O O . GLY B 1 168 ? -8.898 12.742 16.562 1 97.69 168 GLY B O 1
ATOM 5815 N N . VAL B 1 169 ? -8.672 10.633 15.766 1 98.44 169 VAL B N 1
ATOM 5816 C CA . VAL B 1 169 ? -9.172 10.023 17 1 98.44 169 VAL B CA 1
ATOM 5817 C C . VAL B 1 169 ? -8.07 10.031 18.062 1 98.44 169 VAL B C 1
ATOM 5819 O O . VAL B 1 169 ? -6.922 9.672 17.766 1 98.44 169 VAL B O 1
ATOM 5822 N N . ASP B 1 170 ? -8.422 10.375 19.281 1 98.31 170 ASP B N 1
ATOM 5823 C CA . ASP B 1 170 ? -7.449 10.477 20.375 1 98.31 170 ASP B CA 1
ATOM 5824 C C . ASP B 1 170 ? -7.574 9.305 21.328 1 98.31 170 ASP B C 1
ATOM 5826 O O . ASP B 1 170 ? -6.582 8.875 21.938 1 98.31 170 ASP B O 1
ATOM 5830 N N . LEU B 1 171 ? -8.797 8.953 21.531 1 98.19 171 LEU B N 1
ATOM 5831 C CA . LEU B 1 171 ? -9.094 7.93 22.531 1 98.19 171 LEU B CA 1
ATOM 5832 C C . LEU B 1 171 ? -9.891 6.785 21.922 1 98.19 171 LEU B C 1
ATOM 5834 O O . LEU B 1 171 ? -10.797 7.016 21.109 1 98.19 171 LEU B O 1
ATOM 5838 N N . VAL B 1 172 ? -9.453 5.602 22.203 1 98.25 172 VAL B N 1
ATOM 5839 C CA . VAL B 1 172 ? -10.188 4.398 21.828 1 98.25 172 VAL B CA 1
ATOM 5840 C C . VAL B 1 172 ? -10.352 3.49 23.047 1 98.25 172 VAL B C 1
ATOM 5842 O O . VAL B 1 172 ? -9.914 3.828 24.141 1 98.25 172 VAL B O 1
ATOM 5845 N N . ASP B 1 173 ? -11.117 2.436 22.906 1 96.88 173 ASP B N 1
ATOM 5846 C CA . ASP B 1 173 ? -11.211 1.439 23.969 1 96.88 173 ASP B CA 1
ATOM 5847 C C . ASP B 1 173 ? -11.047 0.026 23.406 1 96.88 173 ASP B C 1
ATOM 5849 O O . ASP B 1 173 ? -10.828 -0.153 22.203 1 96.88 173 ASP B O 1
ATOM 5853 N N . GLY B 1 174 ? -10.984 -0.936 24.328 1 95.62 174 GLY B N 1
ATOM 5854 C CA . GLY B 1 174 ? -10.742 -2.312 23.922 1 95.62 174 GLY B CA 1
ATOM 5855 C C . GLY B 1 174 ? -12.016 -3.137 23.828 1 95.62 174 GLY B C 1
ATOM 5856 O O . GLY B 1 174 ? -11.961 -4.363 23.734 1 95.62 174 GLY B O 1
ATOM 5857 N N . ALA B 1 175 ? -13.156 -2.467 23.781 1 94.06 175 ALA B N 1
ATOM 5858 C CA . ALA B 1 175 ? -14.422 -3.188 23.859 1 94.06 175 ALA B CA 1
ATOM 5859 C C . ALA B 1 175 ? -14.578 -4.129 22.656 1 94.06 175 ALA B C 1
ATOM 5861 O O . ALA B 1 175 ? -14.922 -5.305 22.828 1 94.06 175 ALA B O 1
ATOM 5862 N N . ARG B 1 176 ? -14.312 -3.664 21.516 1 94.75 176 ARG B N 1
ATOM 5863 C CA . ARG B 1 176 ? -14.492 -4.449 20.297 1 94.75 176 ARG B CA 1
ATOM 5864 C C . ARG B 1 176 ? -13.586 -5.68 20.297 1 94.75 176 ARG B C 1
ATOM 5866 O O . ARG B 1 176 ? -14.047 -6.793 20.047 1 94.75 176 ARG B O 1
ATOM 5873 N N . ILE B 1 177 ? -12.344 -5.586 20.625 1 95.75 177 ILE B N 1
ATOM 5874 C CA . ILE B 1 177 ? -11.383 -6.672 20.5 1 95.75 177 ILE B CA 1
ATOM 5875 C C . ILE B 1 177 ? -11.602 -7.688 21.625 1 95.75 177 ILE B C 1
ATOM 5877 O O . ILE B 1 177 ? -11.352 -8.883 21.438 1 95.75 177 ILE B O 1
ATOM 5881 N N . VAL B 1 178 ? -12.047 -7.18 22.781 1 95.81 178 VAL B N 1
ATOM 5882 C CA . VAL B 1 178 ? -12.352 -8.094 23.875 1 95.81 178 VAL B CA 1
ATOM 5883 C C . VAL B 1 178 ? -13.539 -8.977 23.484 1 95.81 178 VAL B C 1
ATOM 5885 O O . VAL B 1 178 ? -13.477 -10.203 23.625 1 95.81 178 VAL B O 1
ATOM 5888 N N . VAL B 1 179 ? -14.625 -8.398 22.984 1 95.94 179 VAL B N 1
ATOM 5889 C CA . VAL B 1 179 ? -15.805 -9.148 22.578 1 95.94 179 VAL B CA 1
ATOM 5890 C C . VAL B 1 179 ? -15.43 -10.125 21.469 1 95.94 179 VAL B C 1
ATOM 5892 O O . VAL B 1 179 ? -15.805 -11.297 21.5 1 95.94 179 VAL B O 1
ATOM 5895 N N . ASP B 1 180 ? -14.688 -9.711 20.484 1 96.19 180 ASP B N 1
ATOM 5896 C CA . ASP B 1 180 ? -14.242 -10.578 19.391 1 96.19 180 ASP B CA 1
ATOM 5897 C C . ASP B 1 180 ? -13.414 -11.742 19.922 1 96.19 180 ASP B C 1
ATOM 5899 O O . ASP B 1 180 ? -13.555 -12.875 19.453 1 96.19 180 ASP B O 1
ATOM 5903 N N . GLY B 1 181 ? -12.57 -11.406 20.891 1 97.12 181 GLY B N 1
ATOM 5904 C CA . GLY B 1 181 ? -11.781 -12.469 21.484 1 97.12 181 GLY B CA 1
ATOM 5905 C C . GLY B 1 181 ? -12.617 -13.539 22.156 1 97.12 181 GLY B C 1
ATOM 5906 O O . GLY B 1 181 ? -12.367 -14.734 21.984 1 97.12 181 GLY B O 1
ATOM 5907 N N . LEU B 1 182 ? -13.68 -13.125 22.875 1 96.88 182 LEU B N 1
ATOM 5908 C CA . LEU B 1 182 ? -14.57 -14.047 23.562 1 96.88 182 LEU B CA 1
ATOM 5909 C C . LEU B 1 182 ? -15.359 -14.883 22.562 1 96.88 182 LEU B C 1
ATOM 5911 O O . LEU B 1 182 ? -15.797 -15.992 22.875 1 96.88 182 LEU B O 1
ATOM 5915 N N . LEU B 1 183 ? -15.5 -14.398 21.312 1 96.06 183 LEU B N 1
ATOM 5916 C CA . LEU B 1 183 ? -16.203 -15.102 20.25 1 96.06 183 LEU B CA 1
ATOM 5917 C C . LEU B 1 183 ? -15.234 -15.93 19.406 1 96.06 183 LEU B C 1
ATOM 5919 O O . LEU B 1 183 ? -15.617 -16.5 18.391 1 96.06 183 LEU B O 1
ATOM 5923 N N . GLY B 1 184 ? -14.039 -15.906 19.797 1 94.88 184 GLY B N 1
ATOM 5924 C CA . GLY B 1 184 ? -13.055 -16.75 19.125 1 94.88 184 GLY B CA 1
ATOM 5925 C C . GLY B 1 184 ? -12.406 -16.078 17.938 1 94.88 184 GLY B C 1
ATOM 5926 O O . GLY B 1 184 ? -11.836 -16.75 17.078 1 94.88 184 GLY B O 1
ATOM 5927 N N . ARG B 1 185 ? -12.539 -14.844 17.844 1 96.44 185 ARG B N 1
ATOM 5928 C CA . ARG B 1 185 ? -11.906 -14.109 16.75 1 96.44 185 ARG B CA 1
ATOM 5929 C C . ARG B 1 185 ? -10.531 -13.602 17.156 1 96.44 185 ARG B C 1
ATOM 5931 O O . ARG B 1 185 ? -10.406 -12.773 18.062 1 96.44 185 ARG B O 1
ATOM 5938 N N . TYR B 1 186 ? -9.484 -14.039 16.531 1 96.69 186 TYR B N 1
ATOM 5939 C CA . TYR B 1 186 ? -8.078 -13.789 16.797 1 96.69 186 TYR B CA 1
ATOM 5940 C C . TYR B 1 186 ? -7.562 -12.617 15.977 1 96.69 186 TYR B C 1
ATOM 5942 O O . TYR B 1 186 ? -7.457 -12.703 14.75 1 96.69 186 TYR B O 1
ATOM 5950 N N . HIS B 1 187 ? -7.207 -11.492 16.734 1 96.88 187 HIS B N 1
ATOM 5951 C CA . HIS B 1 187 ? -6.824 -10.266 16.047 1 96.88 187 HIS B CA 1
ATOM 5952 C C . HIS B 1 187 ? -5.305 -10.117 15.992 1 96.88 187 HIS B C 1
ATOM 5954 O O . HIS B 1 187 ? -4.609 -10.43 16.953 1 96.88 187 HIS B O 1
ATOM 5960 N N . LEU B 1 188 ? -4.781 -9.773 14.898 1 94.94 188 LEU B N 1
ATOM 5961 C CA . LEU B 1 188 ? -3.443 -9.234 14.672 1 94.94 188 LEU B CA 1
ATOM 5962 C C . LEU B 1 188 ? -3.51 -7.91 13.914 1 94.94 188 LEU B C 1
ATOM 5964 O O . LEU B 1 188 ? -4.586 -7.488 13.492 1 94.94 188 LEU B O 1
ATOM 5968 N N . ARG B 1 189 ? -2.43 -7.246 13.781 1 94.06 189 ARG B N 1
ATOM 5969 C CA . ARG B 1 189 ? -2.355 -6.031 12.977 1 94.06 189 ARG B CA 1
ATOM 5970 C C . ARG B 1 189 ? -2.67 -6.328 11.516 1 94.06 189 ARG B C 1
ATOM 5972 O O . ARG B 1 189 ? -3.037 -5.422 10.758 1 94.06 189 ARG B O 1
ATOM 5979 N N . ASP B 1 190 ? -2.586 -7.59 11.156 1 91.62 190 ASP B N 1
ATOM 5980 C CA . ASP B 1 190 ? -2.672 -8.008 9.758 1 91.62 190 ASP B CA 1
ATOM 5981 C C . ASP B 1 190 ? -4.082 -8.484 9.414 1 91.62 190 ASP B C 1
ATOM 5983 O O . ASP B 1 190 ? -4.379 -8.758 8.25 1 91.62 190 ASP B O 1
ATOM 5987 N N . GLY B 1 191 ? -4.906 -8.594 10.43 1 90.19 191 GLY B N 1
ATOM 5988 C CA . GLY B 1 191 ? -6.258 -9.078 10.18 1 90.19 191 GLY B CA 1
ATOM 5989 C C . GLY B 1 191 ? -6.852 -9.836 11.344 1 90.19 191 GLY B C 1
ATOM 5990 O O . GLY B 1 191 ? -6.359 -9.734 12.477 1 90.19 191 GLY B O 1
ATOM 5991 N N . VAL B 1 192 ? -7.945 -10.461 11.07 1 94.56 192 VAL B N 1
ATOM 5992 C CA . VAL B 1 192 ? -8.688 -11.219 12.07 1 94.56 192 VAL B CA 1
ATOM 5993 C C . VAL B 1 192 ? -8.992 -12.617 11.539 1 94.56 192 VAL B C 1
ATOM 5995 O O . VAL B 1 192 ? -9.336 -12.773 10.359 1 94.56 192 VAL B O 1
ATOM 5998 N N . TRP B 1 193 ? -8.773 -13.648 12.344 1 93.56 193 TRP B N 1
ATOM 5999 C CA . TRP B 1 193 ? -9.039 -15.031 11.969 1 93.56 193 TRP B CA 1
ATOM 6000 C C . TRP B 1 193 ? -9.836 -15.742 13.062 1 93.56 193 TRP B C 1
ATOM 6002 O O . TRP B 1 193 ? -9.672 -15.445 14.25 1 93.56 193 TRP B O 1
ATOM 6012 N N . PRO B 1 194 ? -10.688 -16.672 12.625 1 93.88 194 PRO B N 1
ATOM 6013 C CA . PRO B 1 194 ? -11.133 -17.625 13.656 1 93.88 194 PRO B CA 1
ATOM 6014 C C . PRO B 1 194 ? -9.984 -18.453 14.227 1 93.88 194 PRO B C 1
ATOM 6016 O O . PRO B 1 194 ? -9.211 -19.047 13.469 1 93.88 194 PRO B O 1
ATOM 6019 N N . VAL B 1 195 ? -9.898 -18.438 15.469 1 92.94 195 VAL B N 1
ATOM 6020 C CA . VAL B 1 195 ? -8.766 -19.078 16.125 1 92.94 195 VAL B CA 1
ATOM 6021 C C . VAL B 1 195 ? -8.719 -20.562 15.719 1 92.94 195 VAL B C 1
ATOM 6023 O O . VAL B 1 195 ? -7.637 -21.125 15.539 1 92.94 195 VAL B O 1
ATOM 6026 N N . GLU B 1 196 ? -9.844 -21.188 15.461 1 90 196 GLU B N 1
ATOM 6027 C CA . GLU B 1 196 ? -9.93 -22.609 15.141 1 90 196 GLU B CA 1
ATOM 6028 C C . GLU B 1 196 ? -9.414 -22.891 13.734 1 90 196 GLU B C 1
ATOM 6030 O O . GLU B 1 196 ? -9.047 -24.016 13.414 1 90 196 GLU B O 1
ATOM 6035 N N . ALA B 1 197 ? -9.406 -21.859 12.969 1 88.06 197 ALA B N 1
ATOM 6036 C CA . ALA B 1 197 ? -8.984 -22.031 11.578 1 88.06 197 ALA B CA 1
ATOM 6037 C C . ALA B 1 197 ? -7.469 -21.938 11.445 1 88.06 197 ALA B C 1
ATOM 6039 O O . ALA B 1 197 ? -6.902 -22.312 10.414 1 88.06 197 ALA B O 1
ATOM 6040 N N . LEU B 1 198 ? -6.793 -21.547 12.547 1 89.94 198 LEU B N 1
ATOM 6041 C CA . LEU B 1 198 ? -5.348 -21.359 12.5 1 89.94 198 LEU B CA 1
ATOM 6042 C C . LEU B 1 198 ? -4.625 -22.656 12.867 1 89.94 198 LEU B C 1
ATOM 6044 O O . LEU B 1 198 ? -4.832 -23.188 13.953 1 89.94 198 LEU B O 1
ATOM 6048 N N . LYS B 1 199 ? -3.859 -23.141 11.883 1 87.06 199 LYS B N 1
ATOM 6049 C CA . LYS B 1 199 ? -3.066 -24.344 12.164 1 87.06 199 LYS B CA 1
ATOM 6050 C C . LYS B 1 199 ? -2.076 -24.094 13.297 1 87.06 199 LYS B C 1
ATOM 6052 O O . LYS B 1 199 ? -1.843 -24.984 14.125 1 87.06 199 LYS B O 1
ATOM 6057 N N . GLU B 1 200 ? -1.481 -22.953 13.273 1 88.06 200 GLU B N 1
ATOM 6058 C CA . GLU B 1 200 ? -0.585 -22.469 14.32 1 88.06 200 GLU B CA 1
ATOM 6059 C C . GLU B 1 200 ? -0.82 -20.984 14.602 1 88.06 200 GLU B C 1
ATOM 6061 O O . GLU B 1 200 ? -1.14 -20.219 13.695 1 88.06 200 GLU B O 1
ATOM 6066 N N . LEU B 1 201 ? -0.701 -20.672 15.883 1 90.69 201 LEU B N 1
ATOM 6067 C CA . LEU B 1 201 ? -0.856 -19.266 16.219 1 90.69 201 LEU B CA 1
ATOM 6068 C C . LEU B 1 201 ? 0.382 -18.469 15.82 1 90.69 201 LEU B C 1
ATOM 6070 O O . LEU B 1 201 ? 1.497 -18.797 16.219 1 90.69 201 LEU B O 1
ATOM 6074 N N . PRO B 1 202 ? 0.187 -17.469 15.156 1 87.94 202 PRO B N 1
ATOM 6075 C CA . PRO B 1 202 ? 1.343 -16.719 14.664 1 87.94 202 PRO B CA 1
ATOM 6076 C C . PRO 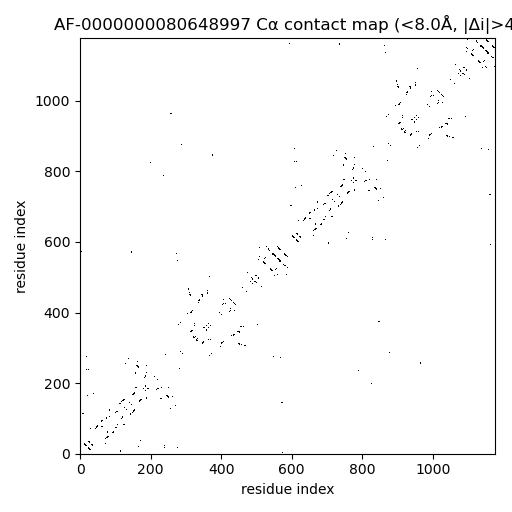B 1 202 ? 2.021 -15.891 15.758 1 87.94 202 PRO B C 1
ATOM 6078 O O . PRO B 1 202 ? 3.168 -15.469 15.594 1 87.94 202 PRO B O 1
ATOM 6081 N N . CYS B 1 203 ? 1.376 -15.641 16.781 1 89.62 203 CYS B N 1
ATOM 6082 C CA . CYS B 1 203 ? 1.9 -14.836 17.875 1 89.62 203 CYS B CA 1
ATOM 6083 C C . CYS B 1 203 ? 2.533 -15.719 18.938 1 89.62 203 CYS B C 1
ATOM 6085 O O . CYS B 1 203 ? 2.082 -16.844 19.172 1 89.62 203 CYS B O 1
ATOM 6087 N N . ARG B 1 204 ? 3.574 -15.188 19.594 1 87.31 204 ARG B N 1
ATOM 6088 C CA . ARG B 1 204 ? 4.262 -15.953 20.625 1 87.31 204 ARG B CA 1
ATOM 6089 C C . ARG B 1 204 ? 4.109 -15.289 21.984 1 87.31 204 ARG B C 1
ATOM 6091 O O . ARG B 1 204 ? 4.996 -15.398 22.828 1 87.31 204 ARG B O 1
ATOM 6098 N N . CYS B 1 205 ? 3.096 -14.578 22.156 1 89.31 205 CYS B N 1
ATOM 6099 C CA . CYS B 1 205 ? 2.867 -13.938 23.453 1 89.31 205 CYS B CA 1
ATOM 6100 C C . CYS B 1 205 ? 2.473 -14.961 24.5 1 89.31 205 CYS B C 1
ATOM 6102 O O . CYS B 1 205 ? 2.182 -16.109 24.188 1 89.31 205 CYS B O 1
ATOM 6104 N N . PRO B 1 206 ? 2.477 -14.523 25.734 1 88.62 206 PRO B N 1
ATOM 6105 C CA . PRO B 1 206 ? 2.166 -15.469 26.812 1 88.62 206 PRO B CA 1
ATOM 6106 C C . PRO B 1 206 ? 0.758 -16.047 26.703 1 88.62 206 PRO B C 1
ATOM 6108 O O . PRO B 1 206 ? 0.538 -17.219 27.031 1 88.62 206 PRO B O 1
ATOM 6111 N N . PHE B 1 207 ? -0.165 -15.297 26.266 1 93.75 207 PHE B N 1
ATOM 6112 C CA . PHE B 1 207 ? -1.543 -15.758 26.141 1 93.75 207 PHE B CA 1
ATOM 6113 C C . PHE B 1 207 ? -1.667 -16.797 25.031 1 93.75 207 PHE B C 1
ATOM 6115 O O . PHE B 1 207 ? -2.391 -17.781 25.188 1 93.75 207 PHE B O 1
ATOM 6122 N N . CYS B 1 208 ? -0.984 -16.578 23.953 1 92.81 208 CYS B N 1
ATOM 6123 C CA . CYS B 1 208 ? -0.993 -17.547 22.859 1 92.81 208 CYS B CA 1
ATOM 6124 C C . CYS B 1 208 ? -0.351 -18.859 23.281 1 92.81 208 CYS B C 1
ATOM 6126 O O . CYS B 1 208 ? -0.814 -19.938 22.906 1 92.81 208 CYS B O 1
ATOM 6128 N N . ARG B 1 209 ? 0.747 -18.766 24 1 89.12 209 ARG B N 1
ATOM 6129 C CA . ARG B 1 209 ? 1.377 -19.969 24.531 1 89.12 209 ARG B CA 1
ATOM 6130 C C . ARG B 1 209 ? 0.408 -20.766 25.406 1 89.12 209 ARG B C 1
ATOM 6132 O O . ARG B 1 209 ? 0.334 -21.984 25.297 1 89.12 209 ARG B O 1
ATOM 6139 N N . ALA B 1 210 ? -0.302 -20.047 26.188 1 92.31 210 ALA B N 1
ATOM 6140 C CA . ALA B 1 210 ? -1.293 -20.672 27.047 1 92.31 210 ALA B CA 1
ATOM 6141 C C . ALA B 1 210 ? -2.434 -21.281 26.234 1 92.31 210 ALA B C 1
ATOM 6143 O O . ALA B 1 210 ? -2.98 -22.328 26.578 1 92.31 210 ALA B O 1
ATOM 6144 N N . LEU B 1 211 ? -2.775 -20.609 25.188 1 91.69 211 LEU B N 1
ATOM 6145 C CA . LEU B 1 211 ? -3.867 -21.031 24.328 1 91.69 211 LEU B CA 1
ATOM 6146 C C . LEU B 1 211 ? -3.543 -22.359 23.641 1 91.69 211 LEU B C 1
ATOM 6148 O O . LEU B 1 211 ? -4.449 -23.109 23.281 1 91.69 211 LEU B O 1
ATOM 6152 N N . GLU B 1 212 ? -2.293 -22.562 23.375 1 87.25 212 GLU B N 1
ATOM 6153 C CA . GLU B 1 212 ? -1.886 -23.828 22.766 1 87.25 212 GLU B CA 1
ATOM 6154 C C . GLU B 1 212 ? -2.211 -25 23.688 1 87.25 212 GLU B C 1
ATOM 6156 O O . GLU B 1 212 ? -2.453 -26.109 23.219 1 87.25 212 GLU B O 1
ATOM 6161 N N . GLU B 1 213 ? -2.314 -24.781 24.938 1 86.75 213 GLU B N 1
ATOM 6162 C CA . GLU B 1 213 ? -2.592 -25.828 25.906 1 86.75 213 GLU B CA 1
ATOM 6163 C C . GLU B 1 213 ? -4.07 -25.844 26.281 1 86.75 213 GLU B C 1
ATOM 6165 O O . GLU B 1 213 ? -4.648 -26.922 26.484 1 86.75 213 GLU B O 1
ATOM 6170 N N . GLU B 1 214 ? -4.605 -24.625 26.484 1 85.5 214 GLU B N 1
ATOM 6171 C CA . GLU B 1 214 ? -5.984 -24.469 26.922 1 85.5 214 GLU B CA 1
ATOM 6172 C C . GLU B 1 214 ? -6.801 -23.656 25.922 1 85.5 214 GLU B C 1
ATOM 6174 O O . GLU B 1 214 ? -6.457 -22.516 25.609 1 85.5 214 GLU B O 1
ATOM 6179 N N . GLN B 1 215 ? -7.781 -24.297 25.438 1 83.94 215 GLN B N 1
ATOM 6180 C CA . GLN B 1 215 ? -8.633 -23.547 24.516 1 83.94 215 GLN B CA 1
ATOM 6181 C C . GLN B 1 215 ? -9.648 -22.703 25.281 1 83.94 215 GLN B C 1
ATOM 6183 O O . GLN B 1 215 ? -10.797 -23.109 25.469 1 83.94 215 GLN B O 1
ATOM 6188 N N . ASP B 1 216 ? -9.25 -21.5 25.766 1 91.06 216 ASP B N 1
ATOM 6189 C CA . ASP B 1 216 ? -10.078 -20.562 26.531 1 91.06 216 ASP B CA 1
ATOM 6190 C C . ASP B 1 216 ? -10.234 -19.25 25.781 1 91.06 216 ASP B C 1
ATOM 6192 O O . ASP B 1 216 ? -9.25 -18.516 25.578 1 91.06 216 ASP B O 1
ATOM 6196 N N . PRO B 1 217 ? -11.414 -18.938 25.469 1 92.38 217 PRO B N 1
ATOM 6197 C CA . PRO B 1 217 ? -11.664 -17.688 24.75 1 92.38 217 PRO B CA 1
ATOM 6198 C C . PRO B 1 217 ? -11.156 -16.469 25.5 1 92.38 217 PRO B C 1
ATOM 6200 O O . PRO B 1 217 ? -10.828 -15.445 24.875 1 92.38 217 PRO B O 1
ATOM 6203 N N . LYS B 1 218 ? -11.078 -16.547 26.75 1 95.5 218 LYS B N 1
ATOM 6204 C CA . LYS B 1 218 ? -10.562 -15.422 27.531 1 95.5 218 LYS B CA 1
ATOM 6205 C C . LYS B 1 218 ? -9.109 -15.117 27.172 1 95.5 218 LYS B C 1
ATOM 6207 O O . LYS B 1 218 ? -8.68 -13.969 27.219 1 95.5 218 LYS B O 1
ATOM 6212 N N . LEU B 1 219 ? -8.398 -16.141 26.859 1 96.69 219 LEU B N 1
ATOM 6213 C CA . LEU B 1 219 ? -7 -15.977 26.469 1 96.69 219 LEU B CA 1
ATOM 6214 C C . LEU B 1 219 ? -6.891 -15.273 25.125 1 96.69 219 LEU B C 1
ATOM 6216 O O . LEU B 1 219 ? -5.957 -14.5 24.891 1 96.69 219 LEU B O 1
ATOM 6220 N N . VAL B 1 220 ? -7.91 -15.539 24.25 1 96.94 220 VAL B N 1
ATOM 6221 C CA . VAL B 1 220 ? -7.926 -14.852 22.969 1 96.94 220 VAL B CA 1
ATOM 6222 C C . VAL B 1 220 ? -8.188 -13.367 23.172 1 96.94 220 VAL B C 1
ATOM 6224 O O . VAL B 1 220 ? -7.555 -12.516 22.547 1 96.94 220 VAL B O 1
ATOM 6227 N N . ALA B 1 221 ? -9.102 -13.07 24.078 1 97.38 221 ALA B N 1
ATOM 6228 C CA . ALA B 1 221 ? -9.422 -11.688 24.406 1 97.38 221 ALA B CA 1
ATOM 6229 C C . ALA B 1 221 ? -8.203 -10.953 24.953 1 97.38 221 ALA B C 1
ATOM 6231 O O . ALA B 1 221 ? -7.953 -9.797 24.594 1 97.38 221 ALA B O 1
ATOM 6232 N N . GLU B 1 222 ? -7.5 -11.617 25.828 1 96.62 222 GLU B N 1
ATOM 6233 C CA . GLU B 1 222 ? -6.293 -11.023 26.391 1 96.62 222 GLU B CA 1
ATOM 6234 C C . GLU B 1 222 ? -5.227 -10.797 25.328 1 96.62 222 GLU B C 1
ATOM 6236 O O . GLU B 1 222 ? -4.555 -9.766 25.328 1 96.62 222 GLU B O 1
ATOM 6241 N N . HIS B 1 223 ? -5.094 -11.781 24.5 1 96.12 223 HIS B N 1
ATOM 6242 C CA . HIS B 1 223 ? -4.195 -11.633 23.375 1 96.12 223 HIS B CA 1
ATOM 6243 C C . HIS B 1 223 ? -4.57 -10.414 22.531 1 96.12 223 HIS B C 1
ATOM 6245 O O . HIS B 1 223 ? -3.707 -9.609 22.172 1 96.12 223 HIS B O 1
ATOM 6251 N N . ASN B 1 224 ? -5.84 -10.312 22.203 1 97.62 224 ASN B N 1
ATOM 6252 C CA . ASN B 1 224 ? -6.316 -9.211 21.375 1 97.62 224 ASN B CA 1
ATOM 6253 C C . ASN B 1 224 ? -6.02 -7.855 22.016 1 97.62 224 ASN B C 1
ATOM 6255 O O . ASN B 1 224 ? -5.594 -6.922 21.328 1 97.62 224 ASN B O 1
ATOM 6259 N N . GLN B 1 225 ? -6.223 -7.789 23.281 1 96.56 225 GLN B N 1
ATOM 6260 C CA . GLN B 1 225 ? -5.941 -6.562 24.016 1 96.56 225 GLN B CA 1
ATOM 6261 C C . GLN B 1 225 ? -4.457 -6.207 23.953 1 96.56 225 GLN B C 1
ATOM 6263 O O . GLN B 1 225 ? -4.098 -5.047 23.75 1 96.56 225 GLN B O 1
ATOM 6268 N N . LEU B 1 226 ? -3.678 -7.16 24.125 1 95.06 226 LEU B N 1
ATOM 6269 C CA . LEU B 1 226 ? -2.234 -6.953 24.062 1 95.06 226 LEU B CA 1
ATOM 6270 C C . LEU B 1 226 ? -1.816 -6.445 22.688 1 95.06 226 LEU B C 1
ATOM 6272 O O . LEU B 1 226 ? -0.979 -5.543 22.594 1 95.06 226 LEU B O 1
ATOM 6276 N N . LYS B 1 227 ? -2.379 -7.055 21.656 1 95.94 227 LYS B N 1
ATOM 6277 C CA . LYS B 1 227 ? -2.031 -6.641 20.297 1 95.94 227 LYS B CA 1
ATOM 6278 C C . LYS B 1 227 ? -2.465 -5.203 20.031 1 95.94 227 LYS B C 1
ATOM 6280 O O . LYS B 1 227 ? -1.786 -4.465 19.312 1 95.94 227 LYS B O 1
ATOM 6285 N N . LEU B 1 228 ? -3.596 -4.797 20.562 1 97.38 228 LEU B N 1
ATOM 6286 C CA . LEU B 1 228 ? -4.039 -3.414 20.438 1 97.38 228 LEU B CA 1
ATOM 6287 C C . LEU B 1 228 ? -3.076 -2.467 21.141 1 97.38 228 LEU B C 1
ATOM 6289 O O . LEU B 1 228 ? -2.746 -1.401 20.625 1 97.38 228 LEU B O 1
ATOM 6293 N N . GLU B 1 229 ? -2.623 -2.846 22.297 1 95.62 229 GLU B N 1
ATOM 6294 C CA . GLU B 1 229 ? -1.674 -2.043 23.062 1 95.62 229 GLU B CA 1
ATOM 6295 C C . GLU B 1 229 ? -0.352 -1.892 22.312 1 95.62 229 GLU B C 1
ATOM 6297 O O . GLU B 1 229 ? 0.233 -0.806 22.297 1 95.62 229 GLU B O 1
ATOM 6302 N N . GLU B 1 230 ? 0.075 -2.971 21.797 1 93.94 230 GLU B N 1
ATOM 6303 C CA . GLU B 1 230 ? 1.304 -2.924 21 1 93.94 230 GLU B CA 1
ATOM 6304 C C . GLU B 1 230 ? 1.155 -1.994 19.797 1 93.94 230 GLU B C 1
ATOM 6306 O O . GLU B 1 230 ? 2.064 -1.221 19.5 1 93.94 230 GLU B O 1
ATOM 6311 N N . GLU B 1 231 ? 0.019 -2.109 19.156 1 96.56 231 GLU B N 1
ATOM 6312 C CA . GLU B 1 231 ? -0.242 -1.241 18.016 1 96.56 231 GLU B CA 1
ATOM 6313 C C . GLU B 1 231 ? -0.259 0.228 18.438 1 96.56 231 GLU B C 1
ATOM 6315 O O . GLU B 1 231 ? 0.27 1.085 17.719 1 96.56 231 GLU B O 1
ATOM 6320 N N . LEU B 1 232 ? -0.845 0.51 19.578 1 97.25 232 LEU B N 1
ATOM 6321 C CA . LEU B 1 232 ? -0.878 1.882 20.062 1 97.25 232 LEU B CA 1
ATOM 6322 C C . LEU B 1 232 ? 0.534 2.416 20.281 1 97.25 232 LEU B C 1
ATOM 6324 O O . LEU B 1 232 ? 0.821 3.57 19.953 1 97.25 232 LEU B O 1
ATOM 6328 N N . SER B 1 233 ? 1.327 1.604 20.797 1 94.81 233 SER B N 1
ATOM 6329 C CA . SER B 1 233 ? 2.705 2.014 21.047 1 94.81 233 SER B CA 1
ATOM 6330 C C . SER B 1 233 ? 3.428 2.35 19.75 1 94.81 233 SER B C 1
ATOM 6332 O O . SER B 1 233 ? 4.16 3.338 19.688 1 94.81 233 SER B O 1
ATOM 6334 N N . ILE B 1 234 ? 3.23 1.541 18.781 1 94.94 234 ILE B N 1
ATOM 6335 C CA . ILE B 1 234 ? 3.85 1.794 17.484 1 94.94 234 ILE B CA 1
ATOM 6336 C C . ILE B 1 234 ? 3.293 3.086 16.891 1 94.94 234 ILE B C 1
ATOM 6338 O O . ILE B 1 234 ? 4.039 3.883 16.312 1 94.94 234 ILE B O 1
ATOM 6342 N N . VAL B 1 235 ? 2.029 3.279 16.984 1 96.94 235 VAL B N 1
ATOM 6343 C CA . VAL B 1 235 ? 1.371 4.465 16.453 1 96.94 235 VAL B CA 1
ATOM 6344 C C . VAL B 1 235 ? 1.952 5.719 17.109 1 96.94 235 VAL B C 1
ATOM 6346 O O . VAL B 1 235 ? 2.27 6.691 16.422 1 96.94 235 VAL B O 1
ATOM 6349 N N . LYS B 1 236 ? 2.127 5.699 18.406 1 96.12 236 LYS B N 1
ATOM 6350 C CA . LYS B 1 236 ? 2.715 6.828 19.109 1 96.12 236 LYS B CA 1
ATOM 6351 C C . LYS B 1 236 ? 4.141 7.098 18.641 1 96.12 236 LYS B C 1
ATOM 6353 O O . LYS B 1 236 ? 4.531 8.25 18.453 1 96.12 236 LYS B O 1
ATOM 6358 N N . THR B 1 237 ? 4.848 6.039 18.453 1 93.12 237 THR B N 1
ATOM 6359 C CA . THR B 1 237 ? 6.207 6.168 17.953 1 93.12 237 THR B CA 1
ATOM 6360 C C . THR B 1 237 ? 6.211 6.824 16.578 1 93.12 237 THR B C 1
ATOM 6362 O O . THR B 1 237 ? 7.047 7.688 16.297 1 93.12 237 THR B O 1
ATOM 6365 N N . MET B 1 238 ? 5.27 6.445 15.75 1 95.06 238 MET B N 1
ATOM 6366 C CA . MET B 1 238 ? 5.18 7 14.406 1 95.06 238 MET B CA 1
ATOM 6367 C C . MET B 1 238 ? 4.797 8.477 14.445 1 95.06 238 MET B C 1
ATOM 6369 O O . MET B 1 238 ? 5.301 9.273 13.656 1 95.06 238 MET B O 1
ATOM 6373 N N . ILE B 1 239 ? 3.91 8.812 15.359 1 95.88 239 ILE B N 1
ATOM 6374 C CA . ILE B 1 239 ? 3.531 10.211 15.492 1 95.88 239 ILE B CA 1
ATOM 6375 C C . ILE B 1 239 ? 4.75 11.039 15.891 1 95.88 239 ILE B C 1
ATOM 6377 O O . ILE B 1 239 ? 5.027 12.078 15.289 1 95.88 239 ILE B O 1
ATOM 6381 N N . ARG B 1 240 ? 5.512 10.586 16.844 1 92.25 240 ARG B N 1
ATOM 6382 C CA . ARG B 1 240 ? 6.676 11.312 17.359 1 92.25 240 ARG B CA 1
ATOM 6383 C C . ARG B 1 240 ? 7.727 11.492 16.266 1 92.25 240 ARG B C 1
ATOM 6385 O O . ARG B 1 240 ? 8.406 12.516 16.219 1 92.25 240 ARG B O 1
ATOM 6392 N N . SER B 1 241 ? 7.766 10.555 15.375 1 90.38 241 SER B N 1
ATOM 6393 C CA . SER B 1 241 ? 8.766 10.609 14.312 1 90.38 241 SER B CA 1
ATOM 6394 C C . SER B 1 241 ? 8.211 11.297 13.07 1 90.38 241 SER B C 1
ATOM 6396 O O . SER B 1 241 ? 8.93 11.492 12.086 1 90.38 241 SER B O 1
ATOM 6398 N N . GLY B 1 242 ? 6.961 11.641 13.062 1 92.56 242 GLY B N 1
ATOM 6399 C CA . GLY B 1 242 ? 6.336 12.289 11.922 1 92.56 242 GLY B CA 1
ATOM 6400 C C . GLY B 1 242 ? 6.141 11.359 10.742 1 92.56 242 GLY B C 1
ATOM 6401 O O . GLY B 1 242 ? 6.254 11.781 9.586 1 92.56 242 GLY B O 1
ATOM 6402 N N . THR B 1 243 ? 5.93 10.031 11.008 1 94.31 243 THR B N 1
ATOM 6403 C CA . THR B 1 243 ? 5.855 9.062 9.922 1 94.31 243 THR B CA 1
ATOM 6404 C C . THR B 1 243 ? 4.566 8.25 10.008 1 94.31 243 THR B C 1
ATOM 6406 O O . THR B 1 243 ? 4.484 7.145 9.469 1 94.31 243 THR B O 1
ATOM 6409 N N . LEU B 1 244 ? 3.543 8.742 10.711 1 96.88 244 LEU B N 1
ATOM 6410 C CA . LEU B 1 244 ? 2.303 7.988 10.859 1 96.88 244 LEU B CA 1
ATOM 6411 C C . LEU B 1 244 ? 1.613 7.797 9.516 1 96.88 244 LEU B C 1
ATOM 6413 O O . LEU B 1 244 ? 1 6.758 9.266 1 96.88 244 LEU B O 1
ATOM 6417 N N . ARG B 1 245 ? 1.683 8.805 8.641 1 97 245 ARG B N 1
ATOM 6418 C CA . ARG B 1 245 ? 1.064 8.688 7.32 1 97 245 ARG B CA 1
ATOM 6419 C C . ARG B 1 245 ? 1.638 7.5 6.555 1 97 245 ARG B C 1
ATOM 6421 O O . ARG B 1 245 ? 0.891 6.719 5.965 1 97 245 ARG B O 1
ATOM 6428 N N . GLU B 1 246 ? 2.971 7.324 6.562 1 96.25 246 GLU B N 1
ATOM 6429 C CA . GLU B 1 246 ? 3.613 6.188 5.914 1 96.25 246 GLU B CA 1
ATOM 6430 C C . GLU B 1 246 ? 3.127 4.867 6.508 1 96.25 246 GLU B C 1
ATOM 6432 O O . GLU B 1 246 ? 2.828 3.922 5.773 1 96.25 246 GLU B O 1
ATOM 6437 N N . TYR B 1 247 ? 3.088 4.871 7.797 1 97.06 247 TYR B N 1
ATOM 6438 C CA . TYR B 1 247 ? 2.635 3.67 8.484 1 97.06 247 TYR B CA 1
ATOM 6439 C C . TYR B 1 247 ? 1.186 3.352 8.133 1 97.06 247 TYR B C 1
ATOM 6441 O O . TYR B 1 247 ? 0.833 2.191 7.914 1 97.06 247 TYR B O 1
ATOM 6449 N N . ALA B 1 248 ? 0.337 4.359 8.117 1 97.38 248 ALA B N 1
ATOM 6450 C CA . ALA B 1 248 ? -1.065 4.18 7.754 1 97.38 248 ALA B CA 1
ATOM 6451 C C . ALA B 1 248 ? -1.198 3.639 6.332 1 97.38 248 ALA B C 1
ATOM 6453 O O . ALA B 1 248 ? -2.047 2.785 6.062 1 97.38 248 ALA B O 1
ATOM 6454 N N . GLU B 1 249 ? -0.394 4.133 5.406 1 96.44 249 GLU B N 1
ATOM 6455 C CA . GLU B 1 249 ? -0.423 3.66 4.023 1 96.44 249 GLU B CA 1
ATOM 6456 C C . GLU B 1 249 ? -0.134 2.164 3.947 1 96.44 249 GLU B C 1
ATOM 6458 O O . GLU B 1 249 ? -0.664 1.468 3.076 1 96.44 249 GLU B O 1
ATOM 6463 N N . ARG B 1 250 ? 0.677 1.755 4.844 1 95.56 250 ARG B N 1
ATOM 6464 C CA . ARG B 1 250 ? 0.98 0.329 4.922 1 95.56 250 ARG B CA 1
ATOM 6465 C C . ARG B 1 250 ? -0.184 -0.446 5.531 1 95.56 250 ARG B C 1
ATOM 6467 O O . ARG B 1 250 ? -0.654 -1.427 4.949 1 95.56 250 ARG B O 1
ATOM 6474 N N . GLN B 1 251 ? -0.715 0.018 6.613 1 95.88 251 GLN B N 1
ATOM 6475 C CA . GLN B 1 251 ? -1.689 -0.709 7.418 1 95.88 251 GLN B CA 1
ATOM 6476 C C . GLN B 1 251 ? -3.035 -0.8 6.707 1 95.88 251 GLN B C 1
ATOM 6478 O O . GLN B 1 251 ? -3.752 -1.794 6.844 1 95.88 251 GLN B O 1
ATOM 6483 N N . VAL B 1 252 ? -3.316 0.127 5.887 1 96.25 252 VAL B N 1
ATOM 6484 C CA . VAL B 1 252 ? -4.656 0.188 5.309 1 96.25 252 VAL B CA 1
ATOM 6485 C C . VAL B 1 252 ? -4.805 -0.888 4.234 1 96.25 252 VAL B C 1
ATOM 6487 O O . VAL B 1 252 ? -5.91 -1.143 3.752 1 96.25 252 VAL B O 1
ATOM 6490 N N . ARG B 1 253 ? -3.732 -1.567 3.906 1 95.62 253 ARG B N 1
ATOM 6491 C CA . ARG B 1 253 ? -3.781 -2.594 2.871 1 95.62 253 ARG B CA 1
ATOM 6492 C C . ARG B 1 253 ? -4.336 -3.902 3.422 1 95.62 253 ARG B C 1
ATOM 6494 O O . ARG B 1 253 ? -4.551 -4.859 2.674 1 95.62 253 ARG B O 1
ATOM 6501 N N . VAL B 1 254 ? -4.609 -3.959 4.695 1 93 254 VAL B N 1
ATOM 6502 C CA . VAL B 1 254 ? -5.121 -5.16 5.344 1 93 254 VAL B CA 1
ATOM 6503 C C . VAL B 1 254 ? -6.508 -5.492 4.801 1 93 254 VAL B C 1
ATOM 6505 O O . VAL B 1 254 ? -6.844 -6.664 4.609 1 93 254 VAL B O 1
ATOM 6508 N N . ALA B 1 255 ? -7.289 -4.473 4.492 1 92.06 255 ALA B N 1
ATOM 6509 C CA . ALA B 1 255 ? -8.648 -4.645 3.994 1 92.06 255 ALA B CA 1
ATOM 6510 C C . ALA B 1 255 ? -9.031 -3.525 3.029 1 92.06 255 ALA B C 1
ATOM 6512 O O . ALA B 1 255 ? -8.609 -2.377 3.207 1 92.06 255 ALA B O 1
ATOM 6513 N N . PRO B 1 256 ? -9.82 -3.818 2.057 1 94.19 256 PRO B N 1
ATOM 6514 C CA . PRO B 1 256 ? -10.188 -2.805 1.067 1 94.19 256 PRO B CA 1
ATOM 6515 C C . PRO B 1 256 ? -10.875 -1.592 1.694 1 94.19 256 PRO B C 1
ATOM 6517 O O . PRO B 1 256 ? -10.664 -0.461 1.248 1 94.19 256 PRO B O 1
ATOM 6520 N N . GLU B 1 257 ? -11.664 -1.823 2.742 1 94.56 257 GLU B N 1
ATOM 6521 C CA . GLU B 1 257 ? -12.406 -0.737 3.371 1 94.56 257 GLU B CA 1
ATOM 6522 C C . GLU B 1 257 ? -11.469 0.297 3.98 1 94.56 257 GLU B C 1
ATOM 6524 O O . GLU B 1 257 ? -11.758 1.494 3.971 1 94.56 257 GLU B O 1
ATOM 6529 N N . GLU B 1 258 ? -10.391 -0.17 4.52 1 96.25 258 GLU B N 1
ATOM 6530 C CA . GLU B 1 258 ? -9.422 0.744 5.117 1 96.25 258 GLU B CA 1
ATOM 6531 C C . GLU B 1 258 ? -8.695 1.552 4.051 1 96.25 258 GLU B C 1
ATOM 6533 O O . GLU B 1 258 ? -8.422 2.74 4.238 1 96.25 258 GLU B O 1
ATOM 6538 N N . THR B 1 259 ? -8.344 0.886 2.938 1 96.19 259 THR B N 1
ATOM 6539 C CA . THR B 1 259 ? -7.742 1.601 1.82 1 96.19 259 THR B CA 1
ATOM 6540 C C . THR B 1 259 ? -8.695 2.666 1.28 1 96.19 259 THR B C 1
ATOM 6542 O O . THR B 1 259 ? -8.281 3.795 1.011 1 96.19 259 THR B O 1
ATOM 6545 N N . ALA B 1 260 ? -9.969 2.264 1.151 1 96.56 260 ALA B N 1
ATOM 6546 C CA . ALA B 1 260 ? -10.977 3.213 0.696 1 96.56 260 ALA B CA 1
ATOM 6547 C C . ALA B 1 260 ? -11.07 4.41 1.639 1 96.56 260 ALA B C 1
ATOM 6549 O O . ALA B 1 260 ? -11.195 5.551 1.191 1 96.56 260 ALA B O 1
ATOM 6550 N N . ALA B 1 261 ? -11 4.145 2.928 1 97.69 261 ALA B N 1
ATOM 6551 C CA . ALA B 1 261 ? -11.102 5.211 3.92 1 97.69 261 ALA B CA 1
ATOM 6552 C C . ALA B 1 261 ? -9.953 6.207 3.773 1 97.69 261 ALA B C 1
ATOM 6554 O O . ALA B 1 261 ? -10.164 7.422 3.838 1 97.69 261 ALA B O 1
ATOM 6555 N N . LEU B 1 262 ? -8.766 5.703 3.592 1 97.5 262 LEU B N 1
ATOM 6556 C CA . LEU B 1 262 ? -7.625 6.594 3.422 1 97.5 262 LEU B CA 1
ATOM 6557 C C . LEU B 1 262 ? -7.773 7.434 2.158 1 97.5 262 LEU B C 1
ATOM 6559 O O . LEU B 1 262 ? -7.488 8.633 2.168 1 97.5 262 LEU B O 1
ATOM 6563 N N . ARG B 1 263 ? -8.203 6.801 1.084 1 96 263 ARG B N 1
ATOM 6564 C CA . ARG B 1 263 ? -8.406 7.516 -0.172 1 96 263 ARG B CA 1
ATOM 6565 C C . ARG B 1 263 ? -9.453 8.609 -0.019 1 96 263 ARG B C 1
ATOM 6567 O O . ARG B 1 263 ? -9.297 9.711 -0.552 1 96 263 ARG B O 1
ATOM 6574 N N . LEU B 1 264 ? -10.531 8.258 0.672 1 97.12 264 LEU B N 1
ATOM 6575 C CA . LEU B 1 264 ? -11.586 9.234 0.929 1 97.12 264 LEU B CA 1
ATOM 6576 C C . LEU B 1 264 ? -11.062 10.383 1.788 1 97.12 264 LEU B C 1
ATOM 6578 O O . LEU B 1 264 ? -11.383 11.547 1.539 1 97.12 264 LEU B O 1
ATOM 6582 N N . LEU B 1 265 ? -10.273 10.047 2.791 1 97.62 265 LEU B N 1
ATOM 6583 C CA . LEU B 1 265 ? -9.68 11.07 3.633 1 97.62 265 LEU B CA 1
ATOM 6584 C C . LEU B 1 265 ? -8.805 12.008 2.805 1 97.62 265 LEU B C 1
ATOM 6586 O O . LEU B 1 265 ? -8.789 13.219 3.035 1 97.62 265 LEU B O 1
ATOM 6590 N N . ASP B 1 266 ? -8.086 11.469 1.876 1 95.88 266 ASP B N 1
ATOM 6591 C CA . ASP B 1 266 ? -7.203 12.258 1.028 1 95.88 266 ASP B CA 1
ATOM 6592 C C . ASP B 1 266 ? -7.992 13.297 0.229 1 95.88 266 ASP B C 1
ATOM 6594 O O . ASP B 1 266 ? -7.43 14.297 -0.228 1 95.88 266 ASP B O 1
ATOM 6598 N N . GLN B 1 267 ? -9.281 13.062 0.065 1 94.88 267 GLN B N 1
ATOM 6599 C CA . GLN B 1 267 ? -10.133 14.016 -0.635 1 94.88 267 GLN B CA 1
ATOM 6600 C C . GLN B 1 267 ? -10.539 15.164 0.285 1 94.88 267 GLN B C 1
ATOM 6602 O O . GLN B 1 267 ? -10.992 16.203 -0.184 1 94.88 267 GLN B O 1
ATOM 6607 N N . GLU B 1 268 ? -10.453 14.867 1.558 1 96.38 268 GLU B N 1
ATOM 6608 C CA . GLU B 1 268 ? -10.695 15.93 2.525 1 96.38 268 GLU B CA 1
ATOM 6609 C C . GLU B 1 268 ? -9.461 16.812 2.691 1 96.38 268 GLU B C 1
ATOM 6611 O O . GLU B 1 268 ? -8.922 16.938 3.795 1 96.38 268 GLU B O 1
ATOM 6616 N N . HIS B 1 269 ? -9.133 17.516 1.632 1 94.31 269 HIS B N 1
ATOM 6617 C CA . HIS B 1 269 ? -7.863 18.219 1.549 1 94.31 269 HIS B CA 1
ATOM 6618 C C . HIS B 1 269 ? -7.805 19.375 2.549 1 94.31 269 HIS B C 1
ATOM 6620 O O . HIS B 1 269 ? -6.777 19.594 3.195 1 94.31 269 HIS B O 1
ATOM 6626 N N . ARG B 1 270 ? -8.883 20.125 2.633 1 94.5 270 ARG B N 1
ATOM 6627 C CA . ARG B 1 270 ? -8.906 21.25 3.561 1 94.5 270 ARG B CA 1
ATOM 6628 C C . ARG B 1 270 ? -8.672 20.781 4.992 1 94.5 270 ARG B C 1
ATOM 6630 O O . ARG B 1 270 ? -7.906 21.406 5.734 1 94.5 270 ARG B O 1
ATOM 6637 N N . TYR B 1 271 ? -9.367 19.719 5.336 1 96.62 271 TYR B N 1
ATOM 6638 C CA . TYR B 1 271 ? -9.219 19.141 6.668 1 96.62 271 TYR B CA 1
ATOM 6639 C C . TYR B 1 271 ? -7.766 18.766 6.941 1 96.62 271 TYR B C 1
ATOM 6641 O O . TYR B 1 271 ? -7.23 19.078 8.008 1 96.62 271 TYR B O 1
ATOM 6649 N N . LEU B 1 272 ? -7.137 18.109 6 1 97.12 272 LEU B N 1
ATOM 6650 C CA . LEU B 1 272 ? -5.766 17.625 6.148 1 97.12 272 LEU B CA 1
ATOM 6651 C C . LEU B 1 272 ? -4.777 18.797 6.109 1 97.12 272 LEU B C 1
ATOM 6653 O O . LEU B 1 272 ? -3.863 18.859 6.934 1 97.12 272 LEU B O 1
ATOM 6657 N N . GLU B 1 273 ? -4.965 19.703 5.188 1 96.06 273 GLU B N 1
ATOM 6658 C CA . GLU B 1 273 ? -4.039 20.812 4.977 1 96.06 273 GLU B CA 1
ATOM 6659 C C . GLU B 1 273 ? -3.939 21.688 6.223 1 96.06 273 GLU B C 1
ATOM 6661 O O . GLU B 1 273 ? -2.84 22.078 6.629 1 96.06 273 GLU B O 1
ATOM 6666 N N . ARG B 1 274 ? -5.016 21.953 6.863 1 94.44 274 ARG B N 1
ATOM 6667 C CA . ARG B 1 274 ? -5.055 22.844 8.008 1 94.44 274 ARG B CA 1
ATOM 6668 C C . ARG B 1 274 ? -4.344 22.234 9.211 1 94.44 274 ARG B C 1
ATOM 6670 O O . ARG B 1 274 ? -3.967 22.938 10.148 1 94.44 274 ARG B O 1
ATOM 6677 N N . ARG B 1 275 ? -4.109 20.984 9.172 1 94.94 275 ARG B N 1
ATOM 6678 C CA . ARG B 1 275 ? -3.621 20.297 10.359 1 94.94 275 ARG B CA 1
ATOM 6679 C C . ARG B 1 275 ? -2.215 19.75 10.141 1 94.94 275 ARG B C 1
ATOM 6681 O O . ARG B 1 275 ? -1.566 19.281 11.086 1 94.94 275 ARG B O 1
ATOM 6688 N N . THR B 1 276 ? -1.718 19.797 8.945 1 95.75 276 THR B N 1
ATOM 6689 C CA . THR B 1 276 ? -0.446 19.172 8.602 1 95.75 276 THR B CA 1
ATOM 6690 C C . THR B 1 276 ? 0.697 20.172 8.695 1 95.75 276 THR B C 1
ATOM 6692 O O . THR B 1 276 ? 0.642 21.25 8.086 1 95.75 276 THR B O 1
ATOM 6695 N N . PRO B 1 277 ? 1.722 19.828 9.43 1 94.12 277 PRO B N 1
ATOM 6696 C CA . PRO B 1 277 ? 2.875 20.734 9.523 1 94.12 277 PRO B CA 1
ATOM 6697 C C . PRO B 1 277 ? 3.559 20.953 8.172 1 94.12 277 PRO B C 1
ATOM 6699 O O . PRO B 1 277 ? 3.428 20.141 7.266 1 94.12 277 PRO B O 1
ATOM 6702 N N . THR B 1 278 ? 4.285 22.047 8.07 1 93.88 278 THR B N 1
ATOM 6703 C CA . THR B 1 278 ? 4.91 22.422 6.812 1 93.88 278 THR B CA 1
ATOM 6704 C C . THR B 1 278 ? 6.219 21.672 6.602 1 93.88 278 THR B C 1
ATOM 6706 O O . THR B 1 278 ? 6.738 21.625 5.488 1 93.88 278 THR B O 1
ATOM 6709 N N . ALA B 1 279 ? 6.773 21.141 7.68 1 90.38 279 ALA B N 1
ATOM 6710 C CA . ALA B 1 279 ? 8.031 20.391 7.562 1 90.38 279 ALA B CA 1
ATOM 6711 C C . ALA B 1 279 ? 8.109 19.297 8.609 1 90.38 279 ALA B C 1
ATOM 6713 O O . ALA B 1 279 ? 7.395 19.328 9.617 1 90.38 279 ALA B O 1
ATOM 6714 N N . ARG B 1 280 ? 8.898 18.359 8.32 1 88.38 280 ARG B N 1
ATOM 6715 C CA . ARG B 1 280 ? 9.195 17.281 9.273 1 88.38 280 ARG B CA 1
ATOM 6716 C C . ARG B 1 280 ? 10.68 16.953 9.281 1 88.38 280 ARG B C 1
ATOM 6718 O O . ARG B 1 280 ? 11.414 17.344 8.375 1 88.38 280 ARG B O 1
ATOM 6725 N N . ARG B 1 281 ? 11.078 16.328 10.227 1 80.94 281 ARG B N 1
ATOM 6726 C CA . ARG B 1 281 ? 12.484 15.969 10.383 1 80.94 281 ARG B CA 1
ATOM 6727 C C . ARG B 1 281 ? 12.781 14.625 9.719 1 80.94 281 ARG B C 1
ATOM 6729 O O . ARG B 1 281 ? 13.922 14.367 9.32 1 80.94 281 ARG B O 1
ATOM 6736 N N . SER B 1 282 ? 11.773 13.859 9.547 1 88.5 282 SER B N 1
ATOM 6737 C CA . SER B 1 282 ? 11.953 12.523 8.977 1 88.5 282 SER B CA 1
ATOM 6738 C C . SER B 1 282 ? 11.875 12.555 7.457 1 88.5 282 SER B C 1
ATOM 6740 O O . SER B 1 282 ? 11.469 13.555 6.867 1 88.5 282 SER B O 1
ATOM 6742 N N . VAL B 1 283 ? 12.367 11.492 6.871 1 92.62 283 VAL B N 1
ATOM 6743 C CA . VAL B 1 283 ? 12.266 11.305 5.426 1 92.62 283 VAL B CA 1
ATOM 6744 C C . VAL B 1 283 ? 10.82 11.008 5.043 1 92.62 283 VAL B C 1
ATOM 6746 O O . VAL B 1 283 ? 10.141 10.234 5.723 1 92.62 283 VAL B O 1
ATOM 6749 N N . MET B 1 284 ? 10.328 11.664 4.066 1 94.81 284 MET B N 1
ATOM 6750 C CA . MET B 1 284 ? 8.992 11.375 3.555 1 94.81 284 MET B CA 1
ATOM 6751 C C . MET B 1 284 ? 9.047 10.258 2.518 1 94.81 284 MET B C 1
ATOM 6753 O O . MET B 1 284 ? 9.578 10.445 1.422 1 94.81 284 MET B O 1
ATOM 6757 N N . TYR B 1 285 ? 8.539 9.133 2.84 1 95.25 285 TYR B N 1
ATOM 6758 C CA . TYR B 1 285 ? 8.484 8.016 1.899 1 95.25 285 TYR B CA 1
ATOM 6759 C C . TYR B 1 285 ? 7.227 8.078 1.046 1 95.25 285 TYR B C 1
ATOM 6761 O O . TYR B 1 285 ? 6.113 8.156 1.574 1 95.25 285 TYR B O 1
ATOM 6769 N N . ALA B 1 286 ? 7.383 8.102 -0.212 1 94.44 286 ALA B N 1
ATOM 6770 C CA . ALA B 1 286 ? 6.27 8.023 -1.154 1 94.44 286 ALA B CA 1
ATOM 6771 C C . ALA B 1 286 ? 6.262 6.68 -1.878 1 94.44 286 ALA B C 1
ATOM 6773 O O . ALA B 1 286 ? 6.664 6.59 -3.041 1 94.44 286 ALA B O 1
ATOM 6774 N N . ASN B 1 287 ? 5.641 5.656 -1.238 1 93.19 287 ASN B N 1
ATOM 6775 C CA . ASN B 1 287 ? 5.789 4.273 -1.68 1 93.19 287 ASN B CA 1
ATOM 6776 C C . ASN B 1 287 ? 4.574 3.805 -2.477 1 93.19 287 ASN B C 1
ATOM 6778 O O . ASN B 1 287 ? 4.559 2.688 -2.994 1 93.19 287 ASN B O 1
ATOM 6782 N N . CYS B 1 288 ? 3.545 4.617 -2.559 1 91.75 288 CYS B N 1
ATOM 6783 C CA . CYS B 1 288 ? 2.33 4.16 -3.221 1 91.75 288 CYS B CA 1
ATOM 6784 C C . CYS B 1 288 ? 1.608 5.316 -3.898 1 91.75 288 CYS B C 1
ATOM 6786 O O . CYS B 1 288 ? 2.037 6.469 -3.793 1 91.75 288 CYS B O 1
ATOM 6788 N N . ALA B 1 289 ? 0.595 5.07 -4.605 1 89.31 289 ALA B N 1
ATOM 6789 C CA . ALA B 1 289 ? -0.153 6.07 -5.363 1 89.31 289 ALA B CA 1
ATOM 6790 C C . ALA B 1 289 ? -0.785 7.105 -4.438 1 89.31 289 ALA B C 1
ATOM 6792 O O . ALA B 1 289 ? -0.851 8.289 -4.77 1 89.31 289 ALA B O 1
ATOM 6793 N N . GLU B 1 290 ? -1.252 6.625 -3.248 1 92.12 290 GLU B N 1
ATOM 6794 C CA . GLU B 1 290 ? -1.889 7.527 -2.295 1 92.12 290 GLU B CA 1
ATOM 6795 C C . GLU B 1 290 ? -0.907 8.578 -1.792 1 92.12 290 GLU B C 1
ATOM 6797 O O . GLU B 1 290 ? -1.312 9.68 -1.401 1 92.12 290 GLU B O 1
ATOM 6802 N N . SER B 1 291 ? 0.394 8.258 -1.898 1 93.38 291 SER B N 1
ATOM 6803 C CA . SER B 1 291 ? 1.409 9.188 -1.412 1 93.38 291 SER B CA 1
ATOM 6804 C C . SER B 1 291 ? 1.393 10.492 -2.205 1 93.38 291 SER B C 1
ATOM 6806 O O . SER B 1 291 ? 1.757 11.547 -1.684 1 93.38 291 SER B O 1
ATOM 6808 N N . LEU B 1 292 ? 0.945 10.516 -3.492 1 90.56 292 LEU B N 1
ATOM 6809 C CA . LEU B 1 292 ? 0.908 11.695 -4.344 1 90.56 292 LEU B CA 1
ATOM 6810 C C . LEU B 1 292 ? -0.183 12.664 -3.889 1 90.56 292 LEU B C 1
ATOM 6812 O O . LEU B 1 292 ? -0.177 13.836 -4.262 1 90.56 292 LEU B O 1
ATOM 6816 N N . GLN B 1 293 ? -1.095 12.117 -3.037 1 92.12 293 GLN B N 1
ATOM 6817 C CA . GLN B 1 293 ? -2.219 12.93 -2.59 1 92.12 293 GLN B CA 1
ATOM 6818 C C . GLN B 1 293 ? -1.924 13.586 -1.242 1 92.12 293 GLN B C 1
ATOM 6820 O O . GLN B 1 293 ? -2.736 14.359 -0.73 1 92.12 293 GLN B O 1
ATOM 6825 N N . ARG B 1 294 ? -0.804 13.312 -0.721 1 95.31 294 ARG B N 1
ATOM 6826 C CA . ARG B 1 294 ? -0.435 13.883 0.572 1 95.31 294 ARG B CA 1
ATOM 6827 C C . ARG B 1 294 ? -0.371 15.398 0.502 1 95.31 294 ARG B C 1
ATOM 6829 O O . ARG B 1 294 ? 0.082 15.961 -0.497 1 95.31 294 ARG B O 1
ATOM 6836 N N . VAL B 1 295 ? -0.687 15.984 1.582 1 95.75 295 VAL B N 1
ATOM 6837 C CA . VAL B 1 295 ? -0.711 17.438 1.696 1 95.75 295 VAL B CA 1
ATOM 6838 C C . VAL B 1 295 ? 0.687 18 1.446 1 95.75 295 VAL B C 1
ATOM 6840 O O . VAL B 1 295 ? 0.837 19.062 0.832 1 95.75 295 VAL B O 1
ATOM 6843 N N . GLU B 1 296 ? 1.72 17.344 1.9 1 95.88 296 GLU B N 1
ATOM 6844 C CA . GLU B 1 296 ? 3.09 17.828 1.737 1 95.88 296 GLU B CA 1
ATOM 6845 C C . GLU B 1 296 ? 3.465 17.938 0.263 1 95.88 296 GLU B C 1
ATOM 6847 O O . GLU B 1 296 ? 4.156 18.875 -0.141 1 95.88 296 GLU B O 1
ATOM 6852 N N . VAL B 1 297 ? 2.969 16.984 -0.497 1 96.12 297 VAL B N 1
ATOM 6853 C CA . VAL B 1 297 ? 3.256 16.938 -1.927 1 96.12 297 VAL B CA 1
ATOM 6854 C C . VAL B 1 297 ? 2.445 18.016 -2.652 1 96.12 297 VAL B C 1
ATOM 6856 O O . VAL B 1 297 ? 3.002 18.812 -3.4 1 96.12 297 VAL B O 1
ATOM 6859 N N . THR B 1 298 ? 1.183 18.078 -2.402 1 95.81 298 THR B N 1
ATOM 6860 C CA . THR B 1 298 ? 0.304 18.984 -3.115 1 95.81 298 THR B CA 1
ATOM 6861 C C . THR B 1 298 ? 0.593 20.438 -2.715 1 95.81 298 THR B C 1
ATOM 6863 O O . THR B 1 298 ? 0.565 21.328 -3.557 1 95.81 298 THR B O 1
ATOM 6866 N N . ARG B 1 299 ? 0.829 20.594 -1.404 1 96.19 299 ARG B N 1
ATOM 6867 C CA . ARG B 1 299 ? 1.181 21.938 -0.945 1 96.19 299 ARG B CA 1
ATOM 6868 C C . ARG B 1 299 ? 2.443 22.438 -1.637 1 96.19 299 ARG B C 1
ATOM 6870 O O . ARG B 1 299 ? 2.502 23.594 -2.074 1 96.19 299 ARG B O 1
ATOM 6877 N N . PHE B 1 300 ? 3.459 21.703 -1.662 1 97.06 300 PHE B N 1
ATOM 6878 C CA . PHE B 1 300 ? 4.703 22.094 -2.309 1 97.06 300 PHE B CA 1
ATOM 6879 C C . PHE B 1 300 ? 4.457 22.5 -3.76 1 97.06 300 PHE B C 1
ATOM 6881 O O . PHE B 1 300 ? 4.898 23.562 -4.199 1 97.06 300 PHE B O 1
ATOM 6888 N N . ALA B 1 301 ? 3.824 21.609 -4.496 1 97.38 301 ALA B N 1
ATOM 6889 C CA . ALA B 1 301 ? 3.535 21.859 -5.902 1 97.38 301 ALA B CA 1
ATOM 6890 C C . ALA B 1 301 ? 2.705 23.141 -6.066 1 97.38 301 ALA B C 1
ATOM 6892 O O . ALA B 1 301 ? 2.98 23.953 -6.941 1 97.38 301 ALA B O 1
ATOM 6893 N N . GLU B 1 302 ? 1.753 23.281 -5.246 1 96.44 302 GLU B N 1
ATOM 6894 C CA . GLU B 1 302 ? 0.885 24.453 -5.32 1 96.44 302 GLU B CA 1
ATOM 6895 C C . GLU B 1 302 ? 1.666 25.734 -5.047 1 96.44 302 GLU B C 1
ATOM 6897 O O . GLU B 1 302 ? 1.484 26.734 -5.738 1 96.44 302 GLU B O 1
ATOM 6902 N N . ARG B 1 303 ? 2.467 25.641 -4.02 1 97.06 303 ARG B N 1
ATOM 6903 C CA . ARG B 1 303 ? 3.256 26.828 -3.688 1 97.06 303 ARG B CA 1
ATOM 6904 C C . ARG B 1 303 ? 4.238 27.156 -4.805 1 97.06 303 ARG B C 1
ATOM 6906 O O . ARG B 1 303 ? 4.469 28.328 -5.105 1 97.06 303 ARG B O 1
ATOM 6913 N N . VAL B 1 304 ? 4.797 26.156 -5.418 1 97.75 304 VAL B N 1
ATOM 6914 C CA . VAL B 1 304 ? 5.711 26.391 -6.531 1 97.75 304 VAL B CA 1
ATOM 6915 C C . VAL B 1 304 ? 4.953 26.984 -7.715 1 97.75 304 VAL B C 1
ATOM 6917 O O . VAL B 1 304 ? 5.449 27.906 -8.375 1 97.75 304 VAL B O 1
ATOM 6920 N N . LEU B 1 305 ? 3.795 26.562 -7.938 1 97.69 305 LEU B N 1
ATOM 6921 C CA . LEU B 1 305 ? 3.035 26.969 -9.117 1 97.69 305 LEU B CA 1
ATOM 6922 C C . LEU B 1 305 ? 2.352 28.312 -8.891 1 97.69 305 LEU B C 1
ATOM 6924 O O . LEU B 1 305 ? 2.166 29.078 -9.836 1 97.69 305 LEU B O 1
ATOM 6928 N N . GLU B 1 306 ? 2.055 28.594 -7.652 1 96.38 306 GLU B N 1
ATOM 6929 C CA . GLU B 1 306 ? 1.201 29.75 -7.426 1 96.38 306 GLU B CA 1
ATOM 6930 C C . GLU B 1 306 ? 1.976 30.891 -6.758 1 96.38 306 GLU B C 1
ATOM 6932 O O . GLU B 1 306 ? 1.652 32.062 -6.945 1 96.38 306 GLU B O 1
ATOM 6937 N N . ARG B 1 307 ? 2.949 30.5 -5.969 1 96.81 307 ARG B N 1
ATOM 6938 C CA . ARG B 1 307 ? 3.629 31.531 -5.176 1 96.81 307 ARG B CA 1
ATOM 6939 C C . ARG B 1 307 ? 5.008 31.828 -5.746 1 96.81 307 ARG B C 1
ATOM 6941 O O . ARG B 1 307 ? 5.43 33 -5.781 1 96.81 307 ARG B O 1
ATOM 6948 N N . TYR B 1 308 ? 5.672 30.844 -6.25 1 96 308 TYR B N 1
ATOM 6949 C CA . TYR B 1 308 ? 7.047 30.953 -6.723 1 96 308 TYR B CA 1
ATOM 6950 C C . TYR B 1 308 ? 7.102 31.656 -8.078 1 96 308 TYR B C 1
ATOM 6952 O O . TYR B 1 308 ? 6.262 31.391 -8.945 1 96 308 TYR B O 1
ATOM 6960 N N . ARG B 1 309 ? 8.039 32.562 -8.195 1 92.31 309 ARG B N 1
ATOM 6961 C CA . ARG B 1 309 ? 8.359 33.156 -9.484 1 92.31 309 ARG B CA 1
ATOM 6962 C C . ARG B 1 309 ? 9.805 32.844 -9.875 1 92.31 309 ARG B C 1
ATOM 6964 O O . ARG B 1 309 ? 10.734 33.156 -9.117 1 92.31 309 ARG B O 1
ATOM 6971 N N . ALA B 1 310 ? 9.969 32.344 -11.016 1 94.69 310 ALA B N 1
ATOM 6972 C CA . ALA B 1 310 ? 11.305 32 -11.508 1 94.69 310 ALA B CA 1
ATOM 6973 C C . ALA B 1 310 ? 12.117 33.25 -11.805 1 94.69 310 ALA B C 1
ATOM 6975 O O . ALA B 1 310 ? 11.555 34.344 -12.039 1 94.69 310 ALA B O 1
ATOM 6976 N N . PRO B 1 311 ? 13.422 33.094 -11.703 1 92.94 311 PRO B N 1
ATOM 6977 C CA . PRO B 1 311 ? 14.242 34.188 -12.164 1 92.94 311 PRO B CA 1
ATOM 6978 C C . PRO B 1 311 ? 14 34.531 -13.633 1 92.94 311 PRO B C 1
ATOM 6980 O O . PRO B 1 311 ? 13.617 33.688 -14.414 1 92.94 311 PRO B O 1
ATOM 6983 N N . GLU B 1 312 ? 14.164 35.781 -13.883 1 90.19 312 GLU B N 1
ATOM 6984 C CA . GLU B 1 312 ? 14 36.219 -15.266 1 90.19 312 GLU B CA 1
ATOM 6985 C C . GLU B 1 312 ? 15.117 35.656 -16.156 1 90.19 312 GLU B C 1
ATOM 6987 O O . GLU B 1 312 ? 16.188 36.281 -16.266 1 90.19 312 GLU B O 1
ATOM 6992 N N . SER B 1 313 ? 14.852 34.562 -16.75 1 92.44 313 SER B N 1
ATOM 6993 C CA . SER B 1 313 ? 15.82 33.875 -17.609 1 92.44 313 SER B CA 1
ATOM 6994 C C . SER B 1 313 ? 15.234 33.594 -18.984 1 92.44 313 SER B C 1
ATOM 6996 O O . SER B 1 313 ? 14.039 33.312 -19.109 1 92.44 313 SER B O 1
ATOM 6998 N N . ASP B 1 314 ? 16.109 33.625 -20 1 95.25 314 ASP B N 1
ATOM 6999 C CA . ASP B 1 314 ? 15.703 33.25 -21.359 1 95.25 314 ASP B CA 1
ATOM 7000 C C . ASP B 1 314 ? 15.719 31.75 -21.562 1 95.25 314 ASP B C 1
ATOM 7002 O O . ASP B 1 314 ? 15.055 31.234 -22.469 1 95.25 314 ASP B O 1
ATOM 7006 N N . VAL B 1 315 ? 16.484 31.125 -20.719 1 98.12 315 VAL B N 1
ATOM 7007 C CA . VAL B 1 315 ? 16.719 29.703 -20.984 1 98.12 315 VAL B CA 1
ATOM 7008 C C . VAL B 1 315 ? 16.312 28.891 -19.766 1 98.12 315 VAL B C 1
ATOM 7010 O O . VAL B 1 315 ? 16.703 29.203 -18.625 1 98.12 315 VAL B O 1
ATOM 7013 N N . LEU B 1 316 ? 15.508 27.828 -20.016 1 98.38 316 LEU B N 1
ATOM 7014 C CA . LEU B 1 316 ? 15.133 26.859 -18.984 1 98.38 316 LEU B CA 1
ATOM 7015 C C . LEU B 1 316 ? 15.812 25.516 -19.219 1 98.38 316 LEU B C 1
ATOM 7017 O O . LEU B 1 316 ? 15.812 25 -20.344 1 98.38 316 LEU B O 1
ATOM 7021 N N . LEU B 1 317 ? 16.438 25 -18.234 1 98.56 317 LEU B N 1
ATOM 7022 C CA . LEU B 1 317 ? 17.031 23.672 -18.297 1 98.56 317 LEU B CA 1
ATOM 7023 C C . LEU B 1 317 ? 16.266 22.688 -17.422 1 98.56 317 LEU B C 1
ATOM 7025 O O . LEU B 1 317 ? 16.156 22.891 -16.203 1 98.56 317 LEU B O 1
ATOM 7029 N N . LEU B 1 318 ? 15.695 21.656 -18.031 1 98.5 318 LEU B N 1
ATOM 7030 C CA . LEU B 1 318 ? 15.008 20.594 -17.312 1 98.5 318 LEU B CA 1
ATOM 7031 C C . LEU B 1 318 ? 15.977 19.469 -16.953 1 98.5 318 LEU B C 1
ATOM 7033 O O . LEU B 1 318 ? 16.672 18.953 -17.828 1 98.5 318 LEU B O 1
ATOM 7037 N N . LEU B 1 319 ? 16.031 19.141 -15.711 1 98.25 319 LEU B N 1
ATOM 7038 C CA . LEU B 1 319 ? 16.953 18.109 -15.234 1 98.25 319 LEU B CA 1
ATOM 7039 C C . LEU B 1 319 ? 16.188 17 -14.5 1 98.25 319 LEU B C 1
ATOM 7041 O O . LEU B 1 319 ? 15.117 17.25 -13.945 1 98.25 319 LEU B O 1
ATOM 7045 N N . PRO B 1 320 ? 16.719 15.797 -14.492 1 95.88 320 PRO B N 1
ATOM 7046 C CA . PRO B 1 320 ? 16.109 14.719 -13.711 1 95.88 320 PRO B CA 1
ATOM 7047 C C . PRO B 1 320 ? 16.422 14.812 -12.227 1 95.88 320 PRO B C 1
ATOM 7049 O O . PRO B 1 320 ? 17.328 15.555 -11.828 1 95.88 320 PRO B O 1
ATOM 7052 N N . CYS B 1 321 ? 15.734 14.086 -11.453 1 94 321 CYS B N 1
ATOM 7053 C CA . CYS B 1 321 ? 15.984 14.023 -10.016 1 94 321 CYS B CA 1
ATOM 7054 C C . CYS B 1 321 ? 17.172 13.109 -9.719 1 94 321 CYS B C 1
ATOM 7056 O O . CYS B 1 321 ? 17.797 12.578 -10.633 1 94 321 CYS B O 1
ATOM 7058 N N . SER B 1 322 ? 17.562 13.047 -8.43 1 92.88 322 SER B N 1
ATOM 7059 C CA . SER B 1 322 ? 18.672 12.203 -7.969 1 92.88 322 SER B CA 1
ATOM 7060 C C . SER B 1 322 ? 18.297 11.461 -6.688 1 92.88 322 SER B C 1
ATOM 7062 O O . SER B 1 322 ? 17.312 11.805 -6.027 1 92.88 322 SER B O 1
ATOM 7064 N N . ALA B 1 323 ? 19.031 10.453 -6.395 1 88.5 323 ALA B N 1
ATOM 7065 C CA . ALA B 1 323 ? 18.797 9.688 -5.176 1 88.5 323 ALA B CA 1
ATOM 7066 C C . ALA B 1 323 ? 19.156 10.5 -3.936 1 88.5 323 ALA B C 1
ATOM 7068 O O . ALA B 1 323 ? 18.438 10.484 -2.941 1 88.5 323 ALA B O 1
ATOM 7069 N N . ARG B 1 324 ? 20.234 11.188 -4.07 1 91.81 324 ARG B N 1
ATOM 7070 C CA . ARG B 1 324 ? 20.672 12 -2.949 1 91.81 324 ARG B CA 1
ATOM 7071 C C . ARG B 1 324 ? 20.094 13.406 -3.027 1 91.81 324 ARG B C 1
ATOM 7073 O O . ARG B 1 324 ? 20.047 14.008 -4.102 1 91.81 324 ARG B O 1
ATOM 7080 N N . LYS B 1 325 ? 19.562 13.922 -1.942 1 92.19 325 LYS B N 1
ATOM 7081 C CA . LYS B 1 325 ? 19.047 15.289 -1.817 1 92.19 325 LYS B CA 1
ATOM 7082 C C . LYS B 1 325 ? 19.797 16.047 -0.716 1 92.19 325 LYS B C 1
ATOM 7084 O O . LYS B 1 325 ? 20.219 15.453 0.271 1 92.19 325 LYS B O 1
ATOM 7089 N N . PRO B 1 326 ? 19.828 17.297 -0.82 1 94.25 326 PRO B N 1
ATOM 7090 C CA . PRO B 1 326 ? 19.422 18.094 -1.976 1 94.25 326 PRO B CA 1
ATOM 7091 C C . PRO B 1 326 ? 20.141 17.688 -3.26 1 94.25 326 PRO B C 1
ATOM 7093 O O . PRO B 1 326 ? 21.25 17.156 -3.207 1 94.25 326 PRO B O 1
ATOM 7096 N N . TYR B 1 327 ? 19.531 17.969 -4.438 1 96.56 327 TYR B N 1
ATOM 7097 C CA . TYR B 1 327 ? 19.969 17.453 -5.734 1 96.56 327 TYR B CA 1
ATOM 7098 C C . TYR B 1 327 ? 21.391 17.922 -6.039 1 96.56 327 TYR B C 1
ATOM 7100 O O . TYR B 1 327 ? 22.188 17.156 -6.586 1 96.56 327 TYR B O 1
ATOM 7108 N N . SER B 1 328 ? 21.734 19.094 -5.609 1 95.31 328 SER B N 1
ATOM 7109 C CA . SER B 1 328 ? 23.016 19.703 -5.945 1 95.31 328 SER B CA 1
ATOM 7110 C C . SER B 1 328 ? 24.172 18.938 -5.312 1 95.31 328 SER B C 1
ATOM 7112 O O . SER B 1 328 ? 25.312 19.062 -5.758 1 95.31 328 SER B O 1
ATOM 7114 N N . THR B 1 329 ? 23.875 18.172 -4.309 1 94.75 329 THR B N 1
ATOM 7115 C CA . THR B 1 329 ? 24.938 17.438 -3.609 1 94.75 329 THR B CA 1
ATOM 7116 C C . THR B 1 329 ? 25.125 16.047 -4.215 1 94.75 329 THR B C 1
ATOM 7118 O O . THR B 1 329 ? 26.047 15.328 -3.838 1 94.75 329 THR B O 1
ATOM 7121 N N . SER B 1 330 ? 24.359 15.734 -5.113 1 95.94 330 SER B N 1
ATOM 7122 C CA . SER B 1 330 ? 24.453 14.422 -5.738 1 95.94 330 SER B CA 1
ATOM 7123 C C . SER B 1 330 ? 25.547 14.383 -6.793 1 95.94 330 SER B C 1
ATOM 7125 O O . SER B 1 330 ? 25.922 15.422 -7.344 1 95.94 330 SER B O 1
ATOM 7127 N N . ARG B 1 331 ? 26.031 13.219 -7.105 1 95.5 331 ARG B N 1
ATOM 7128 C CA . ARG B 1 331 ? 27.062 13.047 -8.125 1 95.5 331 ARG B CA 1
ATOM 7129 C C . ARG B 1 331 ? 26.562 13.477 -9.492 1 95.5 331 ARG B C 1
ATOM 7131 O O . ARG B 1 331 ? 27.25 14.188 -10.227 1 95.5 331 ARG B O 1
ATOM 7138 N N . SER B 1 332 ? 25.406 13.102 -9.859 1 96.06 332 SER B N 1
ATOM 7139 C CA . SER B 1 332 ? 24.844 13.422 -11.172 1 96.06 332 SER B CA 1
ATOM 7140 C C . SER B 1 332 ? 24.734 14.93 -11.367 1 96.06 332 SER B C 1
ATOM 7142 O O . SER B 1 332 ? 25.188 15.461 -12.383 1 96.06 332 SER B O 1
ATOM 7144 N N . HIS B 1 333 ? 24.203 15.633 -10.375 1 97.56 333 HIS B N 1
ATOM 7145 C CA . HIS B 1 333 ? 24 17.062 -10.531 1 97.56 333 HIS B CA 1
ATOM 7146 C C . HIS B 1 333 ? 25.312 17.828 -10.477 1 97.56 333 HIS B C 1
ATOM 7148 O O . HIS B 1 333 ? 25.438 18.906 -11.062 1 97.56 333 HIS B O 1
ATOM 7154 N N . ARG B 1 334 ? 26.297 17.25 -9.812 1 97.25 334 ARG B N 1
ATOM 7155 C CA . ARG B 1 334 ? 27.625 17.844 -9.859 1 97.25 334 ARG B CA 1
ATOM 7156 C C . ARG B 1 334 ? 28.219 17.734 -11.258 1 97.25 334 ARG B C 1
ATOM 7158 O O . ARG B 1 334 ? 28.875 18.656 -11.734 1 97.25 334 ARG B O 1
ATOM 7165 N N . LEU B 1 335 ? 27.953 16.609 -11.859 1 97.75 335 LEU B N 1
ATOM 7166 C CA . LEU B 1 335 ? 28.422 16.391 -13.227 1 97.75 335 LEU B CA 1
ATOM 7167 C C . LEU B 1 335 ? 27.688 17.312 -14.203 1 97.75 335 LEU B C 1
ATOM 7169 O O . LEU B 1 335 ? 28.281 17.844 -15.141 1 97.75 335 LEU B O 1
ATOM 7173 N N . PHE B 1 336 ? 26.406 17.516 -14.023 1 98.25 336 PHE B N 1
ATOM 7174 C CA . PHE B 1 336 ? 25.656 18.453 -14.852 1 98.25 336 PHE B CA 1
ATOM 7175 C C . PHE B 1 336 ? 26.219 19.859 -14.719 1 98.25 336 PHE B C 1
ATOM 7177 O O . PHE B 1 336 ? 26.422 20.547 -15.719 1 98.25 336 PHE B O 1
ATOM 7184 N N . ALA B 1 337 ? 26.422 20.25 -13.445 1 97.44 337 ALA B N 1
ATOM 7185 C CA . ALA B 1 337 ? 26.953 21.594 -13.18 1 97.44 337 ALA B CA 1
ATOM 7186 C C . ALA B 1 337 ? 28.297 21.797 -13.859 1 97.44 337 ALA B C 1
ATOM 7188 O O . ALA B 1 337 ? 28.578 22.875 -14.406 1 97.44 337 ALA B O 1
ATOM 7189 N N . SER B 1 338 ? 29.109 20.781 -13.781 1 97.25 338 SER B N 1
ATOM 7190 C CA . SER B 1 338 ? 30.406 20.844 -14.422 1 97.25 338 SER B CA 1
ATOM 7191 C C . SER B 1 338 ? 30.281 20.984 -15.938 1 97.25 338 SER B C 1
ATOM 7193 O O . SER B 1 338 ? 31.047 21.719 -16.562 1 97.25 338 SER B O 1
ATOM 7195 N N . ALA B 1 339 ? 29.375 20.266 -16.469 1 97.44 339 ALA B N 1
ATOM 7196 C CA . ALA B 1 339 ? 29.141 20.312 -17.906 1 97.44 339 ALA B CA 1
ATOM 7197 C C . ALA B 1 339 ? 28.609 21.688 -18.328 1 97.44 339 ALA B C 1
ATOM 7199 O O . ALA B 1 339 ? 28.906 22.141 -19.438 1 97.44 339 ALA B O 1
ATOM 7200 N N . LEU B 1 340 ? 27.859 22.312 -17.547 1 97.25 340 LEU B N 1
ATOM 7201 C CA . LEU B 1 340 ? 27.266 23.609 -17.844 1 97.25 340 LEU B CA 1
ATOM 7202 C C . LEU B 1 340 ? 28.328 24.719 -17.797 1 97.25 340 LEU B C 1
ATOM 7204 O O . LEU B 1 340 ? 28.297 25.656 -18.594 1 97.25 340 LEU B O 1
ATOM 7208 N N . GLY B 1 341 ? 29.266 24.609 -16.766 1 95.06 341 GLY B N 1
ATOM 7209 C CA . GLY B 1 341 ? 30.297 25.625 -16.609 1 95.06 341 GLY B CA 1
ATOM 7210 C C . GLY B 1 341 ? 29.734 27 -16.312 1 95.06 341 GLY B C 1
ATOM 7211 O O . GLY B 1 341 ? 28.906 27.156 -15.414 1 95.06 341 GLY B O 1
ATOM 7212 N N . GLU B 1 342 ? 30.125 27.984 -17.062 1 94 342 GLU B N 1
ATOM 7213 C CA . GLU B 1 342 ? 29.734 29.375 -16.828 1 94 342 GLU B CA 1
ATOM 7214 C C . GLU B 1 342 ? 28.328 29.641 -17.328 1 94 342 GLU B C 1
ATOM 7216 O O . GLU B 1 342 ? 27.656 30.578 -16.859 1 94 342 GLU B O 1
ATOM 7221 N N . ALA B 1 343 ? 27.922 28.797 -18.203 1 96 343 ALA B N 1
ATOM 7222 C CA . ALA B 1 343 ? 26.594 28.984 -18.781 1 96 343 ALA B CA 1
ATOM 7223 C C . ALA B 1 343 ? 25.516 28.828 -17.703 1 96 343 ALA B C 1
ATOM 7225 O O . ALA B 1 343 ? 24.375 29.266 -17.891 1 96 343 ALA B O 1
ATOM 7226 N N . ARG B 1 344 ? 25.906 28.172 -16.594 1 95.44 344 ARG B N 1
ATOM 7227 C CA . ARG B 1 344 ? 24.969 27.922 -15.508 1 95.44 344 ARG B CA 1
ATOM 7228 C C . ARG B 1 344 ? 24.438 29.219 -14.922 1 95.44 344 ARG B C 1
ATOM 7230 O O . ARG B 1 344 ? 23.344 29.25 -14.359 1 95.44 344 ARG B O 1
ATOM 7237 N N . ARG B 1 345 ? 25.156 30.297 -15.102 1 95.25 345 ARG B N 1
ATOM 7238 C CA . ARG B 1 345 ? 24.766 31.594 -14.555 1 95.25 345 ARG B CA 1
ATOM 7239 C C . ARG B 1 345 ? 23.766 32.281 -15.469 1 95.25 345 ARG B C 1
ATOM 7241 O O . ARG B 1 345 ? 23.266 33.375 -15.133 1 95.25 345 ARG B O 1
ATOM 7248 N N . ARG B 1 346 ? 23.438 31.672 -16.578 1 96.88 346 ARG B N 1
ATOM 7249 C CA . ARG B 1 346 ? 22.594 32.312 -17.578 1 96.88 346 ARG B CA 1
ATOM 7250 C C . ARG B 1 346 ? 21.312 31.531 -17.812 1 96.88 346 ARG B C 1
ATOM 7252 O O . ARG B 1 346 ? 20.578 31.797 -18.766 1 96.88 346 ARG B O 1
ATOM 7259 N N . LEU B 1 347 ? 21.094 30.531 -16.984 1 97.44 347 LEU B N 1
ATOM 7260 C CA . LEU B 1 347 ? 19.906 29.719 -17.219 1 97.44 347 LEU B CA 1
ATOM 7261 C C . LEU B 1 347 ? 19.234 29.359 -15.898 1 97.44 347 LEU B C 1
ATOM 7263 O O . LEU B 1 347 ? 19.859 29.453 -14.836 1 97.44 347 LEU B O 1
ATOM 7267 N N . HIS B 1 348 ? 17.906 29.078 -15.969 1 97.56 348 HIS B N 1
ATOM 7268 C CA . HIS B 1 348 ? 17.109 28.609 -14.836 1 97.56 348 HIS B CA 1
ATOM 7269 C C . HIS B 1 348 ? 17.031 27.078 -14.82 1 97.56 348 HIS B C 1
ATOM 7271 O O . HIS B 1 348 ? 16.75 26.453 -15.852 1 97.56 348 HIS B O 1
ATOM 7277 N N . GLU B 1 349 ? 17.344 26.469 -13.734 1 98.12 349 GLU B N 1
ATOM 7278 C CA . GLU B 1 349 ? 17.297 25.016 -13.602 1 98.12 349 GLU B CA 1
ATOM 7279 C C . GLU B 1 349 ? 16.016 24.578 -12.922 1 98.12 349 GLU B C 1
ATOM 7281 O O . GLU B 1 349 ? 15.625 25.125 -11.898 1 98.12 349 GLU B O 1
ATOM 7286 N N . LEU B 1 350 ? 15.375 23.594 -13.469 1 98.44 350 LEU B N 1
ATOM 7287 C CA . LEU B 1 350 ? 14.156 23 -12.945 1 98.44 350 LEU B CA 1
ATOM 7288 C C . LEU B 1 350 ? 14.273 21.469 -12.906 1 98.44 350 LEU B C 1
ATOM 7290 O O . LEU B 1 350 ? 14.492 20.844 -13.945 1 98.44 350 LEU B O 1
ATOM 7294 N N . ILE B 1 351 ? 14.172 20.938 -11.758 1 98.31 351 ILE B N 1
ATOM 7295 C CA . ILE B 1 351 ? 14.289 19.484 -11.602 1 98.31 351 ILE B CA 1
ATOM 7296 C C . ILE B 1 351 ? 12.906 18.844 -11.703 1 98.31 351 ILE B C 1
ATOM 7298 O O . ILE B 1 351 ? 11.961 19.297 -11.055 1 98.31 351 ILE B O 1
ATOM 7302 N N . LEU B 1 352 ? 12.797 17.891 -12.547 1 96.94 352 LEU B N 1
ATOM 7303 C CA . LEU B 1 352 ? 11.57 17.109 -12.695 1 96.94 352 LEU B CA 1
ATOM 7304 C C . LEU B 1 352 ? 11.633 15.844 -11.859 1 96.94 352 LEU B C 1
ATOM 7306 O O . LEU B 1 352 ? 12.617 15.102 -11.922 1 96.94 352 LEU B O 1
ATOM 7310 N N . THR B 1 353 ? 10.633 15.695 -11.047 1 93.62 353 THR B N 1
ATOM 7311 C CA . THR B 1 353 ? 10.688 14.531 -10.164 1 93.62 353 THR B CA 1
ATOM 7312 C C . THR B 1 353 ? 9.273 14.086 -9.781 1 93.62 353 THR B C 1
ATOM 7314 O O . THR B 1 353 ? 8.328 14.867 -9.867 1 93.62 353 THR B O 1
ATOM 7317 N N . SER B 1 354 ? 9.133 12.898 -9.594 1 90.06 354 SER B N 1
ATOM 7318 C CA . SER B 1 354 ? 8.008 12.344 -8.852 1 90.06 354 SER B CA 1
ATOM 7319 C C . SER B 1 354 ? 8.391 12.039 -7.406 1 90.06 354 SER B C 1
ATOM 7321 O O . SER B 1 354 ? 9.445 11.453 -7.152 1 90.06 354 SER B O 1
ATOM 7323 N N . PRO B 1 355 ? 7.676 12.5 -6.406 1 92 355 PRO B N 1
ATOM 7324 C CA . PRO B 1 355 ? 6.25 12.836 -6.492 1 92 355 PRO B CA 1
ATOM 7325 C C . PRO B 1 355 ? 6 14.336 -6.605 1 92 355 PRO B C 1
ATOM 7327 O O . PRO B 1 355 ? 4.859 14.758 -6.812 1 92 355 PRO B O 1
ATOM 7330 N N . LEU B 1 356 ? 6.984 15.203 -6.566 1 96.31 356 LEU B N 1
ATOM 7331 C CA . LEU B 1 356 ? 6.766 16.641 -6.375 1 96.31 356 LEU B CA 1
ATOM 7332 C C . LEU B 1 356 ? 6.551 17.328 -7.711 1 96.31 356 LEU B C 1
ATOM 7334 O O . LEU B 1 356 ? 6.246 18.531 -7.75 1 96.31 356 LEU B O 1
ATOM 7338 N N . ALA B 1 357 ? 6.715 16.656 -8.844 1 95.75 357 ALA B N 1
ATOM 7339 C CA . ALA B 1 357 ? 6.566 17.141 -10.219 1 95.75 357 ALA B CA 1
ATOM 7340 C C . ALA B 1 357 ? 7.715 18.062 -10.602 1 95.75 357 ALA B C 1
ATOM 7342 O O . ALA B 1 357 ? 8.57 17.703 -11.414 1 95.75 357 ALA B O 1
ATOM 7343 N N . LEU B 1 358 ? 7.766 19.25 -9.898 1 98.12 358 LEU B N 1
ATOM 7344 C CA . LEU B 1 358 ? 8.758 20.266 -10.242 1 98.12 358 LEU B CA 1
ATOM 7345 C C . LEU B 1 358 ? 9.461 20.781 -8.992 1 98.12 358 LEU B C 1
ATOM 7347 O O . LEU B 1 358 ? 8.805 21.141 -8.008 1 98.12 358 LEU B O 1
ATOM 7351 N N . VAL B 1 359 ? 10.758 20.844 -9.07 1 98.44 359 VAL B N 1
ATOM 7352 C CA . VAL B 1 359 ? 11.523 21.438 -7.98 1 98.44 359 VAL B CA 1
ATOM 7353 C C . VAL B 1 359 ? 12.508 22.469 -8.547 1 98.44 359 VAL B C 1
ATOM 7355 O O . VAL B 1 359 ? 13.578 22.094 -9.031 1 98.44 359 VAL B O 1
ATOM 7358 N N . PRO B 1 360 ? 12.141 23.719 -8.445 1 98.25 360 PRO B N 1
ATOM 7359 C CA . PRO B 1 360 ? 13.141 24.719 -8.805 1 98.25 360 PRO B CA 1
ATOM 7360 C C . PRO B 1 360 ? 14.43 24.578 -7.988 1 98.25 360 PRO B C 1
ATOM 7362 O O . PRO B 1 360 ? 14.383 24.281 -6.793 1 98.25 360 PRO B O 1
ATOM 7365 N N . ARG B 1 361 ? 15.508 24.844 -8.617 1 97.25 361 ARG B N 1
ATOM 7366 C CA . ARG B 1 361 ? 16.812 24.703 -7.965 1 97.25 361 ARG B CA 1
ATOM 7367 C C . ARG B 1 361 ? 16.859 25.516 -6.676 1 97.25 361 ARG B C 1
ATOM 7369 O O . ARG B 1 361 ? 17.438 25.062 -5.68 1 97.25 361 ARG B O 1
ATOM 7376 N N . GLU B 1 362 ? 16.25 26.656 -6.645 1 96 362 GLU B N 1
ATOM 7377 C CA . GLU B 1 362 ? 16.281 27.562 -5.5 1 96 362 GLU B CA 1
ATOM 7378 C C . GLU B 1 362 ? 15.547 26.953 -4.305 1 96 362 GLU B C 1
ATOM 7380 O O . GLU B 1 362 ? 15.758 27.375 -3.166 1 96 362 GLU B O 1
ATOM 7385 N N . LEU B 1 363 ? 14.703 25.953 -4.562 1 97.06 363 LEU B N 1
ATOM 7386 C CA . LEU B 1 363 ? 13.852 25.422 -3.512 1 97.06 363 LEU B CA 1
ATOM 7387 C C . LEU B 1 363 ? 14.219 23.969 -3.207 1 97.06 363 LEU B C 1
ATOM 7389 O O . LEU B 1 363 ? 13.469 23.266 -2.523 1 97.06 363 LEU B O 1
ATOM 7393 N N . GLU B 1 364 ? 15.375 23.484 -3.664 1 96.69 364 GLU B N 1
ATOM 7394 C CA . GLU B 1 364 ? 15.727 22.078 -3.549 1 96.69 364 GLU B CA 1
ATOM 7395 C C . GLU B 1 364 ? 15.969 21.688 -2.096 1 96.69 364 GLU B C 1
ATOM 7397 O O . GLU B 1 364 ? 15.961 20.5 -1.756 1 96.69 364 GLU B O 1
ATOM 7402 N N . GLU B 1 365 ? 16.125 22.688 -1.172 1 95.19 365 GLU B N 1
ATOM 7403 C CA . GLU B 1 365 ? 16.422 22.391 0.227 1 95.19 365 GLU B CA 1
ATOM 7404 C C . GLU B 1 365 ? 15.148 22.422 1.072 1 95.19 365 GLU B C 1
ATOM 7406 O O . GLU B 1 365 ? 15.172 22.062 2.254 1 95.19 365 GLU B O 1
ATOM 7411 N N . VAL B 1 366 ? 14.078 22.812 0.431 1 95.56 366 VAL B N 1
ATOM 7412 C CA . VAL B 1 366 ? 12.812 22.922 1.151 1 95.56 366 VAL B CA 1
ATOM 7413 C C . VAL B 1 366 ? 12.18 21.547 1.312 1 95.56 366 VAL B C 1
ATOM 7415 O O . VAL B 1 366 ? 12.25 20.719 0.402 1 95.56 366 VAL B O 1
ATOM 7418 N N . TYR B 1 367 ? 11.555 21.328 2.4 1 94.44 367 TYR B N 1
ATOM 7419 C CA . TYR B 1 367 ? 10.766 20.109 2.594 1 94.44 367 TYR B CA 1
ATOM 7420 C C . TYR B 1 367 ? 9.492 20.156 1.759 1 94.44 367 TYR B C 1
ATOM 7422 O O . TYR B 1 367 ? 8.82 21.188 1.693 1 94.44 367 TYR B O 1
ATOM 7430 N N . PRO B 1 368 ? 9.242 19.062 1.102 1 95.44 368 PRO B N 1
ATOM 7431 C CA . PRO B 1 368 ? 9.836 17.734 1.164 1 95.44 368 PRO B CA 1
ATOM 7432 C C . PRO B 1 368 ? 10.875 17.5 0.065 1 95.44 368 PRO B C 1
ATOM 7434 O O . PRO B 1 368 ? 11.406 16.391 -0.059 1 95.44 368 PRO B O 1
ATOM 7437 N N . ALA B 1 369 ? 11.203 18.484 -0.703 1 96.38 369 ALA B N 1
ATOM 7438 C CA . ALA B 1 369 ? 12.125 18.328 -1.824 1 96.38 369 ALA B CA 1
ATOM 7439 C C . ALA B 1 369 ? 13.477 17.812 -1.353 1 96.38 369 ALA B C 1
ATOM 7441 O O . ALA B 1 369 ? 14.125 17.016 -2.047 1 96.38 369 ALA B O 1
ATOM 7442 N N . ALA B 1 370 ? 13.883 18.156 -0.178 1 94.81 370 ALA B N 1
ATOM 7443 C CA . ALA B 1 370 ? 15.211 17.828 0.331 1 94.81 370 ALA B CA 1
ATOM 7444 C C . ALA B 1 370 ? 15.219 16.469 1.027 1 94.81 370 ALA B C 1
ATOM 7446 O O . ALA B 1 370 ? 16.281 15.922 1.331 1 94.81 370 ALA B O 1
ATOM 7447 N N . SER B 1 371 ? 14.031 15.938 1.229 1 92.38 371 SER B N 1
ATOM 7448 C CA . SER B 1 371 ? 14.047 14.797 2.146 1 92.38 371 SER B CA 1
ATOM 7449 C C . SER B 1 371 ? 13.031 13.742 1.734 1 92.38 371 SER B C 1
ATOM 7451 O O . SER B 1 371 ? 12.594 12.938 2.561 1 92.38 371 SER B O 1
ATOM 7453 N N . TYR B 1 372 ? 12.633 13.617 0.573 1 94.56 372 TYR B N 1
ATOM 7454 C CA . TYR B 1 372 ? 11.711 12.562 0.168 1 94.56 372 TYR B CA 1
ATOM 7455 C C . TYR B 1 372 ? 12.469 11.375 -0.415 1 94.56 372 TYR B C 1
ATOM 7457 O O . TYR B 1 372 ? 13.633 11.5 -0.806 1 94.56 372 TYR B O 1
ATOM 7465 N N . ASP B 1 373 ? 11.875 10.266 -0.371 1 94.5 373 ASP B N 1
ATOM 7466 C CA . ASP B 1 373 ? 12.391 9.062 -1.014 1 94.5 373 ASP B CA 1
ATOM 7467 C C . ASP B 1 373 ? 11.266 8.281 -1.695 1 94.5 373 ASP B C 1
ATOM 7469 O O . ASP B 1 373 ? 10.117 8.305 -1.236 1 94.5 373 ASP B O 1
ATOM 7473 N N . VAL B 1 374 ? 11.531 7.66 -2.846 1 93.25 374 VAL B N 1
ATOM 7474 C CA . VAL B 1 374 ? 10.539 6.977 -3.664 1 93.25 374 VAL B CA 1
ATOM 7475 C C . VAL B 1 374 ? 11.125 5.68 -4.223 1 93.25 374 VAL B C 1
ATOM 7477 O O . VAL B 1 374 ? 12.344 5.555 -4.355 1 93.25 374 VAL B O 1
ATOM 7480 N N . PRO B 1 375 ? 10.203 4.719 -4.398 1 91.75 375 PRO B N 1
ATOM 7481 C CA . PRO B 1 375 ? 10.695 3.529 -5.098 1 91.75 375 PRO B CA 1
ATOM 7482 C C . PRO B 1 375 ? 11.164 3.83 -6.52 1 91.75 375 PRO B C 1
ATOM 7484 O O . PRO B 1 375 ? 10.414 4.418 -7.309 1 91.75 375 PRO B O 1
ATOM 7487 N N . VAL B 1 376 ? 12.383 3.439 -6.844 1 85.56 376 VAL B N 1
ATOM 7488 C CA . VAL B 1 376 ? 12.945 3.746 -8.156 1 85.56 376 VAL B CA 1
ATOM 7489 C C . VAL B 1 376 ? 13.016 2.475 -8.992 1 85.56 376 VAL B C 1
ATOM 7491 O O . VAL B 1 376 ? 13.805 1.572 -8.703 1 85.56 376 VAL B O 1
ATOM 7494 N N . THR B 1 377 ? 12.156 2.42 -10.008 1 83.56 377 THR B N 1
ATOM 7495 C CA . THR B 1 377 ? 12.188 1.296 -10.938 1 83.56 377 THR B CA 1
ATOM 7496 C C . THR B 1 377 ? 12.523 1.77 -12.352 1 83.56 377 THR B C 1
ATOM 7498 O O . THR B 1 377 ? 12.812 0.957 -13.234 1 83.56 377 THR B O 1
ATOM 7501 N N . GLY B 1 378 ? 12.594 3.057 -12.508 1 71.38 378 GLY B N 1
ATOM 7502 C CA . GLY B 1 378 ? 12.797 3.629 -13.828 1 71.38 378 GLY B CA 1
ATOM 7503 C C . GLY B 1 378 ? 11.508 3.799 -14.617 1 71.38 378 GLY B C 1
ATOM 7504 O O . GLY B 1 378 ? 11.508 4.41 -15.688 1 71.38 378 GLY B O 1
ATOM 7505 N N . ARG B 1 379 ? 10.453 3.338 -14.016 1 77.12 379 ARG B N 1
ATOM 7506 C CA . ARG B 1 379 ? 9.156 3.424 -14.688 1 77.12 379 ARG B CA 1
ATOM 7507 C C . ARG B 1 379 ? 8.203 4.336 -13.914 1 77.12 379 ARG B C 1
ATOM 7509 O O . ARG B 1 379 ? 8.211 4.355 -12.688 1 77.12 379 ARG B O 1
ATOM 7516 N N . TRP B 1 380 ? 7.539 5.168 -14.641 1 78.44 380 TRP B N 1
ATOM 7517 C CA . TRP B 1 380 ? 6.539 6.062 -14.07 1 78.44 380 TRP B CA 1
ATOM 7518 C C . TRP B 1 380 ? 5.129 5.617 -14.445 1 78.44 380 TRP B C 1
ATOM 7520 O O . TRP B 1 380 ? 4.859 5.305 -15.609 1 78.44 380 TRP B O 1
ATOM 7530 N N . ASP B 1 381 ? 4.363 5.645 -13.461 1 79.56 381 ASP B N 1
ATOM 7531 C CA . ASP B 1 381 ? 2.982 5.285 -13.773 1 79.56 381 ASP B CA 1
ATOM 7532 C C . ASP B 1 381 ? 2.262 6.438 -14.469 1 79.56 381 ASP B C 1
ATOM 7534 O O . ASP B 1 381 ? 2.783 7.555 -14.539 1 79.56 381 ASP B O 1
ATOM 7538 N N . LEU B 1 382 ? 1.19 6.148 -15.062 1 82.12 382 LEU B N 1
ATOM 7539 C CA . LEU B 1 382 ? 0.444 7.113 -15.867 1 82.12 382 LEU B CA 1
ATOM 7540 C C . LEU B 1 382 ? 0.022 8.312 -15.023 1 82.12 382 LEU B C 1
ATOM 7542 O O . LEU B 1 382 ? -0.004 9.445 -15.516 1 82.12 382 LEU B O 1
ATOM 7546 N N . LEU B 1 383 ? -0.264 8.016 -13.781 1 82.44 383 LEU B N 1
ATOM 7547 C CA . LEU B 1 383 ? -0.67 9.094 -12.891 1 82.44 383 LEU B CA 1
ATOM 7548 C C . LEU B 1 383 ? 0.488 10.055 -12.633 1 82.44 383 LEU B C 1
ATOM 7550 O O . LEU B 1 383 ? 0.302 11.273 -12.633 1 82.44 383 LEU B O 1
ATOM 7554 N N . GLU B 1 384 ? 1.608 9.508 -12.391 1 86.75 384 GLU B N 1
ATOM 7555 C CA . GLU B 1 384 ? 2.801 10.32 -12.156 1 86.75 384 GLU B CA 1
ATOM 7556 C C . GLU B 1 384 ? 3.148 11.164 -13.375 1 86.75 384 GLU B C 1
ATOM 7558 O O . GLU B 1 384 ? 3.494 12.336 -13.25 1 86.75 384 GLU B O 1
ATOM 7563 N N . ARG B 1 385 ? 3.051 10.57 -14.516 1 89.62 385 ARG B N 1
ATOM 7564 C CA . ARG B 1 385 ? 3.359 11.273 -15.758 1 89.62 385 ARG B CA 1
ATOM 7565 C C . ARG B 1 385 ? 2.402 12.438 -15.984 1 89.62 385 ARG B C 1
ATOM 7567 O O . ARG B 1 385 ? 2.832 13.547 -16.312 1 89.62 385 ARG B O 1
ATOM 7574 N N . LYS B 1 386 ? 1.153 12.148 -15.812 1 89.5 386 LYS B N 1
ATOM 7575 C CA . LYS B 1 386 ? 0.143 13.18 -16 1 89.5 386 LYS B CA 1
ATOM 7576 C C . LYS B 1 386 ? 0.309 14.305 -14.984 1 89.5 386 LYS B C 1
ATOM 7578 O O . LYS B 1 386 ? 0.144 15.484 -15.32 1 89.5 386 LYS B O 1
ATOM 7583 N N . TRP B 1 387 ? 0.585 13.891 -13.789 1 91.12 387 TRP B N 1
ATOM 7584 C CA . TRP B 1 387 ? 0.813 14.867 -12.727 1 91.12 387 TRP B CA 1
ATOM 7585 C C . TRP B 1 387 ? 1.978 15.789 -13.078 1 91.12 387 TRP B C 1
ATOM 7587 O O . TRP B 1 387 ? 1.859 17.016 -12.992 1 91.12 387 TRP B O 1
ATOM 7597 N N . LEU B 1 388 ? 3.033 15.258 -13.508 1 94.69 388 LEU B N 1
ATOM 7598 C CA . LEU B 1 388 ? 4.234 16.016 -13.852 1 94.69 388 LEU B CA 1
ATOM 7599 C C . LEU B 1 388 ? 3.98 16.938 -15.031 1 94.69 388 LEU B C 1
ATOM 7601 O O . LEU B 1 388 ? 4.32 18.125 -14.977 1 94.69 388 LEU B O 1
ATOM 7605 N N . THR B 1 389 ? 3.379 16.469 -16.062 1 95.5 389 THR B N 1
ATOM 7606 C CA . THR B 1 389 ? 3.178 17.266 -17.281 1 95.5 389 THR B CA 1
ATOM 7607 C C . THR B 1 389 ? 2.18 18.391 -17.031 1 95.5 389 THR B C 1
ATOM 7609 O O . THR B 1 389 ? 2.342 19.484 -17.562 1 95.5 389 THR B O 1
ATOM 7612 N N . ARG B 1 390 ? 1.227 18.078 -16.234 1 94.88 390 ARG B N 1
ATOM 7613 C CA . ARG B 1 390 ? 0.264 19.125 -15.891 1 94.88 390 ARG B CA 1
ATOM 7614 C C . ARG B 1 390 ? 0.933 20.25 -15.109 1 94.88 390 ARG B C 1
ATOM 7616 O O . ARG B 1 390 ? 0.659 21.422 -15.344 1 94.88 390 ARG B O 1
ATOM 7623 N N . CYS B 1 391 ? 1.706 19.875 -14.164 1 97.12 391 CYS B N 1
ATOM 7624 C CA . CYS B 1 391 ? 2.416 20.859 -13.367 1 97.12 391 CYS B CA 1
ATOM 7625 C C . CYS B 1 391 ? 3.381 21.672 -14.242 1 97.12 391 CYS B C 1
ATOM 7627 O O . CYS B 1 391 ? 3.492 22.891 -14.094 1 97.12 391 CYS B O 1
ATOM 7629 N N . LEU B 1 392 ? 4.059 20.984 -15.117 1 97.5 392 LEU B N 1
ATOM 7630 C CA . LEU B 1 392 ? 5.02 21.641 -15.992 1 97.5 392 LEU B CA 1
ATOM 7631 C C . LEU B 1 392 ? 4.32 22.625 -16.922 1 97.5 392 LEU B C 1
ATOM 7633 O O . LEU B 1 392 ? 4.805 23.75 -17.141 1 97.5 392 LEU B O 1
ATOM 7637 N N . GLU B 1 393 ? 3.205 22.25 -17.438 1 96.81 393 GLU B N 1
ATOM 7638 C CA . GLU B 1 393 ? 2.422 23.125 -18.297 1 96.81 393 GLU B CA 1
ATOM 7639 C C . GLU B 1 393 ? 1.994 24.391 -17.547 1 96.81 393 GLU B C 1
ATOM 7641 O O . GLU B 1 393 ? 2.129 25.5 -18.078 1 96.81 393 GLU B O 1
ATOM 7646 N N . ARG B 1 394 ? 1.514 24.203 -16.406 1 96.69 394 ARG B N 1
ATOM 7647 C CA . ARG B 1 394 ? 1.094 25.328 -15.602 1 96.69 394 ARG B CA 1
ATOM 7648 C C . ARG B 1 394 ? 2.281 26.219 -15.242 1 96.69 394 ARG B C 1
ATOM 7650 O O . ARG B 1 394 ? 2.16 27.453 -15.227 1 96.69 394 ARG B O 1
ATOM 7657 N N . TYR B 1 395 ? 3.352 25.562 -14.961 1 97.69 395 TYR B N 1
ATOM 7658 C CA . TYR B 1 395 ? 4.574 26.297 -14.648 1 97.69 395 TYR B CA 1
ATOM 7659 C C . TYR B 1 395 ? 5 27.172 -15.82 1 97.69 395 TYR B C 1
ATOM 7661 O O . TYR B 1 395 ? 5.379 28.328 -15.633 1 97.69 395 TYR B O 1
ATOM 7669 N N . LEU B 1 396 ? 4.914 26.688 -17.016 1 96.5 396 LEU B N 1
ATOM 7670 C CA . LEU B 1 396 ? 5.375 27.375 -18.219 1 96.5 396 LEU B CA 1
ATOM 7671 C C . LEU B 1 396 ? 4.371 28.422 -18.672 1 96.5 396 LEU B C 1
ATOM 7673 O O . LEU B 1 396 ? 4.695 29.281 -19.484 1 96.5 396 LEU B O 1
ATOM 7677 N N . GLU B 1 397 ? 3.197 28.328 -18.141 1 94.62 397 GLU B N 1
ATOM 7678 C CA . GLU B 1 397 ? 2.221 29.375 -18.391 1 94.62 397 GLU B CA 1
ATOM 7679 C C . GLU B 1 397 ? 2.58 30.656 -17.641 1 94.62 397 GLU B C 1
ATOM 7681 O O . GLU B 1 397 ? 2.346 31.766 -18.141 1 94.62 397 GLU B O 1
ATOM 7686 N N . ARG B 1 398 ? 3.174 30.422 -16.516 1 93 398 ARG B N 1
ATOM 7687 C CA . ARG B 1 398 ? 3.457 31.562 -15.648 1 93 398 ARG B CA 1
ATOM 7688 C C . ARG B 1 398 ? 4.895 32.031 -15.828 1 93 398 ARG B C 1
ATOM 7690 O O . ARG B 1 398 ? 5.219 33.188 -15.492 1 93 398 ARG B O 1
ATOM 7697 N N . ASN B 1 399 ? 5.754 31.156 -16.219 1 93.94 399 ASN B N 1
ATOM 7698 C CA . ASN B 1 399 ? 7.164 31.453 -16.453 1 93.94 399 ASN B CA 1
ATOM 7699 C C . ASN B 1 399 ? 7.566 31.188 -17.891 1 93.94 399 ASN B C 1
ATOM 7701 O O . ASN B 1 399 ? 7.699 30.031 -18.312 1 93.94 399 ASN B O 1
ATOM 7705 N N . ARG B 1 400 ? 7.883 32.25 -18.578 1 91.75 400 ARG B N 1
ATOM 7706 C CA . ARG B 1 400 ? 8.133 32.094 -20.016 1 91.75 400 ARG B CA 1
ATOM 7707 C C . ARG B 1 400 ? 9.633 32.062 -20.297 1 91.75 400 ARG B C 1
ATOM 7709 O O . ARG B 1 400 ? 10.406 32.781 -19.672 1 91.75 400 ARG B O 1
ATOM 7716 N N . TYR B 1 401 ? 9.961 31.188 -21.219 1 96.19 401 TYR B N 1
ATOM 7717 C CA . TYR B 1 401 ? 11.336 31.016 -21.656 1 96.19 401 TYR B CA 1
ATOM 7718 C C . TYR B 1 401 ? 11.43 31.016 -23.188 1 96.19 401 TYR B C 1
ATOM 7720 O O . TYR B 1 401 ? 10.516 30.547 -23.859 1 96.19 401 TYR B O 1
ATOM 7728 N N . ARG B 1 402 ? 12.5 31.547 -23.688 1 95.56 402 ARG B N 1
ATOM 7729 C CA . ARG B 1 402 ? 12.719 31.547 -25.141 1 95.56 402 ARG B CA 1
ATOM 7730 C C . ARG B 1 402 ? 13.18 30.172 -25.625 1 95.56 402 ARG B C 1
ATOM 7732 O O . ARG B 1 402 ? 12.828 29.75 -26.719 1 95.56 402 ARG B O 1
ATOM 7739 N N . ARG B 1 403 ? 13.992 29.609 -24.844 1 97.69 403 ARG B N 1
ATOM 7740 C CA . ARG B 1 403 ? 14.555 28.297 -25.188 1 97.69 403 ARG B CA 1
ATOM 7741 C C . ARG B 1 403 ? 14.492 27.344 -24 1 97.69 403 ARG B C 1
ATOM 7743 O O . ARG B 1 403 ? 14.703 27.766 -22.844 1 97.69 403 ARG B O 1
ATOM 7750 N N . ILE B 1 404 ? 14.172 26.109 -24.312 1 98.31 404 ILE B N 1
ATOM 7751 C CA . ILE B 1 404 ? 14.133 25.078 -23.297 1 98.31 404 ILE B CA 1
ATOM 7752 C C . ILE B 1 404 ? 15.047 23.922 -23.688 1 98.31 404 ILE B C 1
ATOM 7754 O O . ILE B 1 404 ? 14.984 23.422 -24.812 1 98.31 404 ILE B O 1
ATOM 7758 N N . VAL B 1 405 ? 15.945 23.609 -22.812 1 98.56 405 VAL B N 1
ATOM 7759 C CA . VAL B 1 405 ? 16.797 22.422 -22.953 1 98.56 405 VAL B CA 1
ATOM 7760 C C . VAL B 1 405 ? 16.375 21.359 -21.938 1 98.56 405 VAL B C 1
ATOM 7762 O O . VAL B 1 405 ? 16.141 21.688 -20.766 1 98.56 405 VAL B O 1
ATOM 7765 N N . ALA B 1 406 ? 16.203 20.109 -22.391 1 98.56 406 ALA B N 1
ATOM 7766 C CA . ALA B 1 406 ? 15.781 19.031 -21.5 1 98.56 406 ALA B CA 1
ATOM 7767 C C . ALA B 1 406 ? 16.828 17.922 -21.453 1 98.56 406 ALA B C 1
ATOM 7769 O O . ALA B 1 406 ? 17.062 17.25 -22.469 1 98.56 406 ALA B O 1
ATOM 7770 N N . HIS B 1 407 ? 17.469 17.828 -20.312 1 98.38 407 HIS B N 1
ATOM 7771 C CA . HIS B 1 407 ? 18.406 16.719 -20.094 1 98.38 407 HIS B CA 1
ATOM 7772 C C . HIS B 1 407 ? 17.766 15.617 -19.266 1 98.38 407 HIS B C 1
ATOM 7774 O O . HIS B 1 407 ? 18.125 15.422 -18.094 1 98.38 407 HIS B O 1
ATOM 7780 N N . ILE B 1 408 ? 16.891 14.906 -19.828 1 96.5 408 ILE B N 1
ATOM 7781 C CA . ILE B 1 408 ? 16.125 13.836 -19.219 1 96.5 408 ILE B CA 1
ATOM 7782 C C . ILE B 1 408 ? 16.047 12.641 -20.156 1 96.5 408 ILE B C 1
ATOM 7784 O O . ILE B 1 408 ? 16.344 12.758 -21.344 1 96.5 408 ILE B O 1
ATOM 7788 N N . GLU B 1 409 ? 15.781 11.508 -19.609 1 93.62 409 GLU B N 1
ATOM 7789 C CA . GLU B 1 409 ? 15.75 10.297 -20.422 1 93.62 409 GLU B CA 1
ATOM 7790 C C . GLU B 1 409 ? 14.609 9.375 -19.984 1 93.62 409 GLU B C 1
ATOM 7792 O O . GLU B 1 409 ? 13.898 9.672 -19.031 1 93.62 409 GLU B O 1
ATOM 7797 N N . GLY B 1 410 ? 14.375 8.406 -20.766 1 90.44 410 GLY B N 1
ATOM 7798 C CA . GLY B 1 410 ? 13.406 7.375 -20.406 1 90.44 410 GLY B CA 1
ATOM 7799 C C . GLY B 1 410 ? 11.977 7.867 -20.438 1 90.44 410 GLY B C 1
ATOM 7800 O O . GLY B 1 410 ? 11.594 8.633 -21.328 1 90.44 410 GLY B O 1
ATOM 7801 N N . GLU B 1 411 ? 11.227 7.402 -19.5 1 89.19 411 GLU B N 1
ATOM 7802 C CA . GLU B 1 411 ? 9.805 7.703 -19.453 1 89.19 411 GLU B CA 1
ATOM 7803 C C . GLU B 1 411 ? 9.562 9.18 -19.141 1 89.19 411 GLU B C 1
ATOM 7805 O O . GLU B 1 411 ? 8.555 9.75 -19.562 1 89.19 411 GLU B O 1
ATOM 7810 N N . LEU B 1 412 ? 10.492 9.68 -18.438 1 91.56 412 LEU B N 1
ATOM 7811 C CA . LEU B 1 412 ? 10.391 11.109 -18.141 1 91.56 412 LEU B CA 1
ATOM 7812 C C . LEU B 1 412 ? 10.461 11.93 -19.422 1 91.56 412 LEU B C 1
ATOM 7814 O O . LEU B 1 412 ? 9.656 12.844 -19.625 1 91.56 412 LEU B O 1
ATOM 7818 N N . GLU B 1 413 ? 11.406 11.594 -20.266 1 94.44 413 GLU B N 1
ATOM 7819 C CA . GLU B 1 413 ? 11.539 12.266 -21.562 1 94.44 413 GLU B CA 1
ATOM 7820 C C . GLU B 1 413 ? 10.297 12.055 -22.422 1 94.44 413 GLU B C 1
ATOM 7822 O O . GLU B 1 413 ? 9.789 12.992 -23.031 1 94.44 413 GLU B O 1
ATOM 7827 N N . GLU B 1 414 ? 9.828 10.836 -22.359 1 93.25 414 GLU B N 1
ATOM 7828 C CA . GLU B 1 414 ? 8.633 10.516 -23.141 1 93.25 414 GLU B CA 1
ATOM 7829 C C . GLU B 1 414 ? 7.441 11.352 -22.672 1 93.25 414 GLU B C 1
ATOM 7831 O O . GLU B 1 414 ? 6.668 11.836 -23.5 1 93.25 414 GLU B O 1
ATOM 7836 N N . ALA B 1 415 ? 7.32 11.484 -21.422 1 92.44 415 ALA B N 1
ATOM 7837 C CA . ALA B 1 415 ? 6.203 12.242 -20.875 1 92.44 415 ALA B CA 1
ATOM 7838 C C . ALA B 1 415 ? 6.258 13.703 -21.297 1 92.44 415 ALA B C 1
ATOM 7840 O O . ALA B 1 415 ? 5.23 14.297 -21.656 1 92.44 415 ALA B O 1
ATOM 7841 N N . VAL B 1 416 ? 7.457 14.273 -21.328 1 95.19 416 VAL B N 1
ATOM 7842 C CA . VAL B 1 416 ? 7.613 15.68 -21.672 1 95.19 416 VAL B CA 1
ATOM 7843 C C . VAL B 1 416 ? 7.41 15.859 -23.172 1 95.19 416 VAL B C 1
ATOM 7845 O O . VAL B 1 416 ? 6.773 16.828 -23.609 1 95.19 416 VAL B O 1
ATOM 7848 N N . VAL B 1 417 ? 7.914 14.898 -23.938 1 95 417 VAL B N 1
ATOM 7849 C CA . VAL B 1 417 ? 7.73 14.945 -25.391 1 95 417 VAL B CA 1
ATOM 7850 C C . VAL B 1 417 ? 6.242 14.844 -25.719 1 95 417 VAL B C 1
ATOM 7852 O O . VAL B 1 417 ? 5.734 15.609 -26.547 1 95 417 VAL B O 1
ATOM 7855 N N . ASP B 1 418 ? 5.629 13.977 -25.031 1 91.5 418 ASP B N 1
ATOM 7856 C CA . ASP B 1 418 ? 4.211 13.727 -25.281 1 91.5 418 ASP B CA 1
ATOM 7857 C C . ASP B 1 418 ? 3.365 14.945 -24.906 1 91.5 418 ASP B C 1
ATOM 7859 O O . ASP B 1 418 ? 2.262 15.117 -25.438 1 91.5 418 ASP B O 1
ATOM 7863 N N . SER B 1 419 ? 3.859 15.734 -24.062 1 92.56 419 SER B N 1
ATOM 7864 C CA . SER B 1 419 ? 3.109 16.906 -23.609 1 92.56 419 SER B CA 1
ATOM 7865 C C . SER B 1 419 ? 3.176 18.031 -24.641 1 92.56 419 SER B C 1
ATOM 7867 O O . SER B 1 419 ? 2.404 18.984 -24.578 1 92.56 419 SER B O 1
ATOM 7869 N N . GLY B 1 420 ? 4.121 17.953 -25.609 1 92.44 420 GLY B N 1
ATOM 7870 C CA . GLY B 1 420 ? 4.195 18.922 -26.688 1 92.44 420 GLY B CA 1
ATOM 7871 C C . GLY B 1 420 ? 5.113 20.094 -26.391 1 92.44 420 GLY B C 1
ATOM 7872 O O . GLY B 1 420 ? 5.102 21.094 -27.109 1 92.44 420 GLY B O 1
ATOM 7873 N N . ILE B 1 421 ? 5.844 19.969 -25.344 1 93 421 ILE B N 1
ATOM 7874 C CA . ILE B 1 421 ? 6.762 21.047 -24.984 1 93 421 ILE B CA 1
ATOM 7875 C C . ILE B 1 421 ? 7.938 21.062 -25.953 1 93 421 ILE B C 1
ATOM 7877 O O . ILE B 1 421 ? 8.586 20.047 -26.188 1 93 421 ILE B O 1
ATOM 7881 N N . ASP B 1 422 ? 8.148 22.234 -26.547 1 93.88 422 ASP B N 1
ATOM 7882 C CA . ASP B 1 422 ? 9.266 22.406 -27.484 1 93.88 422 ASP B CA 1
ATOM 7883 C C . ASP B 1 422 ? 10.586 22.562 -26.734 1 93.88 422 ASP B C 1
ATOM 7885 O O . ASP B 1 422 ? 10.867 23.625 -26.172 1 93.88 422 ASP B O 1
ATOM 7889 N N . ALA B 1 423 ? 11.375 21.531 -26.75 1 97.06 423 ALA B N 1
ATOM 7890 C CA . ALA B 1 423 ? 12.641 21.516 -26.031 1 97.06 423 ALA B CA 1
ATOM 7891 C C . ALA B 1 423 ? 13.719 20.766 -26.812 1 97.06 423 ALA B C 1
ATOM 7893 O O . ALA B 1 423 ? 13.398 19.953 -27.688 1 97.06 423 ALA B O 1
ATOM 7894 N N . VAL B 1 424 ? 14.906 21.141 -26.625 1 97.94 424 VAL B N 1
ATOM 7895 C CA . VAL B 1 424 ? 16.031 20.391 -27.141 1 97.94 424 VAL B CA 1
ATOM 7896 C C . VAL B 1 424 ? 16.406 19.25 -26.188 1 97.94 424 VAL B C 1
ATOM 7898 O O . VAL B 1 424 ? 16.891 19.516 -25.078 1 97.94 424 VAL B O 1
ATOM 7901 N N . PHE B 1 425 ? 16.188 18.062 -26.656 1 97.44 425 PHE B N 1
ATOM 7902 C CA . PHE B 1 425 ? 16.422 16.906 -25.781 1 97.44 425 PHE B CA 1
ATOM 7903 C C . PHE B 1 425 ? 17.844 16.391 -25.953 1 97.44 425 PHE B C 1
ATOM 7905 O O . PHE B 1 425 ? 18.266 16.078 -27.062 1 97.44 425 PHE B O 1
ATOM 7912 N N . THR B 1 426 ? 18.562 16.359 -24.875 1 96.94 426 THR B N 1
ATOM 7913 C CA . THR B 1 426 ? 19.969 15.984 -24.938 1 96.94 426 THR B CA 1
ATOM 7914 C C . THR B 1 426 ? 20.188 14.602 -24.328 1 96.94 426 THR B C 1
ATOM 7916 O O . THR B 1 426 ? 21.328 14.133 -24.234 1 96.94 426 THR B O 1
ATOM 7919 N N . GLY B 1 427 ? 19.188 14.078 -23.938 1 87.44 427 GLY B N 1
ATOM 7920 C CA . GLY B 1 427 ? 19.328 12.812 -23.234 1 87.44 427 GLY B CA 1
ATOM 7921 C C . GLY B 1 427 ? 19.578 12.984 -21.75 1 87.44 427 GLY B C 1
ATOM 7922 O O . GLY B 1 427 ? 19.734 14.109 -21.266 1 87.44 427 GLY B O 1
ATOM 7923 N N . GLY B 1 428 ? 19.375 12.219 -20.672 1 84.94 428 GLY B N 1
ATOM 7924 C CA . GLY B 1 428 ? 19.359 12.258 -19.219 1 84.94 428 GLY B CA 1
ATOM 7925 C C . GLY B 1 428 ? 20.531 11.531 -18.594 1 84.94 428 GLY B C 1
ATOM 7926 O O . GLY B 1 428 ? 20.641 11.43 -17.375 1 84.94 428 GLY B O 1
ATOM 7927 N N . GLY B 1 429 ? 21.625 11.234 -19.266 1 88.62 429 GLY B N 1
ATOM 7928 C CA . GLY B 1 429 ? 22.672 10.383 -18.719 1 88.62 429 GLY B CA 1
ATOM 7929 C C . GLY B 1 429 ? 23.875 11.164 -18.219 1 88.62 429 GLY B C 1
ATOM 7930 O O . GLY B 1 429 ? 23.922 12.391 -18.359 1 88.62 429 GLY B O 1
ATOM 7931 N N . THR B 1 430 ? 24.734 10.531 -17.438 1 94.25 430 THR B N 1
ATOM 7932 C CA . THR B 1 430 ? 25.922 11.156 -16.875 1 94.25 430 THR B CA 1
ATOM 7933 C C . THR B 1 430 ? 27.188 10.688 -17.594 1 94.25 430 THR B C 1
ATOM 7935 O O . THR B 1 430 ? 28.297 10.984 -17.172 1 94.25 430 THR B O 1
ATOM 7938 N N . ASP B 1 431 ? 26.953 9.992 -18.609 1 93.75 431 ASP B N 1
ATOM 7939 C CA . ASP B 1 431 ? 28.094 9.547 -19.391 1 93.75 431 ASP B CA 1
ATOM 7940 C C . ASP B 1 431 ? 28.688 10.688 -20.219 1 93.75 431 ASP B C 1
ATOM 7942 O O . ASP B 1 431 ? 28.031 11.719 -20.391 1 93.75 431 ASP B O 1
ATOM 7946 N N . GLY B 1 432 ? 29.875 10.492 -20.75 1 93.62 432 GLY B N 1
ATOM 7947 C CA . GLY B 1 432 ? 30.578 11.531 -21.469 1 93.62 432 GLY B CA 1
ATOM 7948 C C . GLY B 1 432 ? 29.812 12.039 -22.688 1 93.62 432 GLY B C 1
ATOM 7949 O O . GLY B 1 432 ? 29.812 13.242 -22.953 1 93.62 432 GLY B O 1
ATOM 7950 N N . GLU B 1 433 ? 29.156 11.18 -23.328 1 95.75 433 GLU B N 1
ATOM 7951 C CA . GLU B 1 433 ? 28.422 11.555 -24.531 1 95.75 433 GLU B CA 1
ATOM 7952 C C . GLU B 1 433 ? 27.203 12.414 -24.188 1 95.75 433 GLU B C 1
ATOM 7954 O O . GLU B 1 433 ? 26.969 13.445 -24.812 1 95.75 433 GLU B O 1
ATOM 7959 N N . ALA B 1 434 ? 26.484 12 -23.312 1 96 434 ALA B N 1
ATOM 7960 C CA . ALA B 1 434 ? 25.297 12.734 -22.891 1 96 434 ALA B CA 1
ATOM 7961 C C . ALA B 1 434 ? 25.672 14.109 -22.328 1 96 434 ALA B C 1
ATOM 7963 O O . ALA B 1 434 ? 24.984 15.102 -22.609 1 96 434 ALA B O 1
ATOM 7964 N N . LEU B 1 435 ? 26.688 14.195 -21.531 1 97.56 435 LEU B N 1
ATOM 7965 C CA . LEU B 1 435 ? 27.141 15.453 -20.953 1 97.56 435 LEU B CA 1
ATOM 7966 C C . LEU B 1 435 ? 27.672 16.406 -22.031 1 97.56 435 LEU B C 1
ATOM 7968 O O . LEU B 1 435 ? 27.516 17.625 -21.922 1 97.56 435 LEU B O 1
ATOM 7972 N N . GLY B 1 436 ? 28.266 15.758 -23 1 97.38 436 GLY B N 1
ATOM 7973 C CA . GLY B 1 436 ? 28.688 16.562 -24.125 1 97.38 436 GLY B CA 1
ATOM 7974 C C . GLY B 1 436 ? 27.547 17.219 -24.875 1 97.38 436 GLY B C 1
ATOM 7975 O O . GLY B 1 436 ? 27.609 18.391 -25.219 1 97.38 436 GLY B O 1
ATOM 7976 N N . ARG B 1 437 ? 26.5 16.469 -25.109 1 97.81 437 ARG B N 1
ATOM 7977 C CA . ARG B 1 437 ? 25.312 17 -25.75 1 97.81 437 ARG B CA 1
ATOM 7978 C C . ARG B 1 437 ? 24.672 18.094 -24.922 1 97.81 437 ARG B C 1
ATOM 7980 O O . ARG B 1 437 ? 24.188 19.094 -25.453 1 97.81 437 ARG B O 1
ATOM 7987 N N . LEU B 1 438 ? 24.672 17.906 -23.641 1 98.19 438 LEU B N 1
ATOM 7988 C CA . LEU B 1 438 ? 24.141 18.906 -22.734 1 98.19 438 LEU B CA 1
ATOM 7989 C C . LEU B 1 438 ? 24.922 20.203 -22.844 1 98.19 438 LEU B C 1
ATOM 7991 O O . LEU B 1 438 ? 24.328 21.281 -22.969 1 98.19 438 LEU B O 1
ATOM 7995 N N . SER B 1 439 ? 26.219 20.094 -22.734 1 97.88 439 SER B N 1
ATOM 7996 C CA . SER B 1 439 ? 27.094 21.266 -22.812 1 97.88 439 SER B CA 1
ATOM 7997 C C . SER B 1 439 ? 26.875 22.047 -24.109 1 97.88 439 SER B C 1
ATOM 7999 O O . SER B 1 439 ? 26.766 23.266 -24.094 1 97.88 439 SER B O 1
ATOM 8001 N N . GLU B 1 440 ? 26.781 21.312 -25.141 1 97.75 440 GLU B N 1
ATOM 8002 C CA . GLU B 1 440 ? 26.609 21.922 -26.453 1 97.75 440 GLU B CA 1
ATOM 8003 C C . GLU B 1 440 ? 25.25 22.609 -26.562 1 97.75 440 GLU B C 1
ATOM 8005 O O . GLU B 1 440 ? 25.156 23.75 -27.031 1 97.75 440 GLU B O 1
ATOM 8010 N N . ALA B 1 441 ? 24.234 21.953 -26.188 1 98.31 441 ALA B N 1
ATOM 8011 C CA . ALA B 1 441 ? 22.875 22.484 -26.281 1 98.31 441 ALA B CA 1
ATOM 8012 C C . ALA B 1 441 ? 22.719 23.734 -25.422 1 98.31 441 ALA B C 1
ATOM 8014 O O . ALA B 1 441 ? 22.062 24.703 -25.844 1 98.31 441 ALA B O 1
ATOM 8015 N N . VAL B 1 442 ? 23.281 23.703 -24.266 1 98.06 442 VAL B N 1
ATOM 8016 C CA . VAL B 1 442 ? 23.156 24.828 -23.344 1 98.06 442 VAL B CA 1
ATOM 8017 C C . VAL B 1 442 ? 23.969 26 -23.859 1 98.06 442 VAL B C 1
ATOM 8019 O O . VAL B 1 442 ? 23.547 27.156 -23.766 1 98.06 442 VAL B O 1
ATOM 8022 N N . ALA B 1 443 ? 25.141 25.719 -24.328 1 97.31 443 ALA B N 1
ATOM 8023 C CA . ALA B 1 443 ? 25.953 26.781 -24.922 1 97.31 443 ALA B CA 1
ATOM 8024 C C . ALA B 1 443 ? 25.203 27.5 -26.031 1 97.31 443 ALA B C 1
ATOM 8026 O O . ALA B 1 443 ? 25.234 28.734 -26.141 1 97.31 443 ALA B O 1
ATOM 8027 N N . GLU B 1 444 ? 24.609 26.688 -26.781 1 97.5 444 GLU B N 1
ATOM 8028 C CA . GLU B 1 444 ? 23.828 27.25 -27.875 1 97.5 444 GLU B CA 1
ATOM 8029 C C . GLU B 1 444 ? 22.641 28.047 -27.344 1 97.5 444 GLU B C 1
ATOM 8031 O O . GLU B 1 444 ? 22.359 29.141 -27.828 1 97.5 444 GLU B O 1
ATOM 8036 N N . ALA B 1 445 ? 21.969 27.547 -26.438 1 97.81 445 ALA B N 1
ATOM 8037 C CA . ALA B 1 445 ? 20.75 28.172 -25.906 1 97.81 445 ALA B CA 1
ATOM 8038 C C . ALA B 1 445 ? 21.078 29.469 -25.156 1 97.81 445 ALA B C 1
ATOM 8040 O O . ALA B 1 445 ? 20.266 30.391 -25.156 1 97.81 445 ALA B O 1
ATOM 8041 N N . THR B 1 446 ? 22.266 29.5 -24.578 1 97.38 446 THR B N 1
ATOM 8042 C CA . THR B 1 446 ? 22.578 30.641 -23.719 1 97.38 446 THR B CA 1
ATOM 8043 C C . THR B 1 446 ? 23.469 31.641 -24.438 1 97.38 446 THR B C 1
ATOM 8045 O O . THR B 1 446 ? 23.969 32.594 -23.844 1 97.38 446 THR B O 1
ATOM 8048 N N . CYS B 1 447 ? 23.734 31.531 -25.625 1 94.81 447 CYS B N 1
ATOM 8049 C CA . CYS B 1 447 ? 24.688 32.344 -26.375 1 94.81 447 CYS B CA 1
ATOM 8050 C C . CYS B 1 447 ? 24.328 33.812 -26.281 1 94.81 447 CYS B C 1
ATOM 8052 O O . CYS B 1 447 ? 25.219 34.656 -26.203 1 94.81 447 CYS B O 1
ATOM 8054 N N . ASP B 1 448 ? 23.125 34.156 -26.203 1 94.25 448 ASP B N 1
ATOM 8055 C CA . ASP B 1 448 ? 22.719 35.562 -26.125 1 94.25 448 ASP B CA 1
ATOM 8056 C C . ASP B 1 448 ? 21.906 35.844 -24.875 1 94.25 448 ASP B C 1
ATOM 8058 O O . ASP B 1 448 ? 21.172 36.812 -24.797 1 94.25 448 ASP B O 1
ATOM 8062 N N . ALA B 1 449 ? 21.953 34.938 -23.984 1 95.38 449 ALA B N 1
ATOM 8063 C CA . ALA B 1 449 ? 21.172 35.062 -22.75 1 95.38 449 ALA B CA 1
ATOM 8064 C C . ALA B 1 449 ? 21.891 35.969 -21.734 1 95.38 449 ALA B C 1
ATOM 8066 O O . ALA B 1 449 ? 23.125 35.938 -21.625 1 95.38 449 ALA B O 1
ATOM 8067 N N . ARG B 1 450 ? 21.172 36.656 -21.016 1 91.56 450 ARG B N 1
ATOM 8068 C CA . ARG B 1 450 ? 21.719 37.531 -20 1 91.56 450 ARG B CA 1
ATOM 8069 C C . ARG B 1 450 ? 22.031 36.781 -18.719 1 91.56 450 ARG B C 1
ATOM 8071 O O . ARG B 1 450 ? 21.297 35.844 -18.375 1 91.56 450 ARG B O 1
ATOM 8078 N N . PRO B 1 451 ? 23.078 37.25 -18.031 1 94.19 451 PRO B N 1
ATOM 8079 C CA . PRO B 1 451 ? 23.344 36.594 -16.75 1 94.19 451 PRO B CA 1
ATOM 8080 C C . PRO B 1 451 ? 22.266 36.844 -15.703 1 94.19 451 PRO B C 1
ATOM 8082 O O . PRO B 1 451 ? 21.656 37.938 -15.688 1 94.19 451 PRO B O 1
ATOM 8085 N N . LEU B 1 452 ? 22.094 35.906 -14.836 1 94.44 452 LEU B N 1
ATOM 8086 C CA . LEU B 1 452 ? 21.109 36.031 -13.766 1 94.44 452 LEU B CA 1
ATOM 8087 C C . LEU B 1 452 ? 21.734 36.625 -12.516 1 94.44 452 LEU B C 1
ATOM 8089 O O . LEU B 1 452 ? 22.969 36.719 -12.406 1 94.44 452 LEU B O 1
ATOM 8093 N N . GLU B 1 453 ? 20.844 37.062 -11.664 1 89.31 453 GLU B N 1
ATOM 8094 C CA . GLU B 1 453 ? 21.297 37.531 -10.359 1 89.31 453 GLU B CA 1
ATOM 8095 C C . GLU B 1 453 ? 22 36.406 -9.586 1 89.31 453 GLU B C 1
ATOM 8097 O O . GLU B 1 453 ? 21.953 35.25 -9.984 1 89.31 453 GLU B O 1
ATOM 8102 N N . GLY B 1 454 ? 22.734 36.844 -8.484 1 90.56 454 GLY B N 1
ATOM 8103 C CA . GLY B 1 454 ? 23.391 35.844 -7.66 1 90.56 454 GLY B CA 1
ATOM 8104 C C . GLY B 1 454 ? 22.438 34.781 -7.129 1 90.56 454 GLY B C 1
ATOM 8105 O O . GLY B 1 454 ? 21.297 35.062 -6.781 1 90.56 454 GLY B O 1
ATOM 8106 N N . PHE B 1 455 ? 22.906 33.594 -7.07 1 91.31 455 PHE B N 1
ATOM 8107 C CA . PHE B 1 455 ? 22.062 32.469 -6.738 1 91.31 455 PHE B CA 1
ATOM 8108 C C . PHE B 1 455 ? 21.438 32.625 -5.355 1 91.31 455 PHE B C 1
ATOM 8110 O O . PHE B 1 455 ? 20.297 32.25 -5.129 1 91.31 455 PHE B O 1
ATOM 8117 N N . PHE B 1 456 ? 22.203 33.125 -4.418 1 93.12 456 PHE B N 1
ATOM 8118 C CA . PHE B 1 456 ? 21.703 33.25 -3.055 1 93.12 456 PHE B CA 1
ATOM 8119 C C . PHE B 1 456 ? 20.578 34.281 -2.99 1 93.12 456 PHE B C 1
ATOM 8121 O O . PHE B 1 456 ? 19.625 34.125 -2.213 1 93.12 456 PHE B O 1
ATOM 8128 N N . ILE B 1 457 ? 20.719 35.312 -3.756 1 94.19 457 ILE B N 1
ATOM 8129 C CA . ILE B 1 457 ? 19.656 36.281 -3.824 1 94.19 457 ILE B CA 1
ATOM 8130 C C . ILE B 1 457 ? 18.406 35.656 -4.422 1 94.19 457 ILE B C 1
ATOM 8132 O O . ILE B 1 457 ? 17.297 35.875 -3.93 1 94.19 457 ILE B O 1
ATOM 8136 N N . GLN B 1 458 ? 18.641 34.812 -5.434 1 94.5 458 GLN B N 1
ATOM 8137 C CA . GLN B 1 458 ? 17.516 34.094 -6.035 1 94.5 458 GLN B CA 1
ATOM 8138 C C . GLN B 1 458 ? 16.859 33.188 -5.023 1 94.5 458 GLN B C 1
ATOM 8140 O O . GLN B 1 458 ? 15.633 33.031 -4.996 1 94.5 458 GLN B O 1
ATOM 8145 N N . LYS B 1 459 ? 17.672 32.562 -4.238 1 94.44 459 LYS B N 1
ATOM 8146 C CA . LYS B 1 459 ? 17.188 31.625 -3.232 1 94.44 459 LYS B CA 1
ATOM 8147 C C . LYS B 1 459 ? 16.328 32.344 -2.182 1 94.44 459 LYS B C 1
ATOM 8149 O O . LYS B 1 459 ? 15.266 31.844 -1.8 1 94.44 459 LYS B O 1
ATOM 8154 N N . PHE B 1 460 ? 16.797 33.5 -1.744 1 96.12 460 PHE B N 1
ATOM 8155 C CA . PHE B 1 460 ? 16.031 34.25 -0.769 1 96.12 460 PHE B CA 1
ATOM 8156 C C . PHE B 1 460 ? 14.711 34.719 -1.362 1 96.12 460 PHE B C 1
ATOM 8158 O O . PHE B 1 460 ? 13.672 34.656 -0.699 1 96.12 460 PHE B O 1
ATOM 8165 N N . ARG B 1 461 ? 14.797 35.188 -2.557 1 95.75 461 ARG B N 1
ATOM 8166 C CA . ARG B 1 461 ? 13.578 35.625 -3.236 1 95.75 461 ARG B CA 1
ATOM 8167 C C . ARG B 1 461 ? 12.578 34.469 -3.361 1 95.75 461 ARG B C 1
ATOM 8169 O O . ARG B 1 461 ? 11.398 34.656 -3.053 1 95.75 461 ARG B O 1
ATOM 8176 N N . ALA B 1 462 ? 13.078 33.375 -3.787 1 96.44 462 ALA B N 1
ATOM 8177 C CA . ALA B 1 462 ? 12.242 32.188 -3.986 1 96.44 462 ALA B CA 1
ATOM 8178 C C . ALA B 1 462 ? 11.625 31.719 -2.67 1 96.44 462 ALA B C 1
ATOM 8180 O O . ALA B 1 462 ? 10.43 31.422 -2.607 1 96.44 462 ALA B O 1
ATOM 8181 N N . LEU B 1 463 ? 12.43 31.688 -1.647 1 96.19 463 LEU B N 1
ATOM 8182 C CA . LEU B 1 463 ? 11.969 31.219 -0.348 1 96.19 463 LEU B CA 1
ATOM 8183 C C . LEU B 1 463 ? 10.938 32.156 0.248 1 96.19 463 LEU B C 1
ATOM 8185 O O . LEU B 1 463 ? 9.984 31.734 0.895 1 96.19 463 LEU B O 1
ATOM 8189 N N . ALA B 1 464 ? 11.227 33.469 0.07 1 97.19 464 ALA B N 1
ATOM 8190 C CA . ALA B 1 464 ? 10.266 34.469 0.559 1 97.19 464 ALA B CA 1
ATOM 8191 C C . ALA B 1 464 ? 8.914 34.312 -0.138 1 97.19 464 ALA B C 1
ATOM 8193 O O . ALA B 1 464 ? 7.871 34.281 0.517 1 97.19 464 ALA B O 1
ATOM 8194 N N . ASP B 1 465 ? 8.953 34.188 -1.43 1 97.31 465 ASP B N 1
ATOM 8195 C CA . ASP B 1 465 ? 7.723 33.969 -2.18 1 97.31 465 ASP B CA 1
ATOM 8196 C C . ASP B 1 465 ? 7.043 32.656 -1.772 1 97.31 465 ASP B C 1
ATOM 8198 O O . ASP B 1 465 ? 5.832 32.625 -1.542 1 97.31 465 ASP B O 1
ATOM 8202 N N . TYR B 1 466 ? 7.828 31.641 -1.692 1 96.81 466 TYR B N 1
ATOM 8203 C CA . TYR B 1 466 ? 7.312 30.312 -1.35 1 96.81 466 TYR B CA 1
ATOM 8204 C C . TYR B 1 466 ? 6.66 30.328 0.027 1 96.81 466 TYR B C 1
ATOM 8206 O O . TYR B 1 466 ? 5.605 29.719 0.225 1 96.81 466 TYR B O 1
ATOM 8214 N N . SER B 1 467 ? 7.23 31.031 0.972 1 96.5 467 SER B N 1
ATOM 8215 C CA . SER B 1 467 ? 6.805 30.969 2.367 1 96.5 467 SER B CA 1
ATOM 8216 C C . SER B 1 467 ? 5.684 31.969 2.648 1 96.5 467 SER B C 1
ATOM 8218 O O . SER B 1 467 ? 4.758 31.672 3.404 1 96.5 467 SER B O 1
ATOM 8220 N N . PHE B 1 468 ? 5.762 33.188 1.978 1 97.12 468 PHE B N 1
ATOM 8221 C CA . PHE B 1 468 ? 4.863 34.281 2.4 1 97.12 468 PHE B CA 1
ATOM 8222 C C . PHE B 1 468 ? 3.934 34.688 1.265 1 97.12 468 PHE B C 1
ATOM 8224 O O . PHE B 1 468 ? 3.057 35.531 1.445 1 97.12 468 PHE B O 1
ATOM 8231 N N . GLY B 1 469 ? 4.102 34.094 0.122 1 96.31 469 GLY B N 1
ATOM 8232 C CA . GLY B 1 469 ? 3.227 34.375 -1.001 1 96.31 469 GLY B CA 1
ATOM 8233 C C . GLY B 1 469 ? 3.92 35.156 -2.109 1 96.31 469 GLY B C 1
ATOM 8234 O O . GLY B 1 469 ? 5.004 35.688 -1.905 1 96.31 469 GLY B O 1
ATOM 8235 N N . LEU B 1 470 ? 3.236 35.188 -3.221 1 95.81 470 LEU B N 1
ATOM 8236 C CA . LEU B 1 470 ? 3.768 35.844 -4.406 1 95.81 470 LEU B CA 1
ATOM 8237 C C . LEU B 1 470 ? 4.086 37.312 -4.117 1 95.81 470 LEU B C 1
ATOM 8239 O O . LEU B 1 470 ? 3.242 38.031 -3.586 1 95.81 470 LEU B O 1
ATOM 8243 N N . GLY B 1 471 ? 5.293 37.75 -4.406 1 96 471 GLY B N 1
ATOM 8244 C CA . GLY B 1 471 ? 5.668 39.156 -4.234 1 96 471 GLY B CA 1
ATOM 8245 C C . GLY B 1 471 ? 6.426 39.406 -2.943 1 96 471 GLY B C 1
ATOM 8246 O O . GLY B 1 471 ? 7.047 40.469 -2.783 1 96 471 GLY B O 1
ATOM 8247 N N . ALA B 1 472 ? 6.402 38.469 -2.053 1 97.81 472 ALA B N 1
ATOM 8248 C CA . ALA B 1 472 ? 7.117 38.656 -0.79 1 97.81 472 ALA B CA 1
ATOM 8249 C C . ALA B 1 472 ? 8.617 38.844 -1.027 1 97.81 472 ALA B C 1
ATOM 8251 O O . ALA B 1 472 ? 9.281 39.562 -0.302 1 97.81 472 ALA B O 1
ATOM 8252 N N . GLY B 1 473 ? 9.125 38.094 -2.014 1 96.62 473 GLY B N 1
ATOM 8253 C CA . GLY B 1 473 ? 10.531 38.25 -2.35 1 96.62 473 GLY B CA 1
ATOM 8254 C C . GLY B 1 473 ? 10.891 39.656 -2.775 1 96.62 473 GLY B C 1
ATOM 8255 O O . GLY B 1 473 ? 11.914 40.188 -2.352 1 96.62 473 GLY B O 1
ATOM 8256 N N . ARG B 1 474 ? 10.047 40.188 -3.58 1 95.56 474 ARG B N 1
ATOM 8257 C CA . ARG B 1 474 ? 10.258 41.562 -4.023 1 95.56 474 ARG B CA 1
ATOM 8258 C C . ARG B 1 474 ? 10.242 42.531 -2.844 1 95.56 474 ARG B C 1
ATOM 8260 O O . ARG B 1 474 ? 11.094 43.438 -2.75 1 95.56 474 ARG B O 1
ATOM 8267 N N . ASP B 1 475 ? 9.336 42.344 -1.928 1 97.12 475 ASP B N 1
ATOM 8268 C CA . ASP B 1 475 ? 9.195 43.25 -0.778 1 97.12 475 ASP B CA 1
ATOM 8269 C C . ASP B 1 475 ? 10.375 43.094 0.186 1 97.12 475 ASP B C 1
ATOM 8271 O O . ASP B 1 475 ? 10.906 44.062 0.69 1 97.12 475 ASP B O 1
ATOM 8275 N N . LEU B 1 476 ? 10.727 41.906 0.418 1 97 476 LEU B N 1
ATOM 8276 C CA . LEU B 1 476 ? 11.812 41.594 1.355 1 97 476 LEU B CA 1
ATOM 8277 C C . LEU B 1 476 ? 13.141 42.156 0.838 1 97 476 LEU B C 1
ATOM 8279 O O . LEU B 1 476 ? 13.961 42.625 1.618 1 97 476 LEU B O 1
ATOM 8283 N N . LEU B 1 477 ? 13.328 42.094 -0.498 1 95.88 477 LEU B N 1
ATOM 8284 C CA . LEU B 1 477 ? 14.609 42.469 -1.091 1 95.88 477 LEU B CA 1
ATOM 8285 C C . LEU B 1 477 ? 14.578 43.875 -1.641 1 95.88 477 LEU B C 1
ATOM 8287 O O . LEU B 1 477 ? 15.484 44.281 -2.371 1 95.88 477 LEU B O 1
ATOM 8291 N N . ALA B 1 478 ? 13.57 44.594 -1.286 1 94.69 478 ALA B N 1
ATOM 8292 C CA . ALA B 1 478 ? 13.43 45.969 -1.771 1 94.69 478 ALA B CA 1
ATOM 8293 C C . ALA B 1 478 ? 14.602 46.812 -1.303 1 94.69 478 ALA B C 1
ATOM 8295 O O . ALA B 1 478 ? 15.047 46.688 -0.159 1 94.69 478 ALA B O 1
ATOM 8296 N N . GLY B 1 479 ? 15.109 47.844 -2.148 1 91.81 479 GLY B N 1
ATOM 8297 C CA . GLY B 1 479 ? 16.125 48.812 -1.789 1 91.81 479 GLY B CA 1
ATOM 8298 C C . GLY B 1 479 ? 17.531 48.25 -1.79 1 91.81 479 GLY B C 1
ATOM 8299 O O . GLY B 1 479 ? 18.422 48.812 -1.162 1 91.81 479 GLY B O 1
ATOM 8300 N N . GLY B 1 480 ? 17.859 47.156 -2.428 1 88.94 480 GLY B N 1
ATOM 8301 C CA . GLY B 1 480 ? 19.188 46.562 -2.449 1 88.94 480 GLY B CA 1
ATOM 8302 C C . GLY B 1 480 ? 19.484 45.719 -1.227 1 88.94 480 GLY B C 1
ATOM 8303 O O . GLY B 1 480 ? 19.062 46.031 -0.117 1 88.94 480 GLY B O 1
ATOM 8304 N N . VAL B 1 481 ? 20.109 44.656 -1.394 1 95.38 481 VAL B N 1
ATOM 8305 C CA . VAL B 1 481 ? 20.375 43.75 -0.295 1 95.38 481 VAL B CA 1
ATOM 8306 C C . VAL B 1 481 ? 21.781 43.188 -0.423 1 95.38 481 VAL B C 1
ATOM 8308 O O . VAL B 1 481 ? 22.422 43.312 -1.464 1 95.38 481 VAL B O 1
ATOM 8311 N N . ARG B 1 482 ? 22.25 42.719 0.686 1 94.75 482 ARG B N 1
ATOM 8312 C CA . ARG B 1 482 ? 23.531 42 0.765 1 94.75 482 ARG B CA 1
ATOM 8313 C C . ARG B 1 482 ? 23.344 40.594 1.339 1 94.75 482 ARG B C 1
ATOM 8315 O O . ARG B 1 482 ? 22.531 40.406 2.246 1 94.75 482 ARG B O 1
ATOM 8322 N N . VAL B 1 483 ? 24.109 39.688 0.728 1 95.06 483 VAL B N 1
ATOM 8323 C CA . VAL B 1 483 ? 24.031 38.312 1.202 1 95.06 483 VAL B CA 1
ATOM 8324 C C . VAL B 1 483 ? 25.391 37.875 1.729 1 95.06 483 VAL B C 1
ATOM 8326 O O . VAL B 1 483 ? 26.406 38.062 1.064 1 95.06 483 VAL B O 1
ATOM 8329 N N . ARG B 1 484 ? 25.5 37.375 2.926 1 92.19 484 ARG B N 1
ATOM 8330 C CA . ARG B 1 484 ? 26.688 36.75 3.525 1 92.19 484 ARG B CA 1
ATOM 8331 C C . ARG B 1 484 ? 26.359 35.375 4.086 1 92.19 484 ARG B C 1
ATOM 8333 O O . ARG B 1 484 ? 25.812 35.25 5.188 1 92.19 484 ARG B O 1
ATOM 8340 N N . GLY B 1 485 ? 26.812 34.375 3.381 1 85.69 485 GLY B N 1
ATOM 8341 C CA . GLY B 1 485 ? 26.453 33.031 3.803 1 85.69 485 GLY B CA 1
ATOM 8342 C C . GLY B 1 485 ? 24.953 32.781 3.762 1 85.69 485 GLY B C 1
ATOM 8343 O O . GLY B 1 485 ? 24.328 32.906 2.707 1 85.69 485 GLY B O 1
ATOM 8344 N N . ARG B 1 486 ? 24.438 32.562 4.984 1 90.75 486 ARG B N 1
ATOM 8345 C CA . ARG B 1 486 ? 23.016 32.25 5.086 1 90.75 486 ARG B CA 1
ATOM 8346 C C . ARG B 1 486 ? 22.219 33.438 5.555 1 90.75 486 ARG B C 1
ATOM 8348 O O . ARG B 1 486 ? 21.031 33.344 5.883 1 90.75 486 ARG B O 1
ATOM 8355 N N . GLU B 1 487 ? 22.828 34.656 5.465 1 95.5 487 GLU B N 1
ATOM 8356 C CA . GLU B 1 487 ? 22.203 35.812 6.031 1 95.5 487 GLU B CA 1
ATOM 8357 C C . GLU B 1 487 ? 21.938 36.875 4.957 1 95.5 487 GLU B C 1
ATOM 8359 O O . GLU B 1 487 ? 22.781 37.125 4.09 1 95.5 487 GLU B O 1
ATOM 8364 N N . LEU B 1 488 ? 20.797 37.375 5.035 1 97.12 488 LEU B N 1
ATOM 8365 C CA . LEU B 1 488 ? 20.391 38.469 4.168 1 97.12 488 LEU B CA 1
ATOM 8366 C C . LEU B 1 488 ? 20.312 39.781 4.949 1 97.12 488 LEU B C 1
ATOM 8368 O O . LEU B 1 488 ? 19.688 39.844 6.016 1 97.12 488 LEU B O 1
ATOM 8372 N N . SER B 1 489 ? 20.891 40.844 4.477 1 97.56 489 SER B N 1
ATOM 8373 C CA . SER B 1 489 ? 20.844 42.125 5.125 1 97.56 489 SER B CA 1
ATOM 8374 C C . SER B 1 489 ? 20.5 43.25 4.125 1 97.56 489 SER B C 1
ATOM 8376 O O . SER B 1 489 ? 20.672 43.062 2.916 1 97.56 489 SER B O 1
ATOM 8378 N N . SER B 1 490 ? 20 44.281 4.703 1 96 490 SER B N 1
ATOM 8379 C CA . SER B 1 490 ? 19.719 45.438 3.871 1 96 490 SER B CA 1
ATOM 8380 C C . SER B 1 490 ? 21.016 46.156 3.457 1 96 490 SER B C 1
ATOM 8382 O O . SER B 1 490 ? 22.094 45.812 3.926 1 96 490 SER B O 1
ATOM 8384 N N . ALA B 1 491 ? 20.766 47.125 2.555 1 93.94 491 ALA B N 1
ATOM 8385 C CA . ALA B 1 491 ? 21.922 47.906 2.098 1 93.94 491 ALA B CA 1
ATOM 8386 C C . ALA B 1 491 ? 22.625 48.562 3.271 1 93.94 491 ALA B C 1
ATOM 8388 O O . ALA B 1 491 ? 23.859 48.719 3.254 1 93.94 491 ALA B O 1
ATOM 8389 N N . ASP B 1 492 ? 21.906 48.938 4.324 1 93.81 492 ASP B N 1
ATOM 8390 C CA . ASP B 1 492 ? 22.453 49.594 5.512 1 93.81 492 ASP B CA 1
ATOM 8391 C C . ASP B 1 492 ? 22.891 48.562 6.551 1 93.81 492 ASP B C 1
ATOM 8393 O O . ASP B 1 492 ? 22.984 48.875 7.742 1 93.81 492 ASP B O 1
ATOM 8397 N N . ARG B 1 493 ? 22.938 47.312 6.207 1 94.25 493 ARG B N 1
ATOM 8398 C CA . ARG B 1 493 ? 23.5 46.219 6.984 1 94.25 493 ARG B CA 1
ATOM 8399 C C . ARG B 1 493 ? 22.562 45.812 8.117 1 94.25 493 ARG B C 1
ATOM 8401 O O . ARG B 1 493 ? 23.016 45.375 9.18 1 94.25 493 ARG B O 1
ATOM 8408 N N . LYS B 1 494 ? 21.344 46.062 7.973 1 95.75 494 LYS B N 1
ATOM 8409 C CA . LYS B 1 494 ? 20.359 45.531 8.922 1 95.75 494 LYS B CA 1
ATOM 8410 C C . LYS B 1 494 ? 19.906 44.125 8.531 1 95.75 494 LYS B C 1
ATOM 8412 O O . LYS B 1 494 ? 19.562 43.875 7.379 1 95.75 494 LYS B O 1
ATOM 8417 N N . PRO B 1 495 ? 19.953 43.281 9.531 1 96.69 495 PRO B N 1
ATOM 8418 C CA . PRO B 1 495 ? 19.516 41.938 9.203 1 96.69 495 PRO B CA 1
ATOM 8419 C C . PRO B 1 495 ? 18.078 41.875 8.734 1 96.69 495 PRO B C 1
ATOM 8421 O O . PRO B 1 495 ? 17.203 42.531 9.312 1 96.69 495 PRO B O 1
ATOM 8424 N N . LEU B 1 496 ? 17.797 41.062 7.707 1 97.75 496 LEU B N 1
ATOM 8425 C CA . LEU B 1 496 ? 16.453 40.938 7.172 1 97.75 496 LEU B CA 1
ATOM 8426 C C . LEU B 1 496 ? 15.945 39.5 7.371 1 97.75 496 LEU B C 1
ATOM 8428 O O . LEU B 1 496 ? 14.805 39.312 7.797 1 97.75 496 LEU B O 1
ATOM 8432 N N . ALA B 1 497 ? 16.75 38.531 7 1 97.75 497 ALA B N 1
ATOM 8433 C CA . ALA B 1 497 ? 16.328 37.125 7.074 1 97.75 497 ALA B CA 1
ATOM 8434 C C . ALA B 1 497 ? 17.531 36.188 7.016 1 97.75 497 ALA B C 1
ATOM 8436 O O . ALA B 1 497 ? 18.656 36.625 6.73 1 97.75 497 ALA B O 1
ATOM 8437 N N . SER B 1 498 ? 17.344 35 7.336 1 96.12 498 SER B N 1
ATOM 8438 C CA . SER B 1 498 ? 18.328 33.938 7.207 1 96.12 498 SER B CA 1
ATOM 8439 C C . SER B 1 498 ? 17.672 32.625 6.77 1 96.12 498 SER B C 1
ATOM 8441 O O . SER B 1 498 ? 16.469 32.438 6.934 1 96.12 498 SER B O 1
ATOM 8443 N N . PHE B 1 499 ? 18.453 31.75 6.137 1 91.19 499 PHE B N 1
ATOM 8444 C CA . PHE B 1 499 ? 17.938 30.406 5.844 1 91.19 499 PHE B CA 1
ATOM 8445 C C . PHE B 1 499 ? 18.281 29.438 6.969 1 91.19 499 PHE B C 1
ATOM 8447 O O . PHE B 1 499 ? 19.375 29.5 7.531 1 91.19 499 PHE B O 1
ATOM 8454 N N . THR B 1 500 ? 17.328 28.625 7.309 1 88 500 THR B N 1
ATOM 8455 C CA . THR B 1 500 ? 17.547 27.609 8.328 1 88 500 THR B CA 1
ATOM 8456 C C . THR B 1 500 ? 18.109 26.344 7.699 1 88 500 THR B C 1
ATOM 8458 O O . THR B 1 500 ? 18.047 26.156 6.48 1 88 500 THR B O 1
ATOM 8461 N N . PRO B 1 501 ? 18.688 25.5 8.469 1 78.94 501 PRO B N 1
ATOM 8462 C CA . PRO B 1 501 ? 19.203 24.234 7.953 1 78.94 501 PRO B CA 1
ATOM 8463 C C . PRO B 1 501 ? 18.109 23.344 7.367 1 78.94 501 PRO B C 1
ATOM 8465 O O . PRO B 1 501 ? 18.406 22.422 6.594 1 78.94 501 PRO B O 1
ATOM 8468 N N . HIS B 1 502 ? 16.922 23.656 7.648 1 79.75 502 HIS B N 1
ATOM 8469 C CA . HIS B 1 502 ? 15.828 22.828 7.176 1 79.75 502 HIS B CA 1
ATOM 8470 C C . HIS B 1 502 ? 15.188 23.422 5.922 1 79.75 502 HIS B C 1
ATOM 8472 O O . HIS B 1 502 ? 14.148 22.938 5.465 1 79.75 502 HIS B O 1
ATOM 8478 N N . GLY B 1 503 ? 15.82 24.422 5.422 1 84.75 503 GLY B N 1
ATOM 8479 C CA . GLY B 1 503 ? 15.367 24.969 4.152 1 84.75 503 GLY B CA 1
ATOM 8480 C C . GLY B 1 503 ? 14.227 25.953 4.301 1 84.75 503 GLY B C 1
ATOM 8481 O O . GLY B 1 503 ? 13.391 26.094 3.398 1 84.75 503 GLY B O 1
ATOM 8482 N N . THR B 1 504 ? 14.078 26.531 5.5 1 91.38 504 THR B N 1
ATOM 8483 C CA . THR B 1 504 ? 13.055 27.547 5.723 1 91.38 504 THR B CA 1
ATOM 8484 C C . THR B 1 504 ? 13.688 28.922 5.91 1 91.38 504 THR B C 1
ATOM 8486 O O . THR B 1 504 ? 14.906 29.031 6.055 1 91.38 504 THR B O 1
ATOM 8489 N N . ILE B 1 505 ? 12.859 29.906 5.824 1 95.12 505 ILE B N 1
ATOM 8490 C CA . ILE B 1 505 ? 13.328 31.281 5.977 1 95.12 505 ILE B CA 1
ATOM 8491 C C . ILE B 1 505 ? 12.977 31.781 7.371 1 95.12 505 ILE B C 1
ATOM 8493 O O . ILE B 1 505 ? 11.891 31.516 7.891 1 95.12 505 ILE B O 1
ATOM 8497 N N . ALA B 1 506 ? 13.898 32.344 8.094 1 96.5 506 ALA B N 1
ATOM 8498 C CA . ALA B 1 506 ? 13.703 33 9.383 1 96.5 506 ALA B CA 1
ATOM 8499 C C . ALA B 1 506 ? 13.828 34.531 9.242 1 96.5 506 ALA B C 1
ATOM 8501 O O . ALA B 1 506 ? 14.859 35.031 8.797 1 96.5 506 ALA B O 1
ATOM 8502 N N . LEU B 1 507 ? 12.852 35.219 9.695 1 97.5 507 LEU B N 1
ATOM 8503 C CA . LEU B 1 507 ? 12.828 36.656 9.539 1 97.5 507 LEU B CA 1
ATOM 8504 C C . LEU B 1 507 ? 13.445 37.344 10.75 1 97.5 507 LEU B C 1
ATOM 8506 O O . LEU B 1 507 ? 13.359 36.844 11.867 1 97.5 507 LEU B O 1
ATOM 8510 N N . SER B 1 508 ? 14.055 38.5 10.5 1 96.88 508 SER B N 1
ATOM 8511 C CA . SER B 1 508 ? 14.344 39.469 11.539 1 96.88 508 SER B CA 1
ATOM 8512 C C . SER B 1 508 ? 13.18 40.469 11.703 1 96.88 508 SER B C 1
ATOM 8514 O O . SER B 1 508 ? 12.258 40.469 10.883 1 96.88 508 SER B O 1
ATOM 8516 N N . PRO B 1 509 ? 13.188 41.188 12.82 1 96.62 509 PRO B N 1
ATOM 8517 C CA . PRO B 1 509 ? 12.133 42.188 12.969 1 96.62 509 PRO B CA 1
ATOM 8518 C C . PRO B 1 509 ? 12.078 43.156 11.781 1 96.62 509 PRO B C 1
ATOM 8520 O O . PRO B 1 509 ? 10.992 43.5 11.328 1 96.62 509 PRO B O 1
ATOM 8523 N N . GLU B 1 510 ? 13.266 43.5 11.273 1 96.25 510 GLU B N 1
ATOM 8524 C CA . GLU B 1 510 ? 13.297 44.406 10.125 1 96.25 510 GLU B CA 1
ATOM 8525 C C . GLU B 1 510 ? 12.711 43.75 8.891 1 96.25 510 GLU B C 1
ATOM 8527 O O . GLU B 1 510 ? 11.953 44.375 8.141 1 96.25 510 GLU B O 1
ATOM 8532 N N . GLY B 1 511 ? 13.141 42.531 8.648 1 97.25 511 GLY B N 1
ATOM 8533 C CA . GLY B 1 511 ? 12.555 41.781 7.539 1 97.25 511 GLY B CA 1
ATOM 8534 C C . GLY B 1 511 ? 11.047 41.625 7.664 1 97.25 511 GLY B C 1
ATOM 8535 O O . GLY B 1 511 ? 10.328 41.688 6.668 1 97.25 511 GLY B O 1
ATOM 8536 N N . ALA B 1 512 ? 10.617 41.406 8.891 1 97.94 512 ALA B N 1
ATOM 8537 C CA . ALA B 1 512 ? 9.188 41.219 9.156 1 97.94 512 ALA B CA 1
ATOM 8538 C C . ALA B 1 512 ? 8.422 42.5 8.852 1 97.94 512 ALA B C 1
ATOM 8540 O O . ALA B 1 512 ? 7.297 42.469 8.344 1 97.94 512 ALA B O 1
ATOM 8541 N N . ARG B 1 513 ? 8.938 43.594 9.164 1 96.75 513 ARG B N 1
ATOM 8542 C CA . ARG B 1 513 ? 8.281 44.875 8.906 1 96.75 513 ARG B CA 1
ATOM 8543 C C . ARG B 1 513 ? 8.078 45.094 7.414 1 96.75 513 ARG B C 1
ATOM 8545 O O . ARG B 1 513 ? 7.082 45.688 6.996 1 96.75 513 ARG B O 1
ATOM 8552 N N . ARG B 1 514 ? 9.008 44.562 6.625 1 96.94 514 ARG B N 1
ATOM 8553 C CA . ARG B 1 514 ? 8.906 44.719 5.176 1 96.94 514 ARG B CA 1
ATOM 8554 C C . ARG B 1 514 ? 7.754 43.906 4.617 1 96.94 514 ARG B C 1
ATOM 8556 O O . ARG B 1 514 ? 7.207 44.219 3.561 1 96.94 514 ARG B O 1
ATOM 8563 N N . LEU B 1 515 ? 7.43 42.844 5.348 1 97.5 515 LEU B N 1
ATOM 8564 C CA . LEU B 1 515 ? 6.438 41.906 4.824 1 97.5 515 LEU B CA 1
ATOM 8565 C C . LEU B 1 515 ? 5.098 42.094 5.523 1 97.5 515 LEU B C 1
ATOM 8567 O O . LEU B 1 515 ? 4.09 41.5 5.102 1 97.5 515 LEU B O 1
ATOM 8571 N N . LEU B 1 516 ? 5.027 42.875 6.559 1 97 516 LEU B N 1
ATOM 8572 C CA . LEU B 1 516 ? 3.859 43 7.426 1 97 516 LEU B CA 1
ATOM 8573 C C . LEU B 1 516 ? 2.637 43.438 6.633 1 97 516 LEU B C 1
ATOM 8575 O O . LEU B 1 516 ? 1.533 42.938 6.848 1 97 516 LEU B O 1
ATOM 8579 N N . SER B 1 517 ? 2.807 44.312 5.699 1 94.44 517 SER B N 1
ATOM 8580 C CA . SER B 1 517 ? 1.692 44.906 4.961 1 94.44 517 SER B CA 1
ATOM 8581 C C . SER B 1 517 ? 1.044 43.875 4.035 1 94.44 517 SER B C 1
ATOM 8583 O O . SER B 1 517 ? -0.097 44.062 3.605 1 94.44 517 SER B O 1
ATOM 8585 N N . ARG B 1 518 ? 1.747 42.875 3.701 1 93.81 518 ARG B N 1
ATOM 8586 C CA . ARG B 1 518 ? 1.224 41.844 2.809 1 93.81 518 ARG B CA 1
ATOM 8587 C C . ARG B 1 518 ? 0.173 41 3.512 1 93.81 518 ARG B C 1
ATOM 8589 O O . ARG B 1 518 ? -0.746 40.469 2.873 1 93.81 518 ARG B O 1
ATOM 8596 N N . GLY B 1 519 ? 0.381 40.781 4.816 1 93.19 519 GLY B N 1
ATOM 8597 C CA . GLY B 1 519 ? -0.511 39.906 5.57 1 93.19 519 GLY B CA 1
ATOM 8598 C C . GLY B 1 519 ? -0.317 38.438 5.254 1 93.19 519 GLY B C 1
ATOM 8599 O O . GLY B 1 519 ? 0.722 38.062 4.723 1 93.19 519 GLY B O 1
ATOM 8600 N N . GLY B 1 520 ? -1.278 37.562 5.727 1 94.88 520 GLY B N 1
ATOM 8601 C CA . GLY B 1 520 ? -1.307 36.156 5.43 1 94.88 520 GLY B CA 1
ATOM 8602 C C . GLY B 1 520 ? -0.649 35.312 6.504 1 94.88 520 GLY B C 1
ATOM 8603 O O . GLY B 1 520 ? -0.997 34.125 6.68 1 94.88 520 GLY B O 1
ATOM 8604 N N . TYR B 1 521 ? 0.411 35.844 7.098 1 97.94 521 TYR B N 1
ATOM 8605 C CA . TYR B 1 521 ? 1.132 35.094 8.125 1 97.94 521 TYR B CA 1
ATOM 8606 C C . TYR B 1 521 ? 1.391 35.969 9.344 1 97.94 521 TYR B C 1
ATOM 8608 O O . TYR B 1 521 ? 2.504 36 9.875 1 97.94 521 TYR B O 1
ATOM 8616 N N . VAL B 1 522 ? 0.327 36.625 9.734 1 98.44 522 VAL B N 1
ATOM 8617 C CA . VAL B 1 522 ? 0.378 37.531 10.867 1 98.44 522 VAL B CA 1
ATOM 8618 C C . VAL B 1 522 ? -0.467 37 12.016 1 98.44 522 VAL B C 1
ATOM 8620 O O . VAL B 1 522 ? -1.562 36.469 11.797 1 98.44 522 VAL B O 1
ATOM 8623 N N . VAL B 1 523 ? 0.068 37.031 13.195 1 98.38 523 VAL B N 1
ATOM 8624 C CA . VAL B 1 523 ? -0.616 36.688 14.445 1 98.38 523 VAL B CA 1
ATOM 8625 C C . VAL B 1 523 ? -0.753 37.938 15.312 1 98.38 523 VAL B C 1
ATOM 8627 O O . VAL B 1 523 ? 0.248 38.531 15.711 1 98.38 523 VAL B O 1
ATOM 8630 N N . GLU B 1 524 ? -1.926 38.312 15.562 1 98.25 524 GLU B N 1
ATOM 8631 C CA . GLU B 1 524 ? -2.186 39.469 16.422 1 98.25 524 GLU B CA 1
ATOM 8632 C C . GLU B 1 524 ? -2.449 39.031 17.859 1 98.25 524 GLU B C 1
ATOM 8634 O O . GLU B 1 524 ? -3.312 38.188 18.109 1 98.25 524 GLU B O 1
ATOM 8639 N N . ILE B 1 525 ? -1.707 39.594 18.734 1 97.5 525 ILE B N 1
ATOM 8640 C CA . ILE B 1 525 ? -1.858 39.219 20.125 1 97.5 525 ILE B CA 1
ATOM 8641 C C . ILE B 1 525 ? -2.457 40.375 20.922 1 97.5 525 ILE B C 1
ATOM 8643 O O . ILE B 1 525 ? -2.568 41.5 20.406 1 97.5 525 ILE B O 1
ATOM 8647 N N . GLY B 1 526 ? -2.885 40.125 22.141 1 94.69 526 GLY B N 1
ATOM 8648 C CA . GLY B 1 526 ? -3.447 41.156 23.016 1 94.69 526 GLY B CA 1
ATOM 8649 C C . GLY B 1 526 ? -2.422 42.188 23.484 1 94.69 526 GLY B C 1
ATOM 8650 O O . GLY B 1 526 ? -1.317 42.25 22.938 1 94.69 526 GLY B O 1
ATOM 8651 N N . ASP B 1 527 ? -2.873 42.969 24.438 1 94.31 527 ASP B N 1
ATOM 8652 C CA . ASP B 1 527 ? -2.049 44.062 24.922 1 94.31 527 ASP B CA 1
ATOM 8653 C C . ASP B 1 527 ? -1.073 43.594 26 1 94.31 527 ASP B C 1
ATOM 8655 O O . ASP B 1 527 ? -1.24 43.906 27.172 1 94.31 527 ASP B O 1
ATOM 8659 N N . PHE B 1 528 ? -0.137 42.906 25.531 1 94.25 528 PHE B N 1
ATOM 8660 C CA . PHE B 1 528 ? 0.902 42.438 26.438 1 94.25 528 PHE B CA 1
ATOM 8661 C C . PHE B 1 528 ? 2.203 42.188 25.688 1 94.25 528 PHE B C 1
ATOM 8663 O O . PHE B 1 528 ? 2.207 42.094 24.469 1 94.25 528 PHE B O 1
ATOM 8670 N N . VAL B 1 529 ? 3.289 42.094 26.422 1 94.75 529 VAL B N 1
ATOM 8671 C CA . VAL B 1 529 ? 4.578 41.688 25.875 1 94.75 529 VAL B CA 1
ATOM 8672 C C . VAL B 1 529 ? 4.887 40.25 26.281 1 94.75 529 VAL B C 1
ATOM 8674 O O . VAL B 1 529 ? 5.055 39.969 27.469 1 94.75 529 VAL B O 1
ATOM 8677 N N . PRO B 1 530 ? 4.988 39.438 25.312 1 93.12 530 PRO B N 1
ATOM 8678 C CA . PRO B 1 530 ? 5.258 38.031 25.656 1 93.12 530 PRO B CA 1
ATOM 8679 C C . PRO B 1 530 ? 6.617 37.844 26.312 1 93.12 530 PRO B C 1
ATOM 8681 O O . PRO B 1 530 ? 7.602 38.469 25.906 1 93.12 530 PRO B O 1
ATOM 8684 N N . ARG B 1 531 ? 6.84 37.156 27.391 1 88.81 531 ARG B N 1
ATOM 8685 C CA . ARG B 1 531 ? 8.094 36.812 28.078 1 88.81 531 ARG B CA 1
ATOM 8686 C C . ARG B 1 531 ? 8.688 35.531 27.516 1 88.81 531 ARG B C 1
ATOM 8688 O O . ARG B 1 531 ? 9.867 35.25 27.734 1 88.81 531 ARG B O 1
ATOM 8695 N N . GLY B 1 532 ? 7.965 34.844 26.797 1 91.75 532 GLY B N 1
ATOM 8696 C CA . GLY B 1 532 ? 8.328 33.594 26.141 1 91.75 532 GLY B CA 1
ATOM 8697 C C . GLY B 1 532 ? 7.5 33.344 24.891 1 91.75 532 GLY B C 1
ATOM 8698 O O . GLY B 1 532 ? 7.34 34.219 24.031 1 91.75 532 GLY B O 1
ATOM 8699 N N . ASP B 1 533 ? 7.062 32.094 24.875 1 95 533 ASP B N 1
ATOM 8700 C CA . ASP B 1 533 ? 6.238 31.719 23.734 1 95 533 ASP B CA 1
ATOM 8701 C C . ASP B 1 533 ? 4.852 32.344 23.828 1 95 533 ASP B C 1
ATOM 8703 O O . ASP B 1 533 ? 4.391 32.688 24.922 1 95 533 ASP B O 1
ATOM 8707 N N . VAL B 1 534 ? 4.316 32.625 22.766 1 96.12 534 VAL B N 1
ATOM 8708 C CA . VAL B 1 534 ? 2.941 33.094 22.734 1 96.12 534 VAL B CA 1
ATOM 8709 C C . VAL B 1 534 ? 1.977 31.922 22.891 1 96.12 534 VAL B C 1
ATOM 8711 O O . VAL B 1 534 ? 1.975 31 22.078 1 96.12 534 VAL B O 1
ATOM 8714 N N . LEU B 1 535 ? 1.197 31.969 23.906 1 94.44 535 LEU B N 1
ATOM 8715 C CA . LEU B 1 535 ? 0.2 30.938 24.156 1 94.44 535 LEU B CA 1
ATOM 8716 C C . LEU B 1 535 ? -1.113 31.266 23.453 1 94.44 535 LEU B C 1
ATOM 8718 O O . LEU B 1 535 ? -1.409 32.438 23.203 1 94.44 535 LEU B O 1
ATOM 8722 N N . ALA B 1 536 ? -1.933 30.25 23.219 1 92.75 536 ALA B N 1
ATOM 8723 C CA . ALA B 1 536 ? -3.158 30.375 22.438 1 92.75 536 ALA B CA 1
ATOM 8724 C C . ALA B 1 536 ? -4.109 31.391 23.047 1 92.75 536 ALA B C 1
ATOM 8726 O O . ALA B 1 536 ? -4.695 32.219 22.328 1 92.75 536 ALA B O 1
ATOM 8727 N N . PRO B 1 537 ? -4.27 31.469 24.328 1 91.06 537 PRO B N 1
ATOM 8728 C CA . PRO B 1 537 ? -5.211 32.438 24.906 1 91.06 537 PRO B CA 1
ATOM 8729 C C . PRO B 1 537 ? -4.805 33.875 24.641 1 91.06 537 PRO B C 1
ATOM 8731 O O . PRO B 1 537 ? -5.641 34.781 24.734 1 91.06 537 PRO B O 1
ATOM 8734 N N . GLY B 1 538 ? -3.592 34.094 24.312 1 93.31 538 GLY B N 1
ATOM 8735 C CA . GLY B 1 538 ? -3.105 35.438 24.078 1 93.31 538 GLY B CA 1
ATOM 8736 C C . GLY B 1 538 ? -3.293 35.906 22.641 1 93.31 538 GLY B C 1
ATOM 8737 O O . GLY B 1 538 ? -3.023 37.062 22.312 1 93.31 538 GLY B O 1
ATOM 8738 N N . VAL B 1 539 ? -3.795 35.062 21.812 1 96.75 539 VAL B N 1
ATOM 8739 C CA . VAL B 1 539 ? -3.939 35.375 20.391 1 96.75 539 VAL B CA 1
ATOM 8740 C C . VAL B 1 539 ? -5.328 35.969 20.141 1 96.75 539 VAL B C 1
ATOM 8742 O O . VAL B 1 539 ? -6.34 35.344 20.5 1 96.75 539 VAL B O 1
ATOM 8745 N N . ALA B 1 540 ? -5.332 37.094 19.547 1 96.31 540 ALA B N 1
ATOM 8746 C CA . ALA B 1 540 ? -6.594 37.75 19.203 1 96.31 540 ALA B CA 1
ATOM 8747 C C . ALA B 1 540 ? -7.039 37.344 17.797 1 96.31 540 ALA B C 1
ATOM 8749 O O . ALA B 1 540 ? -8.211 37.062 17.578 1 96.31 540 ALA B O 1
ATOM 8750 N N . ARG B 1 541 ? -6.148 37.406 16.891 1 96.94 541 ARG B N 1
ATOM 8751 C CA . ARG B 1 541 ? -6.398 37.062 15.5 1 96.94 541 ARG B CA 1
ATOM 8752 C C . ARG B 1 541 ? -5.172 36.375 14.883 1 96.94 541 ARG B C 1
ATOM 8754 O O . ARG B 1 541 ? -4.039 36.656 15.281 1 96.94 541 ARG B O 1
ATOM 8761 N N . ALA B 1 542 ? -5.434 35.562 13.992 1 97.94 542 ALA B N 1
ATOM 8762 C CA . ALA B 1 542 ? -4.367 34.906 13.25 1 97.94 542 ALA B CA 1
ATOM 8763 C C . ALA B 1 542 ? -4.816 34.562 11.828 1 97.94 542 ALA B C 1
ATOM 8765 O O . ALA B 1 542 ? -5.961 34.156 11.609 1 97.94 542 ALA B O 1
ATOM 8766 N N . ASP B 1 543 ? -3.965 34.719 10.93 1 97.62 543 ASP B N 1
ATOM 8767 C CA . ASP B 1 543 ? -4.297 34.438 9.539 1 97.62 543 ASP B CA 1
ATOM 8768 C C . ASP B 1 543 ? -4.582 32.969 9.32 1 97.62 543 ASP B C 1
ATOM 8770 O O . ASP B 1 543 ? -3.871 32.094 9.852 1 97.62 543 ASP B O 1
ATOM 8774 N N . ASP B 1 544 ? -5.539 32.656 8.477 1 94.81 544 ASP B N 1
ATOM 8775 C CA . ASP B 1 544 ? -6.031 31.281 8.25 1 94.81 544 ASP B CA 1
ATOM 8776 C C . ASP B 1 544 ? -5.004 30.453 7.496 1 94.81 544 ASP B C 1
ATOM 8778 O O . ASP B 1 544 ? -5.016 29.219 7.582 1 94.81 544 ASP B O 1
ATOM 8782 N N . GLN B 1 545 ? -4.125 31.047 6.785 1 94.94 545 GLN B N 1
ATOM 8783 C CA . GLN B 1 545 ? -3.168 30.328 5.941 1 94.94 545 GLN B CA 1
ATOM 8784 C C . GLN B 1 545 ? -2.047 29.719 6.777 1 94.94 545 GLN B C 1
ATOM 8786 O O . GLN B 1 545 ? -1.289 28.875 6.289 1 94.94 545 GLN B O 1
ATOM 8791 N N . ILE B 1 546 ? -1.958 30.172 8 1 97.44 546 ILE B N 1
ATOM 8792 C CA . ILE B 1 546 ? -0.858 29.75 8.859 1 97.44 546 ILE B CA 1
ATOM 8793 C C . ILE B 1 546 ? -0.991 28.25 9.164 1 97.44 546 ILE B C 1
ATOM 8795 O O . ILE B 1 546 ? -2.082 27.781 9.484 1 97.44 546 ILE B O 1
ATOM 8799 N N . ARG B 1 547 ? 0.073 27.516 8.984 1 96.44 547 ARG B N 1
ATOM 8800 C CA . ARG B 1 547 ? 0.209 26.109 9.352 1 96.44 547 ARG B CA 1
ATOM 8801 C C . ARG B 1 547 ? 1.31 25.922 10.391 1 96.44 547 ARG B C 1
ATOM 8803 O O . ARG B 1 547 ? 2.197 26.766 10.523 1 96.44 547 ARG B O 1
ATOM 8810 N N . PRO B 1 548 ? 1.228 24.781 11.141 1 94.56 548 PRO B N 1
ATOM 8811 C CA . PRO B 1 548 ? 2.35 24.531 12.047 1 94.56 548 PRO B CA 1
ATOM 8812 C C . PRO B 1 548 ? 3.689 24.453 11.32 1 94.56 548 PRO B C 1
ATOM 8814 O O . PRO B 1 548 ? 3.809 23.75 10.312 1 94.56 548 PRO B O 1
ATOM 8817 N N . GLY B 1 549 ? 4.637 25.188 11.812 1 93.19 549 GLY B N 1
ATOM 8818 C CA . GLY B 1 549 ? 5.949 25.203 11.188 1 93.19 549 GLY B CA 1
ATOM 8819 C C . GLY B 1 549 ? 6.215 26.453 10.391 1 93.19 549 GLY B C 1
ATOM 8820 O O . GLY B 1 549 ? 7.367 26.766 10.062 1 93.19 549 GLY B O 1
ATOM 8821 N N . ASP B 1 550 ? 5.266 27.266 10.133 1 96.19 550 ASP B N 1
ATOM 8822 C CA . ASP B 1 550 ? 5.418 28.484 9.344 1 96.19 550 ASP B CA 1
ATOM 8823 C C . ASP B 1 550 ? 6.129 29.562 10.141 1 96.19 550 ASP B C 1
ATOM 8825 O O . ASP B 1 550 ? 5.973 29.656 11.359 1 96.19 550 ASP B O 1
ATOM 8829 N N . GLU B 1 551 ? 6.906 30.344 9.461 1 97.12 551 GLU B N 1
ATOM 8830 C CA . GLU B 1 551 ? 7.391 31.609 10.008 1 97.12 551 GLU B CA 1
ATOM 8831 C C . GLU B 1 551 ? 6.277 32.656 10.062 1 97.12 551 GLU B C 1
ATOM 8833 O O . GLU B 1 551 ? 5.555 32.844 9.078 1 97.12 551 GLU B O 1
ATOM 8838 N N . VAL B 1 552 ? 6.129 33.281 11.258 1 98.25 552 VAL B N 1
ATOM 8839 C CA . VAL B 1 552 ? 5.004 34.188 11.398 1 98.25 552 VAL B CA 1
ATOM 8840 C C . VAL B 1 552 ? 5.48 35.5 12.016 1 98.25 552 VAL B C 1
ATOM 8842 O O . VAL B 1 552 ? 6.535 35.562 12.656 1 98.25 552 VAL B O 1
ATOM 8845 N N . ILE B 1 553 ? 4.742 36.531 11.719 1 98.38 553 ILE B N 1
ATOM 8846 C CA . ILE B 1 553 ? 4.938 37.844 12.297 1 98.38 553 ILE B CA 1
ATOM 8847 C C . ILE B 1 553 ? 3.918 38.094 13.406 1 98.38 553 ILE B C 1
ATOM 8849 O O . ILE B 1 553 ? 2.711 37.938 13.188 1 98.38 553 ILE B O 1
ATOM 8853 N N . VAL B 1 554 ? 4.402 38.375 14.586 1 98.19 554 VAL B N 1
ATOM 8854 C CA . VAL B 1 554 ? 3.537 38.594 15.734 1 98.19 554 VAL B CA 1
ATOM 8855 C C . VAL B 1 554 ? 3.402 40.094 15.977 1 98.19 554 VAL B C 1
ATOM 8857 O O . VAL B 1 554 ? 4.402 40.812 16.125 1 98.19 554 VAL B O 1
ATOM 8860 N N . THR B 1 555 ? 2.146 40.562 15.992 1 97.62 555 THR B N 1
ATOM 8861 C CA . THR B 1 555 ? 1.896 41.969 16.188 1 97.62 555 THR B CA 1
ATOM 8862 C C . THR B 1 555 ? 0.933 42.188 17.359 1 97.62 555 THR B C 1
ATOM 8864 O O . THR B 1 555 ? 0.063 41.344 17.609 1 97.62 555 THR B O 1
ATOM 8867 N N . GLY B 1 556 ? 1.156 43.156 18.078 1 95.75 556 GLY B N 1
ATOM 8868 C CA . GLY B 1 556 ? 0.292 43.625 19.156 1 95.75 556 GLY B CA 1
ATOM 8869 C C . GLY B 1 556 ? 0.482 45.094 19.469 1 95.75 556 GLY B C 1
ATOM 8870 O O . GLY B 1 556 ? 1.341 45.75 18.891 1 95.75 556 GLY B O 1
ATOM 8871 N N . GLU B 1 557 ? -0.344 45.594 20.344 1 95.38 557 GLU B N 1
ATOM 8872 C CA . GLU B 1 557 ? -0.232 46.969 20.766 1 95.38 557 GLU B CA 1
ATOM 8873 C C . GLU B 1 557 ? 1.091 47.219 21.484 1 95.38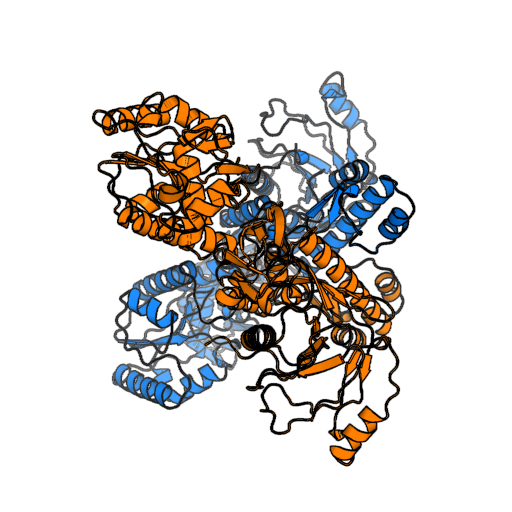 557 GLU B C 1
ATOM 8875 O O . GLU B 1 557 ? 1.684 48.312 21.344 1 95.38 557 GLU B O 1
ATOM 8880 N N . ALA B 1 558 ? 1.516 46.219 22.109 1 95.81 558 ALA B N 1
ATOM 8881 C CA . ALA B 1 558 ? 2.68 46.438 22.969 1 95.81 558 ALA B CA 1
ATOM 8882 C C . ALA B 1 558 ? 3.895 45.688 22.438 1 95.81 558 ALA B C 1
ATOM 8884 O O . ALA B 1 558 ? 5.016 45.875 22.922 1 95.81 558 ALA B O 1
ATOM 8885 N N . ALA B 1 559 ? 3.611 44.875 21.516 1 96.06 559 ALA B N 1
ATOM 8886 C CA . ALA B 1 559 ? 4.719 43.969 21.156 1 96.06 559 ALA B CA 1
ATOM 8887 C C . ALA B 1 559 ? 4.746 43.719 19.656 1 96.06 559 ALA B C 1
ATOM 8889 O O . ALA B 1 559 ? 3.699 43.688 19 1 96.06 559 ALA B O 1
ATOM 8890 N N . PHE B 1 560 ? 5.926 43.562 19.109 1 97.38 560 PHE B N 1
ATOM 8891 C CA . PHE B 1 560 ? 6.211 43.125 17.75 1 97.38 560 PHE B CA 1
ATOM 8892 C C . PHE B 1 560 ? 7.305 42.062 17.719 1 97.38 560 PHE B C 1
ATOM 8894 O O . PHE B 1 560 ? 8.32 42.219 18.406 1 97.38 560 PHE B O 1
ATOM 8901 N N . GLY B 1 561 ? 7.012 41 17.062 1 96.69 561 GLY B N 1
ATOM 8902 C CA . GLY B 1 561 ? 8.016 39.938 17.062 1 96.69 561 GLY B CA 1
ATOM 8903 C C . GLY B 1 561 ? 7.848 38.969 15.914 1 96.69 561 GLY B C 1
ATOM 8904 O O . GLY B 1 561 ? 7.012 39.156 15.031 1 96.69 561 GLY B O 1
ATOM 8905 N N . VAL B 1 562 ? 8.82 38.031 15.852 1 97.69 562 VAL B N 1
ATOM 8906 C CA . VAL B 1 562 ? 8.805 36.969 14.844 1 97.69 562 VAL B CA 1
ATOM 8907 C C . VAL B 1 562 ? 9.047 35.625 15.516 1 97.69 562 VAL B C 1
ATOM 8909 O O . VAL B 1 562 ? 9.688 35.531 16.562 1 97.69 562 VAL B O 1
ATOM 8912 N N . GLY B 1 563 ? 8.398 34.656 14.945 1 96.94 563 GLY B N 1
ATOM 8913 C CA . GLY B 1 563 ? 8.547 33.312 15.484 1 96.94 563 GLY B CA 1
ATOM 8914 C C . GLY B 1 563 ? 8.016 32.219 14.562 1 96.94 563 GLY B C 1
ATOM 8915 O O . GLY B 1 563 ? 7.781 32.469 13.383 1 96.94 563 GLY B O 1
ATOM 8916 N N . ARG B 1 564 ? 7.969 31.031 15.07 1 95.88 564 ARG B N 1
ATOM 8917 C CA . ARG B 1 564 ? 7.48 29.875 14.336 1 95.88 564 ARG B CA 1
ATOM 8918 C C . ARG B 1 564 ? 6.141 29.391 14.891 1 95.88 564 ARG B C 1
ATOM 8920 O O . ARG B 1 564 ? 5.996 29.219 16.109 1 95.88 564 ARG B O 1
ATOM 8927 N N . ALA B 1 565 ? 5.238 29.188 13.984 1 96.94 565 ALA B N 1
ATOM 8928 C CA . ALA B 1 565 ? 3.914 28.734 14.398 1 96.94 565 ALA B CA 1
ATOM 8929 C C . ALA B 1 565 ? 3.963 27.297 14.898 1 96.94 565 ALA B C 1
ATOM 8931 O O . ALA B 1 565 ? 4.562 26.422 14.258 1 96.94 565 ALA B O 1
ATOM 8932 N N . LYS B 1 566 ? 3.297 27.031 16.016 1 94.94 566 LYS B N 1
ATOM 8933 C CA . LYS B 1 566 ? 3.184 25.688 16.562 1 94.94 566 LYS B CA 1
ATOM 8934 C C . LYS B 1 566 ? 1.782 25.125 16.344 1 94.94 566 LYS B C 1
ATOM 8936 O O . LYS B 1 566 ? 1.563 23.922 16.484 1 94.94 566 LYS B O 1
ATOM 8941 N N . MET B 1 567 ? 0.893 26.078 15.953 1 93.44 567 MET B N 1
ATOM 8942 C CA . MET B 1 567 ? -0.487 25.734 15.617 1 93.44 567 MET B CA 1
ATOM 8943 C C . MET B 1 567 ? -0.938 26.453 14.352 1 93.44 567 MET B C 1
ATOM 8945 O O . MET B 1 567 ? -0.314 27.422 13.938 1 93.44 567 MET B O 1
ATOM 8949 N N . SER B 1 568 ? -1.988 25.891 13.82 1 95.62 568 SER B N 1
ATOM 8950 C CA . SER B 1 568 ? -2.576 26.578 12.672 1 95.62 568 SER B CA 1
ATOM 8951 C C . SER B 1 568 ? -3.293 27.859 13.094 1 95.62 568 SER B C 1
ATOM 8953 O O . SER B 1 568 ? -3.688 28 14.25 1 95.62 568 SER B O 1
ATOM 8955 N N . GLY B 1 569 ? -3.438 28.75 12.117 1 96.44 569 GLY B N 1
ATOM 8956 C CA . GLY B 1 569 ? -4.078 30.016 12.406 1 96.44 569 GLY B CA 1
ATOM 8957 C C . GLY B 1 569 ? -5.441 29.875 13.055 1 96.44 569 GLY B C 1
ATOM 8958 O O . GLY B 1 569 ? -5.719 30.5 14.078 1 96.44 569 GLY B O 1
ATOM 8959 N N . TRP B 1 570 ? -6.223 28.984 12.523 1 93.88 570 TRP B N 1
ATOM 8960 C CA . TRP B 1 570 ? -7.559 28.797 13.07 1 93.88 570 TRP B CA 1
ATOM 8961 C C . TRP B 1 570 ? -7.492 28.203 14.477 1 93.88 570 TRP B C 1
ATOM 8963 O O . TRP B 1 570 ? -8.273 28.578 15.352 1 93.88 570 TRP B O 1
ATOM 8973 N N . GLU B 1 571 ? -6.574 27.312 14.719 1 93.75 571 GLU B N 1
ATOM 8974 C CA . GLU B 1 571 ? -6.402 26.688 16.031 1 93.75 571 GLU B CA 1
ATOM 8975 C C . GLU B 1 571 ? -5.965 27.719 17.062 1 93.75 571 GLU B C 1
ATOM 8977 O O . GLU B 1 571 ? -6.375 27.641 18.234 1 93.75 571 GLU B O 1
ATOM 8982 N N . MET B 1 572 ? -5.102 28.688 16.641 1 95.38 572 MET B N 1
ATOM 8983 C CA . MET B 1 572 ? -4.609 29.719 17.547 1 95.38 572 MET B CA 1
ATOM 8984 C C . MET B 1 572 ? -5.766 30.516 18.141 1 95.38 572 MET B C 1
ATOM 8986 O O . MET B 1 572 ? -5.723 30.922 19.312 1 95.38 572 MET B O 1
ATOM 8990 N N . VAL B 1 573 ? -6.672 30.688 17.312 1 93.56 573 VAL B N 1
ATOM 8991 C CA . VAL B 1 573 ? -7.781 31.562 17.688 1 93.56 573 VAL B CA 1
ATOM 8992 C C . VAL B 1 573 ? -8.805 30.766 18.516 1 93.56 573 VAL B C 1
ATOM 8994 O O . VAL B 1 573 ? -9.375 31.297 19.469 1 93.56 573 VAL B O 1
ATOM 8997 N N . GLU B 1 574 ? -8.93 29.484 18.188 1 90.38 574 GLU B N 1
ATOM 8998 C CA . GLU B 1 574 ? -10.023 28.703 18.781 1 90.38 574 GLU B CA 1
ATOM 8999 C C . GLU B 1 574 ? -9.547 27.938 20 1 90.38 574 GLU B C 1
ATOM 9001 O O . GLU B 1 574 ? -10.359 27.531 20.844 1 90.38 574 GLU B O 1
ATOM 9006 N N . ALA B 1 575 ? -8.305 27.75 20.156 1 90.44 575 ALA B N 1
ATOM 9007 C CA . ALA B 1 575 ? -7.793 26.938 21.25 1 90.44 575 ALA B CA 1
ATOM 9008 C C . ALA B 1 575 ? -7.699 27.766 22.531 1 90.44 575 ALA B C 1
ATOM 9010 O O . ALA B 1 575 ? -7.523 28.984 22.484 1 90.44 575 ALA B O 1
ATOM 9011 N N . THR B 1 576 ? -7.758 27.078 23.656 1 88.94 576 THR B N 1
ATOM 9012 C CA . THR B 1 576 ? -7.648 27.734 24.953 1 88.94 576 THR B CA 1
ATOM 9013 C C . THR B 1 576 ? -6.316 27.391 25.625 1 88.94 576 THR B C 1
ATOM 9015 O O . THR B 1 576 ? -5.961 27.984 26.656 1 88.94 576 THR B O 1
ATOM 9018 N N . ARG B 1 577 ? -5.672 26.5 25.031 1 89 577 ARG B N 1
ATOM 9019 C CA . ARG B 1 577 ? -4.395 26.062 25.594 1 89 577 ARG B CA 1
ATOM 9020 C C . ARG B 1 577 ? -3.391 25.75 24.484 1 89 577 ARG B C 1
ATOM 9022 O O . ARG B 1 577 ? -3.773 25.531 23.328 1 89 577 ARG B O 1
ATOM 9029 N N . GLY B 1 578 ? -2.107 25.75 24.984 1 89.31 578 GLY B N 1
ATOM 9030 C CA . GLY B 1 578 ? -1.045 25.344 24.078 1 89.31 578 GLY B CA 1
ATOM 9031 C C . GLY B 1 578 ? -0.194 26.516 23.594 1 89.31 578 GLY B C 1
ATOM 9032 O O . GLY B 1 578 ? -0.557 27.672 23.781 1 89.31 578 GLY B O 1
ATOM 9033 N N . ILE B 1 579 ? 0.832 26.172 23 1 93.25 579 ILE B N 1
ATOM 9034 C CA . ILE B 1 579 ? 1.746 27.156 22.438 1 93.25 579 ILE B CA 1
ATOM 9035 C C . ILE B 1 579 ? 1.326 27.484 21.016 1 93.25 579 ILE B C 1
ATOM 9037 O O . ILE B 1 579 ? 1.252 26.609 20.156 1 93.25 579 ILE B O 1
ATOM 9041 N N . ALA B 1 580 ? 1.039 28.719 20.781 1 96.19 580 ALA B N 1
ATOM 9042 C CA . ALA B 1 580 ? 0.647 29.172 19.453 1 96.19 580 ALA B CA 1
ATOM 9043 C C . ALA B 1 580 ? 1.871 29.453 18.594 1 96.19 580 ALA B C 1
ATOM 9045 O O . ALA B 1 580 ? 1.961 28.984 17.453 1 96.19 580 ALA B O 1
ATOM 9046 N N . VAL B 1 581 ? 2.812 30.203 19.188 1 97.62 581 VAL B N 1
ATOM 9047 C CA . VAL B 1 581 ? 3.998 30.625 18.438 1 97.62 581 VAL B CA 1
ATOM 9048 C C . VAL B 1 581 ? 5.238 30.484 19.312 1 97.62 581 VAL B C 1
ATOM 9050 O O . VAL B 1 581 ? 5.262 31 20.438 1 97.62 581 VAL B O 1
ATOM 9053 N N . GLU B 1 582 ? 6.191 29.797 18.891 1 96.62 582 GLU B N 1
ATOM 9054 C CA . GLU B 1 582 ? 7.523 29.844 19.484 1 96.62 582 GLU B CA 1
ATOM 9055 C C . GLU B 1 582 ? 8.258 31.125 19.062 1 96.62 582 GLU B C 1
ATOM 9057 O O . GLU B 1 582 ? 8.797 31.188 17.953 1 96.62 582 GLU B O 1
ATOM 9062 N N . LEU B 1 583 ? 8.312 31.984 19.984 1 95.94 583 LEU B N 1
ATOM 9063 C CA . LEU B 1 583 ? 8.805 33.344 19.672 1 95.94 583 LEU B CA 1
ATOM 9064 C C . LEU B 1 583 ? 10.336 33.375 19.688 1 95.94 583 LEU B C 1
ATOM 9066 O O . LEU B 1 583 ? 10.969 32.781 20.578 1 95.94 583 LEU B O 1
ATOM 9070 N N . ARG B 1 584 ? 10.992 33.875 18.734 1 94.06 584 ARG B N 1
ATOM 9071 C CA . ARG B 1 584 ? 12.438 34 18.641 1 94.06 584 ARG B CA 1
ATOM 9072 C C . ARG B 1 584 ? 12.891 35.406 18.969 1 94.06 584 ARG B C 1
ATOM 9074 O O . ARG B 1 584 ? 13.898 35.594 19.656 1 94.06 584 ARG B O 1
ATOM 9081 N N . HIS B 1 585 ? 12.211 36.531 18.375 1 93.19 585 HIS B N 1
ATOM 9082 C CA . HIS B 1 585 ? 12.523 37.938 18.609 1 93.19 585 HIS B CA 1
ATOM 9083 C C . HIS B 1 585 ? 11.266 38.719 18.969 1 93.19 585 HIS B C 1
ATOM 9085 O O . HIS B 1 585 ? 10.211 38.562 18.344 1 93.19 585 HIS B O 1
ATOM 9091 N N . VAL B 1 586 ? 11.391 39.469 20.031 1 94.12 586 VAL B N 1
ATOM 9092 C CA . VAL B 1 586 ? 10.266 40.281 20.438 1 94.12 586 VAL B CA 1
ATOM 9093 C C . VAL B 1 586 ? 10.766 41.688 20.844 1 94.12 586 VAL B C 1
ATOM 9095 O O . VAL B 1 586 ? 11.812 41.812 21.484 1 94.12 586 VAL B O 1
ATOM 9098 N N . GLU B 1 587 ? 10.109 42.656 20.328 1 94.25 587 GLU B N 1
ATOM 9099 C CA . GLU B 1 587 ? 10.398 44.031 20.703 1 94.25 587 GLU B CA 1
ATOM 9100 C C . GLU B 1 587 ? 9.156 44.75 21.25 1 94.25 587 GLU B C 1
ATOM 9102 O O . GLU B 1 587 ? 8.031 44.438 20.844 1 94.25 587 GLU B O 1
ATOM 9107 N N . ARG B 1 588 ? 9.422 45.625 22.156 1 93.19 588 ARG B N 1
ATOM 9108 C CA . ARG B 1 588 ? 8.344 46.469 22.672 1 93.19 588 ARG B CA 1
ATOM 9109 C C . ARG B 1 588 ? 8.023 47.594 21.734 1 93.19 588 ARG B C 1
ATOM 9111 O O . ARG B 1 588 ? 8.93 48.219 21.156 1 93.19 588 ARG B O 1
ATOM 9118 N N . VAL B 1 589 ? 6.75 47.719 21.516 1 87.94 589 VAL B N 1
ATOM 9119 C CA . VAL B 1 589 ? 6.312 48.812 20.656 1 87.94 589 VAL B CA 1
ATOM 9120 C C . VAL B 1 589 ? 5.965 50.031 21.516 1 87.94 589 VAL B C 1
ATOM 9122 O O . VAL B 1 589 ? 5.398 49.906 22.594 1 87.94 589 VAL B O 1
#

Sequence (1178 aa):
MGRPPWEGEMTRHFEVKDRDGPARMGRLRLAAPVETPAILSRDLIQSVGPIWAFPSIEEAVSAGSASSEEGGRIFIGPHAPFSLHTEPTLAVPPIPRGGPSGVVVHPLTMDRPPAADVYVLGAAGSLRNPRELVASIVKIREMTPPDSALYAPALATPANLALLVYLGVDLVDGARIVVDGLLGRYHLRDGVWPVEALKELPCRCPFCRALEEEQDPKLVAEHNQLKLEEELSIVKTMIRSGTLREYAERQVRVAPEETAALRLLDQEHRYLERRTPTARRSVMYANCAESLQRVEVTRFAERVLERYRAPESDVLLLLPCSARKPYSTSRSHRLFASALGEARRRLHELILTSPLALVPRELEEVYPAASYDVPVTGRWDLLERKWLTRCLERYLERNRYRRIVAHIEGELEEAVVDSGIDAVFTGGGTDGEALGRLSEAVAEATCDARPLEGFFIQKFRALADYSFGLGAGRDLLAGGVRVRGRELSSADRKPLASFTPHGTIALSPEGARRLLSRGGYVVEIGDFVPRGDVLAPGVARADDQIRPGDEVIVTGEAAFGVGRAKMSGWEMVEATRGIAVELRHVERVMGRPPWEGEMTRHFEVKDRDGPARMGRLRLAAPVETPAILSRDLIQSVGPIWAFPSIEEAVSAGSASSEEGGRIFIGPHAPFSLHTEPTLAVPPIPRGGPSGVVVHPLTMDRPPAADVYVLGAAGSLRNPRELVASIVKIREMTPPDSALYAPALATPANLALLVYLGVDLVDGARIVVDGLLGRYHLRDGVWPVEALKELPCRCPFCRALEEEQDPKLVAEHNQLKLEEELSIVKTMIRSGTLREYAERQVRVAPEETAALRLLDQEHRYLERRTPTARRSVMYANCAESLQRVEVTRFAERVLERYRAPESDVLLLLPCSARKPYSTSRSHRLFASALGEARRRLHELILTSPLALVPRELEEVYPAASYDVPVTGRWDLLERKWLTRCLERYLERNRYRRIVAHIEGELEEAVVDSGIDAVFTGGGTDGEALGRLSEAVAEATCDARPLEGFFIQKFRALADYSFGLGAGRDLLAGGVRVRGRELSSADRKPLASFTPHGTIALSPEGARRLLSRGGYVVEIGDFVPRGDVLAPGVARADDQIRPGDEVIVTGEAAFGVGRAKMSGWEMVEATRGIAVELRHVERV